Protein AF-A0A1I6VEW1-F1 (afdb_monomer)

Organism: NCBI:txid1435036

Secondary structure (DSSP, 8-state):
--THHHHTT---HHHHHHHHHHHHHHHHTTEE----HHHHHHHHHHHHH-GGGGTT-HHHHHHHHIIIIITT-EEEETTEEEEEE-S-TTTSGGG--SGGGGGGGGHHHHHHHSEE---EE-SS--SSSEEEEEEEEEEEEETTEEEEEEEEEEEETTS-EEEES-------------------------------S----SEEEEEEETTSPBPPHHHHHHHHHHHTT----EEEEEEEEE-TT--EEEEEEEEEEGGG-B-SB-TTS-B-TTS-GGG-SS---SHHHHHHHHHHHTS--TTTTS--SBSSSSSPEE-TT-BEEE-HHHHHHHHHHHHTT--HHHHHHHHHTHHHHT--HHHHHT-SSEEEEEEE-S---HHHHHHHHTS--S-PPPHHHHHHHHHTT--HHHHTT----TTS-S-SSTTHHHHHHHHHHH-HHHHTTSB-TTSPBPHHHHHHHHHHHHHHHH--HHHHHHHH-TT-HHHHHHHHHHHHHHHHHHHHHHHHHHSTTSS-HHHHHHHHHHHHHHHHHHHHHHHHHHHHHHHTT--HHHHHHHHHTTT-SPTTHHHHHHHHHHTTT-HHHHHHHHHHHHHHHHHHHHHHHHHTTSSPPPPPPHHHHHHHHHHHHHHHH-SS----SSGGGTTS--HHHHHHTTSTT-TT--SPPPPHHHHHHT-SPPEEEEETTEEEEEEE-TTPEEEEE-TTS-EEEEE-SSEEEEETT---SSSSPPEEEE-TT--S--SEEEEEEEE-TTSSEEEEEEEES-SSHHHHHHHHHTTS-TT---EEEEEEEETTTHHHHTTS-STT--------------SSSTTS-SS---------S--SHHHHHHHHHHHHHHHHHHHHH----PPTT-----SSHHHHHHHHHHHHHHHHHHHHHHHHHHHHHHHHHHHHHHHTTTSPPHHHHHHHTT-GGGHHHHHHHHTTSEEE-TTSTT-EEETTSSS-EEEEETTEEEE-TTS--SSHHHHHHHHHHHHHHHHTT-

Solvent-accessible surface area (backbone atoms only — not comparable to full-atom values): 58078 Å² total; per-residue (Å²): 132,58,80,70,68,48,52,87,71,56,90,47,70,69,59,42,50,50,52,47,51,53,49,48,51,61,49,62,76,29,57,41,84,74,78,62,52,68,62,34,46,54,57,52,45,56,40,56,70,46,25,79,85,31,85,67,30,64,69,51,25,51,52,48,51,44,60,76,75,45,49,71,25,32,33,54,30,90,89,45,62,33,35,32,35,68,71,46,99,81,63,48,54,90,77,62,87,59,76,57,68,72,47,56,58,39,48,64,51,29,54,46,69,28,53,69,53,71,79,42,67,63,95,60,93,72,74,53,65,63,60,28,33,33,44,25,37,36,76,46,82,48,99,65,35,32,40,39,37,39,37,44,29,36,32,32,81,86,72,50,35,41,33,41,81,29,70,83,85,85,82,92,83,82,83,91,80,90,85,86,84,86,84,87,80,95,83,82,80,96,75,86,71,75,81,77,92,78,94,64,63,35,59,47,66,48,43,23,41,79,87,68,48,78,49,53,72,68,55,47,45,57,62,43,37,60,76,64,71,45,71,72,60,51,71,36,40,75,46,63,27,28,26,54,93,56,59,73,43,42,26,29,30,28,37,31,51,49,88,71,53,37,36,61,39,47,77,87,34,49,77,30,89,89,33,71,67,82,43,56,83,64,89,49,68,47,66,67,48,45,53,48,27,56,57,38,19,77,56,70,58,55,69,62,40,39,82,51,58,38,41,65,48,25,29,35,30,22,42,89,83,36,39,46,45,23,43,41,63,58,52,33,11,52,45,42,7,51,79,68,73,59,35,58,71,49,50,53,48,48,34,72,48,14,65,79,48,51,45,50,43,71,64,46,68,75,40,93,47,63,38,62,31,26,35,48,73,56,91,71,64,60,50,62,47,16,48,39,18,71,44,78,73,64,86,72,69,50,76,64,59,43,13,54,55,44,23,72,66,59,44,72,75,52,52,76,38,61,40,56,36,80,55,34,46,66,84,40,86,68,12,50,64,25,54,54,53,53,38,60,70,67,29,72,82,62,34,55,77,30,37,45,98,84,69,44,79,34,71,68,38,55,54,49,50,51,37,12,48,46,36,56,37,48,70,45,70,66,62,49,51,58,68,67,47,78,89,46,72,76,50,50,30,55,53,20,6,48,64,52,16,28,65,43,36,37,48,30,55,43,63,70,60,70,77,59,85,87,56,69,63,82,60,50,63,58,53,56,57,48,56,47,50,50,56,47,45,35,55,52,51,13,52,51,49,50,52,49,18,56,76,69,76,43,56,55,63,59,45,40,52,62,41,49,76,72,64,78,59,59,78,40,17,58,61,48,24,41,51,49,61,77,38,43,90,33,18,43,63,50,17,50,37,50,31,38,30,22,53,41,52,33,50,51,51,54,50,43,66,72,49,60,87,79,57,84,77,80,80,85,54,54,46,55,28,49,53,50,14,49,48,57,45,46,78,76,64,67,63,100,67,87,89,58,97,69,66,82,62,69,77,72,53,26,72,50,42,63,26,22,36,57,5,29,53,14,82,86,32,91,53,77,65,70,54,72,69,36,62,75,67,61,77,59,59,51,2,70,33,74,53,84,92,46,50,31,45,18,57,37,15,44,74,9,74,50,72,53,65,49,100,87,71,50,75,50,77,43,63,25,65,32,26,29,32,32,36,65,97,50,68,41,84,81,70,50,56,30,38,35,38,36,46,63,66,39,80,69,75,54,73,38,32,35,44,33,36,31,27,39,100,86,71,46,84,53,44,59,37,38,34,37,60,50,94,43,73,67,52,39,49,47,63,54,56,56,56,50,65,94,82,71,74,38,76,64,53,75,45,83,43,46,51,86,53,48,74,59,51,74,76,51,84,86,81,84,79,88,81,88,88,90,89,93,84,94,84,92,88,88,87,79,78,93,81,81,85,90,83,88,86,81,87,87,86,90,90,91,66,82,89,46,72,64,59,56,50,52,57,51,43,54,51,44,52,51,55,42,50,52,61,69,66,57,74,78,88,72,64,93,83,80,68,78,78,51,99,44,76,67,30,53,49,52,50,53,54,50,53,57,48,51,53,53,49,55,54,41,52,52,53,44,50,59,45,49,53,55,47,52,55,48,50,51,58,53,55,63,68,70,59,84,50,74,68,54,55,64,49,56,78,72,39,76,73,51,52,11,56,54,52,37,31,74,71,60,50,28,41,70,34,89,90,52,73,68,33,29,33,38,64,94,51,88,69,22,25,37,26,74,54,98,93,42,54,35,77,24,91,91,22,53,61,92,46,71,69,49,41,53,55,49,50,53,52,25,51,55,23,42,64,64,62,109

Structure (mmCIF, N/CA/C/O backbone):
data_AF-A0A1I6VEW1-F1
#
_entry.id   AF-A0A1I6VEW1-F1
#
loop_
_atom_site.group_PDB
_atom_site.id
_atom_site.type_symbol
_atom_site.label_atom_id
_atom_site.label_alt_id
_atom_site.label_comp_id
_atom_site.label_asym_id
_atom_site.label_entity_id
_atom_site.label_seq_id
_atom_site.pdbx_PDB_ins_code
_atom_site.Cartn_x
_atom_site.Cartn_y
_atom_site.Cartn_z
_atom_site.occupancy
_atom_site.B_iso_or_equiv
_atom_site.auth_seq_id
_atom_site.auth_comp_id
_atom_site.auth_asym_id
_atom_site.auth_atom_id
_atom_site.pdbx_PDB_model_num
ATOM 1 N N . MET A 1 1 ? -44.187 22.393 63.658 1.00 38.00 1 MET A N 1
ATOM 2 C CA . MET A 1 1 ? -45.635 22.640 63.470 1.00 38.00 1 MET A CA 1
ATOM 3 C C . MET A 1 1 ? -46.146 21.678 62.413 1.00 38.00 1 MET A C 1
ATOM 5 O O . MET A 1 1 ? -45.605 21.690 61.312 1.00 38.00 1 MET A O 1
ATOM 9 N N . SER A 1 2 ? -47.120 20.830 62.741 1.00 42.44 2 SER A N 1
ATOM 10 C CA . SER A 1 2 ? -47.832 20.015 61.747 1.00 42.44 2 SER A CA 1
ATOM 11 C C . SER A 1 2 ? -48.732 20.903 60.878 1.00 42.44 2 SER A C 1
ATOM 13 O O . SER A 1 2 ? -49.108 21.995 61.302 1.00 42.44 2 SER A O 1
ATOM 15 N N . ASP A 1 3 ? -49.106 20.449 59.677 1.00 42.94 3 ASP A N 1
ATOM 16 C CA . ASP A 1 3 ? -50.032 21.212 58.821 1.00 42.94 3 ASP A CA 1
ATOM 17 C C . ASP A 1 3 ? -51.421 21.387 59.480 1.00 42.94 3 ASP A C 1
ATOM 19 O O . ASP A 1 3 ? -52.068 22.406 59.261 1.00 42.94 3 ASP A O 1
ATOM 23 N N . PHE A 1 4 ? -51.826 20.483 60.384 1.00 48.72 4 PHE A N 1
ATOM 24 C CA . PHE A 1 4 ? -53.024 20.646 61.222 1.00 48.72 4 PHE A CA 1
ATOM 25 C C . PHE A 1 4 ? -52.952 21.865 62.155 1.00 48.72 4 PHE A C 1
ATOM 27 O O . PHE A 1 4 ? -53.940 22.574 62.298 1.00 48.72 4 PHE A O 1
ATOM 34 N N . ALA A 1 5 ? -51.781 22.177 62.724 1.00 52.78 5 ALA A N 1
ATOM 35 C CA . ALA A 1 5 ? -51.611 23.330 63.616 1.00 52.78 5 ALA A CA 1
ATOM 36 C C . ALA A 1 5 ? -51.725 24.692 62.898 1.00 52.78 5 ALA A C 1
ATOM 38 O O . ALA A 1 5 ? -51.752 25.729 63.555 1.00 52.78 5 ALA A O 1
ATOM 39 N N . LYS A 1 6 ? -51.780 24.708 61.556 1.00 54.06 6 LYS A N 1
ATOM 40 C CA . LYS A 1 6 ? -52.087 25.918 60.779 1.00 54.06 6 LYS A CA 1
ATOM 41 C C . LYS A 1 6 ? -53.589 26.188 60.703 1.00 54.06 6 LYS A C 1
ATOM 43 O O . LYS A 1 6 ? -53.963 27.354 60.615 1.00 54.06 6 LYS A O 1
ATOM 48 N N . ILE A 1 7 ? -54.434 25.154 60.769 1.00 55.62 7 ILE A N 1
ATOM 49 C CA . ILE A 1 7 ? -55.894 25.280 60.628 1.00 55.62 7 ILE A CA 1
ATOM 50 C C . ILE A 1 7 ? -56.457 26.192 61.727 1.00 55.62 7 ILE A C 1
ATOM 52 O O . ILE A 1 7 ? -57.164 27.145 61.417 1.00 55.62 7 ILE A O 1
ATOM 56 N N . ASP A 1 8 ? -56.024 26.001 62.976 1.00 51.78 8 ASP A N 1
ATOM 57 C CA . ASP A 1 8 ? -56.420 26.825 64.133 1.00 51.78 8 ASP A CA 1
ATOM 58 C C . ASP A 1 8 ? -55.955 28.300 64.056 1.00 51.78 8 ASP A C 1
ATOM 60 O O . ASP A 1 8 ? -56.312 29.111 64.911 1.00 51.78 8 ASP A O 1
ATOM 64 N N . SER A 1 9 ? -55.138 28.664 63.058 1.00 56.34 9 SER A N 1
ATOM 65 C CA . SER A 1 9 ? -54.583 30.017 62.878 1.00 56.34 9 SER A CA 1
ATOM 66 C C . SER A 1 9 ? -55.158 30.794 61.685 1.00 56.34 9 SER A C 1
ATOM 68 O O . SER A 1 9 ? -54.836 31.972 61.519 1.00 56.34 9 SER A O 1
ATOM 70 N N . ILE A 1 10 ? -56.009 30.165 60.869 1.00 63.38 10 ILE A N 1
ATOM 71 C CA . ILE A 1 10 ? -56.614 30.768 59.673 1.00 63.38 10 ILE A CA 1
ATOM 72 C C . ILE A 1 10 ? -57.981 31.365 60.042 1.00 63.38 10 ILE A C 1
ATOM 74 O O . ILE A 1 10 ? -58.800 30.713 60.682 1.00 63.38 10 ILE A O 1
ATOM 78 N N . GLN A 1 11 ? -58.232 32.617 59.644 1.00 63.41 11 GLN A N 1
ATOM 79 C CA . GLN A 1 11 ? -59.483 33.337 59.951 1.00 63.41 11 GLN A CA 1
ATOM 80 C C . GLN A 1 11 ? -60.534 33.280 58.824 1.00 63.41 11 GLN A C 1
ATOM 82 O O . GLN A 1 11 ? -61.657 33.734 59.027 1.00 63.41 11 GLN A O 1
ATOM 87 N N . ASP A 1 12 ? -60.184 32.741 57.652 1.00 67.19 12 ASP A N 1
ATOM 88 C CA . ASP A 1 12 ? -61.064 32.602 56.483 1.00 67.19 12 ASP A CA 1
ATOM 89 C C . ASP A 1 12 ? -61.494 31.133 56.308 1.00 67.19 12 ASP A C 1
ATOM 91 O O . ASP A 1 12 ? -60.666 30.254 56.059 1.00 67.19 12 ASP A O 1
ATOM 95 N N . GLU A 1 13 ? -62.799 30.855 56.418 1.00 63.03 13 GLU A N 1
ATOM 96 C CA . GLU A 1 13 ? -63.360 29.504 56.251 1.00 63.03 13 GLU A CA 1
ATOM 97 C C . GLU A 1 13 ? -63.071 28.894 54.869 1.00 63.03 13 GLU A C 1
ATOM 99 O O . GLU A 1 13 ? -62.941 27.675 54.756 1.00 63.03 13 GLU A O 1
ATOM 104 N N . SER A 1 14 ? -62.935 29.706 53.813 1.00 58.59 14 SER A N 1
ATOM 105 C CA . SER A 1 14 ? -62.607 29.205 52.474 1.00 58.59 14 SER A CA 1
ATOM 106 C C . SER A 1 14 ? -61.148 28.756 52.372 1.00 58.59 14 SER A C 1
ATOM 108 O O . SER A 1 14 ? -60.853 27.778 51.687 1.00 58.59 14 SER A O 1
ATOM 110 N N . GLU A 1 15 ? -60.240 29.411 53.097 1.00 58.66 15 GLU A N 1
ATOM 111 C CA . GLU A 1 15 ? -58.820 29.057 53.160 1.00 58.66 15 GLU A CA 1
ATOM 112 C C . GLU A 1 15 ? -58.586 27.853 54.093 1.00 58.66 15 GLU A C 1
ATOM 114 O O . GLU A 1 15 ? -57.757 26.991 53.790 1.00 58.66 15 GLU A O 1
ATOM 119 N N . VAL A 1 16 ? -59.400 27.706 55.150 1.00 62.34 16 VAL A N 1
ATOM 120 C CA . VAL A 1 16 ? -59.511 26.464 55.939 1.00 62.34 16 VAL A CA 1
ATOM 121 C C . VAL A 1 16 ? -59.987 25.302 55.069 1.00 62.34 16 VAL A C 1
ATOM 123 O O . VAL A 1 16 ? -59.304 24.281 55.017 1.00 62.34 16 VAL A O 1
ATOM 126 N N . LEU A 1 17 ? -61.106 25.447 54.347 1.00 59.34 17 LEU A N 1
ATOM 127 C CA . LEU A 1 17 ? -61.628 24.399 53.459 1.00 59.34 17 LEU A CA 1
ATOM 128 C C . LEU A 1 17 ? -60.611 24.009 52.387 1.00 59.34 17 LEU A C 1
ATOM 130 O O . LEU A 1 17 ? -60.392 22.828 52.164 1.00 59.34 17 LEU A O 1
ATOM 134 N N . LYS A 1 18 ? -59.911 24.979 51.794 1.00 61.34 18 LYS A N 1
ATOM 135 C CA . LYS A 1 18 ? -58.866 24.718 50.797 1.00 61.34 18 LYS A CA 1
ATOM 136 C C . LYS A 1 18 ? -57.644 24.006 51.386 1.00 61.34 18 LYS A C 1
ATOM 138 O O . LYS A 1 18 ? -57.098 23.111 50.754 1.00 61.34 18 LYS A O 1
ATOM 143 N N . THR A 1 19 ? -57.245 24.354 52.611 1.00 59.38 19 THR A N 1
ATOM 144 C CA . THR A 1 19 ? -56.171 23.656 53.343 1.00 59.38 19 THR A CA 1
ATOM 145 C C . THR A 1 19 ? -56.592 22.233 53.723 1.00 59.38 19 THR A C 1
ATOM 147 O O . THR A 1 19 ? -55.772 21.316 53.685 1.00 59.38 19 THR A O 1
ATOM 150 N N . ILE A 1 20 ? -57.871 22.028 54.055 1.00 58.91 20 ILE A N 1
ATOM 151 C CA . ILE A 1 20 ? -58.464 20.712 54.312 1.00 58.91 20 ILE A CA 1
ATOM 152 C C . ILE A 1 20 ? -58.540 19.894 53.018 1.00 58.91 20 ILE A C 1
ATOM 154 O O . ILE A 1 20 ? -58.098 18.754 53.041 1.00 58.91 20 ILE A O 1
ATOM 158 N N . ASP A 1 21 ? -58.977 20.456 51.891 1.00 52.97 21 ASP A N 1
ATOM 159 C CA . ASP A 1 21 ? -58.980 19.785 50.582 1.00 52.97 21 ASP A CA 1
ATOM 160 C C . ASP A 1 21 ? -57.554 19.450 50.112 1.00 52.97 21 ASP A C 1
ATOM 162 O O . ASP A 1 21 ? -57.318 18.375 49.568 1.00 52.97 21 ASP A O 1
ATOM 166 N N . GLU A 1 22 ? -56.563 20.310 50.371 1.00 52.16 22 GLU A N 1
ATOM 167 C CA . GLU A 1 22 ? -55.149 20.001 50.123 1.00 52.16 22 GLU A CA 1
ATOM 168 C C . GLU A 1 22 ? -54.617 18.897 51.052 1.00 52.16 22 GLU A C 1
ATOM 170 O O . GLU A 1 22 ? -53.780 18.094 50.633 1.00 52.16 22 GLU A O 1
ATOM 175 N N . LEU A 1 23 ? -55.084 18.819 52.302 1.00 50.69 23 LEU A N 1
ATOM 176 C CA . LEU A 1 23 ? -54.733 17.747 53.240 1.00 50.69 23 LEU A CA 1
ATOM 177 C C . LEU A 1 23 ? -55.426 16.424 52.896 1.00 50.69 23 LEU A C 1
ATOM 179 O O . LEU A 1 23 ? -54.766 15.387 52.908 1.00 50.69 23 LEU A O 1
ATOM 183 N N . ILE A 1 24 ? -56.706 16.457 52.529 1.00 49.69 24 ILE A N 1
ATOM 184 C CA . ILE A 1 24 ? -57.474 15.311 52.036 1.00 49.69 24 ILE A CA 1
ATOM 185 C C . ILE A 1 24 ? -56.841 14.815 50.737 1.00 49.69 24 ILE A C 1
ATOM 187 O O . ILE A 1 24 ? -56.475 13.652 50.666 1.00 49.69 24 ILE A O 1
ATOM 191 N N . SER A 1 25 ? -56.535 15.695 49.782 1.00 48.22 25 SER A N 1
ATOM 192 C CA . SER A 1 25 ? -55.816 15.342 48.552 1.00 48.22 25 SER A CA 1
ATOM 193 C C . SER A 1 25 ? -54.415 14.765 48.822 1.00 48.22 25 SER A C 1
ATOM 195 O O . SER A 1 25 ? -54.005 13.813 48.157 1.00 48.22 25 SER A O 1
ATOM 197 N N . LYS A 1 26 ? -53.677 15.249 49.836 1.00 48.22 26 LYS A N 1
ATOM 198 C CA . LYS A 1 26 ? -52.403 14.641 50.292 1.00 48.22 26 LYS A CA 1
ATOM 199 C C . LYS A 1 26 ? -52.577 13.264 50.958 1.00 48.22 26 LYS A C 1
ATOM 201 O O . LYS A 1 26 ? -51.605 12.506 51.013 1.00 48.22 26 LYS A O 1
ATOM 206 N N . ILE A 1 27 ? -53.756 12.954 51.496 1.00 46.38 27 ILE A N 1
ATOM 207 C CA . ILE A 1 27 ? -54.083 11.672 52.138 1.00 46.38 27 ILE A CA 1
ATOM 208 C C . ILE A 1 27 ? -54.604 10.679 51.085 1.00 46.38 27 ILE A C 1
ATOM 210 O O . ILE A 1 27 ? -54.032 9.601 50.943 1.00 46.38 27 ILE A O 1
ATOM 214 N N . GLU A 1 28 ? -55.589 11.075 50.277 1.00 46.66 28 GLU A N 1
ATOM 215 C CA . GLU A 1 28 ? -56.176 10.288 49.185 1.00 46.66 28 GLU A CA 1
ATOM 216 C C . GLU A 1 28 ? -55.139 9.911 48.115 1.00 46.66 28 GLU A C 1
ATOM 218 O O . GLU A 1 28 ? -55.093 8.761 47.689 1.00 46.66 28 GLU A O 1
ATOM 223 N N . ASN A 1 29 ? -54.218 10.813 47.743 1.00 54.50 29 ASN A N 1
ATOM 224 C CA . ASN A 1 29 ? -53.141 10.483 46.796 1.00 54.50 29 ASN A CA 1
ATOM 225 C C . ASN A 1 29 ? -52.015 9.611 47.391 1.00 54.50 29 ASN A C 1
ATOM 227 O O . ASN A 1 29 ? -51.040 9.321 46.689 1.00 54.50 29 ASN A O 1
ATOM 231 N N . ASN A 1 30 ? -52.075 9.222 48.670 1.00 67.31 30 ASN A N 1
ATOM 232 C CA . ASN A 1 30 ? -51.037 8.412 49.317 1.00 67.31 30 ASN A CA 1
ATOM 233 C C . ASN A 1 30 ? -51.421 6.949 49.565 1.00 67.31 30 ASN A C 1
ATOM 235 O O . ASN A 1 30 ? -50.513 6.178 49.876 1.00 67.31 30 ASN A O 1
ATOM 239 N N . GLU A 1 31 ? -52.682 6.544 49.395 1.00 79.19 31 GLU A N 1
ATOM 240 C CA . GLU A 1 31 ? -53.101 5.140 49.519 1.00 79.19 31 GLU A CA 1
ATOM 241 C C . GLU A 1 31 ? -53.174 4.448 48.145 1.00 79.19 31 GLU A C 1
ATOM 243 O O . GLU A 1 31 ? -53.923 4.844 47.256 1.00 79.19 31 GLU A O 1
ATOM 248 N N . ILE A 1 32 ? -52.394 3.382 47.974 1.00 82.69 32 ILE A N 1
ATOM 249 C CA . ILE A 1 32 ? -52.449 2.472 46.830 1.00 82.69 32 ILE A CA 1
ATOM 250 C C . ILE A 1 32 ? -53.483 1.388 47.154 1.00 82.69 32 ILE A C 1
ATOM 252 O O . ILE A 1 32 ? -53.227 0.476 47.950 1.00 82.69 32 ILE A O 1
ATOM 256 N N . VAL A 1 33 ? -54.657 1.520 46.533 1.00 79.19 33 VAL A N 1
ATOM 257 C CA . VAL A 1 33 ? -55.792 0.584 46.643 1.00 79.19 33 VAL A CA 1
ATOM 258 C C . VAL A 1 33 ? -55.912 -0.376 45.454 1.00 79.19 33 VAL A C 1
ATOM 260 O O . VAL A 1 33 ? -56.488 -1.449 45.607 1.00 79.19 33 VAL A O 1
ATOM 263 N N . GLU A 1 34 ? -55.328 -0.021 44.306 1.00 82.94 34 GLU A N 1
ATOM 264 C CA . GLU A 1 34 ? -55.208 -0.821 43.076 1.00 82.94 34 GLU A CA 1
ATOM 265 C C . GLU A 1 34 ? -53.808 -0.594 42.471 1.00 82.94 34 GLU A C 1
ATOM 267 O O . GLU A 1 34 ? -53.223 0.475 42.660 1.00 82.94 34 GLU A O 1
ATOM 272 N N . TRP A 1 35 ? -53.246 -1.585 41.768 1.00 89.81 35 TRP A N 1
ATOM 273 C CA . TRP A 1 35 ? -51.915 -1.484 41.153 1.00 89.81 35 TRP A CA 1
ATOM 274 C C . TRP A 1 35 ? -51.841 -2.223 39.813 1.00 89.81 35 TRP A C 1
ATOM 276 O O . TRP A 1 35 ? -52.062 -3.434 39.758 1.00 89.81 35 TRP A O 1
ATOM 286 N N . ASP A 1 36 ? -51.480 -1.502 38.749 1.00 89.50 36 ASP A N 1
ATOM 287 C CA . ASP A 1 36 ? -51.181 -2.068 37.431 1.00 89.50 36 ASP A CA 1
ATOM 288 C C . ASP A 1 36 ? -49.665 -2.261 37.275 1.00 89.50 36 ASP A C 1
ATOM 290 O O . ASP A 1 36 ? -48.900 -1.323 37.031 1.00 89.50 36 ASP A O 1
ATOM 294 N N . SER A 1 37 ? -49.231 -3.514 37.398 1.00 86.94 37 SER A N 1
ATOM 295 C CA . SER A 1 37 ? -47.827 -3.892 37.246 1.00 86.94 37 SER A CA 1
ATOM 296 C C . SER A 1 37 ? -47.294 -3.825 35.815 1.00 86.94 37 SER A C 1
ATOM 298 O O . SER A 1 37 ? -46.081 -3.719 35.647 1.00 86.94 37 SER A O 1
ATOM 300 N N . GLU A 1 38 ? -48.142 -3.909 34.787 1.00 85.06 38 GLU A N 1
ATOM 301 C CA . GLU A 1 38 ? -47.699 -3.792 33.391 1.00 85.06 38 GLU A CA 1
ATOM 302 C C . GLU A 1 38 ? -47.437 -2.323 33.047 1.00 85.06 38 GLU A C 1
ATOM 304 O O . GLU A 1 38 ? -46.397 -1.984 32.472 1.00 85.06 38 GLU A O 1
ATOM 309 N N . GLN A 1 39 ? -48.324 -1.424 33.489 1.00 87.31 39 GLN A N 1
ATOM 310 C CA . GLN A 1 39 ? -48.097 0.017 33.404 1.00 87.31 39 GLN A CA 1
ATOM 311 C C . GLN A 1 39 ? -46.884 0.443 34.246 1.00 87.31 39 GLN A C 1
ATOM 313 O O . GLN A 1 39 ? -46.061 1.231 33.769 1.00 87.31 39 GLN A O 1
ATOM 318 N N . ALA A 1 40 ? -46.726 -0.108 35.455 1.00 87.62 40 ALA A N 1
ATOM 319 C CA . ALA A 1 40 ? -45.562 0.138 36.302 1.00 87.62 40 ALA A CA 1
ATOM 320 C C . ALA A 1 40 ? -44.252 -0.360 35.663 1.00 87.62 40 ALA A C 1
ATOM 322 O O . ALA A 1 40 ? -43.276 0.392 35.645 1.00 87.62 40 ALA A O 1
ATOM 323 N N . GLU A 1 41 ? -44.221 -1.568 35.072 1.00 84.44 41 GLU A N 1
ATOM 324 C CA . GLU A 1 41 ? -43.054 -2.051 34.312 1.00 84.44 41 GLU A CA 1
ATOM 325 C C . GLU A 1 41 ? -42.745 -1.099 33.146 1.00 84.44 41 GLU A C 1
ATOM 327 O O . GLU A 1 41 ? -41.588 -0.730 32.944 1.00 84.44 41 GLU A O 1
ATOM 332 N N . LYS A 1 42 ? -43.761 -0.645 32.399 1.00 84.69 42 LYS A N 1
ATOM 333 C CA . LYS A 1 42 ? -43.567 0.278 31.271 1.00 84.69 42 LYS A CA 1
ATOM 334 C C . LYS A 1 42 ? -42.991 1.632 31.702 1.00 84.69 42 LYS A C 1
ATOM 336 O O . LYS A 1 42 ? -42.057 2.108 31.066 1.00 84.69 42 LYS A O 1
ATOM 341 N N . GLN A 1 43 ? -43.484 2.233 32.782 1.00 86.94 43 GLN A N 1
ATOM 342 C CA . GLN A 1 43 ? -42.916 3.481 33.312 1.00 86.94 43 GLN A CA 1
ATOM 343 C C . GLN A 1 43 ? -41.486 3.270 33.828 1.00 86.94 43 GLN A C 1
ATOM 345 O O . GLN A 1 43 ? -40.593 4.073 33.566 1.00 86.94 43 GLN A O 1
ATOM 350 N N . TYR A 1 44 ? -41.231 2.149 34.504 1.00 86.12 44 TYR A N 1
ATOM 351 C CA . TYR A 1 44 ? -39.900 1.781 34.983 1.00 86.12 44 TYR A CA 1
ATOM 352 C C . TYR A 1 44 ? -38.888 1.591 33.831 1.00 86.12 44 TYR A C 1
ATOM 354 O O . TYR A 1 44 ? -37.725 1.987 33.951 1.00 86.12 44 TYR A O 1
ATOM 362 N N . ARG A 1 45 ? -39.337 1.083 32.670 1.00 79.62 45 ARG A N 1
ATOM 363 C CA . ARG A 1 45 ? -38.536 0.993 31.431 1.00 79.62 45 ARG A CA 1
ATOM 364 C C . ARG A 1 45 ? -38.049 2.348 30.934 1.00 79.62 45 ARG A C 1
ATOM 366 O O . ARG A 1 45 ? -36.910 2.439 30.489 1.00 79.62 45 ARG A O 1
ATOM 373 N N . GLU A 1 46 ? -38.861 3.397 31.027 1.00 83.00 46 GLU A N 1
ATOM 374 C CA . GLU A 1 46 ? -38.471 4.737 30.567 1.00 83.00 46 GLU A CA 1
ATOM 375 C C . GLU A 1 46 ? -37.276 5.269 31.375 1.00 83.00 46 GLU A C 1
ATOM 377 O O . GLU A 1 46 ? -36.297 5.738 30.793 1.00 83.00 46 GLU A O 1
ATOM 382 N N . TYR A 1 47 ? -37.276 5.078 32.698 1.00 84.38 47 TYR A N 1
ATOM 383 C CA . TYR A 1 47 ? -36.138 5.416 33.564 1.00 84.38 47 TYR A CA 1
ATOM 384 C C . TYR A 1 47 ? -34.879 4.613 33.206 1.00 84.38 47 TYR A C 1
ATOM 386 O O . TYR A 1 47 ? -33.787 5.176 33.127 1.00 84.38 47 TYR A O 1
ATOM 394 N N . LEU A 1 48 ? -35.030 3.308 32.961 1.00 73.31 48 LEU A N 1
ATOM 395 C CA . LEU A 1 48 ? -33.928 2.421 32.582 1.00 73.31 48 LEU A CA 1
ATOM 396 C C . LEU A 1 48 ? -33.395 2.654 31.157 1.00 73.31 48 LEU A C 1
ATOM 398 O O . LEU A 1 48 ? -32.240 2.340 30.897 1.00 73.31 48 LEU A O 1
ATOM 402 N N . SER A 1 49 ? -34.192 3.223 30.252 1.00 68.25 49 SER A N 1
ATOM 403 C CA . SER A 1 49 ? -33.769 3.581 28.888 1.00 68.25 49 SER A CA 1
ATOM 404 C C . SER A 1 49 ? -32.954 4.880 28.808 1.00 68.25 49 SER A C 1
ATOM 406 O O . SER A 1 49 ? -32.292 5.132 27.806 1.00 68.25 49 SER A O 1
ATOM 408 N N . ASN A 1 50 ? -32.972 5.704 29.862 1.00 70.88 50 ASN A N 1
ATOM 409 C CA . ASN A 1 50 ? -32.350 7.031 29.892 1.00 70.88 50 ASN A CA 1
ATOM 410 C C . ASN A 1 50 ? -31.209 7.097 30.925 1.00 70.88 50 ASN A C 1
ATOM 412 O O . ASN A 1 50 ? -31.145 8.007 31.752 1.00 70.88 50 ASN A O 1
ATOM 416 N N . LEU A 1 51 ? -30.316 6.098 30.912 1.00 63.56 51 LEU A N 1
ATOM 417 C CA . LEU A 1 51 ? -29.227 5.983 31.894 1.00 63.56 51 LEU A CA 1
ATOM 418 C C . LEU A 1 51 ? -28.237 7.156 31.853 1.00 63.56 51 LEU A C 1
ATOM 420 O O . LEU A 1 51 ? -27.633 7.453 32.881 1.00 63.56 51 LEU A O 1
ATOM 424 N N . ASP A 1 52 ? -28.111 7.860 30.725 1.00 64.44 52 ASP A N 1
ATOM 425 C CA . ASP A 1 52 ? -27.261 9.053 30.591 1.00 64.44 52 ASP A CA 1
ATOM 426 C C . ASP A 1 52 ? -27.668 10.171 31.575 1.00 64.44 52 ASP A C 1
ATOM 428 O O . ASP A 1 52 ? -26.815 10.890 32.092 1.00 64.44 52 ASP A O 1
ATOM 432 N N . LYS A 1 53 ? -28.961 10.272 31.924 1.00 71.50 53 LYS A N 1
ATOM 433 C CA . LYS A 1 53 ? -29.480 11.183 32.965 1.00 71.50 53 LYS A CA 1
ATOM 434 C C . LYS A 1 53 ? -29.100 10.754 34.396 1.00 71.50 53 LYS A C 1
ATOM 436 O O . LYS A 1 53 ? -29.252 11.535 35.335 1.00 71.50 53 LYS A O 1
ATOM 441 N N . TYR A 1 54 ? -28.630 9.520 34.572 1.00 67.75 54 TYR A N 1
ATOM 442 C CA . TYR A 1 54 ? -28.399 8.854 35.857 1.00 67.75 54 TYR A CA 1
ATOM 443 C C . TYR A 1 54 ? -26.966 8.288 35.970 1.00 67.75 54 TYR A C 1
ATOM 445 O O . TYR A 1 54 ? -26.762 7.204 36.519 1.00 67.75 54 TYR A O 1
ATOM 453 N N . ASP A 1 55 ? -25.970 9.007 35.437 1.00 57.59 55 ASP A N 1
ATOM 454 C CA . ASP A 1 55 ? -24.539 8.645 35.436 1.00 57.59 55 ASP A CA 1
ATOM 455 C C . ASP A 1 55 ? -24.229 7.250 34.844 1.00 57.59 55 ASP A C 1
ATOM 457 O O . ASP A 1 55 ? -23.298 6.571 35.286 1.00 57.59 55 ASP A O 1
ATOM 461 N N . GLY A 1 56 ? -25.042 6.775 33.894 1.00 57.31 56 GLY A N 1
ATOM 462 C CA . GLY A 1 56 ? -24.929 5.436 33.304 1.00 57.31 56 GLY A CA 1
ATOM 463 C C . GLY A 1 56 ? -25.372 4.290 34.227 1.00 57.31 56 GLY A C 1
ATOM 464 O O . GLY A 1 56 ? -25.137 3.126 33.911 1.00 57.31 56 GLY A O 1
ATOM 465 N N . LYS A 1 57 ? -25.987 4.576 35.385 1.00 63.59 57 LYS A N 1
ATOM 466 C CA . LYS A 1 57 ? -26.241 3.582 36.445 1.00 63.59 57 LYS A CA 1
ATOM 467 C C . LYS A 1 57 ? -27.720 3.211 36.549 1.00 63.59 57 LYS A C 1
ATOM 469 O O . LYS A 1 57 ? -28.536 3.987 37.049 1.00 63.59 57 LYS A O 1
ATOM 474 N N . SER A 1 58 ? -28.046 1.960 36.217 1.00 68.19 58 SER A N 1
ATOM 475 C CA . SER A 1 58 ? -29.378 1.355 36.417 1.00 68.19 58 SER A CA 1
ATOM 476 C C . SER A 1 58 ? -29.894 1.492 37.859 1.00 68.19 58 SER A C 1
ATOM 478 O O . SER A 1 58 ? -31.081 1.733 38.080 1.00 68.19 58 SER A O 1
ATOM 480 N N . ILE A 1 59 ? -28.997 1.429 38.849 1.00 68.06 59 ILE A N 1
ATOM 481 C CA . ILE A 1 59 ? -29.294 1.651 40.274 1.00 68.06 59 ILE A CA 1
ATOM 482 C C . ILE A 1 59 ? -29.790 3.084 40.532 1.00 68.06 59 ILE A C 1
ATOM 484 O O . ILE A 1 59 ? -30.742 3.282 41.288 1.00 68.06 59 ILE A O 1
ATOM 488 N N . ALA A 1 60 ? -29.178 4.093 39.905 1.00 72.00 60 ALA A N 1
ATOM 489 C CA . ALA A 1 60 ? -29.562 5.493 40.082 1.00 72.00 60 ALA A CA 1
ATOM 490 C C . ALA A 1 60 ? -30.907 5.800 39.400 1.00 72.00 60 ALA A C 1
ATOM 492 O O . ALA A 1 60 ? -31.760 6.445 40.012 1.00 72.00 60 ALA A O 1
ATOM 493 N N . ALA A 1 61 ? -31.139 5.246 38.205 1.00 76.81 61 ALA A N 1
ATOM 494 C CA . ALA A 1 61 ? -32.441 5.277 37.536 1.00 76.81 61 ALA A CA 1
ATOM 495 C C . ALA A 1 61 ? -33.540 4.599 38.383 1.00 76.81 61 ALA A C 1
ATOM 497 O O . ALA A 1 61 ? -34.604 5.174 38.612 1.00 76.81 61 ALA A O 1
ATOM 498 N N . SER A 1 62 ? -33.251 3.418 38.941 1.00 79.88 62 SER A N 1
ATOM 499 C CA . SER A 1 62 ? -34.193 2.667 39.787 1.00 79.88 62 SER A CA 1
ATOM 500 C C . SER A 1 62 ? -34.529 3.385 41.091 1.00 79.88 62 SER A C 1
ATOM 502 O O . SER A 1 62 ? -35.677 3.387 41.538 1.00 79.88 62 SER A O 1
ATOM 504 N N . LYS A 1 63 ? -33.530 4.038 41.693 1.00 77.00 63 LYS A N 1
ATOM 505 C CA . LYS A 1 63 ? -33.705 4.897 42.864 1.00 77.00 63 LYS A CA 1
ATOM 506 C C . LYS A 1 63 ? -34.597 6.096 42.550 1.00 77.00 63 LYS A C 1
ATOM 508 O O . LYS A 1 63 ? -35.391 6.468 43.410 1.00 77.00 63 LYS A O 1
ATOM 513 N N . ALA A 1 64 ? -34.471 6.711 41.373 1.00 81.56 64 ALA A N 1
ATOM 514 C CA . ALA A 1 64 ? -35.352 7.805 40.973 1.00 81.56 64 ALA A CA 1
ATOM 515 C C . ALA A 1 64 ? -36.807 7.313 40.894 1.00 81.56 64 ALA A C 1
ATOM 517 O O . ALA A 1 64 ? -37.633 7.803 41.654 1.00 81.56 64 ALA A O 1
ATOM 518 N N . TYR A 1 65 ? -37.078 6.238 40.144 1.00 88.12 65 TYR A N 1
ATOM 519 C CA . TYR A 1 65 ? -38.419 5.641 40.063 1.00 88.12 65 TYR A CA 1
ATOM 520 C C . TYR A 1 65 ? -39.021 5.304 41.443 1.00 88.12 65 TYR A C 1
ATOM 522 O O . TYR A 1 65 ? -40.150 5.691 41.739 1.00 88.12 65 TYR A O 1
ATOM 530 N N . PHE A 1 66 ? -38.272 4.644 42.339 1.00 86.25 66 PHE A N 1
ATOM 531 C CA . PHE A 1 66 ? -38.788 4.337 43.682 1.00 86.25 66 PHE A CA 1
ATOM 532 C C . PHE A 1 66 ? -39.157 5.603 44.473 1.00 86.25 66 PHE A C 1
ATOM 534 O O . PHE A 1 66 ? -40.172 5.617 45.170 1.00 86.25 66 PHE A O 1
ATOM 541 N N . ASN A 1 67 ? -38.347 6.663 44.386 1.00 82.25 67 ASN A N 1
ATOM 542 C CA . ASN A 1 67 ? -38.630 7.923 45.077 1.00 82.25 67 ASN A CA 1
ATOM 543 C C . ASN A 1 67 ? -39.805 8.689 44.466 1.00 82.25 67 ASN A C 1
ATOM 545 O O . ASN A 1 67 ? -40.550 9.309 45.218 1.00 82.25 67 ASN A O 1
ATOM 549 N N . ASP A 1 68 ? -39.965 8.624 43.146 1.00 85.19 68 ASP A N 1
ATOM 550 C CA . ASP A 1 68 ? -40.996 9.357 42.414 1.00 85.19 68 ASP A CA 1
ATOM 551 C C . ASP A 1 68 ? -42.388 8.708 42.581 1.00 85.19 68 ASP A C 1
ATOM 553 O O . ASP A 1 68 ? -43.382 9.425 42.694 1.00 85.19 68 ASP A O 1
ATOM 557 N N . TYR A 1 69 ? -42.470 7.368 42.661 1.00 86.31 69 TYR A N 1
ATOM 558 C CA . TYR A 1 69 ? -43.750 6.634 42.632 1.00 86.31 69 TYR A CA 1
ATOM 559 C C . TYR A 1 69 ? -44.124 5.874 43.916 1.00 86.31 69 TYR A C 1
ATOM 561 O O . TYR A 1 69 ? -45.312 5.757 44.220 1.00 86.31 69 TYR A O 1
ATOM 569 N N . LEU A 1 70 ? -43.156 5.348 44.678 1.00 86.88 70 LEU A N 1
ATOM 570 C CA . LEU A 1 70 ? -43.422 4.381 45.762 1.00 86.88 70 LEU A CA 1
ATOM 571 C C . LEU A 1 70 ? -43.114 4.912 47.167 1.00 86.88 70 LEU A C 1
ATOM 573 O O . LEU A 1 70 ? -43.746 4.513 48.146 1.00 86.88 70 LEU A O 1
ATOM 577 N N . ASN A 1 71 ? -42.134 5.801 47.297 1.00 84.56 71 ASN A N 1
ATOM 578 C CA . ASN A 1 71 ? -41.651 6.259 48.592 1.00 84.56 71 ASN A CA 1
ATOM 579 C C . ASN A 1 71 ? -42.694 7.109 49.339 1.00 84.56 71 ASN A C 1
ATOM 581 O O . ASN A 1 71 ? -43.159 8.129 48.838 1.00 84.56 71 ASN A O 1
ATOM 585 N N . GLY A 1 72 ? -43.030 6.714 50.568 1.00 77.00 72 GLY A N 1
ATOM 586 C CA . GLY A 1 72 ? -43.997 7.405 51.423 1.00 77.00 72 GLY A CA 1
ATOM 587 C C . GLY A 1 72 ? -45.449 6.950 51.254 1.00 77.00 72 GLY A C 1
ATOM 588 O O . GLY A 1 72 ? -46.275 7.328 52.091 1.00 77.00 72 GLY A O 1
ATOM 589 N N . LYS A 1 73 ? -45.747 6.124 50.239 1.00 84.00 73 LYS A N 1
ATOM 590 C CA . LYS A 1 73 ? -47.079 5.559 49.980 1.00 84.00 73 LYS A CA 1
ATOM 591 C C . LYS A 1 73 ? -47.494 4.544 51.048 1.00 84.00 73 LYS A C 1
ATOM 593 O O . LYS A 1 73 ? -46.662 3.870 51.656 1.00 84.00 73 LYS A O 1
ATOM 598 N N . LEU A 1 74 ? -48.799 4.426 51.249 1.00 84.12 74 LEU A N 1
ATOM 599 C CA . LEU A 1 74 ? -49.466 3.358 51.987 1.00 84.12 74 LEU A CA 1
ATOM 600 C C . LEU A 1 74 ? -50.031 2.368 50.966 1.00 84.12 74 LEU A C 1
ATOM 602 O O . LEU A 1 74 ? -50.583 2.790 49.960 1.00 84.12 74 LEU A O 1
ATOM 606 N N . VAL A 1 75 ? -49.903 1.068 51.204 1.00 87.88 75 VAL A N 1
ATOM 607 C CA . VAL A 1 75 ? -50.469 0.012 50.353 1.00 87.88 75 VAL A CA 1
ATOM 608 C C . VAL A 1 75 ? -51.482 -0.776 51.162 1.00 87.88 75 VAL A C 1
ATOM 610 O O . VAL A 1 75 ? -51.182 -1.222 52.272 1.00 87.88 75 VAL A O 1
ATOM 613 N N . LYS A 1 76 ? -52.677 -0.977 50.610 1.00 86.25 76 LYS A N 1
ATOM 614 C CA . LYS A 1 76 ? -53.721 -1.775 51.251 1.00 86.25 76 LYS A CA 1
ATOM 615 C C . LYS A 1 76 ? -53.474 -3.267 51.029 1.00 86.25 76 LYS A C 1
ATOM 617 O O . LYS A 1 76 ? -53.583 -3.761 49.913 1.00 86.25 76 LYS A O 1
ATOM 622 N N . THR A 1 77 ? -53.140 -3.989 52.096 1.00 90.12 77 THR A N 1
ATOM 623 C CA . THR A 1 77 ? -52.785 -5.418 52.044 1.00 90.12 77 THR A CA 1
ATOM 624 C C . THR A 1 77 ? -53.803 -6.299 52.763 1.00 90.12 77 THR A C 1
ATOM 626 O O . THR A 1 77 ? -54.662 -5.803 53.495 1.00 90.12 77 THR A O 1
ATOM 629 N N . LYS A 1 78 ? -53.668 -7.625 52.612 1.00 87.00 78 LYS A N 1
ATOM 630 C CA . LYS A 1 78 ? -54.500 -8.635 53.298 1.00 87.00 78 LYS A CA 1
ATOM 631 C C . LYS A 1 78 ? -54.486 -8.517 54.835 1.00 87.00 78 LYS A C 1
ATOM 633 O O . LYS A 1 78 ? -55.434 -8.974 55.466 1.00 87.00 78 LYS A O 1
ATOM 638 N N . ILE A 1 79 ? -53.443 -7.921 55.427 1.00 86.56 79 ILE A N 1
ATOM 639 C CA . ILE A 1 79 ? -53.251 -7.809 56.888 1.00 86.56 79 ILE A CA 1
ATOM 640 C C . ILE A 1 79 ? -53.291 -6.366 57.425 1.00 86.56 79 ILE A C 1
ATOM 642 O O . ILE A 1 79 ? -53.150 -6.164 58.627 1.00 86.56 79 ILE A O 1
ATOM 646 N N . GLY A 1 80 ? -53.495 -5.359 56.568 1.00 84.25 80 GLY A N 1
ATOM 647 C CA . GLY A 1 80 ? -53.560 -3.949 56.973 1.00 84.25 80 GLY A CA 1
ATOM 648 C C . GLY A 1 80 ? -52.907 -2.984 55.981 1.00 84.25 80 GLY A C 1
ATOM 649 O O . GLY A 1 80 ? -52.527 -3.363 54.871 1.00 84.25 80 GLY A O 1
ATOM 650 N N . LEU A 1 81 ? -52.776 -1.718 56.382 1.00 85.19 81 LEU A N 1
ATOM 651 C CA . LEU A 1 81 ? -52.082 -0.689 55.602 1.00 85.19 81 LEU A CA 1
ATOM 652 C C . LEU A 1 81 ? -50.569 -0.782 55.834 1.00 85.19 81 LEU A C 1
ATOM 654 O O . LEU A 1 81 ? -50.092 -0.521 56.936 1.00 85.19 81 LEU A O 1
ATOM 658 N N . VAL A 1 82 ? -49.817 -1.129 54.789 1.00 85.44 82 VAL A N 1
ATOM 659 C CA . VAL A 1 82 ? -48.349 -1.206 54.817 1.00 85.44 82 VAL A CA 1
ATOM 660 C C . VAL A 1 82 ? -47.757 0.093 54.291 1.00 85.44 82 VAL A C 1
ATOM 662 O O . VAL A 1 82 ? -47.989 0.459 53.140 1.00 85.44 82 VAL A O 1
ATOM 665 N N . ARG A 1 83 ? -46.942 0.785 55.089 1.00 84.25 83 ARG A N 1
ATOM 666 C CA . ARG A 1 83 ? -46.246 1.996 54.633 1.00 84.25 83 ARG A CA 1
ATOM 667 C C . ARG A 1 83 ? -44.916 1.661 53.962 1.00 84.25 83 ARG A C 1
ATOM 669 O O . ARG A 1 83 ? -44.034 1.090 54.599 1.00 84.25 83 ARG A O 1
ATOM 676 N N . ILE A 1 84 ? -44.742 2.078 52.710 1.00 84.25 84 ILE A N 1
ATOM 677 C CA . ILE A 1 84 ? -43.482 1.981 51.961 1.00 84.25 84 ILE A CA 1
ATOM 678 C C . ILE A 1 84 ? -42.597 3.191 52.290 1.00 84.25 84 ILE A C 1
ATOM 680 O O . ILE A 1 84 ? -43.044 4.336 52.211 1.00 84.25 84 ILE A O 1
ATOM 684 N N . ASN A 1 85 ? -41.324 2.970 52.639 1.00 76.19 85 ASN A N 1
ATOM 685 C CA . ASN A 1 85 ? -40.415 4.067 52.995 1.00 76.19 85 ASN A CA 1
ATOM 686 C C . ASN A 1 85 ? -38.929 3.794 52.658 1.00 76.19 85 ASN A C 1
ATOM 688 O O . ASN A 1 85 ? -38.390 2.718 52.933 1.00 76.19 85 ASN A O 1
ATOM 692 N N . SER A 1 86 ? -38.220 4.797 52.126 1.00 64.12 86 SER A N 1
ATOM 693 C CA . SER A 1 86 ? -36.754 4.802 52.014 1.00 64.12 86 SER A CA 1
ATOM 694 C C . SER A 1 86 ? -36.095 5.278 53.321 1.00 64.12 86 SER A C 1
ATOM 696 O O . SER A 1 86 ? -35.884 6.476 53.524 1.00 64.12 86 SER A O 1
ATOM 698 N N . LYS A 1 87 ? -35.662 4.362 54.197 1.00 59.00 87 LYS A N 1
ATOM 699 C CA . LYS A 1 87 ? -35.053 4.735 55.495 1.00 59.00 87 LYS A CA 1
ATOM 700 C C . LYS A 1 87 ? -33.646 5.370 55.411 1.00 59.00 87 LYS A C 1
ATOM 702 O O . LYS A 1 87 ? -33.016 5.589 56.439 1.00 59.00 87 LYS A O 1
ATOM 707 N N . SER A 1 88 ? -33.131 5.697 54.218 1.00 49.72 88 SER A N 1
ATOM 708 C CA . SER A 1 88 ? -32.027 6.663 54.097 1.00 49.72 88 SER A CA 1
ATOM 709 C C . SER A 1 88 ? -32.059 7.475 52.797 1.00 49.72 88 SER A C 1
ATOM 711 O O . SER A 1 88 ? -31.995 6.937 51.688 1.00 49.72 88 SER A O 1
ATOM 713 N N . ARG A 1 89 ? -32.029 8.806 52.929 1.00 41.53 89 ARG A N 1
ATOM 714 C CA . ARG A 1 89 ? -31.623 9.712 51.846 1.00 41.53 89 ARG A CA 1
ATOM 715 C C . ARG A 1 89 ? -30.108 9.606 51.638 1.00 41.53 89 ARG A C 1
ATOM 717 O O . ARG A 1 89 ? -29.353 10.469 52.063 1.00 41.53 89 ARG A O 1
ATOM 724 N N . GLY A 1 90 ? -29.662 8.525 50.994 1.00 42.78 90 GLY A N 1
ATOM 725 C CA . GLY A 1 90 ? -28.291 8.431 50.481 1.00 42.78 90 GLY A CA 1
ATOM 726 C C . GLY A 1 90 ? -27.646 7.048 50.431 1.00 42.78 90 GLY A C 1
ATOM 727 O O . GLY A 1 90 ? -26.796 6.863 49.573 1.00 42.78 90 GLY A O 1
ATOM 728 N N . LYS A 1 91 ? -28.024 6.085 51.290 1.00 45.34 91 LYS A N 1
ATOM 729 C CA . LYS A 1 91 ? -27.216 4.861 51.522 1.00 45.34 91 LYS A CA 1
ATOM 730 C C . LYS A 1 91 ? -27.972 3.525 51.428 1.00 45.34 91 LYS A C 1
ATOM 732 O O . LYS A 1 91 ? -27.432 2.496 51.819 1.00 45.34 91 LYS A O 1
ATOM 737 N N . VAL A 1 92 ? -29.201 3.515 50.899 1.00 43.56 92 VAL A N 1
ATOM 738 C CA . VAL A 1 92 ? -29.982 2.274 50.685 1.00 43.56 92 VAL A CA 1
ATOM 739 C C . VAL A 1 92 ? -29.273 1.324 49.707 1.00 43.56 92 VAL A C 1
ATOM 741 O O . VAL A 1 92 ? -29.280 0.116 49.915 1.00 43.56 92 VAL A O 1
ATOM 744 N N . HIS A 1 93 ? -28.636 1.863 48.662 1.00 46.97 93 HIS A N 1
ATOM 745 C CA . HIS A 1 93 ? -28.269 1.077 47.479 1.00 46.97 93 HIS A CA 1
ATOM 746 C C . HIS A 1 93 ? -26.806 0.611 47.405 1.00 46.97 93 HIS A C 1
ATOM 748 O O . HIS A 1 93 ? -26.531 -0.288 46.623 1.00 46.97 93 HIS A O 1
ATOM 754 N N . ASP A 1 94 ? -25.892 1.086 48.264 1.00 45.31 94 ASP A N 1
ATOM 755 C CA . ASP A 1 94 ? -24.500 0.570 48.317 1.00 45.31 94 ASP A CA 1
ATOM 756 C C . ASP A 1 94 ? -24.433 -0.946 48.633 1.00 45.31 94 ASP A C 1
ATOM 758 O O . ASP A 1 94 ? -23.413 -1.606 48.398 1.00 45.31 94 ASP A O 1
ATOM 762 N N . ARG A 1 95 ? -25.531 -1.497 49.180 1.00 48.06 95 ARG A N 1
ATOM 763 C CA . ARG A 1 95 ? -25.725 -2.924 49.486 1.00 48.06 95 ARG A CA 1
ATOM 764 C C . ARG A 1 95 ? -26.648 -3.662 48.504 1.00 48.06 95 ARG A C 1
ATOM 766 O O . ARG A 1 95 ? -26.703 -4.882 48.556 1.00 48.06 95 ARG A O 1
ATOM 773 N N . MET A 1 96 ? -27.369 -2.953 47.635 1.00 54.66 96 MET A N 1
ATOM 774 C CA . MET A 1 96 ? -28.336 -3.530 46.689 1.00 54.66 96 MET A CA 1
ATOM 775 C C . MET A 1 96 ? -27.662 -3.639 45.316 1.00 54.66 96 MET A C 1
ATOM 777 O O . MET A 1 96 ? -27.863 -2.799 44.442 1.00 54.66 96 MET A O 1
ATOM 781 N N . ARG A 1 97 ? -26.763 -4.623 45.191 1.00 53.50 97 ARG A N 1
ATOM 782 C CA . ARG A 1 97 ? -25.818 -4.776 44.066 1.00 53.50 97 ARG A CA 1
ATOM 783 C C . ARG A 1 97 ? -26.315 -5.708 42.951 1.00 53.50 97 ARG A C 1
ATOM 785 O O . ARG A 1 97 ? -25.552 -6.043 42.055 1.00 53.50 97 ARG A O 1
ATOM 792 N N . ASP A 1 98 ? -27.553 -6.175 43.040 1.00 61.69 98 ASP A N 1
ATOM 793 C CA . ASP A 1 98 ? -28.038 -7.381 42.373 1.00 61.69 98 ASP A CA 1
ATOM 794 C C . ASP A 1 98 ? -29.450 -7.211 41.784 1.00 61.69 98 ASP A C 1
ATOM 796 O O . ASP A 1 98 ? -30.076 -6.159 41.883 1.00 61.69 98 ASP A O 1
ATOM 800 N N . ILE A 1 99 ? -29.971 -8.298 41.210 1.00 65.44 99 ILE A N 1
ATOM 801 C CA . ILE A 1 99 ? -31.324 -8.498 40.654 1.00 65.44 99 ILE A CA 1
ATOM 802 C C . ILE A 1 99 ? -32.511 -7.993 41.506 1.00 65.44 99 ILE A C 1
ATOM 804 O O . ILE A 1 99 ? -33.650 -8.003 41.042 1.00 65.44 99 ILE A O 1
ATOM 808 N N . LYS A 1 100 ? -32.310 -7.535 42.744 1.00 75.94 100 LYS A N 1
ATOM 809 C CA . LYS A 1 100 ? -33.398 -7.118 43.637 1.00 75.94 100 LYS A CA 1
ATOM 810 C C . LYS A 1 100 ? -34.097 -5.833 43.189 1.00 75.94 100 LYS A C 1
ATOM 812 O O . LYS A 1 100 ? -35.266 -5.642 43.518 1.00 75.94 100 LYS A O 1
ATOM 817 N N . TYR A 1 101 ? -33.444 -4.967 42.404 1.00 75.19 101 TYR A N 1
ATOM 818 C CA . TYR A 1 101 ? -34.099 -3.761 41.868 1.00 75.19 101 TYR A CA 1
ATOM 819 C C . TYR A 1 101 ? -35.239 -4.081 40.883 1.00 75.19 101 TYR A C 1
ATOM 821 O O . TYR A 1 101 ? -36.143 -3.275 40.698 1.00 75.19 101 TYR A O 1
ATOM 829 N N . LEU A 1 102 ? -35.260 -5.288 40.318 1.00 73.00 102 LEU A N 1
ATOM 830 C CA . LEU A 1 102 ? -36.276 -5.751 39.367 1.00 73.00 102 LEU A CA 1
ATOM 831 C C . LEU A 1 102 ? -37.645 -5.966 39.990 1.00 73.00 102 LEU A C 1
ATOM 833 O O . LEU A 1 102 ? -38.659 -5.880 39.306 1.00 73.00 102 LEU A O 1
ATOM 837 N N . ALA A 1 103 ? -37.663 -6.239 41.290 1.00 83.56 103 ALA A N 1
ATOM 838 C CA . ALA A 1 103 ? -38.886 -6.382 42.047 1.00 83.56 103 ALA A CA 1
ATOM 839 C C . ALA A 1 103 ? -39.533 -5.027 42.390 1.00 83.56 103 ALA A C 1
ATOM 841 O O . ALA A 1 103 ? -40.701 -5.013 42.761 1.00 83.56 103 ALA A O 1
ATOM 842 N N . ILE A 1 104 ? -38.826 -3.895 42.227 1.00 87.94 104 ILE A N 1
ATOM 843 C CA . ILE A 1 104 ? -39.312 -2.549 42.589 1.00 87.94 104 ILE A CA 1
ATOM 844 C C . ILE A 1 104 ? -40.699 -2.215 42.002 1.00 87.94 104 ILE A C 1
ATOM 846 O O . ILE A 1 104 ? -41.586 -1.920 42.804 1.00 87.94 104 ILE A O 1
ATOM 850 N N . PRO A 1 105 ? -40.949 -2.287 40.675 1.00 90.38 105 PRO A N 1
ATOM 851 C CA . PRO A 1 105 ? -42.279 -2.005 40.111 1.00 90.38 105 PRO A CA 1
ATOM 852 C C . PRO A 1 105 ? -43.366 -3.007 40.543 1.00 90.38 105 PRO A C 1
ATOM 854 O O . PRO A 1 105 ? -44.551 -2.727 40.382 1.00 90.38 105 PRO A O 1
ATOM 857 N N . TYR A 1 106 ? -42.989 -4.153 41.117 1.00 92.06 106 TYR A N 1
ATOM 858 C CA . TYR A 1 106 ? -43.914 -5.177 41.607 1.00 92.06 106 TYR A CA 1
ATOM 859 C C . TYR A 1 106 ? -44.135 -5.121 43.127 1.00 92.06 106 TYR A C 1
ATOM 861 O O . TYR A 1 106 ? -44.988 -5.853 43.621 1.00 92.06 106 TYR A O 1
ATOM 869 N N . ILE A 1 107 ? -43.425 -4.263 43.881 1.00 92.00 107 ILE A N 1
ATOM 870 C CA . ILE A 1 107 ? -43.552 -4.185 45.351 1.00 92.00 107 ILE A CA 1
ATOM 871 C C . ILE A 1 107 ? -45.023 -4.048 45.794 1.00 92.00 107 ILE A C 1
ATOM 873 O O . ILE A 1 107 ? -45.440 -4.846 46.637 1.00 92.00 107 ILE A O 1
ATOM 877 N N . PRO A 1 108 ? -45.845 -3.132 45.236 1.00 93.31 108 PRO A N 1
ATOM 878 C CA . PRO A 1 108 ? -47.248 -3.042 45.631 1.00 93.31 108 PRO A CA 1
ATOM 879 C C . PRO A 1 108 ? -48.052 -4.287 45.241 1.00 93.31 108 PRO A C 1
ATOM 881 O O . PRO A 1 108 ? -48.818 -4.774 46.062 1.00 93.31 108 PRO A O 1
ATOM 884 N N . GLU A 1 109 ? -47.832 -4.883 44.061 1.00 93.56 109 GLU A N 1
ATOM 885 C CA . GLU A 1 109 ? -48.506 -6.133 43.665 1.00 93.56 109 GLU A CA 1
ATOM 886 C C . GLU A 1 109 ? -48.252 -7.265 44.673 1.00 93.56 109 GLU A C 1
ATOM 888 O O . GLU A 1 109 ? -49.192 -7.963 45.067 1.00 93.56 109 GLU A O 1
ATOM 893 N N . VAL A 1 110 ? -47.001 -7.437 45.111 1.00 92.81 110 VAL A N 1
ATOM 894 C CA . VAL A 1 110 ? -46.617 -8.464 46.092 1.00 92.81 110 VAL A CA 1
ATOM 895 C C . VAL A 1 110 ? -47.264 -8.176 47.451 1.00 92.81 110 VAL A C 1
ATOM 897 O O . VAL A 1 110 ? -47.857 -9.079 48.034 1.00 92.81 110 VAL A O 1
ATOM 900 N N . LEU A 1 111 ? -47.240 -6.924 47.922 1.00 92.31 111 LEU A N 1
ATOM 901 C CA . LEU A 1 111 ? -47.891 -6.519 49.177 1.00 92.31 111 LEU A CA 1
ATOM 902 C C . LEU A 1 111 ? -49.422 -6.694 49.140 1.00 92.31 111 LEU A C 1
ATOM 904 O O . LEU A 1 111 ? -50.029 -7.110 50.123 1.00 92.31 111 LEU A O 1
ATOM 908 N N . MET A 1 112 ? -50.071 -6.392 48.018 1.00 91.44 112 MET A N 1
ATOM 909 C CA . MET A 1 112 ? -51.532 -6.459 47.901 1.00 91.44 112 MET A CA 1
ATOM 910 C C . MET A 1 112 ? -52.046 -7.888 47.715 1.00 91.44 112 MET A C 1
ATOM 912 O O . MET A 1 112 ? -53.077 -8.260 48.275 1.00 91.44 112 MET A O 1
ATOM 916 N N . THR A 1 113 ? -51.349 -8.688 46.902 1.00 91.88 113 THR A N 1
ATOM 917 C CA . THR A 1 113 ? -51.882 -9.960 46.384 1.00 91.88 113 THR A CA 1
ATOM 918 C C . THR A 1 113 ? -51.071 -11.195 46.761 1.00 91.88 113 THR A C 1
ATOM 920 O O . THR A 1 113 ? -51.626 -12.294 46.700 1.00 91.88 113 THR A O 1
ATOM 923 N N . GLY A 1 114 ? -49.811 -11.034 47.178 1.00 90.62 114 GLY A N 1
ATOM 924 C CA . GLY A 1 114 ? -48.928 -12.131 47.577 1.00 90.62 114 GLY A CA 1
ATOM 925 C C . GLY A 1 114 ? -49.439 -12.910 48.785 1.00 90.62 114 GLY A C 1
ATOM 926 O O . GLY A 1 114 ? -50.310 -12.449 49.533 1.00 90.62 114 GLY A O 1
ATOM 927 N N . ASP A 1 115 ? -48.927 -14.119 48.957 1.00 92.50 115 ASP A N 1
ATOM 928 C CA . ASP A 1 115 ? -49.249 -14.960 50.103 1.00 92.50 115 ASP A CA 1
ATOM 929 C C . ASP A 1 115 ? -48.467 -14.488 51.325 1.00 92.50 115 ASP A C 1
ATOM 931 O O . ASP A 1 115 ? -47.304 -14.100 51.221 1.00 92.50 115 ASP A O 1
ATOM 935 N N . VAL A 1 116 ? -49.146 -14.442 52.471 1.00 91.44 116 VAL A N 1
ATOM 936 C CA . VAL A 1 116 ? -48.636 -13.817 53.696 1.00 91.44 116 VAL A CA 1
ATOM 937 C C . VAL A 1 116 ? -48.356 -14.905 54.718 1.00 91.44 116 VAL A C 1
ATOM 939 O O . VAL A 1 116 ? -49.232 -15.725 54.997 1.00 91.44 116 VAL A O 1
ATOM 942 N N . SER A 1 117 ? -47.147 -14.916 55.276 1.00 89.44 117 SER A N 1
ATOM 943 C CA . SER A 1 117 ? -46.789 -15.832 56.361 1.00 89.44 117 SER A CA 1
ATOM 944 C C . SER A 1 117 ? -47.570 -15.535 57.647 1.00 89.44 117 SER A C 1
ATOM 946 O O . SER A 1 117 ? -48.131 -14.453 57.827 1.00 89.44 117 SER A O 1
ATOM 948 N N . GLU A 1 118 ? -47.523 -16.456 58.610 1.00 89.19 118 GLU A N 1
ATOM 949 C CA . GLU A 1 118 ? -47.761 -16.082 60.009 1.00 89.19 118 GLU A CA 1
ATOM 950 C C . GLU A 1 118 ? -46.689 -15.076 60.483 1.00 89.19 118 GLU A C 1
ATOM 952 O O . GLU A 1 118 ? -45.638 -14.924 59.847 1.00 89.19 118 GLU A O 1
ATOM 957 N N . LEU A 1 119 ? -46.954 -14.369 61.588 1.00 86.62 119 LEU A N 1
ATOM 958 C CA . LEU A 1 119 ? -46.004 -13.412 62.159 1.00 86.62 119 LEU A CA 1
ATOM 959 C C . LEU A 1 119 ? -44.745 -14.152 62.632 1.00 86.62 119 LEU A C 1
ATOM 961 O O . LEU A 1 119 ? -44.792 -14.924 63.589 1.00 86.62 119 LEU A O 1
ATOM 965 N N . VAL A 1 120 ? -43.614 -13.886 61.984 1.00 84.50 120 VAL A N 1
ATOM 966 C CA . VAL A 1 120 ? -42.312 -14.425 62.375 1.00 84.50 120 VAL A CA 1
ATOM 967 C C . VAL A 1 120 ? -41.785 -13.595 63.554 1.00 84.50 120 VAL A C 1
ATOM 969 O O . VAL A 1 120 ? -41.533 -12.397 63.376 1.00 84.50 120 VAL A O 1
ATOM 972 N N . PRO A 1 121 ? -41.617 -14.183 64.754 1.00 78.56 121 PRO A N 1
ATOM 973 C CA . PRO A 1 121 ? -41.098 -13.462 65.910 1.00 78.56 121 PRO A CA 1
ATOM 974 C C . PRO A 1 121 ? -39.615 -13.121 65.726 1.00 78.56 121 PRO A C 1
ATOM 976 O O . PRO A 1 121 ? -38.894 -13.745 64.944 1.00 78.56 121 PRO A O 1
ATOM 979 N N . LEU A 1 122 ? -39.135 -12.134 66.479 1.00 75.81 122 LEU A N 1
ATOM 980 C CA . LEU A 1 122 ? -37.731 -11.742 66.436 1.00 75.81 122 LEU A CA 1
ATOM 981 C C . LEU A 1 122 ? -36.801 -12.843 66.969 1.00 75.81 122 LEU A C 1
ATOM 983 O O . LEU A 1 122 ? -36.924 -13.294 68.104 1.00 75.81 122 LEU A O 1
ATOM 987 N N . ASN A 1 123 ? -35.786 -13.198 66.177 1.00 68.44 123 ASN A N 1
ATOM 988 C CA . ASN A 1 123 ? -34.770 -14.192 66.553 1.00 68.44 123 ASN A CA 1
ATOM 989 C C . ASN A 1 123 ? -33.780 -13.706 67.637 1.00 68.44 123 ASN A C 1
ATOM 991 O O . ASN A 1 123 ? -32.994 -14.501 68.153 1.00 68.44 123 ASN A O 1
ATOM 995 N N . LYS A 1 124 ? -33.762 -12.401 67.939 1.00 64.44 124 LYS A N 1
ATOM 996 C CA . LYS A 1 124 ? -32.896 -11.722 68.922 1.00 64.44 124 LYS A CA 1
ATOM 997 C C . LYS A 1 124 ? -33.649 -10.499 69.464 1.00 64.44 124 LYS A C 1
ATOM 999 O O . LYS A 1 124 ? -34.388 -9.879 68.702 1.00 64.44 124 LYS A O 1
ATOM 1004 N N . GLU A 1 125 ? -33.436 -10.116 70.725 1.00 61.12 125 GLU A N 1
ATOM 1005 C CA . GLU A 1 125 ? -33.949 -8.837 71.249 1.00 61.12 125 GLU A CA 1
ATOM 1006 C C . GLU A 1 125 ? -33.394 -7.655 70.438 1.00 61.12 125 GLU A C 1
ATOM 1008 O O . GLU A 1 125 ? -32.219 -7.643 70.052 1.00 61.12 125 GLU A O 1
ATOM 1013 N N . ARG A 1 126 ? -34.240 -6.652 70.182 1.00 61.50 126 ARG A N 1
ATOM 1014 C CA . ARG A 1 126 ? -33.894 -5.458 69.402 1.00 61.50 126 ARG A CA 1
ATOM 1015 C C . ARG A 1 126 ? -34.165 -4.186 70.199 1.00 61.50 126 ARG A C 1
ATOM 1017 O O . ARG A 1 126 ? -34.919 -4.180 71.163 1.00 61.50 126 ARG A O 1
ATOM 1024 N N . THR A 1 127 ? -33.517 -3.101 69.782 1.00 55.31 127 THR A N 1
ATOM 1025 C CA . THR A 1 127 ? -33.683 -1.756 70.358 1.00 55.31 127 THR A CA 1
ATOM 1026 C C . THR A 1 127 ? -34.594 -0.858 69.515 1.00 55.31 127 THR A C 1
ATOM 1028 O O . THR A 1 127 ? -34.668 0.338 69.779 1.00 55.31 127 THR A O 1
ATOM 1031 N N . ASP A 1 128 ? -35.186 -1.378 68.437 1.00 63.03 128 ASP A N 1
ATOM 1032 C CA . ASP A 1 128 ? -36.259 -0.711 67.699 1.00 63.03 128 ASP A CA 1
ATOM 1033 C C . ASP A 1 128 ? -37.629 -1.210 68.164 1.00 63.03 128 ASP A C 1
ATOM 1035 O O . ASP A 1 128 ? -37.741 -2.249 68.805 1.00 63.03 128 ASP A O 1
ATOM 1039 N N . SER A 1 129 ? -38.675 -0.456 67.833 1.00 68.56 129 SER A N 1
ATOM 1040 C CA . SER A 1 129 ? -40.070 -0.751 68.173 1.00 68.56 129 SER A CA 1
ATOM 1041 C C . SER A 1 129 ? -40.671 -1.926 67.389 1.00 68.56 129 SER A C 1
ATOM 1043 O O . SER A 1 129 ? -41.885 -2.007 67.277 1.00 68.56 129 SER A O 1
ATOM 1045 N N . VAL A 1 130 ? -39.862 -2.804 66.787 1.00 75.19 130 VAL A N 1
ATOM 1046 C CA . VAL A 1 130 ? -40.347 -3.918 65.956 1.00 75.19 130 VAL A CA 1
ATOM 1047 C C . VAL A 1 130 ? -40.673 -5.117 66.846 1.00 75.19 130 VAL A C 1
ATOM 1049 O O . VAL A 1 130 ? -39.862 -5.486 67.687 1.00 75.19 130 VAL A O 1
ATOM 1052 N N . GLU A 1 131 ? -41.820 -5.760 66.628 1.00 76.94 131 GLU A N 1
ATOM 1053 C CA . GLU A 1 131 ? -42.240 -6.964 67.368 1.00 76.94 131 GLU A CA 1
ATOM 1054 C C . GLU A 1 131 ? -42.081 -8.258 66.552 1.00 76.94 131 GLU A C 1
ATOM 1056 O O . GLU A 1 131 ? -41.890 -9.340 67.108 1.00 76.94 131 GLU A O 1
ATOM 1061 N N . GLY A 1 132 ? -42.100 -8.155 65.220 1.00 80.25 132 GLY A N 1
ATOM 1062 C CA . GLY A 1 132 ? -41.912 -9.282 64.310 1.00 80.25 132 GLY A CA 1
ATOM 1063 C C . GLY A 1 132 ? -42.027 -8.882 62.840 1.00 80.25 132 GLY A C 1
ATOM 1064 O O . GLY A 1 132 ? -42.126 -7.697 62.507 1.00 80.25 132 GLY A O 1
ATOM 1065 N N . TYR A 1 133 ? -42.013 -9.880 61.956 1.00 86.25 133 TYR A N 1
ATOM 1066 C CA . TYR A 1 133 ? -42.083 -9.687 60.506 1.00 86.25 133 TYR A CA 1
ATOM 1067 C C . TYR A 1 133 ? -43.122 -10.588 59.840 1.00 86.25 133 TYR A C 1
ATOM 1069 O O . TYR A 1 133 ? -43.248 -11.762 60.179 1.00 86.25 133 TYR A O 1
ATOM 1077 N N . TYR A 1 134 ? -43.800 -10.055 58.829 1.00 87.75 134 TYR A N 1
ATOM 1078 C CA . TYR A 1 134 ? -44.567 -10.830 57.858 1.00 87.75 134 TYR A CA 1
ATOM 1079 C C . TYR A 1 134 ? -43.769 -10.954 56.560 1.00 87.75 134 TYR A C 1
ATOM 1081 O O . TYR A 1 134 ? -43.257 -9.952 56.054 1.00 87.75 134 TYR A O 1
ATOM 1089 N N . ASN A 1 135 ? -43.694 -12.159 56.000 1.00 90.31 135 ASN A N 1
ATOM 1090 C CA . ASN A 1 135 ? -43.195 -12.372 54.646 1.00 90.31 135 ASN A CA 1
ATOM 1091 C C . ASN A 1 135 ? -44.378 -12.324 53.675 1.00 90.31 135 ASN A C 1
ATOM 1093 O O . ASN A 1 135 ? -45.362 -13.032 53.877 1.00 90.31 135 ASN A O 1
ATOM 1097 N N . PHE A 1 136 ? -44.269 -11.510 52.627 1.00 92.88 136 PHE A N 1
ATOM 1098 C CA . PHE A 1 136 ? -45.178 -11.506 51.482 1.00 92.88 136 PHE A CA 1
ATOM 1099 C C . PHE A 1 136 ? -44.463 -12.131 50.291 1.00 92.88 136 PHE A C 1
ATOM 1101 O O . PHE A 1 136 ? -43.442 -11.604 49.847 1.00 92.88 136 PHE A O 1
ATOM 1108 N N . GLU A 1 137 ? -44.994 -13.230 49.768 1.00 92.31 137 GLU A N 1
ATOM 1109 C CA . GLU A 1 137 ? -44.375 -14.005 48.695 1.00 92.31 137 GLU A CA 1
ATOM 1110 C C . GLU A 1 137 ? -45.250 -14.000 47.439 1.00 92.31 137 GLU A C 1
ATOM 1112 O O . GLU A 1 137 ? -46.463 -14.212 47.500 1.00 92.31 137 GLU A O 1
ATOM 1117 N N . LYS A 1 138 ? -44.646 -13.742 46.273 1.00 93.56 138 LYS A N 1
ATOM 1118 C CA . LYS A 1 138 ? -45.329 -13.878 44.980 1.00 93.56 138 LYS A CA 1
ATOM 1119 C C . LYS A 1 138 ? -44.358 -14.214 43.852 1.00 93.56 138 LYS A C 1
ATOM 1121 O O . LYS A 1 138 ? -43.290 -13.619 43.733 1.00 93.56 138 LYS A O 1
ATOM 1126 N N . SER A 1 139 ? -44.779 -15.127 42.978 1.00 91.38 139 SER A N 1
ATOM 1127 C CA . SER A 1 139 ? -44.119 -15.391 41.695 1.00 91.38 139 SER A CA 1
ATOM 1128 C C . SER A 1 139 ? -44.705 -14.485 40.605 1.00 91.38 139 SER A C 1
ATOM 1130 O O . SER A 1 139 ? -45.918 -14.490 40.386 1.00 91.38 139 SER A O 1
ATOM 1132 N N . LYS A 1 140 ? -43.864 -13.716 39.907 1.00 88.50 140 LYS A N 1
ATOM 1133 C CA . LYS A 1 140 ? -44.235 -12.915 38.733 1.00 88.50 140 LYS A CA 1
ATOM 1134 C C . LYS A 1 140 ? -43.620 -13.532 37.481 1.00 88.50 140 LYS A C 1
ATOM 1136 O O . LYS A 1 140 ? -42.406 -13.484 37.291 1.00 88.50 140 LYS A O 1
ATOM 1141 N N . GLN A 1 141 ? -44.463 -14.101 36.625 1.00 84.88 141 GLN A N 1
ATOM 1142 C CA . GLN A 1 141 ? -44.038 -14.605 35.324 1.00 84.88 141 GLN A CA 1
ATOM 1143 C C . GLN A 1 141 ? -43.789 -13.432 34.366 1.00 84.88 141 GLN A C 1
ATOM 1145 O O . GLN A 1 141 ? -44.614 -12.525 34.257 1.00 84.88 141 GLN A O 1
ATOM 1150 N N . LEU A 1 142 ? -42.648 -13.459 33.683 1.00 76.12 142 LEU A N 1
ATOM 1151 C CA . LEU A 1 142 ? -42.261 -12.571 32.588 1.00 76.12 142 LEU A CA 1
ATOM 1152 C C . LEU A 1 142 ? -41.941 -13.453 31.364 1.00 76.12 142 LEU A C 1
ATOM 1154 O O . LEU A 1 142 ? -41.704 -14.646 31.525 1.00 76.12 142 LEU A O 1
ATOM 1158 N N . ASN A 1 143 ? -41.914 -12.881 30.154 1.00 71.00 143 ASN A N 1
ATOM 1159 C CA . ASN A 1 143 ? -41.838 -13.637 28.887 1.00 71.00 143 ASN A CA 1
ATOM 1160 C C . ASN A 1 143 ? -40.847 -14.820 28.880 1.00 71.00 143 ASN A C 1
ATOM 1162 O O . ASN A 1 143 ? -41.222 -15.917 28.479 1.00 71.00 143 ASN A O 1
ATOM 1166 N N . ASP A 1 144 ? -39.613 -14.593 29.340 1.00 71.75 144 ASP A N 1
ATOM 1167 C CA . ASP A 1 144 ? -38.516 -15.569 29.271 1.00 71.75 144 ASP A CA 1
ATOM 1168 C C . ASP A 1 144 ? -38.064 -16.098 30.655 1.00 71.75 144 ASP A C 1
ATOM 1170 O O . ASP A 1 144 ? -37.228 -17.000 30.723 1.00 71.75 144 ASP A O 1
ATOM 1174 N N . TYR A 1 145 ? -38.589 -15.534 31.757 1.00 80.31 145 TYR A N 1
ATOM 1175 C CA . TYR A 1 145 ? -38.107 -15.751 33.135 1.00 80.31 145 TYR A CA 1
ATOM 1176 C C . TYR A 1 145 ? -39.225 -15.583 34.174 1.00 80.31 145 TYR A C 1
ATOM 1178 O O . TYR A 1 145 ? -40.135 -14.779 33.982 1.00 80.31 145 TYR A O 1
ATOM 1186 N N . THR A 1 146 ? -39.119 -16.240 35.330 1.00 84.94 146 THR A N 1
ATOM 1187 C CA . THR A 1 146 ? -40.018 -15.999 36.480 1.00 84.94 146 THR A CA 1
ATOM 1188 C C . THR A 1 146 ? -39.256 -15.366 37.643 1.00 84.94 146 THR A C 1
ATOM 1190 O O . THR A 1 146 ? -38.178 -15.835 38.004 1.00 84.94 146 THR A O 1
ATOM 1193 N N . LEU A 1 147 ? -39.806 -14.298 38.230 1.00 87.44 147 LEU A N 1
ATOM 1194 C CA . LEU A 1 147 ? -39.286 -13.663 39.445 1.00 87.44 147 LEU A CA 1
ATOM 1195 C C . LEU A 1 147 ? -40.056 -14.174 40.666 1.00 87.44 147 LEU A C 1
ATOM 1197 O O . LEU A 1 147 ? -41.233 -13.853 40.818 1.00 87.44 147 LEU A O 1
ATOM 1201 N N . ASN A 1 148 ? -39.397 -14.893 41.568 1.00 88.88 148 ASN A N 1
ATOM 1202 C CA . ASN A 1 148 ? -39.945 -15.192 42.891 1.00 88.88 148 ASN A CA 1
ATOM 1203 C C . ASN A 1 148 ? -39.511 -14.083 43.846 1.00 88.88 148 ASN A C 1
ATOM 1205 O O . ASN A 1 148 ? -38.316 -13.929 44.092 1.00 88.88 148 ASN A O 1
ATOM 1209 N N . ILE A 1 149 ? -40.467 -13.294 44.337 1.00 90.94 149 ILE A N 1
ATOM 1210 C CA . ILE A 1 149 ? -40.225 -12.105 45.159 1.00 90.94 149 ILE A CA 1
ATOM 1211 C C . ILE A 1 149 ? -40.751 -12.356 46.572 1.00 90.94 149 ILE A C 1
ATOM 1213 O O . ILE A 1 149 ? -41.933 -12.660 46.742 1.00 90.94 149 ILE A O 1
ATOM 1217 N N . THR A 1 150 ? -39.895 -12.151 47.573 1.00 89.88 150 THR A N 1
ATOM 1218 C CA . THR A 1 150 ? -40.242 -12.198 49.000 1.00 89.88 150 THR A CA 1
ATOM 1219 C C . THR A 1 150 ? -39.982 -10.834 49.633 1.00 89.88 150 THR A C 1
ATOM 1221 O O . THR A 1 150 ? -38.857 -10.335 49.589 1.00 89.88 150 THR A O 1
ATOM 1224 N N . LEU A 1 151 ? -40.998 -10.222 50.246 1.00 89.75 151 LEU A N 1
ATOM 1225 C CA . LEU A 1 151 ? -40.890 -8.945 50.961 1.00 89.75 151 LEU A CA 1
ATOM 1226 C C . LEU A 1 151 ? -41.068 -9.150 52.467 1.00 89.75 151 LEU A C 1
ATOM 1228 O O . LEU A 1 151 ? -42.091 -9.679 52.893 1.00 89.75 151 LEU A O 1
ATOM 1232 N N . LYS A 1 152 ? -40.116 -8.671 53.275 1.00 87.19 152 LYS A N 1
ATOM 1233 C CA . LYS A 1 152 ? -40.244 -8.627 54.739 1.00 87.19 152 LYS A CA 1
ATOM 1234 C C . LYS A 1 152 ? -40.890 -7.311 55.172 1.00 87.19 152 LYS A C 1
ATOM 1236 O O . LYS A 1 152 ? -40.319 -6.238 54.964 1.00 87.19 152 LYS A O 1
ATOM 1241 N N . VAL A 1 153 ? -42.059 -7.385 55.796 1.00 85.25 153 VAL A N 1
ATOM 1242 C CA . VAL A 1 153 ? -42.792 -6.239 56.353 1.00 85.25 153 VAL A CA 1
ATOM 1243 C C . VAL A 1 153 ? -42.711 -6.294 57.872 1.00 85.25 153 VAL A C 1
ATOM 1245 O O . VAL A 1 153 ? -43.076 -7.302 58.470 1.00 85.25 153 VAL A O 1
ATOM 1248 N N . ALA A 1 154 ? -42.219 -5.228 58.498 1.00 82.88 154 ALA A N 1
ATOM 1249 C CA . ALA A 1 154 ? -42.117 -5.130 59.951 1.00 82.88 154 ALA A CA 1
ATOM 1250 C C . ALA A 1 154 ? -43.474 -4.779 60.571 1.00 82.88 154 ALA A C 1
ATOM 1252 O O . ALA A 1 154 ? -44.158 -3.896 60.055 1.00 82.88 154 ALA A O 1
ATOM 1253 N N . LEU A 1 155 ? -43.814 -5.418 61.688 1.00 81.19 155 LEU A N 1
ATOM 1254 C CA . LEU A 1 155 ? -44.862 -4.976 62.607 1.00 81.19 155 LEU A CA 1
ATOM 1255 C C . LEU A 1 155 ? -44.206 -4.203 63.757 1.00 81.19 155 LEU A C 1
ATOM 1257 O O . LEU A 1 155 ? -43.264 -4.722 64.363 1.00 81.19 155 LEU A O 1
ATOM 1261 N N . ASP A 1 156 ? -44.673 -2.988 64.046 1.00 77.75 156 ASP A N 1
ATOM 1262 C CA . ASP A 1 156 ? -44.230 -2.225 65.218 1.00 77.75 156 ASP A CA 1
ATOM 1263 C C . ASP A 1 156 ? -45.154 -2.383 66.440 1.00 77.75 156 ASP A C 1
ATOM 1265 O O . ASP A 1 156 ? -46.279 -2.868 66.334 1.00 77.75 156 ASP A O 1
ATOM 1269 N N . SER A 1 157 ? -44.667 -1.959 67.609 1.00 72.06 157 SER A N 1
ATOM 1270 C CA . SER A 1 157 ? -45.357 -2.030 68.905 1.00 72.06 157 SER A CA 1
ATOM 1271 C C . SER A 1 157 ? -46.586 -1.120 69.033 1.00 72.06 157 SER A C 1
ATOM 1273 O O . SER A 1 157 ? -47.259 -1.126 70.061 1.00 72.06 157 SER A O 1
ATOM 1275 N N . GLU A 1 158 ? -46.869 -0.297 68.020 1.00 71.12 158 GLU A N 1
ATOM 1276 C CA . GLU A 1 158 ? -48.103 0.488 67.902 1.00 71.12 158 GLU A CA 1
ATOM 1277 C C . GLU A 1 158 ? -49.106 -0.183 66.937 1.00 71.12 158 GLU A C 1
ATOM 1279 O O . GLU A 1 158 ? -50.234 0.285 66.784 1.00 71.12 158 GLU A O 1
ATOM 1284 N N . GLY A 1 159 ? -48.728 -1.314 66.329 1.00 73.88 159 GLY A N 1
ATOM 1285 C CA . GLY A 1 159 ? -49.540 -2.096 65.399 1.00 73.88 159 GLY A CA 1
ATOM 1286 C C . GLY A 1 159 ? -49.401 -1.681 63.931 1.00 73.88 159 GLY A C 1
ATOM 1287 O O . GLY A 1 159 ? -50.158 -2.172 63.091 1.00 73.88 159 GLY A O 1
A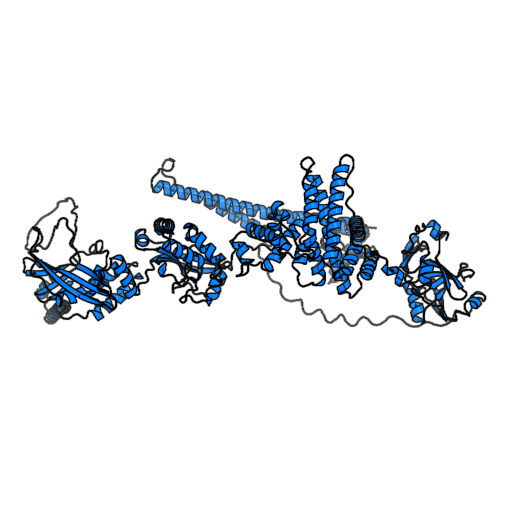TOM 1288 N N . HIS A 1 160 ? -48.466 -0.790 63.586 1.00 77.88 160 HIS A N 1
ATOM 1289 C CA . HIS A 1 160 ? -48.272 -0.355 62.204 1.00 77.88 160 HIS A CA 1
ATOM 1290 C C . HIS A 1 160 ? -47.424 -1.347 61.405 1.00 77.88 160 HIS A C 1
ATOM 1292 O O . HIS A 1 160 ? -46.452 -1.921 61.901 1.00 77.88 160 HIS A O 1
ATOM 1298 N N . LEU A 1 161 ? -47.749 -1.486 60.117 1.00 82.38 161 LEU A N 1
ATOM 1299 C CA . LEU A 1 161 ? -46.986 -2.302 59.179 1.00 82.38 161 LEU A CA 1
ATOM 1300 C C . LEU A 1 161 ? -46.072 -1.426 58.316 1.00 82.38 161 LEU A C 1
ATOM 1302 O O . LEU A 1 161 ? -46.523 -0.506 57.628 1.00 82.38 161 LEU A O 1
ATOM 1306 N N . LEU A 1 162 ? -44.774 -1.721 58.326 1.00 81.25 162 LEU A N 1
ATOM 1307 C CA . LEU A 1 162 ? -43.735 -0.879 57.733 1.00 81.25 162 LEU A CA 1
ATOM 1308 C C . LEU A 1 162 ? -42.839 -1.697 56.794 1.00 81.25 162 LEU A C 1
ATOM 1310 O O . LEU A 1 162 ? -42.125 -2.608 57.217 1.00 81.25 162 LEU A O 1
ATOM 1314 N N . TYR A 1 163 ? -42.831 -1.335 55.510 1.00 83.81 163 TYR A N 1
ATOM 1315 C CA . TYR A 1 163 ? -41.923 -1.893 54.512 1.00 83.81 163 TYR A CA 1
ATOM 1316 C C . TYR A 1 163 ? -40.785 -0.912 54.200 1.00 83.81 163 TYR A C 1
ATOM 1318 O O . TYR A 1 163 ? -41.004 0.222 53.762 1.00 83.81 163 TYR A O 1
ATOM 1326 N N . TYR A 1 164 ? -39.544 -1.367 54.385 1.00 74.94 164 TYR A N 1
ATOM 1327 C CA . TYR A 1 164 ? -38.342 -0.571 54.137 1.00 74.94 164 TYR A CA 1
ATOM 1328 C C . TYR A 1 164 ? -37.451 -1.220 53.082 1.00 74.94 164 TYR A C 1
ATOM 1330 O O . TYR A 1 164 ? -36.979 -2.334 53.292 1.00 74.94 164 TYR A O 1
ATOM 1338 N N . LEU A 1 165 ? -37.099 -0.481 52.026 1.00 66.00 165 LEU A N 1
ATOM 1339 C CA . LEU A 1 165 ? -36.204 -0.970 50.963 1.00 66.00 165 LEU A CA 1
ATOM 1340 C C . LEU A 1 165 ? -34.736 -1.177 51.425 1.00 66.00 165 LEU A C 1
ATOM 1342 O O . LEU A 1 165 ? -33.929 -1.731 50.687 1.00 66.00 165 LEU A O 1
ATOM 1346 N N . GLY A 1 166 ? -34.359 -0.755 52.642 1.00 55.56 166 GLY A N 1
ATOM 1347 C CA . GLY A 1 166 ? -33.040 -1.053 53.221 1.00 55.56 166 GLY A CA 1
ATOM 1348 C C . GLY A 1 166 ? -32.822 -0.542 54.653 1.00 55.56 166 GLY A C 1
ATOM 1349 O O . GLY A 1 166 ? -33.498 0.385 55.106 1.00 55.56 166 GLY A O 1
ATOM 1350 N N . ALA A 1 167 ? -31.857 -1.149 55.355 1.00 45.00 167 ALA A N 1
ATOM 1351 C CA . ALA A 1 167 ? -31.541 -0.909 56.769 1.00 45.00 167 ALA A CA 1
ATOM 1352 C C . ALA A 1 167 ? -30.321 0.016 56.995 1.00 45.00 167 ALA A C 1
ATOM 1354 O O . ALA A 1 167 ? -29.394 0.085 56.180 1.00 45.00 167 ALA A O 1
ATOM 1355 N N . SER A 1 168 ? -30.304 0.737 58.122 1.00 42.75 168 SER A N 1
ATOM 1356 C CA . SER A 1 168 ? -29.323 1.795 58.407 1.00 42.75 168 SER A CA 1
ATOM 1357 C C . SER A 1 168 ? -27.968 1.280 58.928 1.00 42.75 168 SER A C 1
ATOM 1359 O O . SER A 1 168 ? -27.769 0.102 59.232 1.00 42.75 168 SER A O 1
ATOM 1361 N N . LYS A 1 169 ? -26.992 2.194 58.984 1.00 37.09 169 LYS A N 1
ATOM 1362 C CA . LYS A 1 169 ? -25.773 2.093 59.799 1.00 37.09 169 LYS A CA 1
ATOM 1363 C C . LYS A 1 169 ? -25.288 3.523 60.041 1.00 37.09 169 LYS A C 1
ATOM 1365 O O . LYS A 1 169 ? -24.702 4.120 59.140 1.00 37.09 169 LYS A O 1
ATOM 1370 N N . GLU A 1 170 ? -25.532 4.079 61.223 1.00 35.19 170 GLU A N 1
ATOM 1371 C CA . GLU A 1 170 ? -24.900 5.337 61.637 1.00 35.19 170 GLU A CA 1
ATOM 1372 C C . GLU A 1 170 ? -23.803 5.075 62.667 1.00 35.19 170 GLU A C 1
ATOM 1374 O O . GLU A 1 170 ? -23.974 4.320 63.623 1.00 35.19 170 GLU A O 1
ATOM 1379 N N . LYS A 1 171 ? -22.641 5.693 62.435 1.00 30.73 171 LYS A N 1
ATOM 1380 C CA . LYS A 1 171 ? -21.558 5.801 63.412 1.00 30.73 171 LYS A CA 1
ATOM 1381 C C . LYS A 1 171 ? -21.645 7.188 64.036 1.00 30.73 171 LYS A C 1
ATOM 1383 O O . LYS A 1 171 ? -21.467 8.181 63.339 1.00 30.73 171 LYS A O 1
ATOM 1388 N N . SER A 1 172 ? -21.842 7.239 65.344 1.00 30.08 172 SER A N 1
ATOM 1389 C CA . SER A 1 172 ? -21.756 8.460 66.140 1.00 30.08 172 SER A CA 1
ATOM 1390 C C . SER A 1 172 ? -20.328 9.023 66.165 1.00 30.08 172 SER A C 1
ATOM 1392 O O . SER A 1 172 ? -19.435 8.343 66.673 1.00 30.08 172 SER A O 1
ATOM 1394 N N . GLN A 1 173 ? -20.125 10.268 65.721 1.00 29.30 173 GLN A N 1
ATOM 1395 C CA . GLN A 1 173 ? -19.031 11.138 66.186 1.00 29.30 173 GLN A CA 1
ATOM 1396 C C . GLN A 1 173 ? -19.400 12.626 66.047 1.00 29.30 173 GLN A C 1
ATOM 1398 O O . GLN A 1 173 ? -19.180 13.219 64.998 1.00 29.30 173 GLN A O 1
ATOM 1403 N N . LEU A 1 174 ? -19.871 13.239 67.137 1.00 29.09 174 LEU A N 1
ATOM 1404 C CA . LEU A 1 174 ? -19.628 14.654 67.438 1.00 29.09 174 LEU A CA 1
ATOM 1405 C C . LEU A 1 174 ? -19.394 14.797 68.949 1.00 29.09 174 LEU A C 1
ATOM 1407 O O . LEU A 1 174 ? -20.180 14.310 69.760 1.00 29.09 174 LEU A O 1
ATOM 1411 N N . THR A 1 175 ? -18.274 15.417 69.316 1.00 26.95 175 THR A N 1
ATOM 1412 C CA . THR A 1 175 ? -17.876 15.734 70.696 1.00 26.95 175 THR A CA 1
ATOM 1413 C C . THR A 1 175 ? -18.539 17.036 71.182 1.00 26.95 175 THR A C 1
ATOM 1415 O O . THR A 1 175 ? -19.022 17.821 70.366 1.00 26.95 175 THR A O 1
ATOM 1418 N N . PRO A 1 176 ? -18.610 17.282 72.505 1.00 40.44 176 PRO A N 1
ATOM 1419 C CA . PRO A 1 176 ? -19.520 18.276 73.067 1.00 40.44 176 PRO A CA 1
ATOM 1420 C C . PRO A 1 176 ? -18.958 19.702 73.039 1.00 40.44 176 PRO A C 1
ATOM 1422 O O . PRO A 1 176 ? -17.815 19.931 73.430 1.00 40.44 176 PRO A O 1
ATOM 1425 N N . ILE A 1 177 ? -19.817 20.676 72.722 1.00 25.77 177 ILE A N 1
ATOM 1426 C CA . ILE A 1 177 ? -19.664 22.063 73.178 1.00 25.77 177 ILE A CA 1
ATOM 1427 C C . ILE A 1 177 ? -20.984 22.514 73.807 1.00 25.77 177 ILE A C 1
ATOM 1429 O O . ILE A 1 177 ? -22.042 22.513 73.186 1.00 25.77 177 ILE A O 1
ATOM 1433 N N . SER A 1 178 ? -20.892 22.884 75.076 1.00 29.72 178 SER A N 1
ATOM 1434 C CA . SER A 1 178 ? -21.950 23.482 75.884 1.00 29.72 178 SER A CA 1
ATOM 1435 C C . SER A 1 178 ? -22.273 24.914 75.450 1.00 29.72 178 SER A C 1
ATOM 1437 O O . SER A 1 178 ? -21.330 25.700 75.363 1.00 29.72 178 SER A O 1
ATOM 1439 N N . GLN A 1 179 ? -23.560 25.290 75.365 1.00 27.83 179 GLN A N 1
ATOM 1440 C CA . GLN A 1 179 ? -24.109 26.473 76.064 1.00 27.83 179 GLN A CA 1
ATOM 1441 C C . GLN A 1 179 ? -25.642 26.671 75.899 1.00 27.83 179 GLN A C 1
ATOM 1443 O O . GLN A 1 179 ? -26.148 26.754 74.791 1.00 27.83 179 GLN A O 1
ATOM 1448 N N . VAL A 1 180 ? -26.313 26.878 77.047 1.00 23.61 180 VAL A N 1
ATOM 1449 C CA . VAL A 1 180 ? -27.511 27.734 77.276 1.00 23.61 180 VAL A CA 1
ATOM 1450 C C . VAL A 1 180 ? -28.951 27.185 77.039 1.00 23.61 180 VAL A C 1
ATOM 1452 O O . VAL A 1 180 ? -29.554 27.371 75.994 1.00 23.61 180 VAL A O 1
ATOM 1455 N N . VAL A 1 181 ? -29.521 26.663 78.146 1.00 27.23 181 VAL A N 1
ATOM 1456 C CA . VAL A 1 181 ? -30.815 27.037 78.802 1.00 27.23 181 VAL A CA 1
ATOM 1457 C C . VAL A 1 181 ? -32.197 26.663 78.182 1.00 27.23 181 VAL A C 1
ATOM 1459 O O . VAL A 1 181 ? -32.680 27.265 77.233 1.00 27.23 181 VAL A O 1
ATOM 1462 N N . ASN A 1 182 ? -32.880 25.744 78.893 1.00 32.50 182 ASN A N 1
ATOM 1463 C CA . ASN A 1 182 ? -34.338 25.446 78.975 1.00 32.50 182 ASN A CA 1
ATOM 1464 C C . ASN A 1 182 ? -35.174 26.635 79.555 1.00 32.50 182 ASN A C 1
ATOM 1466 O O . ASN A 1 182 ? -34.538 27.504 80.147 1.00 32.50 182 ASN A O 1
ATOM 1470 N N . PRO A 1 183 ? -36.541 26.676 79.564 1.00 43.62 183 PRO A N 1
ATOM 1471 C CA . PRO A 1 183 ? -37.468 25.526 79.552 1.00 43.62 183 PRO A CA 1
ATOM 1472 C C . PRO A 1 183 ? -38.801 25.650 78.758 1.00 43.62 183 PRO A C 1
ATOM 1474 O O . PRO A 1 183 ? -39.212 26.730 78.348 1.00 43.62 183 PRO A O 1
ATOM 1477 N N . ILE A 1 184 ? -39.527 24.513 78.744 1.00 28.03 184 ILE A N 1
ATOM 1478 C CA . ILE A 1 184 ? -40.906 24.266 78.253 1.00 28.03 184 ILE A CA 1
ATOM 1479 C C . ILE A 1 184 ? -40.995 24.110 76.715 1.00 28.03 184 ILE A C 1
ATOM 1481 O O . ILE A 1 184 ? -40.544 24.979 75.983 1.00 28.03 184 ILE A O 1
ATOM 1485 N N . GLY A 1 185 ? -41.586 23.037 76.165 1.00 27.14 185 GLY A N 1
ATOM 1486 C CA . GLY A 1 185 ? -42.085 21.806 76.809 1.00 27.14 185 GLY A CA 1
ATOM 1487 C C . GLY A 1 185 ? -42.881 20.889 75.857 1.00 27.14 185 GLY A C 1
ATOM 1488 O O . GLY A 1 185 ? -43.470 21.381 74.905 1.00 27.14 185 GLY A O 1
ATOM 1489 N N . LEU A 1 186 ? -42.911 19.576 76.144 1.00 30.55 186 LEU A N 1
ATOM 1490 C CA . LEU A 1 186 ? -43.670 18.525 75.427 1.00 30.55 186 LEU A CA 1
ATOM 1491 C C . LEU A 1 186 ? -43.571 18.521 73.880 1.00 30.55 186 LEU A C 1
ATOM 1493 O O . LEU A 1 186 ? -44.575 18.570 73.180 1.00 30.55 186 LEU A O 1
ATOM 1497 N N . GLU A 1 187 ? -42.364 18.283 73.359 1.00 31.33 187 GLU A N 1
ATOM 1498 C CA . GLU A 1 187 ? -42.183 17.417 72.182 1.00 31.33 187 GLU A CA 1
ATOM 1499 C C . GLU A 1 187 ? -41.101 16.370 72.505 1.00 31.33 187 GLU A C 1
ATOM 1501 O O . GLU A 1 187 ? -39.974 16.712 72.863 1.00 31.33 187 GLU A O 1
ATOM 1506 N N . ALA A 1 188 ? -41.462 15.089 72.412 1.00 28.52 188 ALA A N 1
ATOM 1507 C CA . ALA A 1 188 ? -40.566 13.933 72.425 1.00 28.52 188 ALA A CA 1
ATOM 1508 C C . ALA A 1 188 ? -41.307 12.767 71.740 1.00 28.52 188 ALA A C 1
ATOM 1510 O O . ALA A 1 188 ? -42.477 12.550 72.032 1.00 28.52 188 ALA A O 1
ATOM 1511 N N . GLY A 1 189 ? -40.715 11.991 70.834 1.00 25.09 189 GLY A N 1
ATOM 1512 C CA . GLY A 1 189 ? -39.401 12.146 70.212 1.00 25.09 189 GLY A CA 1
ATOM 1513 C C . GLY A 1 189 ? -39.115 10.947 69.308 1.00 25.09 189 GLY A C 1
ATOM 1514 O O . GLY A 1 189 ? -38.859 9.859 69.808 1.00 25.09 189 GLY A O 1
ATOM 1515 N N . PHE A 1 190 ? -39.157 11.135 67.987 1.00 29.78 190 PHE A N 1
ATOM 1516 C CA . PHE A 1 190 ? -38.823 10.088 67.016 1.00 29.78 190 PHE A CA 1
ATOM 1517 C C . PHE A 1 190 ? -37.353 10.191 66.616 1.00 29.78 190 PHE A C 1
ATOM 1519 O O . PHE A 1 190 ? -37.043 10.697 65.539 1.00 29.78 190 PHE A O 1
ATOM 1526 N N . ASP A 1 191 ? -36.447 9.721 67.477 1.00 31.66 191 ASP A N 1
ATOM 1527 C CA . ASP A 1 191 ? -35.031 9.678 67.119 1.00 31.66 191 ASP A CA 1
ATOM 1528 C C . ASP A 1 191 ? -34.268 8.474 67.687 1.00 31.66 191 ASP A C 1
ATOM 1530 O O . ASP A 1 191 ? -34.501 8.010 68.802 1.00 31.66 191 ASP A O 1
ATOM 1534 N N . SER A 1 192 ? -33.297 8.013 66.895 1.00 31.38 192 SER A N 1
ATOM 1535 C CA . SER A 1 192 ? -32.380 6.884 67.127 1.00 31.38 192 SER A CA 1
ATOM 1536 C C . SER A 1 192 ? -32.966 5.452 67.168 1.00 31.38 192 SER A C 1
ATOM 1538 O O . SER A 1 192 ? -33.548 4.989 68.141 1.00 31.38 192 SER A O 1
ATOM 1540 N N . ILE A 1 193 ? -32.658 4.681 66.116 1.00 32.62 193 ILE A N 1
ATOM 1541 C CA . ILE A 1 193 ? -32.676 3.207 66.108 1.00 32.62 193 ILE A CA 1
ATOM 1542 C C . ILE A 1 193 ? -31.233 2.723 65.899 1.00 32.62 193 ILE A C 1
ATOM 1544 O O . ILE A 1 193 ? -30.629 3.021 64.867 1.00 32.62 193 ILE A O 1
ATOM 1548 N N . GLN A 1 194 ? -30.679 1.963 66.854 1.00 29.64 194 GLN A N 1
ATOM 1549 C CA . GLN A 1 194 ? -29.337 1.362 66.768 1.00 29.64 194 GLN A CA 1
ATOM 1550 C C . GLN A 1 194 ? -29.373 -0.173 66.632 1.00 29.64 194 GLN A C 1
ATOM 1552 O O . GLN A 1 194 ? -29.153 -0.895 67.600 1.00 29.64 194 GLN A O 1
ATOM 1557 N N . SER A 1 195 ? -29.529 -0.706 65.418 1.00 31.00 195 SER A N 1
ATOM 1558 C CA . SER A 1 195 ? -29.297 -2.141 65.174 1.00 31.00 195 SER A CA 1
ATOM 1559 C C . SER A 1 195 ? -27.802 -2.449 64.977 1.00 31.00 195 SER A C 1
ATOM 1561 O O . SER A 1 195 ? -27.156 -1.865 64.099 1.00 31.00 195 SER A O 1
ATOM 1563 N N . ARG A 1 196 ? -27.241 -3.400 65.738 1.00 31.03 196 ARG A N 1
ATOM 1564 C CA . ARG A 1 196 ? -25.896 -3.956 65.483 1.00 31.03 196 ARG A CA 1
ATOM 1565 C C . ARG A 1 196 ? -25.967 -5.150 64.522 1.00 31.03 196 ARG A C 1
ATOM 1567 O O . ARG A 1 196 ? -26.883 -5.948 64.621 1.00 31.03 196 ARG A O 1
ATOM 1574 N N . TYR A 1 197 ? -24.961 -5.233 63.645 1.00 33.16 197 TYR A N 1
ATOM 1575 C CA . TYR A 1 197 ? -24.548 -6.367 62.796 1.00 33.16 197 TYR A CA 1
ATOM 1576 C C . TYR A 1 197 ? -25.477 -7.593 62.697 1.00 33.16 197 TYR A C 1
ATOM 1578 O O . TYR A 1 197 ? -25.406 -8.471 63.548 1.00 33.16 197 TYR A O 1
ATOM 1586 N N . GLU A 1 198 ? -26.212 -7.687 61.585 1.00 32.16 198 GLU A N 1
ATOM 1587 C CA . GLU A 1 198 ? -26.331 -8.864 60.696 1.00 32.16 198 GLU A CA 1
ATOM 1588 C C . GLU A 1 198 ? -27.141 -8.466 59.437 1.00 32.16 198 GLU A C 1
ATOM 1590 O O . GLU A 1 198 ? -27.677 -7.353 59.365 1.00 32.16 198 GLU A O 1
ATOM 1595 N N . ASP A 1 199 ? -27.126 -9.307 58.400 1.00 41.16 199 ASP A N 1
ATOM 1596 C CA . ASP A 1 199 ? -27.527 -8.943 57.034 1.00 41.16 199 ASP A CA 1
ATOM 1597 C C . ASP A 1 199 ? -29.014 -9.181 56.734 1.00 41.16 199 ASP A C 1
ATOM 1599 O O . ASP A 1 199 ? -29.412 -10.278 56.350 1.00 41.16 199 ASP A O 1
ATOM 1603 N N . GLU A 1 200 ? -29.838 -8.130 56.808 1.00 49.56 200 GLU A N 1
ATOM 1604 C CA . GLU A 1 200 ? -31.217 -8.177 56.303 1.00 49.56 200 GLU A CA 1
AT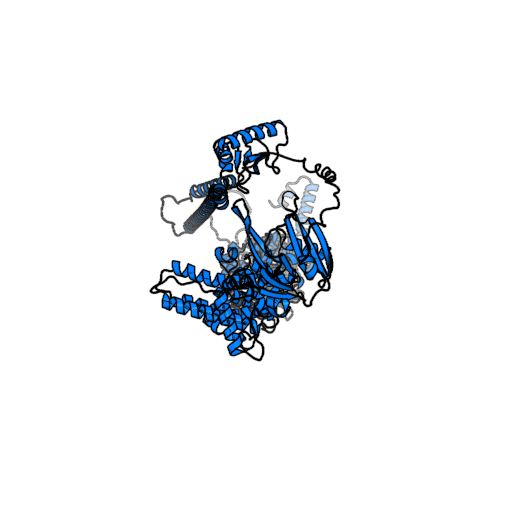OM 1605 C C . GLU A 1 200 ? -31.508 -7.053 55.298 1.00 49.56 200 GLU A C 1
ATOM 1607 O O . GLU A 1 200 ? -31.695 -5.881 55.637 1.00 49.56 200 GLU A O 1
ATOM 1612 N N . ILE A 1 201 ? -31.562 -7.444 54.022 1.00 55.34 201 ILE A N 1
ATOM 1613 C CA . ILE A 1 201 ? -32.288 -6.724 52.975 1.00 55.34 201 ILE A CA 1
ATOM 1614 C C . ILE A 1 201 ? -33.724 -7.260 53.020 1.00 55.34 201 ILE A C 1
ATOM 1616 O O . ILE A 1 201 ? -33.931 -8.460 52.865 1.00 55.34 201 ILE A O 1
ATOM 1620 N N . ASN A 1 202 ? -34.722 -6.391 53.200 1.00 72.56 202 ASN A N 1
ATOM 1621 C CA . ASN A 1 202 ? -36.138 -6.786 53.333 1.00 72.56 202 ASN A CA 1
ATOM 1622 C C . ASN A 1 202 ? -36.798 -7.229 52.014 1.00 72.56 202 ASN A C 1
ATOM 1624 O O . ASN A 1 202 ? -38.021 -7.260 51.902 1.00 72.56 202 ASN A O 1
ATOM 1628 N N . ILE A 1 203 ? -35.997 -7.511 50.995 1.00 80.25 203 ILE A N 1
ATOM 1629 C CA . ILE A 1 203 ? -36.437 -8.011 49.705 1.00 80.25 203 ILE A CA 1
ATOM 1630 C C . ILE A 1 203 ? -35.483 -9.109 49.261 1.00 80.25 203 ILE A C 1
ATOM 1632 O O . ILE A 1 203 ? -34.262 -8.919 49.231 1.00 80.25 203 ILE A O 1
ATOM 1636 N N . ASP A 1 204 ? -36.044 -10.265 48.938 1.00 80.88 204 ASP A N 1
ATOM 1637 C CA . ASP A 1 204 ? -35.338 -11.347 48.274 1.00 80.88 204 ASP A CA 1
ATOM 1638 C C . ASP A 1 204 ? -35.973 -11.634 46.920 1.00 80.88 204 ASP A C 1
ATOM 1640 O O . ASP A 1 204 ? -37.183 -11.478 46.746 1.00 80.88 204 ASP A O 1
ATOM 1644 N N . VAL A 1 205 ? -35.128 -11.959 45.944 1.00 82.31 205 VAL A N 1
ATOM 1645 C CA . VAL A 1 205 ? -35.539 -12.199 44.561 1.00 82.31 205 VAL A CA 1
ATOM 1646 C C . VAL A 1 205 ? -34.741 -13.376 44.031 1.00 82.31 205 VAL A C 1
ATOM 1648 O O . VAL A 1 205 ? -33.513 -13.317 43.987 1.00 82.31 205 VAL A O 1
ATOM 1651 N N . GLN A 1 206 ? -35.438 -14.416 43.587 1.00 85.00 206 GLN A N 1
ATOM 1652 C CA . GLN A 1 206 ? -34.855 -15.519 42.827 1.00 85.00 206 GLN A CA 1
ATOM 1653 C C . GLN A 1 206 ? -35.378 -15.453 41.392 1.00 85.00 206 GLN A C 1
ATOM 1655 O O . GLN A 1 206 ? -36.567 -15.215 41.174 1.00 85.00 206 GLN A O 1
ATOM 1660 N N . VAL A 1 207 ? -34.490 -15.638 40.413 1.00 82.44 207 VAL A N 1
ATOM 1661 C CA . VAL A 1 207 ? -34.847 -15.632 38.988 1.00 82.44 207 VAL A CA 1
ATOM 1662 C C . VAL A 1 207 ? -34.748 -17.047 38.449 1.00 82.44 207 VAL A C 1
ATOM 1664 O O . VAL A 1 207 ? -33.708 -17.692 38.573 1.00 82.44 207 VAL A O 1
ATOM 1667 N N . LEU A 1 208 ? -35.835 -17.505 37.844 1.00 84.31 208 LEU A N 1
ATOM 1668 C CA . LEU A 1 208 ? -35.950 -18.804 37.198 1.00 84.31 208 LEU A CA 1
ATOM 1669 C C . LEU A 1 208 ? -35.943 -18.610 35.680 1.00 84.31 208 LEU A C 1
ATOM 1671 O O . LEU A 1 208 ? -36.553 -17.658 35.185 1.00 84.31 208 LEU A O 1
ATOM 1675 N N . ASP A 1 209 ? -35.284 -19.500 34.944 1.00 80.62 209 ASP A N 1
ATOM 1676 C CA . ASP A 1 209 ? -35.439 -19.580 33.490 1.00 80.62 209 ASP A CA 1
ATOM 1677 C C . ASP A 1 209 ? -36.817 -20.138 33.080 1.00 80.62 209 ASP A C 1
ATOM 1679 O O . ASP A 1 209 ? -37.622 -20.573 33.909 1.00 80.62 209 ASP A O 1
ATOM 1683 N N . LYS A 1 210 ? -37.096 -20.114 31.773 1.00 78.62 210 LYS A N 1
ATOM 1684 C CA . LYS A 1 210 ? -38.301 -20.693 31.156 1.00 78.62 210 LYS A CA 1
ATOM 1685 C C . LYS A 1 210 ? -38.528 -22.184 31.477 1.00 78.62 210 LYS A C 1
ATOM 1687 O O . LYS A 1 210 ? -39.652 -22.658 31.340 1.00 78.62 210 LYS A O 1
ATOM 1692 N N . ASP A 1 211 ? -37.472 -22.910 31.851 1.00 78.50 211 ASP A N 1
ATOM 1693 C CA . ASP A 1 211 ? -37.469 -24.350 32.117 1.00 78.50 211 ASP A CA 1
ATOM 1694 C C . ASP A 1 211 ? -37.567 -24.642 33.636 1.00 78.50 211 ASP A C 1
ATOM 1696 O O . ASP A 1 211 ? -37.662 -25.799 34.047 1.00 78.50 211 ASP A O 1
ATOM 1700 N N . GLY A 1 212 ? -37.609 -23.596 34.476 1.00 78.25 212 GLY A N 1
ATOM 1701 C CA . GLY A 1 212 ? -37.779 -23.667 35.928 1.00 78.25 212 GLY A CA 1
ATOM 1702 C C . GLY A 1 212 ? -36.481 -23.765 36.737 1.00 78.25 212 GLY A C 1
ATOM 1703 O O . GLY A 1 212 ? -36.545 -24.026 37.938 1.00 78.25 212 GLY A O 1
ATOM 1704 N N . ASN A 1 213 ? -35.308 -23.559 36.130 1.00 82.50 213 ASN A N 1
ATOM 1705 C CA . ASN A 1 213 ? -34.025 -23.618 36.836 1.00 82.50 213 ASN A CA 1
ATOM 1706 C C . ASN A 1 213 ? -33.643 -22.254 37.419 1.00 82.50 213 ASN A C 1
ATOM 1708 O O . ASN A 1 213 ? -33.792 -21.222 36.764 1.00 82.50 213 ASN A O 1
ATOM 1712 N N . VAL A 1 214 ? -33.087 -22.244 38.633 1.00 83.12 214 VAL A N 1
ATOM 1713 C CA . VAL A 1 214 ? -32.581 -21.018 39.270 1.00 83.12 214 VAL A CA 1
ATOM 1714 C C . VAL A 1 214 ? -31.333 -20.529 38.533 1.00 83.12 214 VAL A C 1
ATOM 1716 O O . VAL A 1 214 ? -30.324 -21.233 38.458 1.00 83.12 214 VAL A O 1
ATOM 1719 N N . LEU A 1 215 ? -31.384 -19.303 38.016 1.00 72.25 215 LEU A N 1
ATOM 1720 C CA . LEU A 1 215 ? -30.253 -18.662 37.354 1.00 72.25 215 LEU A CA 1
ATOM 1721 C C . LEU A 1 215 ? -29.236 -18.127 38.369 1.00 72.25 215 LEU A C 1
ATOM 1723 O O . LEU A 1 215 ? -29.591 -17.599 39.424 1.00 72.25 215 LEU A O 1
ATOM 1727 N N . SER A 1 216 ? -27.951 -18.185 38.009 1.00 71.69 216 SER A N 1
ATOM 1728 C CA . SER A 1 216 ? -26.911 -17.432 38.717 1.00 71.69 216 SER A CA 1
ATOM 1729 C C . SER A 1 216 ? -27.182 -15.925 38.612 1.00 71.69 216 SER A C 1
ATOM 1731 O O . SER A 1 216 ? -27.766 -15.464 37.629 1.00 71.69 216 SER A O 1
ATOM 1733 N N . GLN A 1 217 ? -26.725 -15.134 39.590 1.00 60.56 217 GLN A N 1
ATOM 1734 C CA . GLN A 1 217 ? -26.946 -13.679 39.586 1.00 60.56 217 GLN A CA 1
ATOM 1735 C C . GLN A 1 217 ? -26.439 -13.006 38.297 1.00 60.56 217 GLN A C 1
ATOM 1737 O O . GLN A 1 217 ? -27.121 -12.135 37.763 1.00 60.56 217 GLN A O 1
ATOM 1742 N N . ALA A 1 218 ? -25.298 -13.452 37.756 1.00 57.28 218 ALA A N 1
ATOM 1743 C CA . ALA A 1 218 ? -24.751 -12.958 36.492 1.00 57.28 218 ALA A CA 1
ATOM 1744 C C . ALA A 1 218 ? -25.643 -13.307 35.283 1.00 57.28 218 ALA A C 1
ATOM 1746 O O . ALA A 1 218 ? -25.953 -12.434 34.472 1.00 57.28 218 ALA A O 1
ATOM 1747 N N . ASN A 1 219 ? -26.125 -14.552 35.188 1.00 63.16 219 ASN A N 1
ATOM 1748 C CA . ASN A 1 219 ? -26.997 -14.970 34.087 1.00 63.16 219 ASN A CA 1
ATOM 1749 C C . ASN A 1 219 ? -28.360 -14.277 34.158 1.00 63.16 219 ASN A C 1
ATOM 1751 O O . ASN A 1 219 ? -28.860 -13.820 33.134 1.00 63.16 219 ASN A O 1
ATOM 1755 N N . ALA A 1 220 ? -28.929 -14.145 35.359 1.00 63.50 220 ALA A N 1
ATOM 1756 C CA . ALA A 1 220 ? -30.169 -13.415 35.606 1.00 63.50 220 ALA A CA 1
ATOM 1757 C C . ALA A 1 220 ? -30.046 -11.918 35.265 1.00 63.50 220 ALA A C 1
ATOM 1759 O O . ALA A 1 220 ? -30.997 -11.322 34.762 1.00 63.50 220 ALA A O 1
ATOM 1760 N N . LEU A 1 221 ? -28.872 -11.318 35.489 1.00 59.31 221 LEU A N 1
ATOM 1761 C CA . LEU A 1 221 ? -28.568 -9.943 35.098 1.00 59.31 221 LEU A CA 1
ATOM 1762 C C . LEU A 1 221 ? -28.442 -9.799 33.567 1.00 59.31 221 LEU A C 1
ATOM 1764 O O . LEU A 1 221 ? -29.143 -8.971 32.984 1.00 59.31 221 LEU A O 1
ATOM 1768 N N . LYS A 1 222 ? -27.628 -10.636 32.898 1.00 60.47 222 LYS A N 1
ATOM 1769 C CA . LYS A 1 222 ? -27.419 -10.608 31.430 1.00 60.47 222 LYS A CA 1
ATOM 1770 C C . LYS A 1 222 ? -28.718 -10.860 30.654 1.00 60.47 222 LYS A C 1
ATOM 1772 O O . LYS A 1 222 ? -29.058 -10.100 29.748 1.00 60.47 222 LYS A O 1
ATOM 1777 N N . ALA A 1 223 ? -29.479 -11.876 31.065 1.00 60.69 223 ALA A N 1
ATOM 1778 C CA . ALA A 1 223 ? -30.827 -12.190 30.584 1.00 60.69 223 ALA A CA 1
ATOM 1779 C C . ALA A 1 223 ? -31.749 -10.964 30.513 1.00 60.69 223 ALA A C 1
ATOM 1781 O O . ALA A 1 223 ? -32.553 -10.793 29.595 1.00 60.69 223 ALA A O 1
ATOM 1782 N N . LEU A 1 224 ? -31.633 -10.106 31.518 1.00 57.34 224 LEU A N 1
ATOM 1783 C CA . LEU A 1 224 ? -32.615 -9.089 31.792 1.00 57.34 224 LEU A CA 1
ATOM 1784 C C . LEU A 1 224 ? -32.216 -7.709 31.269 1.00 57.34 224 LEU A C 1
ATOM 1786 O O . LEU A 1 224 ? -33.082 -7.003 30.759 1.00 57.34 224 LEU A O 1
ATOM 1790 N N . LEU A 1 225 ? -30.931 -7.344 31.300 1.00 57.47 225 LEU A N 1
ATOM 1791 C CA . LEU A 1 225 ? -30.432 -6.164 30.578 1.00 57.47 225 LEU A CA 1
ATOM 1792 C C . LEU A 1 225 ? -30.839 -6.244 29.093 1.00 57.47 225 LEU A C 1
ATOM 1794 O O . LEU A 1 225 ? -31.393 -5.287 28.545 1.00 57.47 225 LEU A O 1
ATOM 1798 N N . LYS A 1 226 ? -30.752 -7.452 28.516 1.00 58.53 226 LYS A N 1
ATOM 1799 C CA . LYS A 1 226 ? -31.282 -7.798 27.190 1.00 58.53 226 LYS A CA 1
ATOM 1800 C C . LYS A 1 226 ? -32.805 -7.592 27.062 1.00 58.53 226 LYS A C 1
ATOM 1802 O O . LYS A 1 226 ? -33.236 -6.965 26.098 1.00 58.53 226 LYS A O 1
ATOM 1807 N N . LYS A 1 227 ? -33.631 -8.017 28.038 1.00 56.78 227 LYS A N 1
ATOM 1808 C CA . LYS A 1 227 ? -35.099 -7.747 28.071 1.00 56.78 227 LYS A CA 1
ATOM 1809 C C . LYS A 1 227 ? -35.430 -6.244 28.116 1.00 56.78 227 LYS A C 1
ATOM 1811 O O . LYS A 1 227 ? -36.536 -5.836 27.748 1.00 56.78 227 LYS A O 1
ATOM 1816 N N . TYR A 1 228 ? -34.517 -5.417 28.619 1.00 51.66 228 TYR A N 1
ATOM 1817 C CA . TYR A 1 228 ? -34.707 -3.973 28.759 1.00 51.66 228 TYR A CA 1
ATOM 1818 C C . TYR A 1 228 ? -34.115 -3.146 27.608 1.00 51.66 228 TYR A C 1
ATOM 1820 O O . TYR A 1 228 ? -34.306 -1.933 27.601 1.00 51.66 228 TYR A O 1
ATOM 1828 N N . GLY A 1 229 ? -33.452 -3.771 26.625 1.00 47.69 229 GLY A N 1
ATOM 1829 C CA . GLY A 1 229 ? -32.758 -3.050 25.549 1.00 47.69 229 GLY A CA 1
ATOM 1830 C C . GLY A 1 229 ? -31.583 -2.205 26.056 1.00 47.69 229 GLY A C 1
ATOM 1831 O O . GLY A 1 229 ? -31.119 -1.302 25.364 1.00 47.69 229 GLY A O 1
ATOM 1832 N N . ILE A 1 230 ? -31.117 -2.481 27.279 1.00 52.22 230 ILE A N 1
ATOM 1833 C CA . ILE A 1 230 ? -29.944 -1.845 27.866 1.00 52.22 230 ILE A CA 1
ATOM 1834 C C . ILE A 1 230 ? -28.749 -2.600 27.300 1.00 52.22 230 ILE A C 1
ATOM 1836 O O . ILE A 1 230 ? -28.290 -3.580 27.888 1.00 52.22 230 ILE A O 1
ATOM 1840 N N . ASN A 1 231 ? -28.284 -2.171 26.126 1.00 51.53 231 ASN A N 1
ATOM 1841 C CA . ASN A 1 231 ? -27.020 -2.653 25.581 1.00 51.53 231 ASN A CA 1
ATOM 1842 C C . ASN A 1 231 ? -25.937 -2.426 26.636 1.00 51.53 231 ASN A C 1
ATOM 1844 O O . ASN A 1 231 ? -25.884 -1.353 27.246 1.00 51.53 231 ASN A O 1
ATOM 1848 N N . ASN A 1 232 ? -25.073 -3.417 26.840 1.00 64.31 232 ASN A N 1
ATOM 1849 C CA . ASN A 1 232 ? -24.122 -3.459 27.948 1.00 64.31 232 ASN A CA 1
ATOM 1850 C C . ASN A 1 232 ? -22.896 -2.552 27.689 1.00 64.31 232 ASN A C 1
ATOM 1852 O O . ASN A 1 232 ? -21.763 -2.883 28.011 1.00 64.31 232 ASN A O 1
ATOM 1856 N N . ILE A 1 233 ? -23.126 -1.407 27.045 1.00 73.88 233 ILE A N 1
ATOM 1857 C CA . ILE A 1 233 ? -22.129 -0.509 26.476 1.00 73.88 233 ILE A CA 1
ATOM 1858 C C . ILE A 1 233 ? -21.798 0.569 27.506 1.00 73.88 233 ILE A C 1
ATOM 1860 O O . ILE A 1 233 ? -22.459 1.610 27.576 1.00 73.88 233 ILE A O 1
ATOM 1864 N N . VAL A 1 234 ? -20.733 0.364 28.278 1.00 82.44 234 VAL A N 1
ATOM 1865 C CA . VAL A 1 234 ? -20.172 1.443 29.100 1.00 82.44 234 VAL A CA 1
ATOM 1866 C C . VAL A 1 234 ? -19.400 2.374 28.169 1.00 82.44 234 VAL A C 1
ATOM 1868 O O . VAL A 1 234 ? -18.369 1.993 27.621 1.00 82.44 234 VAL A O 1
ATOM 1871 N N . LYS A 1 235 ? -19.901 3.595 27.958 1.00 85.88 235 LYS A N 1
ATOM 1872 C CA . LYS A 1 235 ? -19.222 4.634 27.165 1.00 85.88 235 LYS A CA 1
ATOM 1873 C C . LYS A 1 235 ? -18.231 5.409 28.032 1.00 85.88 235 LYS A C 1
ATOM 1875 O O . LYS A 1 235 ? -18.554 5.810 29.145 1.00 85.88 235 LYS A O 1
ATOM 1880 N N . GLY A 1 236 ? -17.036 5.625 27.495 1.00 89.81 236 GLY A N 1
ATOM 1881 C CA . GLY A 1 236 ? -15.917 6.297 28.147 1.00 89.81 236 GLY A CA 1
ATOM 1882 C C . GLY A 1 236 ? -15.517 7.578 27.416 1.00 89.81 236 GLY A C 1
ATOM 1883 O O . GLY A 1 236 ? -16.355 8.371 26.982 1.00 89.81 236 GLY A O 1
ATOM 1884 N N . ARG A 1 237 ? -14.210 7.812 27.282 1.00 89.06 237 ARG A N 1
ATOM 1885 C CA . ARG A 1 237 ? -13.657 9.038 26.690 1.00 89.06 237 ARG A CA 1
ATOM 1886 C C . ARG A 1 237 ? -13.840 9.087 25.172 1.00 89.06 237 ARG A C 1
ATOM 1888 O O . ARG A 1 237 ? -13.733 8.084 24.466 1.00 89.06 237 ARG A O 1
ATOM 1895 N N . THR A 1 238 ? -14.046 10.296 24.656 1.00 90.56 238 THR A N 1
ATOM 1896 C CA . THR A 1 238 ? -14.033 10.589 23.219 1.00 90.56 238 THR A CA 1
ATOM 1897 C C . THR A 1 238 ? -12.612 10.525 22.653 1.00 90.56 238 THR A C 1
ATOM 1899 O O . THR A 1 238 ? -11.647 10.951 23.287 1.00 90.56 238 THR A O 1
ATOM 1902 N N . ASN A 1 239 ? -12.482 10.029 21.424 1.00 90.75 239 ASN A N 1
ATOM 1903 C CA . ASN A 1 239 ? -11.231 9.968 20.674 1.00 90.75 239 ASN A CA 1
ATOM 1904 C C . ASN A 1 239 ? -11.483 10.324 19.197 1.00 90.75 239 ASN A C 1
ATOM 1906 O O . ASN A 1 239 ? -12.501 9.938 18.620 1.00 90.75 239 ASN A O 1
ATOM 1910 N N . LYS A 1 240 ? -10.556 11.051 18.567 1.00 91.56 240 LYS A N 1
ATOM 1911 C CA . LYS A 1 240 ? -10.594 11.346 17.129 1.00 91.56 240 LYS A CA 1
ATOM 1912 C C . LYS A 1 240 ? -9.619 10.436 16.397 1.00 91.56 240 LYS A C 1
ATOM 1914 O O . LYS A 1 240 ? -8.436 10.407 16.726 1.00 91.56 240 LYS A O 1
ATOM 1919 N N . VAL A 1 241 ? -10.115 9.739 15.382 1.00 92.12 241 VAL A N 1
ATOM 1920 C CA . VAL A 1 241 ? -9.323 8.831 14.548 1.00 92.12 241 VAL A CA 1
ATOM 1921 C C . VAL A 1 241 ? -9.225 9.361 13.120 1.00 92.12 241 VAL A C 1
ATOM 1923 O O . VAL A 1 241 ? -10.114 10.071 12.651 1.00 92.12 241 VAL A O 1
ATOM 1926 N N . LYS A 1 242 ? -8.136 9.029 12.427 1.00 91.44 242 LYS A N 1
ATOM 1927 C CA . LYS A 1 242 ? -7.852 9.459 11.052 1.00 91.44 242 LYS A CA 1
ATOM 1928 C C . LYS A 1 242 ? -7.599 8.240 10.146 1.00 91.44 242 LYS A C 1
ATOM 1930 O O . LYS A 1 242 ? -6.902 7.314 10.564 1.00 91.44 242 LYS A O 1
ATOM 1935 N N . THR A 1 243 ? -8.149 8.221 8.931 1.00 89.12 243 THR A N 1
ATOM 1936 C CA . THR A 1 243 ? -7.782 7.243 7.878 1.00 89.12 243 THR A CA 1
ATOM 1937 C C . THR A 1 243 ? -6.479 7.653 7.177 1.00 89.12 243 THR A C 1
ATOM 1939 O O . THR A 1 243 ? -6.049 8.800 7.315 1.00 89.12 243 THR A O 1
ATOM 1942 N N . ALA A 1 244 ? -5.859 6.765 6.389 1.00 82.50 244 ALA A N 1
ATOM 1943 C CA . ALA A 1 244 ? -4.658 7.103 5.607 1.00 82.50 244 ALA A CA 1
ATOM 1944 C C . ALA A 1 244 ? -4.893 8.309 4.666 1.00 82.50 244 ALA A C 1
ATOM 1946 O O . ALA A 1 244 ? -4.129 9.272 4.654 1.00 82.50 244 ALA A O 1
ATOM 1947 N N . LYS A 1 245 ? -6.043 8.349 3.972 1.00 82.62 245 LYS A N 1
ATOM 1948 C CA . LYS A 1 245 ? -6.442 9.505 3.138 1.00 82.62 245 LYS A CA 1
ATOM 1949 C C . LYS A 1 245 ? -6.701 10.795 3.923 1.00 82.62 245 LYS A C 1
ATOM 1951 O O . LYS A 1 245 ? -6.742 11.879 3.348 1.00 82.62 245 LYS A O 1
ATOM 1956 N N . GLY A 1 246 ? -6.878 10.692 5.235 1.00 83.31 246 GLY A N 1
ATOM 1957 C CA . GLY A 1 246 ? -7.022 11.824 6.137 1.00 83.31 246 GLY A CA 1
ATOM 1958 C C . GLY A 1 246 ? -8.432 12.195 6.557 1.00 83.31 246 GLY A C 1
ATOM 1959 O O . GLY A 1 246 ? -8.584 13.174 7.291 1.00 83.31 246 GLY A O 1
ATOM 1960 N N . THR A 1 247 ? -9.423 11.384 6.193 1.00 86.94 247 THR A N 1
ATOM 1961 C CA . THR A 1 247 ? -10.785 11.447 6.727 1.00 86.94 247 THR A CA 1
ATOM 1962 C C . THR A 1 247 ? -10.732 11.335 8.252 1.00 86.94 247 THR A C 1
ATOM 1964 O O . THR A 1 247 ? -10.207 10.357 8.791 1.00 86.94 247 THR A O 1
ATOM 1967 N N . GLN A 1 248 ? -11.222 12.360 8.956 1.00 89.88 248 GLN A N 1
ATOM 1968 C CA . GLN A 1 248 ? -11.288 12.380 10.419 1.00 89.88 248 GLN A CA 1
ATOM 1969 C C . GLN A 1 248 ? -12.668 11.936 10.888 1.00 89.88 248 GLN A C 1
ATOM 1971 O O . GLN A 1 248 ? -13.681 12.471 10.446 1.00 89.88 248 GLN A O 1
ATOM 1976 N N . VAL A 1 249 ? -12.691 10.999 11.829 1.00 91.19 249 VAL A N 1
ATOM 1977 C CA . VAL A 1 249 ? -13.905 10.401 12.385 1.00 91.19 249 VAL A CA 1
ATOM 1978 C C . VAL A 1 249 ? -13.879 10.574 13.901 1.00 91.19 249 VAL A C 1
ATOM 1980 O O . VAL A 1 249 ? -12.849 10.370 14.551 1.00 91.19 249 VAL A O 1
ATOM 1983 N N . SER A 1 250 ? -15.006 10.991 14.474 1.00 92.19 250 SER A N 1
ATOM 1984 C CA . SER A 1 250 ? -15.165 11.067 15.928 1.00 92.19 250 SER A CA 1
ATOM 1985 C C . SER A 1 250 ? -15.650 9.724 16.455 1.00 92.19 250 SER A C 1
ATOM 1987 O O . SER A 1 250 ? -16.544 9.106 15.877 1.00 92.19 250 SER A O 1
ATOM 1989 N N . THR A 1 251 ? -15.039 9.268 17.543 1.00 94.69 251 THR A N 1
ATOM 1990 C CA . THR A 1 251 ? -15.352 7.998 18.199 1.00 94.69 251 THR A CA 1
ATOM 1991 C C . THR A 1 251 ? -15.441 8.182 19.711 1.00 94.69 251 THR A C 1
ATOM 1993 O O . THR A 1 251 ? -14.916 9.149 20.268 1.00 94.69 251 THR A O 1
ATOM 1996 N N . VAL A 1 252 ? -16.091 7.243 20.386 1.00 93.12 252 VAL A N 1
ATOM 1997 C CA . VAL A 1 252 ? -16.128 7.115 21.846 1.00 93.12 252 VAL A CA 1
ATOM 1998 C C . VAL A 1 252 ? -15.589 5.736 22.196 1.00 93.12 252 VAL A C 1
ATOM 2000 O O . VAL A 1 252 ? -16.048 4.745 21.628 1.00 93.12 252 VAL A O 1
ATOM 2003 N N . PHE A 1 253 ? -14.611 5.660 23.101 1.00 95.25 253 PHE A N 1
ATOM 2004 C CA . PHE A 1 253 ? -14.208 4.372 23.660 1.00 95.25 253 PHE A CA 1
ATOM 2005 C C . PHE A 1 253 ? -15.391 3.758 24.402 1.00 95.25 253 PHE A C 1
ATOM 2007 O O . PHE A 1 253 ? -16.057 4.450 25.170 1.00 95.25 253 PHE A O 1
ATOM 2014 N N . ALA A 1 254 ? -15.650 2.477 24.181 1.00 92.50 254 ALA A N 1
ATOM 2015 C CA . ALA A 1 254 ? -16.699 1.762 24.882 1.00 92.50 254 ALA A CA 1
ATOM 2016 C C . ALA A 1 254 ? -16.249 0.357 25.270 1.00 92.50 254 ALA A C 1
ATOM 2018 O O . ALA A 1 254 ? -15.429 -0.250 24.580 1.00 92.50 254 ALA A O 1
ATOM 2019 N N . LEU A 1 255 ? -16.808 -0.128 26.371 1.00 91.00 255 LEU A N 1
ATOM 2020 C CA . LEU A 1 255 ? -16.659 -1.487 26.861 1.00 91.00 255 LEU A CA 1
ATOM 2021 C C . LEU A 1 255 ? -17.983 -2.232 26.678 1.00 91.00 255 LEU A C 1
ATOM 2023 O O . LEU A 1 255 ? -19.035 -1.667 26.979 1.00 91.00 255 LEU A O 1
ATOM 2027 N N . LEU A 1 256 ? -17.918 -3.467 26.189 1.00 90.25 256 LEU A N 1
ATOM 2028 C CA . LEU A 1 256 ? -19.050 -4.381 26.022 1.00 90.25 256 LEU A CA 1
ATOM 2029 C C . LEU A 1 256 ? -18.580 -5.842 26.124 1.00 90.25 256 LEU A C 1
ATOM 2031 O O . LEU A 1 256 ? -17.376 -6.095 26.207 1.00 90.25 256 LEU A O 1
ATOM 2035 N N . GLU A 1 257 ? -19.508 -6.802 26.114 1.00 87.06 257 GLU A N 1
ATOM 2036 C CA . GLU A 1 257 ? -19.159 -8.227 26.012 1.00 87.06 257 GLU A CA 1
ATOM 2037 C C . GLU A 1 257 ? -18.719 -8.577 24.579 1.00 87.06 257 GLU A C 1
ATOM 2039 O O . GLU A 1 257 ? -19.292 -8.101 23.596 1.00 87.06 257 GLU A O 1
ATOM 2044 N N . SER A 1 258 ? -17.717 -9.449 24.432 1.00 90.81 258 SER A N 1
ATOM 2045 C CA . SER A 1 258 ? -17.181 -9.812 23.114 1.00 90.81 258 SER A CA 1
ATOM 2046 C C . SER A 1 258 ? -18.162 -10.579 22.225 1.00 90.81 258 SER A C 1
ATOM 2048 O O . SER A 1 258 ? -17.978 -10.587 21.008 1.00 90.81 258 SER A O 1
ATOM 2050 N N . ASP A 1 259 ? -19.189 -11.214 22.801 1.00 86.06 259 ASP A N 1
ATOM 2051 C CA . ASP A 1 259 ? -20.244 -11.925 22.065 1.00 86.06 259 ASP A CA 1
ATOM 2052 C C . ASP A 1 259 ? -21.315 -10.993 21.462 1.00 86.06 259 ASP A C 1
ATOM 2054 O O . ASP A 1 259 ? -22.082 -11.427 20.602 1.00 86.06 259 ASP A O 1
ATOM 2058 N N . GLU A 1 260 ? -21.341 -9.711 21.845 1.00 85.81 260 GLU A N 1
ATOM 2059 C CA . GLU A 1 260 ? -22.265 -8.705 21.297 1.00 85.81 260 GLU A CA 1
ATOM 2060 C C . GLU A 1 260 ? -21.749 -8.045 20.000 1.00 85.81 260 GLU A C 1
ATOM 2062 O O . GLU A 1 260 ? -22.530 -7.430 19.273 1.00 85.81 260 GLU A O 1
ATOM 2067 N N . ILE A 1 261 ? -20.455 -8.173 19.670 1.00 90.81 261 ILE A N 1
ATOM 2068 C CA . ILE A 1 261 ? -19.875 -7.542 18.472 1.00 90.81 261 ILE A CA 1
ATOM 2069 C C . ILE A 1 261 ? -20.085 -8.387 17.217 1.00 90.81 261 ILE A C 1
ATOM 2071 O O . ILE A 1 261 ? -19.627 -9.529 17.110 1.00 90.81 261 ILE A O 1
ATOM 2075 N N . ILE A 1 262 ? -20.647 -7.752 16.189 1.00 91.94 262 ILE A N 1
ATOM 2076 C CA . ILE A 1 262 ? -20.859 -8.359 14.879 1.00 91.94 262 ILE A CA 1
ATOM 2077 C C . ILE A 1 262 ? -19.583 -8.192 14.036 1.00 91.94 262 ILE A C 1
ATOM 2079 O O . ILE A 1 262 ? -19.394 -7.203 13.322 1.00 91.94 262 ILE A O 1
ATOM 2083 N N . ALA A 1 263 ? -18.686 -9.176 14.133 1.00 92.38 263 ALA A N 1
ATOM 2084 C CA . ALA A 1 263 ? -17.531 -9.326 13.247 1.00 92.38 263 ALA A CA 1
ATOM 2085 C C . ALA A 1 263 ? -17.917 -10.019 11.927 1.00 92.38 263 ALA A C 1
ATOM 2087 O O . ALA A 1 263 ? -18.833 -10.837 11.890 1.00 92.38 263 ALA A O 1
ATOM 2088 N N . SER A 1 264 ? -17.184 -9.734 10.847 1.00 90.62 264 SER A N 1
ATOM 2089 C CA . SER A 1 264 ? -17.484 -10.213 9.486 1.00 90.62 264 SER A CA 1
ATOM 2090 C C . SER A 1 264 ? -17.524 -11.734 9.311 1.00 90.62 264 SER A C 1
ATOM 2092 O O . SER A 1 264 ? -18.206 -12.224 8.415 1.00 90.62 264 SER A O 1
ATOM 2094 N N . HIS A 1 265 ? -16.759 -12.477 10.109 1.00 90.38 265 HIS A N 1
ATOM 2095 C C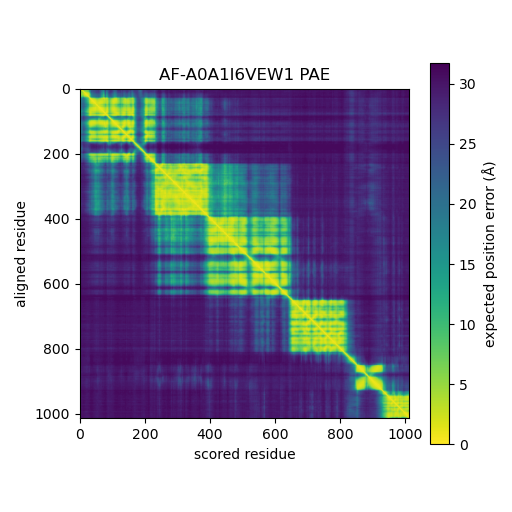A . HIS A 1 265 ? -16.626 -13.933 10.045 1.00 90.38 265 HIS A CA 1
ATOM 2096 C C . HIS A 1 265 ? -16.523 -14.475 11.481 1.00 90.38 265 HIS A C 1
ATOM 2098 O O . HIS A 1 265 ? -16.079 -13.759 12.380 1.00 90.38 265 HIS A O 1
ATOM 2104 N N . THR A 1 266 ? -16.911 -15.731 11.693 1.00 83.94 266 THR A N 1
ATOM 2105 C CA . THR A 1 266 ? -16.779 -16.453 12.967 1.00 83.94 266 THR A CA 1
ATOM 2106 C C . THR A 1 266 ? -15.315 -16.765 13.295 1.00 83.94 266 THR A C 1
ATOM 2108 O O . THR A 1 266 ? -14.449 -16.741 12.418 1.00 83.94 266 THR A O 1
ATOM 2111 N N . SER A 1 267 ? -15.032 -17.160 14.539 1.00 71.19 267 SER A N 1
ATOM 2112 C CA . SER A 1 267 ? -13.705 -17.632 14.971 1.00 71.19 267 SER A CA 1
ATOM 2113 C C . SER A 1 267 ? -13.196 -18.875 14.211 1.00 71.19 267 SER A C 1
ATOM 2115 O O . SER A 1 267 ? -11.995 -19.146 14.197 1.00 71.19 267 SER A O 1
ATOM 2117 N N . THR A 1 268 ? -14.093 -19.599 13.529 1.00 69.94 268 THR A N 1
ATOM 2118 C CA . THR A 1 268 ? -13.796 -20.732 12.631 1.00 69.94 268 THR A CA 1
ATOM 2119 C C . THR A 1 268 ? -13.611 -20.340 11.160 1.00 69.94 268 THR A C 1
ATOM 2121 O O . THR A 1 268 ? -13.264 -21.193 10.344 1.00 69.94 268 THR A O 1
ATOM 2124 N N . GLY A 1 269 ? -13.850 -19.074 10.804 1.00 75.00 269 GLY A N 1
ATOM 2125 C CA . GLY A 1 269 ? -13.684 -18.546 9.450 1.00 75.00 269 GLY A CA 1
ATOM 2126 C C . GLY A 1 269 ? -14.886 -18.662 8.517 1.00 75.00 269 GLY A C 1
ATOM 2127 O O . GLY A 1 269 ? -14.757 -18.308 7.347 1.00 75.00 269 GLY A O 1
ATOM 2128 N N . ALA A 1 270 ? -16.047 -19.101 9.008 1.00 84.81 270 ALA A N 1
ATOM 2129 C CA . ALA A 1 270 ? -17.297 -18.997 8.259 1.00 84.81 270 ALA A CA 1
ATOM 2130 C C . ALA A 1 270 ? -17.792 -17.539 8.237 1.00 84.81 270 ALA A C 1
ATOM 2132 O O . ALA A 1 270 ? -17.604 -16.807 9.208 1.00 84.81 270 ALA A O 1
ATOM 2133 N N . GLU A 1 271 ? -18.434 -17.107 7.153 1.00 87.56 271 GLU A N 1
ATOM 2134 C CA . GLU A 1 271 ? -19.064 -15.780 7.074 1.00 87.56 271 GLU A CA 1
ATOM 2135 C C . GLU A 1 271 ? -20.146 -15.614 8.155 1.00 87.56 271 GLU A C 1
ATOM 2137 O O . GLU A 1 271 ? -20.874 -16.557 8.470 1.00 87.56 271 GLU A O 1
ATOM 2142 N N . ASN A 1 272 ? -20.264 -14.413 8.727 1.00 88.69 272 ASN A N 1
ATOM 2143 C CA . ASN A 1 272 ? -21.304 -14.102 9.707 1.00 88.69 272 ASN A CA 1
ATOM 2144 C C . ASN A 1 272 ? -22.575 -13.587 8.998 1.00 88.69 272 ASN A C 1
ATOM 2146 O O . ASN A 1 272 ? -22.527 -12.493 8.429 1.00 88.69 272 ASN A O 1
ATOM 2150 N N . PRO A 1 273 ? -23.726 -14.292 9.064 1.00 86.19 273 PRO A N 1
ATOM 2151 C CA . PRO A 1 273 ? -24.958 -13.862 8.394 1.00 86.19 273 PRO A CA 1
ATOM 2152 C C . PRO A 1 273 ? -25.526 -12.531 8.903 1.00 86.19 273 PRO A C 1
ATOM 2154 O O . PRO A 1 273 ? -26.292 -11.887 8.194 1.00 86.19 273 PRO A O 1
ATOM 2157 N N . ASN A 1 274 ? -25.160 -12.116 10.121 1.00 86.88 274 ASN A N 1
ATOM 2158 C CA . ASN A 1 274 ? -25.607 -10.853 10.711 1.00 86.88 274 ASN A CA 1
ATOM 2159 C C . ASN A 1 274 ? -24.739 -9.653 10.284 1.00 86.88 274 ASN A C 1
ATOM 2161 O O . ASN A 1 274 ? -25.059 -8.520 10.637 1.00 86.88 274 ASN A O 1
ATOM 2165 N N . PHE A 1 275 ? -23.634 -9.878 9.563 1.00 89.44 275 PHE A N 1
ATOM 2166 C CA . PHE A 1 275 ? -22.733 -8.821 9.104 1.00 89.44 275 PHE A CA 1
ATOM 2167 C C . PHE A 1 275 ? -23.100 -8.355 7.677 1.00 89.44 275 PHE A C 1
ATOM 2169 O O . PHE A 1 275 ? -23.139 -9.196 6.773 1.00 89.44 275 PHE A O 1
ATOM 2176 N N . PRO A 1 276 ? -23.304 -7.044 7.428 1.00 91.06 276 PRO A N 1
ATOM 2177 C CA . PRO A 1 276 ? -23.507 -6.497 6.082 1.00 91.06 276 PRO A CA 1
ATOM 2178 C C . PRO A 1 276 ? -22.250 -6.679 5.219 1.00 91.06 276 PRO A C 1
ATOM 2180 O O . PRO A 1 276 ? -21.227 -6.027 5.441 1.00 91.06 276 PRO A O 1
ATOM 2183 N N . GLN A 1 277 ? -22.293 -7.597 4.252 1.00 87.31 277 GLN A N 1
ATOM 2184 C CA . GLN A 1 277 ? -21.096 -8.038 3.522 1.00 87.31 277 GLN A CA 1
ATOM 2185 C C . GLN A 1 277 ? -20.457 -6.928 2.671 1.00 87.31 277 GLN A C 1
ATOM 2187 O O . GLN A 1 277 ? -19.243 -6.936 2.471 1.00 87.31 277 GLN A O 1
ATOM 2192 N N . GLU A 1 278 ? -21.219 -5.911 2.257 1.00 88.31 278 GLU A N 1
ATOM 2193 C CA . GLU A 1 278 ? -20.697 -4.714 1.587 1.00 88.31 278 GLU A CA 1
ATOM 2194 C C . GLU A 1 278 ? -19.706 -3.901 2.442 1.00 88.31 278 GLU A C 1
ATOM 2196 O O . GLU A 1 278 ? -18.900 -3.145 1.899 1.00 88.31 278 GLU A O 1
ATOM 2201 N N . LEU A 1 279 ? -19.713 -4.073 3.771 1.00 89.19 279 LEU A N 1
ATOM 2202 C CA . LEU A 1 279 ? -18.785 -3.402 4.684 1.00 89.19 279 LEU A CA 1
ATOM 2203 C C . LEU A 1 279 ? -17.447 -4.135 4.843 1.00 89.19 279 LEU A C 1
ATOM 2205 O O . LEU A 1 279 ? -16.562 -3.611 5.522 1.00 89.19 279 LEU A O 1
ATOM 2209 N N . GLN A 1 280 ? -17.257 -5.311 4.231 1.00 87.88 280 GLN A N 1
ATOM 2210 C CA . GLN A 1 280 ? -16.025 -6.088 4.365 1.00 87.88 280 GLN A CA 1
ATOM 2211 C C . GLN A 1 280 ? -15.088 -5.925 3.148 1.00 87.88 280 GLN A C 1
ATOM 2213 O O . GLN A 1 280 ? -15.215 -6.650 2.164 1.00 87.88 280 GLN A O 1
ATOM 2218 N N . PRO A 1 281 ? -14.044 -5.072 3.217 1.00 78.56 281 PRO A N 1
ATOM 2219 C CA . PRO A 1 281 ? -13.141 -4.831 2.084 1.00 78.56 281 PRO A CA 1
ATOM 2220 C C . PRO A 1 281 ? -12.139 -5.971 1.816 1.00 78.56 281 PRO A C 1
ATOM 2222 O O . PRO A 1 281 ? -11.349 -5.890 0.876 1.00 78.56 281 PRO A O 1
ATOM 2225 N N . ARG A 1 282 ? -12.104 -7.016 2.656 1.00 78.69 282 ARG A N 1
ATOM 2226 C CA . ARG A 1 282 ? -11.174 -8.149 2.528 1.00 78.69 282 ARG A CA 1
ATOM 2227 C C . ARG A 1 282 ? -11.828 -9.461 2.946 1.00 78.69 282 ARG A C 1
ATOM 2229 O O . ARG A 1 282 ? -12.165 -9.634 4.114 1.00 78.69 282 ARG A O 1
ATOM 2236 N N . ASP A 1 283 ? -11.880 -10.404 2.017 1.00 76.75 283 ASP A N 1
ATOM 2237 C CA . ASP A 1 283 ? -12.192 -11.817 2.253 1.00 76.75 283 ASP A CA 1
ATOM 2238 C C . ASP A 1 283 ? -11.323 -12.405 3.391 1.00 76.75 283 ASP A C 1
ATOM 2240 O O . ASP A 1 283 ? -10.088 -12.307 3.365 1.00 76.75 283 ASP A O 1
ATOM 2244 N N . ARG A 1 284 ? -11.981 -12.973 4.415 1.00 81.12 284 ARG A N 1
ATOM 2245 C CA . ARG A 1 284 ? -11.347 -13.596 5.593 1.00 81.12 284 ARG A CA 1
ATOM 2246 C C . ARG A 1 284 ? -11.526 -15.111 5.634 1.00 81.12 284 ARG A C 1
ATOM 2248 O O . ARG A 1 284 ? -10.937 -15.732 6.514 1.00 81.12 284 ARG A O 1
ATOM 2255 N N . SER A 1 285 ? -12.254 -15.707 4.691 1.00 80.44 285 SER A N 1
ATOM 2256 C CA . SER A 1 285 ? -12.400 -17.165 4.578 1.00 80.44 285 SER A CA 1
ATOM 2257 C C . SER A 1 285 ? -11.058 -17.857 4.291 1.00 80.44 285 SER A C 1
ATOM 2259 O O . SER A 1 285 ? -10.847 -19.012 4.656 1.00 80.44 285 SER A O 1
ATOM 2261 N N . ARG A 1 286 ? -10.110 -17.126 3.683 1.00 77.62 286 ARG A N 1
ATOM 2262 C CA . ARG A 1 286 ? -8.773 -17.619 3.317 1.00 77.62 286 ARG A CA 1
ATOM 2263 C C . ARG A 1 286 ? -7.985 -18.148 4.511 1.00 77.62 286 ARG A C 1
ATOM 2265 O O . ARG A 1 286 ? -7.831 -17.459 5.521 1.00 77.62 286 ARG A O 1
ATOM 2272 N N . GLU A 1 287 ? -7.334 -19.290 4.303 1.00 77.00 287 GLU A N 1
ATOM 2273 C CA . GLU A 1 287 ? -6.447 -19.951 5.267 1.00 77.00 287 GLU A CA 1
ATOM 2274 C C . GLU A 1 287 ? -5.402 -19.001 5.875 1.00 77.00 287 GLU A C 1
ATOM 2276 O O . GLU A 1 287 ? -5.217 -18.985 7.086 1.00 77.00 287 GLU A O 1
ATOM 2281 N N . SER A 1 288 ? -4.787 -18.120 5.078 1.00 72.88 288 SER A N 1
ATOM 2282 C CA . SER A 1 288 ? -3.816 -17.131 5.576 1.00 72.88 288 SER A CA 1
ATOM 2283 C C . SER A 1 288 ? -4.411 -16.104 6.548 1.00 72.88 288 SER A C 1
ATOM 2285 O O . SER A 1 288 ? -3.720 -15.639 7.455 1.00 72.88 288 SER A O 1
ATOM 2287 N N . SER A 1 289 ? -5.694 -15.757 6.399 1.00 79.31 289 SER A N 1
ATOM 2288 C CA . SER A 1 289 ? -6.397 -14.900 7.357 1.00 79.31 289 SER A CA 1
ATOM 2289 C C . SER A 1 289 ? -6.734 -15.667 8.634 1.00 79.31 289 SER A C 1
ATOM 2291 O O . SER A 1 289 ? -6.606 -15.108 9.720 1.00 79.31 289 SER A O 1
ATOM 2293 N N . GLN A 1 290 ? -7.116 -16.941 8.517 1.00 84.19 290 GLN A N 1
ATOM 2294 C CA . GLN A 1 290 ? -7.382 -17.811 9.665 1.00 84.19 290 GLN A CA 1
ATOM 2295 C C . GLN A 1 290 ? -6.108 -18.092 10.471 1.00 84.19 290 GLN A C 1
ATOM 2297 O O . GLN A 1 290 ? -6.103 -17.932 11.688 1.00 84.19 290 GLN A O 1
ATOM 2302 N N . ALA A 1 291 ? -4.996 -18.395 9.800 1.00 83.94 291 ALA A N 1
ATOM 2303 C CA . ALA A 1 291 ? -3.686 -18.567 10.421 1.00 83.94 291 ALA A CA 1
ATOM 2304 C C . ALA A 1 291 ? -3.227 -17.299 11.161 1.00 83.94 291 ALA A C 1
ATOM 2306 O O . ALA A 1 291 ? -2.698 -17.396 12.268 1.00 83.94 291 ALA A O 1
ATOM 2307 N N . TRP A 1 292 ? -3.474 -16.106 10.601 1.00 85.25 292 TRP A N 1
ATOM 2308 C CA . TRP A 1 292 ? -3.199 -14.843 11.295 1.00 85.25 292 TRP A CA 1
ATOM 2309 C C . TRP A 1 292 ? -4.068 -14.681 12.552 1.00 85.25 292 TRP A C 1
ATOM 2311 O O . TRP A 1 292 ? -3.526 -14.421 13.622 1.00 85.25 292 TRP A O 1
ATOM 2321 N N . VAL A 1 293 ? -5.386 -14.907 12.455 1.00 89.06 293 VAL A N 1
ATOM 2322 C CA . VAL A 1 293 ? -6.308 -14.821 13.606 1.00 89.06 293 VAL A CA 1
ATOM 2323 C C . VAL A 1 293 ? -5.900 -15.796 14.715 1.00 89.06 293 VAL A C 1
ATOM 2325 O O . VAL A 1 293 ? -5.805 -15.384 15.866 1.00 89.06 293 VAL A O 1
ATOM 2328 N N . GLN A 1 294 ? -5.570 -17.047 14.378 1.00 88.88 294 GLN A N 1
ATOM 2329 C CA . GLN A 1 294 ? -5.107 -18.051 15.344 1.00 88.88 294 GLN A CA 1
ATOM 2330 C C . GLN A 1 294 ? -3.741 -17.713 15.963 1.00 88.88 294 GLN A C 1
ATOM 2332 O O . GLN A 1 294 ? -3.515 -17.987 17.141 1.00 88.88 294 GLN A O 1
ATOM 2337 N N . LYS A 1 295 ? -2.815 -17.131 15.190 1.00 88.44 295 LYS A N 1
ATOM 2338 C CA . LYS A 1 295 ? -1.503 -16.691 15.692 1.00 88.44 295 LYS A CA 1
ATOM 2339 C C . LYS A 1 295 ? -1.656 -15.522 16.665 1.00 88.44 295 LYS A C 1
ATOM 2341 O O . LYS A 1 295 ? -1.018 -15.530 17.711 1.00 88.44 295 LYS A O 1
ATOM 2346 N N . THR A 1 296 ? -2.523 -14.561 16.348 1.00 88.62 296 THR A N 1
ATOM 2347 C CA . THR A 1 296 ? -2.799 -13.392 17.194 1.00 88.62 296 THR A CA 1
ATOM 2348 C C . THR A 1 296 ? -3.649 -13.739 18.420 1.00 88.62 296 THR A C 1
ATOM 2350 O O . THR A 1 296 ? -3.385 -13.195 19.483 1.00 88.62 296 THR A O 1
ATOM 2353 N N . SER A 1 297 ? -4.600 -14.680 18.345 1.00 91.12 297 SER A N 1
ATOM 2354 C CA . SER A 1 297 ? -5.377 -15.107 19.525 1.00 91.12 297 SER A CA 1
ATOM 2355 C C . SER A 1 297 ? -4.522 -15.799 20.592 1.00 91.12 297 SER A C 1
ATOM 2357 O O . SER A 1 297 ? -4.850 -15.755 21.770 1.00 91.12 297 SER A O 1
ATOM 2359 N N . ASN A 1 298 ? -3.425 -16.447 20.182 1.00 88.19 298 ASN A N 1
ATOM 2360 C CA . ASN A 1 298 ? -2.497 -17.136 21.085 1.00 88.19 298 ASN A CA 1
ATOM 2361 C C . ASN A 1 298 ? -1.525 -16.185 21.812 1.00 88.19 298 ASN A C 1
ATOM 2363 O O . ASN A 1 298 ? -0.756 -16.643 22.654 1.00 88.19 298 ASN A O 1
ATOM 2367 N N . GLY A 1 299 ? -1.508 -14.904 21.441 1.00 88.00 299 GLY A N 1
ATOM 2368 C CA . GLY A 1 299 ? -0.587 -13.889 21.943 1.00 88.00 299 GLY A CA 1
ATOM 2369 C C . GLY A 1 299 ? -1.093 -12.512 21.539 1.00 88.00 299 GLY A C 1
ATOM 2370 O O . GLY A 1 299 ? -0.580 -11.910 20.593 1.00 88.00 299 GLY A O 1
ATOM 2371 N N . LEU A 1 300 ? -2.158 -12.066 22.211 1.00 91.75 300 LEU A N 1
ATOM 2372 C CA . LEU A 1 300 ? -2.687 -10.717 22.044 1.00 91.75 300 LEU A CA 1
ATOM 2373 C C . LEU A 1 300 ? -1.645 -9.705 22.542 1.00 91.75 300 LEU A C 1
ATOM 2375 O O . LEU A 1 300 ? -0.945 -9.957 23.513 1.00 91.75 300 LEU A O 1
ATOM 2379 N N . ASP A 1 301 ? -1.579 -8.549 21.888 1.00 90.81 301 ASP A N 1
ATOM 2380 C CA . ASP A 1 301 ? -0.826 -7.378 22.349 1.00 90.81 301 ASP A CA 1
ATOM 2381 C C . ASP A 1 301 ? -1.854 -6.330 22.813 1.00 90.81 301 ASP A C 1
ATOM 2383 O O . ASP A 1 301 ? -2.461 -5.662 21.963 1.00 90.81 301 ASP A O 1
ATOM 2387 N N . PRO A 1 302 ? -2.115 -6.210 24.130 1.00 91.25 302 PRO A N 1
ATOM 2388 C CA . PRO A 1 302 ? -3.150 -5.317 24.638 1.00 91.25 302 PRO A CA 1
ATOM 2389 C C . PRO A 1 302 ? -2.887 -3.841 24.312 1.00 91.25 302 PRO A C 1
ATOM 2391 O O . PRO A 1 302 ? -3.824 -3.121 23.960 1.00 91.25 302 PRO A O 1
ATOM 2394 N N . GLU A 1 303 ? -1.625 -3.389 24.315 1.00 88.81 303 GLU A N 1
ATOM 2395 C CA . GLU A 1 303 ? -1.287 -1.999 23.984 1.00 88.81 303 GLU A CA 1
ATOM 2396 C C . GLU A 1 303 ? -1.662 -1.656 22.533 1.00 88.81 303 GLU A C 1
ATOM 2398 O O . GLU A 1 303 ? -2.304 -0.627 22.280 1.00 88.81 303 GLU A O 1
ATOM 2403 N N . SER A 1 304 ? -1.343 -2.544 21.583 1.00 88.62 304 SER A N 1
ATOM 2404 C CA . SER A 1 304 ? -1.722 -2.394 20.166 1.00 88.62 304 SER A CA 1
ATOM 2405 C C . SER A 1 304 ? -3.233 -2.492 19.914 1.00 88.62 304 SER A C 1
ATOM 2407 O O . SER A 1 304 ? -3.722 -2.007 18.884 1.00 88.62 304 SER A O 1
ATOM 2409 N N . LEU A 1 305 ? -3.982 -3.091 20.843 1.00 92.25 305 LEU A N 1
ATOM 2410 C CA . LEU A 1 305 ? -5.446 -3.198 20.836 1.00 92.25 305 LEU A CA 1
ATOM 2411 C C . LEU A 1 305 ? -6.136 -2.066 21.616 1.00 92.25 305 LEU A C 1
ATOM 2413 O O . LEU A 1 305 ? -7.363 -2.012 21.662 1.00 92.25 305 LEU A O 1
ATOM 2417 N N . GLY A 1 306 ? -5.368 -1.135 22.180 1.00 90.81 306 GLY A N 1
ATOM 2418 C CA . GLY A 1 306 ? -5.864 -0.008 22.956 1.00 90.81 306 GLY A CA 1
ATOM 2419 C C . GLY A 1 306 ? -5.987 1.295 22.171 1.00 90.81 306 GLY A C 1
ATOM 2420 O O . GLY A 1 306 ? -6.798 1.464 21.252 1.00 90.81 306 GLY A O 1
ATOM 2421 N N . ARG A 1 307 ? -5.187 2.278 22.588 1.00 88.75 307 ARG A N 1
ATOM 2422 C CA . ARG A 1 307 ? -5.222 3.651 22.073 1.00 88.75 307 ARG A CA 1
ATOM 2423 C C . ARG A 1 307 ? -4.577 3.763 20.689 1.00 88.75 307 ARG A C 1
ATOM 2425 O O . ARG A 1 307 ? -3.412 3.439 20.500 1.00 88.75 307 ARG A O 1
ATOM 2432 N N . SER A 1 308 ? -5.307 4.330 19.732 1.00 90.19 308 SER A N 1
ATOM 2433 C CA . SER A 1 308 ? -4.733 4.825 18.475 1.00 90.19 308 SER A CA 1
ATOM 2434 C C . SER A 1 308 ? -5.499 6.049 17.977 1.00 90.19 308 SER A C 1
ATOM 2436 O O . SER A 1 308 ? -6.723 6.132 18.124 1.00 90.19 308 SER A O 1
ATOM 2438 N N . GLY A 1 309 ? -4.764 6.987 17.374 1.00 87.62 309 GLY A N 1
ATOM 2439 C CA . GLY A 1 309 ? -5.308 8.111 16.605 1.00 87.62 309 GLY A CA 1
ATOM 2440 C C . GLY A 1 309 ? -5.556 7.777 15.128 1.00 87.62 309 GLY A C 1
ATOM 2441 O O . GLY A 1 309 ? -5.973 8.647 14.366 1.00 87.62 309 GLY A O 1
ATOM 2442 N N . ARG A 1 310 ? -5.302 6.535 14.698 1.00 89.69 310 ARG A N 1
ATOM 2443 C CA . ARG A 1 310 ? -5.583 6.056 13.340 1.00 89.69 310 ARG A CA 1
ATOM 2444 C C . ARG A 1 310 ? -6.738 5.054 13.326 1.00 89.69 310 ARG A C 1
ATOM 2446 O O . ARG A 1 310 ? -7.015 4.395 14.331 1.00 89.69 310 ARG A O 1
ATOM 2453 N N . ALA A 1 311 ? -7.409 4.941 12.184 1.00 90.38 311 ALA A N 1
ATOM 2454 C CA . ALA A 1 311 ? -8.509 3.998 11.984 1.00 90.38 311 ALA A CA 1
ATOM 2455 C C . ALA A 1 311 ? -8.040 2.541 11.756 1.00 90.38 311 ALA A C 1
ATOM 2457 O O . ALA A 1 311 ? -8.780 1.607 12.062 1.00 90.38 311 ALA A O 1
ATOM 2458 N N . ASP A 1 312 ? -6.805 2.340 11.285 1.00 86.12 312 ASP A N 1
ATOM 2459 C CA . ASP A 1 312 ? -6.196 1.034 10.973 1.00 86.12 312 ASP A CA 1
ATOM 2460 C C . ASP A 1 312 ? -5.787 0.219 12.221 1.00 86.12 312 ASP A C 1
ATOM 2462 O O . ASP A 1 312 ? -5.831 -1.009 12.209 1.00 86.12 312 ASP A O 1
ATOM 2466 N N . THR A 1 313 ? -5.434 0.889 13.322 1.00 89.00 313 THR A N 1
ATOM 2467 C CA . THR A 1 313 ? -4.744 0.352 14.522 1.00 89.00 313 THR A CA 1
ATOM 2468 C C . THR A 1 313 ? -5.487 0.698 15.819 1.00 89.00 313 THR A C 1
ATOM 2470 O O . THR A 1 313 ? -6.422 1.494 15.774 1.00 89.00 313 THR A O 1
ATOM 2473 N N . GLY A 1 314 ? -5.138 0.090 16.963 1.00 91.94 314 GLY A N 1
ATOM 2474 C CA . GLY A 1 314 ? -5.854 0.247 18.245 1.00 91.94 314 GLY A CA 1
ATOM 2475 C C . GLY A 1 314 ? -7.091 -0.653 18.384 1.00 91.94 314 GLY A C 1
ATOM 2476 O O . GLY A 1 314 ? -7.244 -1.632 17.652 1.00 91.94 314 GLY A O 1
ATOM 2477 N N . ALA A 1 315 ? -8.003 -0.288 19.283 1.00 95.31 315 ALA A N 1
ATOM 2478 C CA . ALA A 1 315 ? -9.286 -0.966 19.499 1.00 95.31 315 ALA A CA 1
ATOM 2479 C C . ALA A 1 315 ? -10.153 -1.021 18.218 1.00 95.31 315 ALA A C 1
ATOM 2481 O O . ALA A 1 315 ? -10.135 -0.051 17.447 1.00 95.31 315 ALA A O 1
ATOM 2482 N N . PRO A 1 316 ? -10.932 -2.089 17.951 1.00 95.81 316 PRO A N 1
ATOM 2483 C CA . PRO A 1 316 ? -11.847 -2.140 16.807 1.00 95.81 316 PRO A CA 1
ATOM 2484 C C . PRO A 1 316 ? -12.791 -0.929 16.746 1.00 95.81 316 PRO A C 1
ATOM 2486 O O . PRO A 1 316 ? -13.199 -0.403 17.781 1.00 95.81 316 PRO A O 1
ATOM 2489 N N . ILE A 1 317 ? -13.124 -0.467 15.538 1.00 95.62 317 ILE A N 1
ATOM 2490 C CA . ILE A 1 317 ? -14.123 0.592 15.324 1.00 95.62 317 ILE A CA 1
ATOM 2491 C C . ILE A 1 317 ? -15.429 -0.071 14.908 1.00 95.62 317 ILE A C 1
ATOM 2493 O O . ILE A 1 317 ? -15.431 -0.887 13.983 1.00 95.62 317 ILE A O 1
ATOM 2497 N N . VAL A 1 318 ? -16.516 0.296 15.579 1.00 94.81 318 VAL A N 1
ATOM 2498 C CA . VAL A 1 318 ? -17.862 -0.231 15.331 1.00 94.81 318 VAL A CA 1
ATOM 2499 C C . VAL A 1 318 ? -18.851 0.897 15.039 1.00 94.81 318 VAL A C 1
ATOM 2501 O O . VAL A 1 318 ? -18.662 2.034 15.490 1.00 94.81 318 VAL A O 1
ATOM 2504 N N . GLY A 1 319 ? -19.908 0.568 14.300 1.00 88.88 319 GLY A N 1
ATOM 2505 C CA . GLY A 1 319 ? -21.095 1.409 14.196 1.00 88.88 319 GLY A CA 1
ATOM 2506 C C . GLY A 1 319 ? -21.892 1.464 15.505 1.00 88.88 319 GLY A C 1
ATOM 2507 O O . GLY A 1 319 ? -21.576 0.801 16.495 1.00 88.88 319 GLY A O 1
ATOM 2508 N N . ASP A 1 320 ? -22.956 2.257 15.496 1.00 83.88 320 ASP A N 1
ATOM 2509 C CA . ASP A 1 320 ? -24.011 2.264 16.514 1.00 83.88 320 ASP A CA 1
ATOM 2510 C C . ASP A 1 320 ? -24.789 0.935 16.574 1.00 83.88 320 ASP A C 1
ATOM 2512 O O . ASP A 1 320 ? -25.288 0.554 17.631 1.00 83.88 320 ASP A O 1
ATOM 2516 N N . ASP A 1 321 ? -24.800 0.198 15.463 1.00 84.00 321 ASP A N 1
ATOM 2517 C CA . ASP A 1 321 ? -25.309 -1.167 15.293 1.00 84.00 321 ASP A CA 1
ATOM 2518 C C . ASP A 1 321 ? -24.352 -2.287 15.764 1.00 84.00 321 ASP A C 1
ATOM 2520 O O . ASP A 1 321 ? -24.640 -3.463 15.552 1.00 84.00 321 ASP A O 1
ATOM 2524 N N . LEU A 1 322 ? -23.212 -1.944 16.382 1.00 89.25 322 LEU A N 1
ATOM 2525 C CA . LEU A 1 322 ? -22.146 -2.871 16.811 1.00 89.25 322 LEU A CA 1
ATOM 2526 C C . LEU A 1 322 ? -21.485 -3.692 15.682 1.00 89.25 322 LEU A C 1
ATOM 2528 O O . LEU A 1 322 ? -20.700 -4.608 15.954 1.00 89.25 322 LEU A O 1
ATOM 2532 N N . VAL A 1 323 ? -21.724 -3.338 14.416 1.00 92.25 323 VAL A N 1
ATOM 2533 C CA . VAL A 1 323 ? -21.034 -3.926 13.260 1.00 92.25 323 VAL A CA 1
ATOM 2534 C C . VAL A 1 323 ? -19.624 -3.350 13.149 1.00 92.25 323 VAL A C 1
ATOM 2536 O O . VAL A 1 323 ? -19.427 -2.134 13.207 1.00 92.25 323 VAL A O 1
ATOM 2539 N N . VAL A 1 324 ? -18.624 -4.219 12.975 1.00 94.56 324 VAL A N 1
ATOM 2540 C CA . VAL A 1 324 ? -17.210 -3.816 12.891 1.00 94.56 324 VAL A CA 1
ATOM 2541 C C . VAL A 1 324 ? -16.882 -3.181 11.538 1.00 94.56 324 VAL A C 1
ATOM 2543 O O . VAL A 1 324 ? -16.776 -3.859 10.517 1.00 94.56 324 VAL A O 1
ATOM 2546 N N . GLU A 1 325 ? -16.617 -1.876 11.562 1.00 93.38 325 GLU A N 1
ATOM 2547 C CA . GLU A 1 325 ? -16.224 -1.066 10.402 1.00 93.38 325 GLU A CA 1
ATOM 2548 C C . GLU A 1 325 ? -14.702 -1.071 10.181 1.00 93.38 325 GLU A C 1
ATOM 2550 O O . GLU A 1 325 ? -14.220 -0.995 9.050 1.00 93.38 325 GLU A O 1
ATOM 2555 N N . SER A 1 326 ? -13.918 -1.204 11.257 1.00 93.44 326 SER A N 1
ATOM 2556 C CA . SER A 1 326 ? -12.472 -1.433 11.174 1.00 93.44 326 SER A CA 1
ATOM 2557 C C . SER A 1 326 ? -11.993 -2.391 12.254 1.00 93.44 326 SER A C 1
ATOM 2559 O O . SER A 1 326 ? -12.310 -2.246 13.433 1.00 93.44 326 SER A O 1
ATOM 2561 N N . GLY A 1 327 ? -11.138 -3.332 11.855 1.00 91.75 327 GLY A N 1
ATOM 2562 C CA . GLY A 1 327 ? -10.484 -4.257 12.774 1.00 91.75 327 GLY A CA 1
ATOM 2563 C C . GLY A 1 327 ? -11.115 -5.634 12.896 1.00 91.75 327 GLY A C 1
ATOM 2564 O O . GLY A 1 327 ? -10.767 -6.326 13.842 1.00 91.75 327 GLY A O 1
ATOM 2565 N N . ASN A 1 328 ? -11.932 -6.069 11.930 1.00 92.38 328 ASN A N 1
ATOM 2566 C CA . ASN A 1 328 ? -12.567 -7.396 11.909 1.00 92.38 328 ASN A CA 1
ATOM 2567 C C . ASN A 1 328 ? -11.651 -8.548 12.374 1.00 92.38 328 ASN A C 1
ATOM 2569 O O . ASN A 1 328 ? -12.026 -9.307 13.259 1.00 92.38 328 ASN A O 1
ATOM 2573 N N . GLY A 1 329 ? -10.414 -8.628 11.867 1.00 90.25 329 GLY A N 1
ATOM 2574 C CA . GLY A 1 329 ? -9.457 -9.657 12.303 1.00 90.25 329 GLY A CA 1
ATOM 2575 C C . GLY A 1 329 ? -9.036 -9.560 13.780 1.00 90.25 329 GLY A C 1
ATOM 2576 O O . GLY A 1 329 ? -8.852 -10.590 14.418 1.00 90.25 329 GLY A O 1
ATOM 2577 N N . ARG A 1 330 ? -8.907 -8.347 14.342 1.00 92.06 330 ARG A N 1
ATOM 2578 C CA . ARG A 1 330 ? -8.606 -8.138 15.773 1.00 92.06 330 ARG A CA 1
ATOM 2579 C C . ARG A 1 330 ? -9.779 -8.581 16.639 1.00 92.06 330 ARG A C 1
ATOM 2581 O O . ARG A 1 330 ? -9.559 -9.289 17.611 1.00 92.06 330 ARG A O 1
ATOM 2588 N N . THR A 1 331 ? -11.006 -8.222 16.257 1.00 94.19 331 THR A N 1
ATOM 2589 C CA . THR A 1 331 ? -12.224 -8.673 16.946 1.00 94.19 331 THR A CA 1
ATOM 2590 C C . THR A 1 331 ? -12.293 -10.199 16.988 1.00 94.19 331 THR A C 1
ATOM 2592 O O . THR A 1 331 ? -12.419 -10.765 18.069 1.00 94.19 331 THR A O 1
ATOM 2595 N N . MET A 1 332 ? -12.097 -10.863 15.841 1.00 93.06 332 MET A N 1
ATOM 2596 C CA . MET A 1 332 ? -12.065 -12.329 15.752 1.00 93.06 332 MET A CA 1
ATOM 2597 C C . MET A 1 332 ? -10.953 -12.945 16.616 1.00 93.06 332 MET A C 1
ATOM 2599 O O . MET A 1 332 ? -11.172 -13.975 17.245 1.00 93.06 332 MET A O 1
ATOM 2603 N N . ALA A 1 333 ? -9.768 -12.326 16.672 1.00 93.25 333 ALA A N 1
ATOM 2604 C CA . ALA A 1 333 ? -8.657 -12.813 17.491 1.00 93.25 333 ALA A CA 1
ATOM 2605 C C . ALA A 1 333 ? -8.925 -12.671 19.000 1.00 93.25 333 ALA A C 1
ATOM 2607 O O . ALA A 1 333 ? -8.581 -13.580 19.750 1.00 93.25 333 ALA A O 1
ATOM 2608 N N . ILE A 1 334 ? -9.570 -11.582 19.440 1.00 94.56 334 ILE A N 1
ATOM 2609 C CA . ILE A 1 334 ? -9.976 -11.389 20.843 1.00 94.56 334 ILE A CA 1
ATOM 2610 C C . ILE A 1 334 ? -11.097 -12.373 21.218 1.00 94.56 334 ILE A C 1
ATOM 2612 O O . ILE A 1 334 ? -10.998 -13.043 22.242 1.00 94.56 334 ILE A O 1
ATOM 2616 N N . GLN A 1 335 ? -12.120 -12.525 20.368 1.00 94.00 335 GLN A N 1
ATOM 2617 C CA . GLN A 1 335 ? -13.200 -13.505 20.561 1.00 94.00 335 GLN A CA 1
ATOM 2618 C C . GLN A 1 335 ? -12.640 -14.934 20.682 1.00 94.00 335 GLN A C 1
ATOM 2620 O O . GLN A 1 335 ? -12.922 -15.625 21.658 1.00 94.00 335 GLN A O 1
ATOM 2625 N N . LEU A 1 336 ? -11.758 -15.346 19.762 1.00 93.31 336 LEU A N 1
ATOM 2626 C CA . LEU A 1 336 ? -1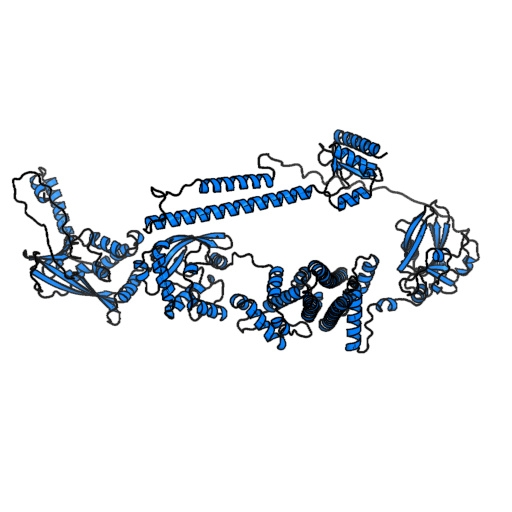1.100 -16.657 19.802 1.00 93.31 336 LEU A CA 1
ATOM 2627 C C . LEU A 1 336 ? -10.175 -16.828 21.022 1.00 93.31 336 LEU A C 1
ATOM 2629 O O . LEU A 1 336 ? -10.050 -17.935 21.546 1.00 93.31 336 LEU A O 1
ATOM 2633 N N . ALA A 1 337 ? -9.529 -15.760 21.499 1.00 94.25 337 ALA A N 1
ATOM 2634 C CA . ALA A 1 337 ? -8.729 -15.809 22.721 1.00 94.25 337 ALA A CA 1
ATOM 2635 C C . ALA A 1 337 ? -9.608 -16.034 23.965 1.00 94.25 337 ALA A C 1
ATOM 2637 O O . ALA A 1 337 ? -9.232 -16.828 24.827 1.00 94.25 337 ALA A O 1
ATOM 2638 N N . TYR A 1 338 ? -10.795 -15.417 24.043 1.00 93.50 338 TYR A N 1
ATOM 2639 C CA . TYR A 1 338 ? -11.772 -15.703 25.102 1.00 93.50 338 TYR A CA 1
ATOM 2640 C C . TYR A 1 338 ? -12.322 -17.133 25.008 1.00 93.50 338 TYR A C 1
ATOM 2642 O O . TYR A 1 338 ? -12.321 -17.840 26.014 1.00 93.50 338 TYR A O 1
ATOM 2650 N N . GLU A 1 339 ? -12.689 -17.610 23.812 1.00 90.81 339 GLU A N 1
ATOM 2651 C CA . GLU A 1 339 ? -13.122 -19.003 23.579 1.00 90.81 339 GLU A CA 1
ATOM 2652 C C . GLU A 1 339 ? -12.078 -20.042 24.034 1.00 90.81 339 GLU A C 1
ATOM 2654 O O . GLU A 1 339 ? -12.436 -21.136 24.472 1.00 90.81 339 GLU A O 1
ATOM 2659 N N . ARG A 1 340 ? -10.783 -19.705 23.949 1.00 90.25 340 ARG A N 1
ATOM 2660 C CA . ARG A 1 340 ? -9.659 -20.565 24.363 1.00 90.25 340 ARG A CA 1
ATOM 2661 C C . ARG A 1 340 ? -9.181 -20.348 25.803 1.00 90.25 340 ARG A C 1
ATOM 2663 O O . ARG A 1 340 ? -8.290 -21.073 26.240 1.00 90.25 340 ARG A O 1
ATOM 2670 N N . GLY A 1 341 ? -9.715 -19.363 26.528 1.00 90.06 341 GLY A N 1
ATOM 2671 C CA . GLY A 1 341 ? -9.220 -18.981 27.859 1.00 90.06 341 GLY A CA 1
ATOM 2672 C C . GLY A 1 341 ? -7.811 -18.364 27.855 1.00 90.06 341 GLY A C 1
ATOM 2673 O O . GLY A 1 341 ? -7.087 -18.482 28.837 1.00 90.06 341 GLY A O 1
ATOM 2674 N N . GLN A 1 342 ? -7.404 -17.735 26.747 1.00 90.31 342 GLN A N 1
ATOM 2675 C CA . GLN A 1 342 ? -6.086 -17.107 26.546 1.00 90.31 342 GLN A CA 1
ATOM 2676 C C . GLN A 1 342 ? -6.119 -15.569 26.638 1.00 90.31 342 GLN A C 1
ATOM 2678 O O . GLN A 1 342 ? -5.098 -14.920 26.438 1.00 90.31 342 GLN A O 1
ATOM 2683 N N . ALA A 1 343 ? -7.279 -14.973 26.927 1.00 92.94 343 ALA A N 1
ATOM 2684 C CA . ALA A 1 343 ? -7.478 -13.522 26.956 1.00 92.94 343 ALA A CA 1
ATOM 2685 C C . ALA A 1 343 ? -7.291 -12.867 28.344 1.00 92.94 343 ALA A C 1
ATOM 2687 O O . ALA A 1 343 ? -7.618 -11.691 28.496 1.00 92.94 343 ALA A O 1
ATOM 2688 N N . GLU A 1 344 ? -6.787 -13.585 29.355 1.00 90.94 344 GLU A N 1
ATOM 2689 C CA . GLU A 1 344 ? -6.703 -13.043 30.724 1.00 90.94 344 GLU A CA 1
ATOM 2690 C C . GLU A 1 344 ? -5.753 -11.838 30.817 1.00 90.94 344 GLU A C 1
ATOM 2692 O O . GLU A 1 344 ? -6.138 -10.818 31.371 1.00 90.94 344 GLU A O 1
ATOM 2697 N N . GLU A 1 345 ? -4.588 -11.876 30.159 1.00 92.00 345 GLU A N 1
ATOM 2698 C CA . GLU A 1 345 ? -3.653 -10.735 30.084 1.00 92.00 345 GLU A CA 1
ATOM 2699 C C . GLU A 1 345 ? -4.308 -9.484 29.459 1.00 92.00 345 GLU A C 1
ATOM 2701 O O . GLU A 1 345 ? -4.106 -8.361 29.917 1.00 92.00 345 GLU A O 1
ATOM 2706 N N . TYR A 1 346 ? -5.162 -9.670 28.445 1.00 95.50 346 TYR A N 1
ATOM 2707 C CA . TYR A 1 346 ? -5.939 -8.579 27.848 1.00 95.50 346 TYR A CA 1
ATOM 2708 C C . TYR A 1 346 ? -7.009 -8.042 28.813 1.00 95.50 346 TYR A C 1
ATOM 2710 O O . TYR A 1 346 ? -7.238 -6.833 28.865 1.00 95.50 346 TYR A O 1
ATOM 2718 N N . ARG A 1 347 ? -7.636 -8.917 29.610 1.00 94.12 347 ARG A N 1
ATOM 2719 C CA . ARG A 1 347 ? -8.618 -8.540 30.634 1.00 94.12 347 ARG A CA 1
ATOM 2720 C C . ARG A 1 347 ? -7.975 -7.769 31.788 1.00 94.12 347 ARG A C 1
ATOM 2722 O O . ARG A 1 347 ? -8.487 -6.714 32.150 1.00 94.12 347 ARG A O 1
ATOM 2729 N N . GLU A 1 348 ? -6.861 -8.260 32.327 1.00 92.19 348 GLU A N 1
ATOM 2730 C CA . GLU A 1 348 ? -6.084 -7.595 33.380 1.00 92.19 348 GLU A CA 1
ATOM 2731 C C . GLU A 1 348 ? -5.627 -6.205 32.912 1.00 92.19 348 GLU A C 1
ATOM 2733 O O . GLU A 1 348 ? -5.894 -5.206 33.581 1.00 92.19 348 GLU A O 1
ATOM 2738 N N . TRP A 1 349 ? -5.068 -6.106 31.702 1.00 95.56 349 TRP A N 1
ATOM 2739 C CA . TRP A 1 349 ? -4.674 -4.828 31.105 1.00 95.56 349 TRP A CA 1
ATOM 2740 C C . TRP A 1 349 ? -5.845 -3.835 30.948 1.00 95.56 349 TRP A C 1
ATOM 2742 O O . TRP A 1 349 ? -5.679 -2.636 31.191 1.00 95.56 349 TRP A O 1
ATOM 2752 N N . LEU A 1 350 ? -7.050 -4.306 30.593 1.00 94.75 350 LEU A N 1
ATOM 2753 C CA . LEU A 1 350 ? -8.244 -3.450 30.545 1.00 94.75 350 LEU A CA 1
ATOM 2754 C C . LEU A 1 350 ? -8.643 -2.912 31.926 1.00 94.75 350 LEU A C 1
ATOM 2756 O O . LEU A 1 350 ? -9.127 -1.782 32.004 1.00 94.75 350 LEU A O 1
ATOM 2760 N N . VAL A 1 351 ? -8.448 -3.690 32.996 1.00 88.62 351 VAL A N 1
ATOM 2761 C CA . VAL A 1 351 ? -8.691 -3.254 34.382 1.00 88.62 351 VAL A CA 1
ATOM 2762 C C . VAL A 1 351 ? -7.664 -2.193 34.797 1.00 88.62 351 VAL A C 1
ATOM 2764 O O . VAL A 1 351 ? -8.045 -1.173 35.375 1.00 88.62 351 VAL A O 1
ATOM 2767 N N . GLU A 1 352 ? -6.384 -2.382 34.457 1.00 90.69 352 GLU A N 1
ATOM 2768 C CA . GLU A 1 352 ? -5.303 -1.437 34.776 1.00 90.69 352 GLU A CA 1
ATOM 2769 C C . GLU A 1 352 ? -5.451 -0.085 34.052 1.00 90.69 352 GLU A C 1
ATOM 2771 O O . GLU A 1 352 ? -5.382 0.972 34.683 1.00 90.69 352 GLU A O 1
ATOM 2776 N N . GLU A 1 353 ? -5.708 -0.090 32.739 1.00 92.50 353 GLU A N 1
ATOM 2777 C CA . GLU A 1 353 ? -5.865 1.135 31.935 1.00 92.50 353 GLU A CA 1
ATOM 2778 C C . GLU A 1 353 ? -7.315 1.677 31.923 1.00 92.50 353 GLU A C 1
ATOM 2780 O O . GLU A 1 353 ? -7.605 2.659 31.228 1.00 92.50 353 GLU A O 1
ATOM 2785 N N . ALA A 1 354 ? -8.237 1.106 32.712 1.00 87.00 354 ALA A N 1
ATOM 2786 C CA . ALA A 1 354 ? -9.653 1.495 32.772 1.00 87.00 354 ALA A CA 1
ATOM 2787 C C . ALA A 1 354 ? -9.852 3.018 32.916 1.00 87.00 354 ALA A C 1
ATOM 2789 O O . ALA A 1 354 ? -10.591 3.637 32.140 1.00 87.00 354 ALA A O 1
ATOM 2790 N N . GLU A 1 355 ? -9.124 3.654 33.845 1.00 85.19 355 GLU A N 1
ATOM 2791 C CA . GLU A 1 355 ? -9.208 5.101 34.089 1.00 85.19 355 GLU A CA 1
ATOM 2792 C C . GLU A 1 355 ? -8.791 5.914 32.849 1.00 85.19 355 GLU A C 1
ATOM 2794 O O . GLU A 1 355 ? -9.358 6.980 32.582 1.00 85.19 355 GLU A O 1
ATOM 2799 N N . TYR A 1 356 ? -7.834 5.425 32.048 1.00 89.06 356 TYR A N 1
ATOM 2800 C CA . TYR A 1 356 ? -7.423 6.089 30.811 1.00 89.06 356 TYR A CA 1
ATOM 2801 C C . TYR A 1 356 ? -8.546 6.086 29.767 1.00 89.06 356 TYR A C 1
ATOM 2803 O O . TYR A 1 356 ? -8.770 7.114 29.118 1.00 89.06 356 TYR A O 1
ATOM 2811 N N . PHE A 1 357 ? -9.275 4.977 29.630 1.00 91.00 357 PHE A N 1
ATOM 2812 C CA . PHE A 1 357 ? -10.402 4.869 28.700 1.00 91.00 357 PHE A CA 1
ATOM 2813 C C . PHE A 1 357 ? -11.687 5.525 29.220 1.00 91.00 357 PHE A C 1
ATOM 2815 O O . PHE A 1 357 ? -12.562 5.850 28.419 1.00 91.00 357 PHE A O 1
ATOM 2822 N N . GLY A 1 358 ? -11.765 5.837 30.517 1.00 85.38 358 GLY A N 1
ATOM 2823 C CA . GLY A 1 358 ? -12.906 6.511 31.148 1.00 85.38 358 GLY A CA 1
ATOM 2824 C C . GLY A 1 358 ? -13.847 5.577 31.909 1.00 85.38 358 GLY A C 1
ATOM 2825 O O . GLY A 1 358 ? -15.002 5.938 32.113 1.00 85.38 358 GLY A O 1
ATOM 2826 N N . PHE A 1 359 ? -13.354 4.409 32.315 1.00 85.88 359 PHE A N 1
ATOM 2827 C CA . PHE A 1 359 ? -14.061 3.401 33.104 1.00 85.88 359 PHE A CA 1
ATOM 2828 C C . PHE A 1 359 ? -13.444 3.288 34.509 1.00 85.88 359 PHE A C 1
ATOM 2830 O O . PHE A 1 359 ? -12.347 3.791 34.758 1.00 85.88 359 PHE A O 1
ATOM 2837 N N . SER A 1 360 ? -14.121 2.605 35.431 1.00 76.25 360 SER A N 1
ATOM 2838 C CA . SER A 1 360 ? -13.510 2.095 36.667 1.00 76.25 360 SER A CA 1
ATOM 2839 C C . SER A 1 360 ? -13.128 0.618 36.532 1.00 76.25 360 SER A C 1
ATOM 2841 O O . SER A 1 360 ? -13.744 -0.103 35.751 1.00 76.25 360 SER A O 1
ATOM 2843 N N . ALA A 1 361 ? -12.173 0.147 37.342 1.00 73.06 361 ALA A N 1
ATOM 2844 C CA . ALA A 1 361 ? -11.822 -1.275 37.448 1.00 73.06 361 ALA A CA 1
ATOM 2845 C C . ALA A 1 361 ? -13.072 -2.156 37.646 1.00 73.06 361 ALA A C 1
ATOM 2847 O O . ALA A 1 361 ? -13.351 -3.025 36.824 1.00 73.06 361 ALA A O 1
ATOM 2848 N N . ASP A 1 362 ? -13.916 -1.808 38.626 1.00 64.56 362 ASP A N 1
ATOM 2849 C CA . ASP A 1 362 ? -15.202 -2.462 38.904 1.00 64.56 362 ASP A CA 1
ATOM 2850 C C . ASP A 1 362 ? -16.118 -2.557 37.666 1.00 64.56 362 ASP A C 1
ATOM 2852 O O . ASP A 1 362 ? -16.889 -3.503 37.536 1.00 64.56 362 ASP A O 1
ATOM 2856 N N . GLN A 1 363 ? -16.079 -1.575 36.751 1.00 72.06 363 GLN A N 1
ATOM 2857 C CA . GLN A 1 363 ? -16.887 -1.621 35.529 1.00 72.06 363 GLN A CA 1
ATOM 2858 C C . GLN A 1 363 ? -16.350 -2.652 34.542 1.00 72.06 363 GLN A C 1
ATOM 2860 O O . GLN A 1 363 ? -17.164 -3.260 33.863 1.00 72.06 363 GLN A O 1
ATOM 2865 N N . VAL A 1 364 ? -15.033 -2.865 34.479 1.00 76.94 364 VAL A N 1
ATOM 2866 C CA . VAL A 1 364 ? -14.403 -3.881 33.623 1.00 76.94 364 VAL A CA 1
ATOM 2867 C C . VAL A 1 364 ? -14.607 -5.286 34.190 1.00 76.94 364 VAL A C 1
ATOM 2869 O O . VAL A 1 364 ? -14.965 -6.201 33.451 1.00 76.94 364 VAL A O 1
ATOM 2872 N N . GLU A 1 365 ? -14.458 -5.453 35.505 1.00 76.00 365 GLU A N 1
ATOM 2873 C CA . GLU A 1 365 ? -14.628 -6.742 36.193 1.00 76.00 365 GLU A CA 1
ATOM 2874 C C . GLU A 1 365 ? -16.057 -7.308 36.097 1.00 76.00 365 GLU A C 1
ATOM 2876 O O . GLU A 1 365 ? -16.235 -8.526 36.112 1.00 76.00 365 GLU A O 1
ATOM 2881 N N . ASN A 1 366 ? -17.071 -6.445 35.941 1.00 74.00 366 ASN A N 1
ATOM 2882 C CA . ASN A 1 366 ? -18.471 -6.850 35.751 1.00 74.00 366 ASN A CA 1
ATOM 2883 C C . ASN A 1 366 ? -18.745 -7.584 34.420 1.00 74.00 366 ASN A C 1
ATOM 2885 O O . ASN A 1 366 ? -19.821 -8.164 34.271 1.00 74.00 366 ASN A O 1
ATOM 2889 N N . PHE A 1 367 ? -17.814 -7.554 33.460 1.00 77.75 367 PHE A N 1
ATOM 2890 C CA . PHE A 1 367 ? -17.930 -8.259 32.181 1.00 77.75 367 PHE A CA 1
ATOM 2891 C C . PHE A 1 367 ? -17.255 -9.628 32.239 1.00 77.75 367 PHE A C 1
ATOM 2893 O O . PHE A 1 367 ? -16.209 -9.816 32.874 1.00 77.75 367 PHE A O 1
ATOM 2900 N N . THR A 1 368 ? -17.841 -10.583 31.522 1.00 83.19 368 THR A N 1
ATOM 2901 C CA . THR A 1 368 ? -17.344 -11.961 31.426 1.00 83.19 368 THR A CA 1
ATOM 2902 C C . THR A 1 368 ? -16.177 -12.046 30.445 1.00 83.19 368 THR A C 1
ATOM 2904 O O . THR A 1 368 ? -15.133 -12.609 30.766 1.00 83.19 368 THR A O 1
ATOM 2907 N N . ALA A 1 369 ? -16.351 -11.450 29.266 1.00 89.44 369 ALA A N 1
ATOM 2908 C CA . ALA A 1 369 ? -15.390 -11.372 28.176 1.00 89.44 369 ALA A CA 1
ATOM 2909 C C . ALA A 1 369 ? -15.335 -9.919 27.653 1.00 89.44 369 ALA A C 1
ATOM 2911 O O . ALA A 1 369 ? -15.810 -9.638 26.547 1.00 89.44 369 ALA A O 1
ATOM 2912 N N . PRO A 1 370 ? -14.824 -8.966 28.461 1.00 92.62 370 PRO A N 1
ATOM 2913 C CA . PRO A 1 370 ? -14.793 -7.554 28.098 1.00 92.62 370 PRO A CA 1
ATOM 2914 C C . PRO A 1 370 ? -13.991 -7.306 26.821 1.00 92.62 370 PRO A C 1
ATOM 2916 O O . PRO A 1 370 ? -12.878 -7.797 26.660 1.00 92.62 370 PRO A O 1
ATOM 2919 N N . ILE A 1 371 ? -14.507 -6.452 25.945 1.00 95.12 371 ILE A N 1
ATOM 2920 C CA . ILE A 1 371 ? -13.763 -5.946 24.793 1.00 95.12 371 ILE A CA 1
ATOM 2921 C C . ILE A 1 371 ? -13.873 -4.427 24.706 1.00 95.12 371 ILE A C 1
ATOM 2923 O O . ILE A 1 371 ? -14.950 -3.840 24.826 1.00 95.12 371 ILE A O 1
ATOM 2927 N N . LEU A 1 372 ? -12.728 -3.786 24.483 1.00 96.62 372 LEU A N 1
ATOM 2928 C CA . LEU A 1 372 ? -12.641 -2.359 24.210 1.00 96.62 372 LEU A CA 1
ATOM 2929 C C . LEU A 1 372 ? -12.865 -2.100 22.720 1.00 96.62 372 LEU A C 1
ATOM 2931 O O . LEU A 1 372 ? -12.145 -2.630 21.874 1.00 96.62 372 LEU A O 1
ATOM 2935 N N . VAL A 1 373 ? -13.805 -1.213 22.404 1.00 96.31 373 VAL A N 1
ATOM 2936 C CA . VAL A 1 373 ? -14.056 -0.715 21.045 1.00 96.31 373 VAL A CA 1
ATOM 2937 C C . VAL A 1 373 ? -14.047 0.807 20.992 1.00 96.31 373 VAL A C 1
ATOM 2939 O O . VAL A 1 373 ? -14.004 1.502 22.007 1.00 96.31 373 VAL A O 1
ATOM 2942 N N . ARG A 1 374 ? -14.120 1.335 19.773 1.00 96.00 374 ARG A N 1
ATOM 2943 C CA . ARG A 1 374 ? -14.361 2.739 19.450 1.00 96.00 374 ARG A CA 1
ATOM 2944 C C . ARG A 1 374 ? -15.677 2.834 18.676 1.00 96.00 374 ARG A C 1
ATOM 2946 O O . ARG A 1 374 ? -15.703 2.546 17.483 1.00 96.00 374 ARG A O 1
ATOM 2953 N N . ILE A 1 375 ? -16.762 3.231 19.335 1.00 93.69 375 ILE A N 1
ATOM 2954 C CA . ILE A 1 375 ? -18.054 3.463 18.672 1.00 93.69 375 ILE A CA 1
ATOM 2955 C C . ILE A 1 375 ? -17.957 4.769 17.888 1.00 93.69 375 ILE A C 1
ATOM 2957 O O . ILE A 1 375 ? -17.622 5.809 18.462 1.00 93.69 375 ILE A O 1
ATOM 2961 N N . ARG A 1 376 ? -18.230 4.733 16.584 1.00 93.56 376 ARG A N 1
ATOM 2962 C CA . ARG A 1 376 ? -18.262 5.928 15.734 1.00 93.56 376 ARG A CA 1
ATOM 2963 C C . ARG A 1 376 ? -19.457 6.818 16.094 1.00 93.56 376 ARG A C 1
ATOM 2965 O O . ARG A 1 376 ? -20.578 6.343 16.205 1.00 93.56 376 ARG A O 1
ATOM 2972 N N . THR A 1 377 ? -19.217 8.122 16.235 1.00 90.62 377 THR A N 1
ATOM 2973 C CA . THR A 1 377 ? -20.252 9.126 16.558 1.00 90.62 377 THR A CA 1
ATOM 2974 C C . THR A 1 377 ? -20.449 10.193 15.482 1.00 90.62 377 THR A C 1
ATOM 2976 O O . THR A 1 377 ? -21.418 10.942 15.543 1.00 90.62 377 THR A O 1
ATOM 2979 N N . SER A 1 378 ? -19.557 10.281 14.491 1.00 87.62 378 SER A N 1
ATOM 2980 C CA . SER A 1 378 ? -19.743 11.130 13.308 1.00 87.62 378 SER A CA 1
ATOM 2981 C C . SER A 1 378 ? -20.355 10.349 12.145 1.00 87.62 378 SER A C 1
ATOM 2983 O O . SER A 1 378 ? -19.970 9.201 11.901 1.00 87.62 378 SER A O 1
ATOM 2985 N N . GLU A 1 379 ? -21.248 10.984 11.389 1.00 87.81 379 GLU A N 1
ATOM 2986 C CA . GLU A 1 379 ? -21.779 10.417 10.147 1.00 87.81 379 GLU A CA 1
ATOM 2987 C C . GLU A 1 379 ? -20.704 10.341 9.057 1.00 87.81 379 GLU A C 1
ATOM 2989 O O . GLU A 1 379 ? -19.901 11.261 8.891 1.00 87.81 379 GLU A O 1
ATOM 2994 N N . VAL A 1 380 ? -20.680 9.213 8.343 1.00 88.94 380 VAL A N 1
ATOM 2995 C CA . VAL A 1 380 ? -19.774 8.899 7.228 1.00 88.94 380 VAL A CA 1
ATOM 2996 C C . VAL A 1 380 ? -20.476 7.928 6.277 1.00 88.94 380 VAL A C 1
ATOM 2998 O O . VAL A 1 380 ? -21.348 7.170 6.707 1.00 88.94 380 VAL A O 1
ATOM 3001 N N . ASP A 1 381 ? -20.044 7.874 5.017 1.00 91.62 381 ASP A N 1
ATOM 3002 C CA . ASP A 1 381 ? -20.291 6.697 4.180 1.00 91.62 381 ASP A CA 1
ATOM 3003 C C . ASP A 1 381 ? -19.522 5.509 4.783 1.00 91.62 381 ASP A C 1
ATOM 3005 O O . ASP A 1 381 ? -18.290 5.530 4.874 1.00 91.62 381 ASP A O 1
ATOM 3009 N N . ARG A 1 382 ? -20.257 4.489 5.242 1.00 91.88 382 ARG A N 1
ATOM 3010 C CA . ARG A 1 382 ? -19.684 3.330 5.938 1.00 91.88 382 ARG A CA 1
ATOM 3011 C C . ARG A 1 382 ? -18.820 2.475 5.013 1.00 91.88 382 ARG A C 1
ATOM 3013 O O . ARG A 1 382 ? -17.757 2.041 5.442 1.00 91.88 382 ARG A O 1
ATOM 3020 N N . VAL A 1 383 ? -19.235 2.270 3.760 1.00 89.88 383 VAL A N 1
ATOM 3021 C CA . VAL A 1 383 ? -18.502 1.455 2.776 1.00 89.88 383 VAL A CA 1
ATOM 3022 C C . VAL A 1 383 ? -17.197 2.156 2.404 1.00 89.88 383 VAL A C 1
ATOM 3024 O O . VAL A 1 383 ? -16.126 1.551 2.448 1.00 89.88 383 VAL A O 1
ATOM 3027 N N . GLN A 1 384 ? -17.247 3.461 2.117 1.00 89.12 384 GLN A N 1
ATOM 3028 C CA . GLN A 1 384 ? -16.031 4.237 1.868 1.00 89.12 384 GLN A CA 1
ATOM 3029 C C . GLN A 1 384 ? -15.111 4.241 3.099 1.00 89.12 384 GLN A C 1
ATOM 3031 O O . GLN A 1 384 ? -13.896 4.074 2.961 1.00 89.12 384 GLN A O 1
ATOM 3036 N N . PHE A 1 385 ? -15.671 4.403 4.302 1.00 91.31 385 PHE A N 1
ATOM 3037 C CA . PHE A 1 385 ? -14.895 4.404 5.538 1.00 91.31 385 PHE A CA 1
ATOM 3038 C C . PHE A 1 385 ? -14.208 3.059 5.807 1.00 91.31 385 PHE A C 1
ATOM 3040 O O . PHE A 1 385 ? -13.022 3.072 6.142 1.00 91.31 385 PHE A O 1
ATOM 3047 N N . THR A 1 386 ? -14.871 1.909 5.616 1.00 89.56 386 THR A N 1
ATOM 3048 C CA . THR A 1 386 ? -14.225 0.599 5.832 1.00 89.56 386 THR A CA 1
ATOM 3049 C C . THR A 1 386 ? -13.063 0.383 4.861 1.00 89.56 386 THR A C 1
ATOM 3051 O O . THR A 1 386 ? -11.994 -0.070 5.279 1.00 89.56 386 THR A O 1
ATOM 3054 N N . VAL A 1 387 ? -13.211 0.783 3.593 1.00 86.19 387 VAL A N 1
ATOM 3055 C CA . VAL A 1 387 ? -12.131 0.743 2.592 1.00 86.19 387 VAL A CA 1
ATOM 3056 C C . VAL A 1 387 ? -10.954 1.625 3.024 1.00 86.19 387 VAL A C 1
ATOM 3058 O O . VAL A 1 387 ? -9.817 1.156 3.056 1.00 86.19 387 VAL A O 1
ATOM 3061 N N . GLU A 1 388 ? -11.198 2.882 3.406 1.00 87.62 388 GLU A N 1
ATOM 3062 C CA . GLU A 1 388 ? -10.141 3.821 3.818 1.00 87.62 388 GLU A CA 1
ATOM 3063 C C . GLU A 1 388 ? -9.468 3.462 5.147 1.00 87.62 388 GLU A C 1
ATOM 3065 O O . GLU A 1 388 ? -8.277 3.722 5.326 1.00 87.62 388 GLU A O 1
ATOM 3070 N N . ALA A 1 389 ? -10.203 2.864 6.085 1.00 85.31 389 ALA A N 1
ATOM 3071 C CA . ALA A 1 389 ? -9.679 2.433 7.377 1.00 85.31 389 ALA A CA 1
ATOM 3072 C C . ALA A 1 389 ? -8.787 1.180 7.286 1.00 85.31 389 ALA A C 1
ATOM 3074 O O . ALA A 1 389 ? -8.034 0.910 8.220 1.00 85.31 389 ALA A O 1
ATOM 3075 N N . ASN A 1 390 ? -8.849 0.432 6.177 1.00 79.06 390 ASN A N 1
ATOM 3076 C CA . ASN A 1 390 ? -7.998 -0.733 5.907 1.00 79.06 390 ASN A CA 1
ATOM 3077 C C . ASN A 1 390 ? -6.796 -0.418 4.982 1.00 79.06 390 ASN A C 1
ATOM 3079 O O . ASN A 1 390 ? -6.057 -1.335 4.623 1.00 79.06 390 ASN A O 1
ATOM 3083 N N . GLN A 1 391 ? -6.577 0.848 4.599 1.00 77.31 391 GLN A N 1
ATOM 3084 C CA . GLN A 1 391 ? -5.392 1.282 3.843 1.00 77.31 391 GLN A CA 1
ATOM 3085 C C . GLN A 1 391 ? -4.213 1.588 4.786 1.00 77.31 391 GLN A C 1
ATOM 3087 O O . GLN A 1 391 ? -4.397 2.247 5.809 1.00 77.31 391 GLN A O 1
ATOM 3092 N N . ASP A 1 392 ? -3.002 1.128 4.438 1.00 65.69 392 ASP A N 1
ATOM 3093 C CA . ASP A 1 392 ? -1.769 1.501 5.154 1.00 65.69 392 ASP A CA 1
ATOM 3094 C C . ASP A 1 392 ? -1.366 2.939 4.762 1.00 65.69 392 ASP A C 1
ATOM 3096 O O . ASP A 1 392 ? -1.394 3.304 3.588 1.00 65.69 392 ASP A O 1
ATOM 3100 N N . ASP A 1 393 ? -1.010 3.753 5.758 1.00 54.22 393 ASP A N 1
ATOM 3101 C CA . ASP A 1 393 ? -0.548 5.146 5.610 1.00 54.22 393 ASP A CA 1
ATOM 3102 C C . ASP A 1 393 ? 0.959 5.214 5.269 1.00 54.22 393 ASP A C 1
ATOM 3104 O O . ASP A 1 393 ? 1.522 6.278 5.009 1.00 54.22 393 ASP A O 1
ATOM 3108 N N . LYS A 1 394 ? 1.654 4.067 5.271 1.00 59.69 394 LYS A N 1
ATOM 3109 C CA . LYS A 1 394 ? 3.036 3.970 4.797 1.00 59.69 394 LYS A CA 1
ATOM 3110 C C . LYS A 1 394 ? 3.107 4.167 3.288 1.00 59.69 394 LYS A C 1
ATOM 3112 O O . LYS A 1 394 ? 2.398 3.519 2.519 1.00 59.69 394 LYS A O 1
ATOM 3117 N N . LEU A 1 395 ? 4.085 4.973 2.873 1.00 52.66 395 LEU A N 1
ATOM 3118 C CA . LEU A 1 395 ? 4.578 5.002 1.500 1.00 52.66 395 LEU A CA 1
ATOM 3119 C C . LEU A 1 395 ? 4.916 3.571 1.064 1.00 52.66 395 LEU A C 1
ATOM 3121 O O . LEU A 1 395 ? 5.868 2.966 1.556 1.00 52.66 395 LEU A O 1
ATOM 3125 N N . SER A 1 396 ? 4.101 3.024 0.165 1.00 60.66 396 SER A N 1
ATOM 3126 C CA . SER A 1 396 ? 4.389 1.743 -0.467 1.00 60.66 396 SER A CA 1
ATOM 3127 C C . SER A 1 396 ? 5.619 1.899 -1.349 1.00 60.66 396 SER A C 1
ATOM 3129 O O . SER A 1 396 ? 5.662 2.815 -2.168 1.00 60.66 396 SER A O 1
ATOM 3131 N N . PHE A 1 397 ? 6.581 0.983 -1.220 1.00 67.31 397 PHE A N 1
ATOM 3132 C CA . PHE A 1 397 ? 7.706 0.909 -2.147 1.00 67.31 397 PHE A CA 1
ATOM 3133 C C . PHE A 1 397 ? 7.200 0.842 -3.590 1.00 67.31 397 PHE A C 1
ATOM 3135 O O . PHE A 1 397 ? 6.323 0.019 -3.911 1.00 67.31 397 PHE A O 1
ATOM 3142 N N . SER A 1 398 ? 7.807 1.666 -4.447 1.00 76.62 398 SER A N 1
ATOM 3143 C CA . SER A 1 398 ? 7.728 1.523 -5.899 1.00 76.62 398 SER A CA 1
ATOM 3144 C C . SER A 1 398 ? 8.148 0.112 -6.328 1.00 76.62 398 SER A C 1
ATOM 3146 O O . SER A 1 398 ? 8.765 -0.637 -5.563 1.00 76.62 398 SER A O 1
ATOM 3148 N N . ALA A 1 399 ? 7.810 -0.280 -7.560 1.00 73.19 399 ALA A N 1
ATOM 3149 C CA . ALA A 1 399 ? 8.211 -1.585 -8.089 1.00 73.19 399 ALA A CA 1
ATOM 3150 C C . ALA A 1 399 ? 9.739 -1.779 -8.013 1.00 73.19 399 ALA A C 1
ATOM 3152 O O . ALA A 1 399 ? 10.203 -2.839 -7.598 1.00 73.19 399 ALA A O 1
ATOM 3153 N N . THR A 1 400 ? 10.493 -0.722 -8.315 1.00 77.69 400 THR A N 1
ATOM 3154 C CA . THR A 1 400 ? 11.957 -0.679 -8.322 1.00 77.69 400 THR A CA 1
ATOM 3155 C C . THR A 1 400 ? 12.555 -0.772 -6.915 1.00 77.69 400 THR A C 1
ATOM 3157 O O . THR A 1 400 ? 13.368 -1.654 -6.656 1.00 77.69 400 THR A O 1
ATOM 3160 N N . GLU A 1 401 ? 12.100 0.044 -5.955 1.00 81.75 401 GLU A N 1
ATOM 3161 C CA . GLU A 1 401 ? 12.576 -0.041 -4.559 1.00 81.75 401 GLU A CA 1
ATOM 3162 C C . GLU A 1 401 ? 12.243 -1.400 -3.922 1.00 81.75 401 GLU A C 1
ATOM 3164 O O . GLU A 1 401 ? 13.028 -1.943 -3.141 1.00 81.75 401 GLU A O 1
ATOM 3169 N N . ARG A 1 402 ? 11.086 -1.978 -4.272 1.00 87.06 402 ARG A N 1
ATOM 3170 C CA . ARG A 1 402 ? 10.692 -3.319 -3.827 1.00 87.06 402 ARG A CA 1
ATOM 3171 C C . ARG A 1 402 ? 11.609 -4.383 -4.418 1.00 87.06 402 ARG A C 1
ATOM 3173 O O . ARG A 1 402 ? 12.086 -5.226 -3.667 1.00 87.06 402 ARG A O 1
ATOM 3180 N N . ALA A 1 403 ? 11.909 -4.303 -5.714 1.00 87.00 403 ALA A N 1
ATOM 3181 C CA . ALA A 1 403 ? 12.857 -5.189 -6.384 1.00 87.00 403 ALA A CA 1
ATOM 3182 C C . ALA A 1 403 ? 14.254 -5.119 -5.744 1.00 87.00 403 ALA A C 1
ATOM 3184 O O . ALA A 1 403 ? 14.815 -6.159 -5.414 1.00 87.00 403 ALA A O 1
ATOM 3185 N N . GLN A 1 404 ? 14.763 -3.915 -5.462 1.00 84.81 404 GLN A N 1
ATOM 3186 C CA . GLN A 1 404 ? 16.039 -3.702 -4.763 1.00 84.81 404 GLN A CA 1
ATOM 3187 C C . GLN A 1 404 ? 16.018 -4.216 -3.309 1.00 84.81 404 GLN A C 1
ATOM 3189 O O . GLN A 1 404 ? 17.029 -4.706 -2.798 1.00 84.81 404 GLN A O 1
ATOM 3194 N N . SER A 1 405 ? 14.879 -4.122 -2.612 1.00 87.25 405 SER A N 1
ATOM 3195 C CA . SER A 1 405 ? 14.707 -4.688 -1.267 1.00 87.25 405 SER A CA 1
ATOM 3196 C C . SER A 1 405 ? 14.652 -6.218 -1.290 1.00 87.25 405 SER A C 1
ATOM 3198 O O . SER A 1 405 ? 15.293 -6.865 -0.462 1.00 87.25 405 SER A O 1
ATOM 3200 N N . ASP A 1 406 ? 13.954 -6.802 -2.263 1.00 90.81 406 ASP A N 1
ATOM 3201 C CA . ASP A 1 406 ? 13.855 -8.249 -2.441 1.00 90.81 406 ASP A CA 1
ATOM 3202 C C . ASP A 1 406 ? 15.166 -8.864 -2.957 1.00 90.81 406 ASP A C 1
ATOM 3204 O O . ASP A 1 406 ? 15.533 -9.953 -2.526 1.00 90.81 406 ASP A O 1
ATOM 3208 N N . ALA A 1 407 ? 15.935 -8.154 -3.787 1.00 89.00 407 ALA A N 1
ATOM 3209 C CA . ALA A 1 407 ? 17.270 -8.565 -4.226 1.00 89.00 407 ALA A CA 1
ATOM 3210 C C . ALA A 1 407 ? 18.230 -8.795 -3.044 1.00 89.00 407 ALA A C 1
ATOM 3212 O O . ALA A 1 407 ? 19.050 -9.714 -3.064 1.00 89.00 407 ALA A O 1
ATOM 3213 N N . LYS A 1 408 ? 18.094 -8.014 -1.963 1.00 88.12 408 LYS A N 1
ATOM 3214 C CA . LYS A 1 408 ? 18.860 -8.205 -0.716 1.00 88.12 408 LYS A CA 1
ATOM 3215 C C . LYS A 1 408 ? 18.445 -9.459 0.063 1.00 88.12 408 LYS A C 1
ATOM 3217 O O . LYS A 1 408 ? 19.223 -9.928 0.884 1.00 88.12 408 LYS A O 1
ATOM 3222 N N . ARG A 1 409 ? 17.249 -10.006 -0.195 1.00 88.75 409 ARG A N 1
ATOM 3223 C CA . ARG A 1 409 ? 16.750 -11.273 0.379 1.00 88.75 409 ARG A CA 1
ATOM 3224 C C . ARG A 1 409 ? 17.226 -12.505 -0.406 1.00 88.75 409 ARG A C 1
ATOM 3226 O O . ARG A 1 409 ? 17.049 -13.622 0.070 1.00 88.75 409 ARG A O 1
ATOM 3233 N N . LEU A 1 410 ? 17.803 -12.314 -1.595 1.00 89.19 410 LEU A N 1
ATOM 3234 C CA . LEU A 1 410 ? 18.415 -13.366 -2.408 1.00 89.19 410 LEU A CA 1
ATOM 3235 C C . LEU A 1 410 ? 19.862 -13.590 -1.946 1.00 89.19 410 LEU A C 1
ATOM 3237 O O . LEU A 1 410 ? 20.791 -12.968 -2.471 1.00 89.19 410 LEU A O 1
ATOM 3241 N N . ASP A 1 411 ? 20.036 -14.433 -0.929 1.00 84.62 411 ASP A N 1
ATOM 3242 C CA . ASP A 1 411 ? 21.346 -14.932 -0.499 1.00 84.62 411 ASP A CA 1
ATOM 3243 C C . ASP A 1 411 ? 21.835 -16.094 -1.388 1.00 84.62 411 ASP A C 1
ATOM 3245 O O . ASP A 1 411 ? 21.102 -16.598 -2.240 1.00 84.62 411 ASP A O 1
ATOM 3249 N N . GLU A 1 412 ? 23.092 -16.505 -1.215 1.00 81.81 412 GLU A N 1
ATOM 3250 C CA . GLU A 1 412 ? 23.718 -17.582 -2.001 1.00 81.81 412 GLU A CA 1
ATOM 3251 C C . GLU A 1 412 ? 22.975 -18.920 -1.865 1.00 81.81 412 GLU A C 1
ATOM 3253 O O . GLU A 1 412 ? 22.799 -19.635 -2.849 1.00 81.81 412 GLU A O 1
ATOM 3258 N N . ASN A 1 413 ? 22.470 -19.237 -0.667 1.00 86.94 413 ASN A N 1
ATOM 3259 C CA . ASN A 1 413 ? 21.732 -20.475 -0.409 1.00 86.94 413 ASN A CA 1
ATOM 3260 C C . ASN A 1 413 ? 20.398 -20.511 -1.163 1.00 86.94 413 ASN A C 1
ATOM 3262 O O . ASN A 1 413 ? 20.008 -21.554 -1.687 1.00 86.94 413 ASN A O 1
ATOM 3266 N N . LEU A 1 414 ? 19.685 -19.383 -1.211 1.00 88.75 414 LEU A N 1
ATOM 3267 C CA . LEU A 1 414 ? 18.440 -19.255 -1.952 1.00 88.75 414 LEU A CA 1
ATOM 3268 C C . LEU A 1 414 ? 18.708 -19.224 -3.461 1.00 88.75 414 LEU A C 1
ATOM 3270 O O . LEU A 1 414 ? 18.010 -19.908 -4.204 1.00 88.75 414 LEU A O 1
ATOM 3274 N N . LEU A 1 415 ? 19.740 -18.508 -3.916 1.00 87.56 415 LEU A N 1
ATOM 3275 C CA . LEU A 1 415 ? 20.144 -18.474 -5.326 1.00 87.56 415 LEU A CA 1
ATOM 3276 C C . LEU A 1 415 ? 20.564 -19.857 -5.849 1.00 87.56 415 LEU A C 1
ATOM 3278 O O . LEU A 1 415 ? 20.160 -20.220 -6.949 1.00 87.56 415 LEU A O 1
ATOM 3282 N N . ALA A 1 416 ? 21.243 -20.681 -5.047 1.00 86.94 416 ALA A N 1
ATOM 3283 C CA . ALA A 1 416 ? 21.590 -22.061 -5.407 1.00 86.94 416 ALA A CA 1
ATOM 3284 C C . ALA A 1 416 ? 20.369 -22.986 -5.629 1.00 86.94 416 ALA A C 1
ATOM 3286 O O . ALA A 1 416 ? 20.503 -24.069 -6.200 1.00 86.94 416 ALA A O 1
ATOM 3287 N N . LEU A 1 417 ? 19.168 -22.584 -5.191 1.00 89.75 417 LEU A N 1
ATOM 3288 C CA . LEU A 1 417 ? 17.911 -23.293 -5.470 1.00 89.75 417 LEU A CA 1
ATOM 3289 C C . LEU A 1 417 ? 17.206 -22.788 -6.742 1.00 89.75 417 LEU A C 1
ATOM 3291 O O . LEU A 1 417 ? 16.266 -23.440 -7.209 1.00 89.75 417 LEU A O 1
ATOM 3295 N N . PHE A 1 418 ? 17.613 -21.634 -7.283 1.00 88.81 418 PHE A N 1
ATOM 3296 C CA . PHE A 1 418 ? 16.967 -20.989 -8.423 1.00 88.81 418 PHE A CA 1
ATOM 3297 C C . PHE A 1 418 ? 17.247 -21.769 -9.711 1.00 88.81 418 PHE A C 1
ATOM 3299 O O . PHE A 1 418 ? 18.346 -21.757 -10.257 1.00 88.81 418 PHE A O 1
ATOM 3306 N N . THR A 1 419 ? 16.224 -22.468 -10.193 1.00 85.75 419 THR A N 1
ATOM 3307 C CA . THR A 1 419 ? 16.312 -23.405 -11.322 1.00 85.75 419 THR A CA 1
ATOM 3308 C C . THR A 1 419 ? 15.189 -23.122 -12.328 1.00 85.75 419 THR A C 1
ATOM 3310 O O . THR A 1 419 ? 14.232 -23.897 -12.440 1.00 85.75 419 THR A O 1
ATOM 3313 N N . PRO A 1 420 ? 15.254 -21.975 -13.037 1.00 83.00 420 PRO A N 1
ATOM 3314 C CA . PRO A 1 420 ? 14.274 -21.611 -14.057 1.00 83.00 420 PRO A CA 1
ATOM 3315 C C . PRO A 1 420 ? 14.308 -22.593 -15.237 1.00 83.00 420 PRO A C 1
ATOM 3317 O O . PRO A 1 420 ? 15.286 -23.313 -15.442 1.00 83.00 420 PRO A O 1
ATOM 3320 N N . GLY A 1 421 ? 13.239 -22.608 -16.031 1.00 78.50 421 GLY A N 1
ATOM 3321 C CA . GLY A 1 421 ? 13.207 -23.318 -17.307 1.00 78.50 421 GLY A CA 1
ATOM 3322 C C . GLY A 1 421 ? 14.193 -22.739 -18.327 1.00 78.50 421 GLY A C 1
ATOM 3323 O O . GLY A 1 421 ? 14.601 -21.579 -18.234 1.00 78.50 421 GLY A O 1
ATOM 3324 N N . ASP A 1 422 ? 14.533 -23.539 -19.341 1.00 71.62 422 ASP A N 1
ATOM 3325 C CA . ASP A 1 422 ? 15.390 -23.152 -20.480 1.00 71.62 422 ASP A CA 1
ATOM 3326 C C . ASP A 1 422 ? 14.908 -21.893 -21.229 1.00 71.62 422 ASP A C 1
ATOM 3328 O O . ASP A 1 422 ? 15.678 -21.249 -21.943 1.00 71.62 422 ASP A O 1
ATOM 3332 N N . ASP A 1 423 ? 13.621 -21.578 -21.104 1.00 66.50 423 ASP A N 1
ATOM 3333 C CA . ASP A 1 423 ? 12.910 -20.456 -21.708 1.00 66.50 423 ASP A CA 1
ATOM 3334 C C . ASP A 1 423 ? 12.676 -19.279 -20.744 1.00 66.50 423 ASP A C 1
ATOM 3336 O O . ASP A 1 423 ? 12.098 -18.274 -21.152 1.00 66.50 423 ASP A O 1
ATOM 3340 N N . GLY A 1 424 ? 13.110 -19.380 -19.482 1.00 71.56 424 GLY A N 1
ATOM 3341 C CA . GLY A 1 424 ? 12.869 -18.378 -18.442 1.00 71.56 424 GLY A CA 1
ATOM 3342 C C . GLY A 1 424 ? 11.509 -18.480 -17.736 1.00 71.56 424 GLY A C 1
ATOM 3343 O O . GLY A 1 424 ? 11.106 -17.514 -17.068 1.00 71.56 424 GLY A O 1
ATOM 3344 N N . ASP A 1 425 ? 10.793 -19.607 -17.849 1.00 79.62 425 ASP A N 1
ATOM 3345 C CA . ASP A 1 425 ? 9.684 -19.907 -16.937 1.00 79.62 425 ASP A CA 1
ATOM 3346 C C . ASP A 1 425 ? 10.201 -20.125 -15.504 1.00 79.62 425 ASP A C 1
ATOM 3348 O O . ASP A 1 425 ? 11.196 -20.809 -15.262 1.00 79.62 425 ASP A O 1
ATOM 3352 N N . LEU A 1 426 ? 9.505 -19.537 -14.532 1.00 83.00 426 LEU A N 1
ATOM 3353 C CA . LEU A 1 426 ? 9.818 -19.674 -13.112 1.00 83.00 426 LEU A CA 1
ATOM 3354 C C . LEU A 1 426 ? 8.920 -20.684 -12.397 1.00 83.00 426 LEU A C 1
ATOM 3356 O O . LEU A 1 426 ? 9.220 -21.015 -11.253 1.00 83.00 426 LEU A O 1
ATOM 3360 N N . LEU A 1 427 ? 7.836 -21.156 -13.019 1.00 85.62 427 LEU A N 1
ATOM 3361 C CA . LEU A 1 427 ? 6.845 -22.038 -12.393 1.00 85.62 427 LEU A CA 1
ATOM 3362 C C . LEU A 1 427 ? 7.156 -23.535 -12.561 1.00 85.62 427 LEU A C 1
ATOM 3364 O O . LEU A 1 427 ? 6.358 -24.383 -12.155 1.00 85.62 427 LEU A O 1
ATOM 3368 N N . THR A 1 428 ? 8.331 -23.866 -13.099 1.00 86.00 428 THR A N 1
ATOM 3369 C CA . THR A 1 428 ? 8.793 -25.242 -13.308 1.00 86.00 428 THR A CA 1
ATOM 3370 C C . THR A 1 428 ? 8.835 -26.062 -12.009 1.00 86.00 428 THR A C 1
ATOM 3372 O O . THR A 1 428 ? 8.908 -25.539 -10.892 1.00 86.00 428 THR A O 1
ATOM 3375 N N . ALA A 1 429 ? 8.817 -27.392 -12.146 1.00 84.88 429 ALA A N 1
ATOM 3376 C CA . ALA A 1 429 ? 8.897 -28.306 -11.006 1.00 84.88 429 ALA A CA 1
ATOM 3377 C C . ALA A 1 429 ? 10.238 -28.217 -10.245 1.00 84.88 429 ALA A C 1
ATOM 3379 O O . ALA A 1 429 ? 10.261 -28.431 -9.034 1.00 84.88 429 ALA A O 1
ATOM 3380 N N . GLY A 1 430 ? 11.339 -27.872 -10.929 1.00 84.00 430 GLY A N 1
ATOM 3381 C CA . GLY A 1 430 ? 12.648 -27.660 -10.298 1.00 84.00 430 GLY A CA 1
ATOM 3382 C C . GLY A 1 430 ? 12.641 -26.459 -9.351 1.00 84.00 430 GLY A C 1
ATOM 3383 O O . GLY A 1 430 ? 13.033 -26.572 -8.188 1.00 84.00 430 GLY A O 1
ATOM 3384 N N . ASN A 1 431 ? 12.070 -25.342 -9.810 1.00 89.56 431 ASN A N 1
ATOM 3385 C CA . ASN A 1 431 ? 12.119 -24.062 -9.108 1.00 89.56 431 ASN A CA 1
ATOM 3386 C C . ASN A 1 431 ? 11.203 -23.973 -7.867 1.00 89.56 431 ASN A C 1
ATOM 3388 O O . ASN A 1 431 ? 11.228 -22.981 -7.139 1.00 89.56 431 ASN A O 1
ATOM 3392 N N . GLN A 1 432 ? 10.396 -24.999 -7.571 1.00 89.50 432 GLN A N 1
ATOM 3393 C CA . GLN A 1 432 ? 9.436 -24.977 -6.455 1.00 89.50 432 GLN A CA 1
ATOM 3394 C C . GLN A 1 432 ? 10.102 -24.723 -5.091 1.00 89.50 432 GLN A C 1
ATOM 3396 O O . GLN A 1 432 ? 9.554 -23.999 -4.257 1.00 89.50 432 GLN A O 1
ATOM 3401 N N . LYS A 1 433 ? 11.308 -25.267 -4.865 1.00 91.56 433 LYS A N 1
ATOM 3402 C CA . LYS A 1 433 ? 12.070 -25.038 -3.623 1.00 91.56 433 LYS A CA 1
ATOM 3403 C C . LYS A 1 433 ? 12.496 -23.577 -3.470 1.00 91.56 433 LYS A C 1
ATOM 3405 O O . LYS A 1 433 ? 12.392 -23.033 -2.372 1.00 91.56 433 LYS A O 1
ATOM 3410 N N . PHE A 1 434 ? 12.918 -22.944 -4.564 1.00 93.81 434 PHE A N 1
ATOM 3411 C CA . PHE A 1 434 ? 13.241 -21.522 -4.592 1.00 93.81 434 PHE A CA 1
ATOM 3412 C C . PHE A 1 434 ? 12.012 -20.666 -4.265 1.00 93.81 434 PHE A C 1
ATOM 3414 O O . PHE A 1 434 ? 12.088 -19.807 -3.391 1.00 93.81 434 PHE A O 1
ATOM 3421 N N . ILE A 1 435 ? 10.864 -20.928 -4.905 1.00 91.88 435 ILE A N 1
ATOM 3422 C CA . ILE A 1 435 ? 9.633 -20.149 -4.683 1.00 91.88 435 ILE A CA 1
ATOM 3423 C C . ILE A 1 435 ? 9.223 -20.191 -3.204 1.00 91.88 435 ILE A C 1
ATOM 3425 O O . ILE A 1 435 ? 8.913 -19.153 -2.621 1.00 91.88 435 ILE A O 1
ATOM 3429 N N . GLN A 1 436 ? 9.270 -21.370 -2.576 1.00 90.69 436 GLN A N 1
ATOM 3430 C CA . GLN A 1 436 ? 8.975 -21.531 -1.148 1.00 90.69 436 GLN A CA 1
ATOM 3431 C C . GLN A 1 436 ? 9.984 -20.784 -0.256 1.00 90.69 436 GLN A C 1
ATOM 3433 O O . GLN A 1 436 ? 9.588 -20.119 0.702 1.00 90.69 436 GLN A O 1
ATOM 3438 N N . GLY A 1 437 ? 11.279 -20.834 -0.587 1.00 91.44 437 GLY A N 1
ATOM 3439 C CA . GLY A 1 437 ? 12.318 -20.068 0.110 1.00 91.44 437 GLY A CA 1
ATOM 3440 C C . GLY A 1 437 ? 12.117 -18.551 0.004 1.00 91.44 437 GLY A C 1
ATOM 3441 O O . GLY A 1 437 ? 12.196 -17.848 1.011 1.00 91.44 437 GLY A O 1
ATOM 3442 N N . PHE A 1 438 ? 11.768 -18.053 -1.184 1.00 93.44 438 PHE A N 1
ATOM 3443 C CA . PHE A 1 438 ? 11.484 -16.639 -1.428 1.00 93.44 438 PHE A CA 1
ATOM 3444 C C . PHE A 1 438 ? 10.211 -16.167 -0.706 1.00 93.44 438 PHE A C 1
ATOM 3446 O O . PHE A 1 438 ? 10.212 -15.124 -0.059 1.00 93.44 438 PHE A O 1
ATOM 3453 N N . LEU A 1 439 ? 9.129 -16.953 -0.730 1.00 91.25 439 LEU A N 1
ATOM 3454 C CA . LEU A 1 439 ? 7.911 -16.639 0.031 1.00 91.25 439 LEU A CA 1
ATOM 3455 C C . LEU A 1 439 ? 8.183 -16.558 1.540 1.00 91.25 439 LEU A C 1
ATOM 3457 O O . LEU A 1 439 ? 7.681 -15.660 2.217 1.00 91.25 439 LEU A O 1
ATOM 3461 N N . LYS A 1 440 ? 9.035 -17.446 2.063 1.00 90.25 440 LYS A N 1
ATOM 3462 C CA . LYS A 1 440 ? 9.477 -17.402 3.460 1.00 90.25 440 LYS A CA 1
ATOM 3463 C C . LYS A 1 440 ? 10.329 -16.163 3.772 1.00 90.25 440 LYS A C 1
ATOM 3465 O O . LYS A 1 440 ? 10.215 -15.635 4.876 1.00 90.25 440 LYS A O 1
ATOM 3470 N N . SER A 1 441 ? 11.149 -15.678 2.834 1.00 89.19 441 SER A N 1
ATOM 3471 C CA . SER A 1 441 ? 12.009 -14.499 3.047 1.00 89.19 441 SER A CA 1
ATOM 3472 C C . SER A 1 441 ? 11.247 -13.165 3.031 1.00 89.19 441 SER A C 1
ATOM 3474 O O . SER A 1 441 ? 11.669 -12.218 3.699 1.00 89.19 441 SER A O 1
ATOM 3476 N N . ILE A 1 442 ? 10.104 -13.086 2.334 1.00 88.19 442 ILE A N 1
ATOM 3477 C CA . ILE A 1 442 ? 9.212 -11.910 2.374 1.00 88.19 442 ILE A CA 1
ATOM 3478 C C . ILE A 1 442 ? 8.236 -11.929 3.570 1.00 88.19 442 ILE A C 1
ATOM 3480 O O . ILE A 1 442 ? 7.781 -10.872 4.007 1.00 88.19 442 ILE A O 1
ATOM 3484 N N . GLY A 1 443 ? 7.977 -13.109 4.145 1.00 83.12 443 GLY A N 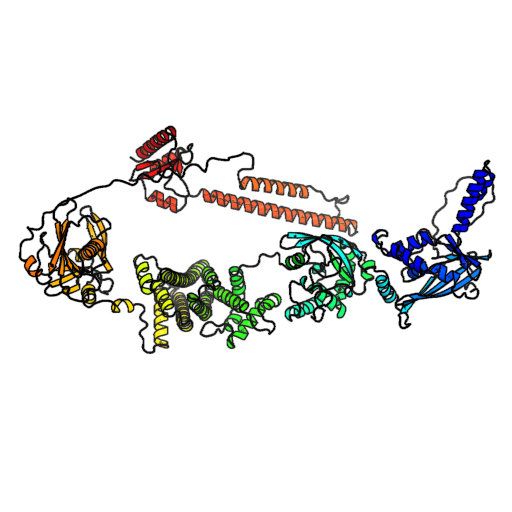1
ATOM 3485 C CA . GLY A 1 443 ? 7.208 -13.310 5.379 1.00 83.12 443 GLY A CA 1
ATOM 3486 C C . GLY A 1 443 ? 5.708 -13.559 5.171 1.00 83.12 443 GLY A C 1
ATOM 3487 O O . GLY A 1 443 ? 5.094 -13.034 4.242 1.00 83.12 443 GLY A O 1
ATOM 3488 N N . ASP A 1 444 ? 5.108 -14.342 6.078 1.00 76.38 444 ASP A N 1
ATOM 3489 C CA . ASP A 1 444 ? 3.757 -14.933 5.974 1.00 76.38 444 ASP A CA 1
ATOM 3490 C C . ASP A 1 444 ? 2.668 -13.951 5.490 1.00 76.38 444 ASP A C 1
ATOM 3492 O O . ASP A 1 444 ? 1.902 -14.242 4.568 1.00 76.38 444 ASP A O 1
ATOM 3496 N N . THR A 1 445 ? 2.611 -12.761 6.098 1.00 72.31 445 THR A N 1
ATOM 3497 C CA . THR A 1 445 ? 1.602 -11.731 5.801 1.00 72.31 445 THR A CA 1
ATOM 3498 C C . THR A 1 445 ? 1.737 -11.177 4.383 1.00 72.31 445 THR A C 1
ATOM 3500 O O . THR A 1 445 ? 0.728 -10.874 3.746 1.00 72.31 445 THR A O 1
ATOM 3503 N N . GLU A 1 446 ? 2.971 -11.030 3.890 1.00 79.38 446 GLU A N 1
ATOM 3504 C CA . GLU A 1 446 ? 3.245 -10.505 2.553 1.00 79.38 446 GLU A CA 1
ATOM 3505 C C . GLU A 1 446 ? 3.099 -11.611 1.496 1.00 79.38 446 GLU A C 1
ATOM 3507 O O . GLU A 1 446 ? 2.513 -11.365 0.442 1.00 79.38 446 GLU A O 1
ATOM 3512 N N . ALA A 1 447 ? 3.534 -12.837 1.809 1.00 83.75 447 ALA A N 1
ATOM 3513 C CA . ALA A 1 447 ? 3.388 -14.041 0.988 1.00 83.75 447 ALA A CA 1
ATOM 3514 C C . ALA A 1 447 ? 1.924 -14.374 0.644 1.00 83.75 447 ALA A C 1
ATOM 3516 O O . ALA A 1 447 ? 1.627 -14.785 -0.477 1.00 83.75 447 ALA A O 1
ATOM 3517 N N . ALA A 1 448 ? 0.990 -14.127 1.567 1.00 79.00 448 ALA A N 1
ATOM 3518 C CA . ALA A 1 448 ? -0.431 -14.446 1.418 1.00 79.00 448 ALA A CA 1
ATOM 3519 C C . ALA A 1 448 ? -1.145 -13.805 0.204 1.00 79.00 448 ALA A C 1
ATOM 3521 O O . ALA A 1 448 ? -2.193 -14.303 -0.204 1.00 79.00 448 ALA A O 1
ATOM 3522 N N . GLN A 1 449 ? -0.623 -12.712 -0.370 1.00 82.38 449 GLN A N 1
ATOM 3523 C CA . GLN A 1 449 ? -1.192 -12.081 -1.579 1.00 82.38 449 GLN A CA 1
ATOM 3524 C C . GLN A 1 449 ? -0.648 -12.681 -2.893 1.00 82.38 449 GLN A C 1
ATOM 3526 O O . GLN A 1 449 ? -1.167 -12.407 -3.973 1.00 82.38 449 GLN A O 1
ATOM 3531 N N . TYR A 1 450 ? 0.410 -13.489 -2.800 1.00 88.19 450 TYR A N 1
ATOM 3532 C CA . TYR A 1 450 ? 1.141 -14.079 -3.922 1.00 88.19 450 TYR A CA 1
ATOM 3533 C C . TYR A 1 450 ? 0.783 -15.549 -4.175 1.00 88.19 450 TYR A C 1
ATOM 3535 O O . TYR A 1 450 ? 1.342 -16.180 -5.074 1.00 88.19 450 TYR A O 1
ATOM 3543 N N . LEU A 1 451 ? -0.174 -16.075 -3.409 1.00 86.12 451 LEU A N 1
ATOM 3544 C CA . LEU A 1 451 ? -0.725 -17.415 -3.541 1.00 86.12 451 LEU A CA 1
ATOM 3545 C C . LEU A 1 451 ? -2.222 -17.350 -3.866 1.00 86.12 451 LEU A C 1
ATOM 3547 O O . LEU A 1 451 ? -2.954 -16.479 -3.394 1.00 86.12 451 LEU A O 1
ATOM 3551 N N . THR A 1 452 ? -2.667 -18.292 -4.688 1.00 81.19 452 THR A N 1
ATOM 3552 C CA . THR A 1 452 ? -4.086 -18.581 -4.933 1.00 81.19 452 THR A CA 1
ATOM 3553 C C . THR A 1 452 ? -4.715 -19.299 -3.733 1.00 81.19 452 THR A C 1
ATOM 3555 O O . THR A 1 452 ? -4.015 -19.760 -2.832 1.00 81.19 452 THR A O 1
ATOM 3558 N N . THR A 1 453 ? -6.042 -19.449 -3.730 1.00 71.88 453 THR A N 1
ATOM 3559 C CA . THR A 1 453 ? -6.774 -20.259 -2.735 1.00 71.88 453 THR A CA 1
ATOM 3560 C C . THR A 1 453 ? -6.356 -21.733 -2.721 1.00 71.88 453 THR A C 1
ATOM 3562 O O . THR A 1 453 ? -6.515 -22.392 -1.703 1.00 71.88 453 THR A O 1
ATOM 3565 N N . GLU A 1 454 ? -5.781 -22.240 -3.815 1.00 76.31 454 GLU A N 1
ATOM 3566 C CA . GLU A 1 454 ? -5.219 -23.595 -3.927 1.00 76.31 454 GLU A CA 1
ATOM 3567 C C . GLU A 1 454 ? -3.736 -23.678 -3.504 1.00 76.31 454 GLU A C 1
ATOM 3569 O O . GLU A 1 454 ? -3.075 -24.685 -3.751 1.00 76.31 454 GLU A O 1
ATOM 3574 N N . GLY A 1 455 ? -3.161 -22.603 -2.950 1.00 78.19 455 GLY A N 1
ATOM 3575 C CA . GLY A 1 455 ? -1.747 -22.545 -2.558 1.00 78.19 455 GLY A CA 1
ATOM 3576 C C . GLY A 1 455 ? -0.751 -22.452 -3.724 1.00 78.19 455 GLY A C 1
ATOM 3577 O O . GLY A 1 455 ? 0.458 -22.489 -3.499 1.00 78.19 455 GLY A O 1
ATOM 3578 N N . LYS A 1 456 ? -1.218 -22.306 -4.973 1.00 84.75 456 LYS A N 1
ATOM 3579 C CA . LYS A 1 456 ? -0.353 -22.142 -6.159 1.00 84.75 456 LYS A CA 1
ATOM 3580 C C . LYS A 1 456 ? 0.137 -20.690 -6.305 1.00 84.75 456 LYS A C 1
ATOM 3582 O O . LYS A 1 456 ? -0.666 -19.785 -6.057 1.00 84.75 456 LYS A O 1
ATOM 3587 N N . PRO A 1 457 ? 1.383 -20.454 -6.765 1.00 87.56 457 PRO A N 1
ATOM 3588 C CA . PRO A 1 457 ? 1.905 -19.133 -7.136 1.00 87.56 457 PRO A CA 1
ATOM 3589 C C . PRO A 1 457 ? 0.989 -18.323 -8.063 1.00 87.56 457 PRO A C 1
ATOM 3591 O O . PRO A 1 457 ? 0.426 -18.866 -9.012 1.00 87.56 457 PRO A O 1
ATOM 3594 N N . THR A 1 458 ? 0.881 -17.012 -7.835 1.00 89.62 458 THR A N 1
ATOM 3595 C CA . THR A 1 458 ? 0.219 -16.081 -8.767 1.00 89.62 458 THR A CA 1
ATOM 3596 C C . THR A 1 458 ? 1.211 -15.459 -9.752 1.00 89.62 458 THR A C 1
ATOM 3598 O O . THR A 1 458 ? 2.412 -15.385 -9.489 1.00 89.62 458 THR A O 1
ATOM 3601 N N . GLN A 1 459 ? 0.715 -14.906 -10.865 1.00 84.62 459 GLN A N 1
ATOM 3602 C CA . GLN A 1 459 ? 1.560 -14.159 -11.808 1.00 84.62 459 GLN A CA 1
ATOM 3603 C C . GLN A 1 459 ? 2.245 -12.945 -11.154 1.00 84.62 459 GLN A C 1
ATOM 3605 O O . GLN A 1 459 ? 3.367 -12.600 -11.514 1.00 84.62 459 GLN A O 1
ATOM 3610 N N . ALA A 1 460 ? 1.622 -12.335 -10.139 1.00 86.69 460 ALA A N 1
ATOM 3611 C CA . ALA A 1 460 ? 2.242 -11.265 -9.359 1.00 86.69 460 ALA A CA 1
ATOM 3612 C C . ALA A 1 460 ? 3.491 -11.747 -8.593 1.00 86.69 460 ALA A C 1
ATOM 3614 O O . ALA A 1 460 ? 4.441 -10.978 -8.444 1.00 86.69 460 ALA A O 1
ATOM 3615 N N . LEU A 1 461 ? 3.528 -13.016 -8.158 1.00 90.00 461 LEU A N 1
ATOM 3616 C CA . LEU A 1 461 ? 4.722 -13.615 -7.556 1.00 90.00 461 LEU A CA 1
ATOM 3617 C C . LEU A 1 461 ? 5.835 -13.777 -8.587 1.00 90.00 461 LEU A C 1
ATOM 3619 O O . LEU A 1 461 ? 6.975 -13.419 -8.313 1.00 90.00 461 LEU A O 1
ATOM 3623 N N . VAL A 1 462 ? 5.493 -14.273 -9.781 1.00 87.25 462 VAL A N 1
ATOM 3624 C CA . VAL A 1 462 ? 6.438 -14.438 -10.895 1.00 87.25 462 VAL A CA 1
ATOM 3625 C C . VAL A 1 462 ? 7.062 -13.094 -11.265 1.00 87.25 462 VAL A C 1
ATOM 3627 O O . VAL A 1 462 ? 8.284 -12.994 -11.331 1.00 87.25 462 VAL A O 1
ATOM 3630 N N . THR A 1 463 ? 6.251 -12.044 -11.431 1.00 85.75 463 THR A N 1
ATOM 3631 C CA . THR A 1 463 ? 6.738 -10.684 -11.711 1.00 85.75 463 THR A CA 1
ATOM 3632 C C . THR A 1 463 ? 7.653 -10.168 -10.599 1.00 85.75 463 THR A C 1
ATOM 3634 O O . THR A 1 463 ? 8.726 -9.646 -10.890 1.00 85.75 463 THR A O 1
ATOM 3637 N N . ARG A 1 464 ? 7.278 -10.357 -9.325 1.00 89.38 464 ARG A N 1
ATOM 3638 C CA . ARG A 1 464 ? 8.093 -9.934 -8.174 1.00 89.38 464 ARG A CA 1
ATOM 3639 C C . ARG A 1 464 ? 9.438 -10.661 -8.110 1.00 89.38 464 ARG A C 1
ATOM 3641 O O . ARG A 1 464 ? 10.462 -10.012 -7.918 1.00 89.38 464 ARG A O 1
ATOM 3648 N N . ILE A 1 465 ? 9.445 -11.981 -8.296 1.00 90.31 465 ILE A N 1
ATOM 3649 C CA . ILE A 1 465 ? 10.675 -12.783 -8.324 1.00 90.31 465 ILE A CA 1
ATOM 3650 C C . ILE A 1 465 ? 11.560 -12.354 -9.497 1.00 90.31 465 ILE A C 1
ATOM 3652 O O . ILE A 1 465 ? 12.753 -12.140 -9.292 1.00 90.31 465 ILE A O 1
ATOM 3656 N N . LYS A 1 466 ? 10.994 -12.184 -10.705 1.00 86.19 466 LYS A N 1
ATOM 3657 C CA . LYS A 1 466 ? 11.746 -11.690 -11.871 1.00 86.19 466 LYS A CA 1
ATOM 3658 C C . LYS A 1 466 ? 12.396 -10.342 -11.561 1.00 86.19 466 LYS A C 1
ATOM 3660 O O . LYS A 1 466 ? 13.601 -10.223 -11.734 1.00 86.19 466 LYS A O 1
ATOM 3665 N N . ALA A 1 467 ? 11.652 -9.381 -11.015 1.00 88.06 467 ALA A N 1
ATOM 3666 C CA . ALA A 1 467 ? 12.197 -8.075 -10.647 1.00 88.06 467 ALA A CA 1
ATOM 3667 C C . ALA A 1 467 ? 13.315 -8.170 -9.584 1.00 88.06 46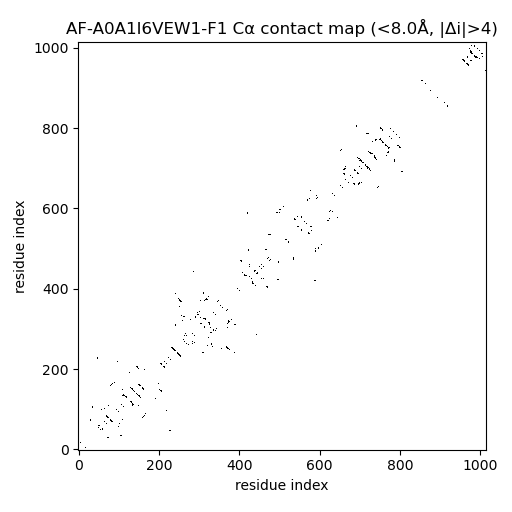7 ALA A C 1
ATOM 3669 O O . ALA A 1 467 ? 14.354 -7.534 -9.736 1.00 88.06 467 ALA A O 1
ATOM 3670 N N . ALA A 1 468 ? 13.159 -9.003 -8.549 1.00 90.69 468 ALA A N 1
ATOM 3671 C CA . ALA A 1 468 ? 14.190 -9.218 -7.529 1.00 90.69 468 ALA A CA 1
ATOM 3672 C C . ALA A 1 468 ? 15.481 -9.835 -8.105 1.00 90.69 468 ALA A C 1
ATOM 3674 O O . ALA A 1 468 ? 16.579 -9.365 -7.810 1.00 90.69 468 ALA A O 1
ATOM 3675 N N . ILE A 1 469 ? 15.352 -10.857 -8.959 1.00 88.19 469 ILE A N 1
ATOM 3676 C CA . ILE A 1 469 ? 16.475 -11.522 -9.641 1.00 88.19 469 ILE A CA 1
ATOM 3677 C C . ILE A 1 469 ? 17.170 -10.556 -10.614 1.00 88.19 469 ILE A C 1
ATOM 3679 O O . ILE A 1 469 ? 18.393 -10.458 -10.603 1.00 88.19 469 ILE A O 1
ATOM 3683 N N . PHE A 1 470 ? 16.412 -9.784 -11.399 1.00 85.62 470 PHE A N 1
ATOM 3684 C CA . PHE A 1 470 ? 16.955 -8.754 -12.294 1.00 85.62 470 PHE A CA 1
ATOM 3685 C C . PHE A 1 470 ? 17.692 -7.651 -11.534 1.00 85.62 470 PHE A C 1
ATOM 3687 O O . PHE A 1 470 ? 18.789 -7.262 -11.925 1.00 85.62 470 PHE A O 1
ATOM 3694 N N . SER A 1 471 ? 17.117 -7.163 -10.432 1.00 86.44 471 SER A N 1
ATOM 3695 C CA . SER A 1 471 ? 17.753 -6.147 -9.593 1.00 86.44 471 SER A CA 1
ATOM 3696 C C . SER A 1 471 ? 19.053 -6.672 -8.979 1.00 86.44 471 SER A C 1
ATOM 3698 O O . SER A 1 471 ? 20.029 -5.929 -8.918 1.00 86.44 471 SER A O 1
ATOM 3700 N N . LYS A 1 472 ? 19.096 -7.957 -8.598 1.00 86.19 472 LYS A N 1
ATOM 3701 C CA . LYS A 1 472 ? 20.303 -8.626 -8.095 1.00 86.19 472 LYS A CA 1
ATOM 3702 C C . LYS A 1 472 ? 21.376 -8.833 -9.173 1.00 86.19 472 LYS A C 1
ATOM 3704 O O . LYS A 1 472 ? 22.546 -8.741 -8.831 1.00 86.19 472 LYS A O 1
ATOM 3709 N N . ALA A 1 473 ? 20.984 -9.121 -10.417 1.00 83.94 473 ALA A N 1
ATOM 3710 C CA . ALA A 1 473 ? 21.895 -9.474 -11.512 1.00 83.94 473 ALA A CA 1
ATOM 3711 C C . ALA A 1 473 ? 22.408 -8.285 -12.336 1.00 83.94 473 ALA A C 1
ATOM 3713 O O . ALA A 1 473 ? 23.531 -8.330 -12.821 1.00 83.94 473 ALA A O 1
ATOM 3714 N N . TYR A 1 474 ? 21.598 -7.239 -12.526 1.00 83.50 474 TYR A N 1
ATOM 3715 C CA . TYR A 1 474 ? 21.920 -6.134 -13.442 1.00 83.50 474 TYR A CA 1
ATOM 3716 C C . TYR A 1 474 ? 21.995 -4.766 -12.761 1.00 83.50 474 TYR A C 1
ATOM 3718 O O . TYR A 1 474 ? 22.616 -3.860 -13.305 1.00 83.50 474 TYR A O 1
ATOM 3726 N N . ASN A 1 475 ? 21.359 -4.608 -11.592 1.00 79.19 475 ASN A N 1
ATOM 3727 C CA . ASN A 1 475 ? 21.379 -3.383 -10.784 1.00 79.19 475 ASN A CA 1
ATOM 3728 C C . ASN A 1 475 ? 21.077 -2.076 -11.568 1.00 79.19 475 ASN A C 1
ATOM 3730 O O . ASN A 1 475 ? 21.602 -1.013 -11.238 1.00 79.19 475 ASN A O 1
ATOM 3734 N N . ASP A 1 476 ? 20.230 -2.154 -12.604 1.00 81.00 476 ASP A N 1
ATOM 3735 C CA . ASP A 1 476 ? 19.822 -1.015 -13.433 1.00 81.00 476 ASP A CA 1
ATOM 3736 C C . ASP A 1 476 ? 18.297 -0.857 -13.451 1.00 81.00 476 ASP A C 1
ATOM 3738 O O . ASP A 1 476 ? 17.552 -1.753 -13.863 1.00 81.00 476 ASP A O 1
ATOM 3742 N N . ASP A 1 477 ? 17.833 0.314 -13.019 1.00 80.19 477 ASP A N 1
ATOM 3743 C CA . ASP A 1 477 ? 16.410 0.620 -12.888 1.00 80.19 477 ASP A CA 1
ATOM 3744 C C . ASP A 1 477 ? 15.684 0.653 -14.249 1.00 80.19 477 ASP A C 1
ATOM 3746 O O . ASP A 1 477 ? 14.503 0.314 -14.313 1.00 80.19 477 ASP A O 1
ATOM 3750 N N . ARG A 1 478 ? 16.376 0.957 -15.359 1.00 82.44 478 ARG A N 1
ATOM 3751 C CA . ARG A 1 478 ? 15.776 0.985 -16.709 1.00 82.44 478 ARG A CA 1
ATOM 3752 C C . ARG A 1 478 ? 15.435 -0.420 -17.198 1.00 82.44 478 ARG A C 1
ATOM 3754 O O . ARG A 1 478 ? 14.389 -0.615 -17.811 1.00 82.44 478 ARG A O 1
ATOM 3761 N N . LEU A 1 479 ? 16.273 -1.417 -16.891 1.00 79.31 479 LEU A N 1
ATOM 3762 C CA . LEU A 1 479 ? 15.966 -2.824 -17.187 1.00 79.31 479 LEU A CA 1
ATOM 3763 C C . LEU A 1 479 ? 14.772 -3.324 -16.362 1.00 79.31 479 LEU A C 1
ATOM 3765 O O . LEU A 1 479 ? 13.965 -4.104 -16.869 1.00 79.31 479 LEU A O 1
ATOM 3769 N N . LEU A 1 480 ? 14.619 -2.848 -15.121 1.00 79.31 480 LEU A N 1
ATOM 3770 C CA . LEU A 1 480 ? 13.448 -3.143 -14.289 1.00 79.31 480 LEU A CA 1
ATOM 3771 C C . LEU A 1 480 ? 12.173 -2.485 -14.840 1.00 79.31 480 LEU A C 1
ATOM 3773 O O . LEU A 1 480 ? 11.134 -3.140 -14.898 1.00 79.31 480 LEU A O 1
ATOM 3777 N N . GLU A 1 481 ? 12.247 -1.236 -15.305 1.00 79.06 481 GLU A N 1
ATOM 3778 C CA . GLU A 1 481 ? 11.136 -0.557 -15.990 1.00 79.06 481 GLU A CA 1
ATOM 3779 C C . GLU A 1 481 ? 10.743 -1.272 -17.293 1.00 79.06 481 GLU A C 1
ATOM 3781 O O . GLU A 1 481 ? 9.561 -1.531 -17.522 1.00 79.06 481 GLU A O 1
ATOM 3786 N N . MET A 1 482 ? 11.719 -1.681 -18.112 1.00 78.25 482 MET A N 1
ATOM 3787 C CA . MET A 1 482 ? 11.479 -2.484 -19.319 1.00 78.25 482 MET A CA 1
ATOM 3788 C C . MET A 1 482 ? 10.858 -3.852 -19.008 1.00 78.25 482 MET A C 1
ATOM 3790 O O . MET A 1 482 ? 10.035 -4.332 -19.782 1.00 78.25 482 MET A O 1
ATOM 3794 N N . MET A 1 483 ? 11.220 -4.475 -17.882 1.00 76.50 483 MET A N 1
ATOM 3795 C CA . MET A 1 483 ? 10.642 -5.744 -17.426 1.00 76.50 483 MET A CA 1
ATOM 3796 C C . MET A 1 483 ? 9.211 -5.585 -16.884 1.00 76.50 483 MET A C 1
ATOM 3798 O O . MET A 1 483 ? 8.393 -6.498 -17.024 1.00 76.50 483 MET A O 1
ATOM 3802 N N . ALA A 1 484 ? 8.890 -4.428 -16.300 1.00 70.81 484 ALA A N 1
ATOM 3803 C CA . ALA A 1 484 ? 7.539 -4.083 -15.866 1.00 70.81 484 ALA A CA 1
ATOM 3804 C C . ALA A 1 484 ? 6.602 -3.729 -17.040 1.00 70.81 484 ALA A C 1
ATOM 3806 O O . ALA A 1 484 ? 5.389 -3.927 -16.936 1.00 70.81 484 ALA A O 1
ATOM 3807 N N . ASP A 1 485 ? 7.145 -3.237 -18.157 1.00 71.75 485 ASP A N 1
ATOM 3808 C CA . ASP A 1 485 ? 6.393 -2.865 -19.357 1.00 71.75 485 ASP A CA 1
ATOM 3809 C C . ASP A 1 485 ? 5.973 -4.081 -20.207 1.00 71.75 485 ASP A C 1
ATOM 3811 O O . ASP A 1 485 ? 6.540 -4.399 -21.255 1.00 71.75 485 ASP A O 1
ATOM 3815 N N . GLN A 1 486 ? 4.897 -4.740 -19.773 1.00 62.03 486 GLN A N 1
ATOM 3816 C CA . GLN A 1 486 ? 4.287 -5.876 -20.476 1.00 62.03 486 GLN A CA 1
ATOM 3817 C C . GLN A 1 486 ? 3.633 -5.508 -21.826 1.00 62.03 486 GLN A C 1
ATOM 3819 O O . GLN A 1 486 ? 3.097 -6.388 -22.498 1.00 62.03 486 GLN A O 1
ATOM 3824 N N . THR A 1 487 ? 3.657 -4.237 -22.257 1.00 60.03 487 THR A N 1
ATOM 3825 C CA . THR A 1 487 ? 3.021 -3.804 -23.518 1.00 60.03 487 THR A CA 1
ATOM 3826 C C . THR A 1 487 ? 3.871 -4.067 -24.767 1.00 60.03 487 THR A C 1
ATOM 3828 O O . THR A 1 487 ? 3.420 -3.802 -25.881 1.00 60.03 487 THR A O 1
ATOM 3831 N N . LYS A 1 488 ? 5.082 -4.625 -24.606 1.00 67.94 488 LYS A N 1
ATOM 3832 C CA . LYS A 1 488 ? 6.053 -4.888 -25.684 1.00 67.94 488 LYS A CA 1
ATOM 3833 C C . LYS A 1 488 ? 6.340 -6.393 -25.855 1.00 67.94 488 LYS A C 1
ATOM 3835 O O . LYS A 1 488 ? 7.374 -6.869 -25.379 1.00 67.94 488 LYS A O 1
ATOM 3840 N N . PRO A 1 489 ? 5.489 -7.153 -26.580 1.00 67.88 489 PRO A N 1
ATOM 3841 C CA . PRO A 1 489 ? 5.698 -8.585 -26.827 1.00 67.88 489 PRO A CA 1
ATOM 3842 C C . PRO A 1 489 ? 7.076 -8.920 -27.413 1.00 67.88 489 PRO A C 1
ATOM 3844 O O . PRO A 1 489 ? 7.665 -9.941 -27.065 1.00 67.88 489 PRO A O 1
ATOM 3847 N N . ASP A 1 490 ? 7.613 -8.033 -28.253 1.00 69.38 490 ASP A N 1
ATOM 3848 C CA . ASP A 1 490 ? 8.901 -8.198 -28.935 1.00 69.38 490 ASP A CA 1
ATOM 3849 C C . ASP A 1 490 ? 10.099 -8.347 -27.989 1.00 69.38 490 ASP A C 1
ATOM 3851 O O . ASP A 1 490 ? 11.026 -9.101 -28.281 1.00 69.38 490 ASP A O 1
ATOM 3855 N N . LEU A 1 491 ? 10.078 -7.666 -26.839 1.00 78.25 491 LEU A N 1
ATOM 3856 C CA . LEU A 1 491 ? 11.147 -7.769 -25.844 1.00 78.25 491 LEU A CA 1
ATOM 3857 C C . LEU A 1 491 ? 10.904 -8.892 -24.831 1.00 78.25 491 LEU A C 1
ATOM 3859 O O . LEU A 1 491 ? 11.814 -9.240 -24.083 1.00 78.25 491 LEU A O 1
ATOM 3863 N N . GLN A 1 492 ? 9.717 -9.506 -24.804 1.00 80.81 492 GLN A N 1
ATOM 3864 C CA . GLN A 1 492 ? 9.359 -10.482 -23.773 1.00 80.81 492 GLN A CA 1
ATOM 3865 C C . GLN A 1 492 ? 10.276 -11.715 -23.782 1.00 80.81 492 GLN A C 1
ATOM 3867 O O . GLN A 1 492 ? 10.647 -12.212 -22.716 1.00 80.81 492 GLN A O 1
ATOM 3872 N N . ASN A 1 493 ? 10.690 -12.181 -24.965 1.00 84.50 493 ASN A N 1
ATOM 3873 C CA . ASN A 1 493 ? 11.624 -13.302 -25.101 1.00 84.50 493 ASN A CA 1
ATOM 3874 C C . ASN A 1 493 ? 13.060 -12.923 -24.714 1.00 84.50 493 ASN A C 1
ATOM 3876 O O . ASN A 1 493 ? 13.754 -13.741 -24.116 1.00 84.50 493 ASN A O 1
ATOM 3880 N N . MET A 1 494 ? 13.492 -11.690 -24.998 1.00 86.69 494 MET A N 1
ATOM 3881 C CA . MET A 1 494 ? 14.787 -11.157 -24.554 1.00 86.69 494 MET A CA 1
ATOM 3882 C C . MET A 1 494 ? 14.823 -11.022 -23.023 1.00 86.69 494 MET A C 1
ATOM 3884 O O . MET A 1 494 ? 15.768 -11.466 -22.382 1.00 86.69 494 MET A O 1
ATOM 3888 N N . LEU A 1 495 ? 13.761 -10.487 -22.417 1.00 84.12 495 LEU A N 1
ATOM 3889 C CA . LEU A 1 495 ? 13.617 -10.374 -20.963 1.00 84.12 495 LEU A CA 1
ATOM 3890 C C . LEU A 1 495 ? 13.551 -11.754 -20.287 1.00 84.12 495 LEU A C 1
ATOM 3892 O O . LEU A 1 495 ? 14.171 -11.973 -19.249 1.00 84.12 495 LEU A O 1
ATOM 3896 N N . ASN A 1 496 ? 12.858 -12.726 -20.878 1.00 83.62 496 ASN A N 1
ATOM 3897 C CA . ASN A 1 496 ? 12.876 -14.096 -20.362 1.00 83.62 496 ASN A CA 1
ATOM 3898 C C . ASN A 1 496 ? 14.277 -14.733 -20.470 1.00 83.62 496 ASN A C 1
ATOM 3900 O O . 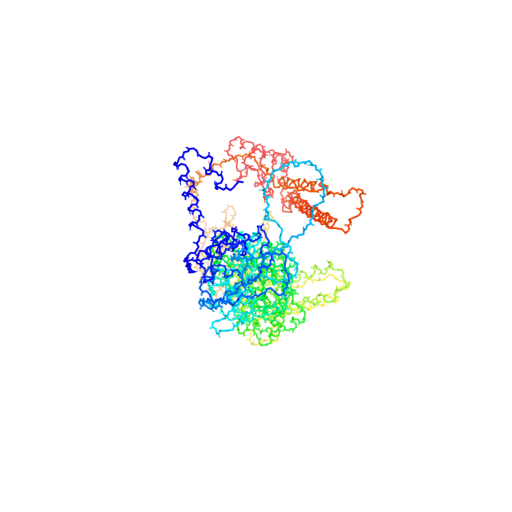ASN A 1 496 ? 14.729 -15.373 -19.521 1.00 83.62 496 ASN A O 1
ATOM 3904 N N . ALA A 1 497 ? 14.992 -14.493 -21.574 1.00 86.12 497 ALA A N 1
ATOM 3905 C CA . ALA A 1 497 ? 16.361 -14.957 -21.784 1.00 86.12 497 ALA A CA 1
ATOM 3906 C C . ALA A 1 497 ? 17.363 -14.375 -20.773 1.00 86.12 497 ALA A C 1
ATOM 3908 O O . ALA A 1 497 ? 18.183 -15.123 -20.234 1.00 86.12 497 ALA A O 1
ATOM 3909 N N . LEU A 1 498 ? 17.258 -13.072 -20.481 1.00 86.00 498 LEU A N 1
ATOM 3910 C CA . LEU A 1 498 ? 18.006 -12.391 -19.420 1.00 86.00 498 LEU A CA 1
ATOM 3911 C C . LEU A 1 498 ? 17.675 -12.996 -18.050 1.00 86.00 498 LEU A C 1
ATOM 3913 O O . LEU A 1 498 ? 18.577 -13.394 -17.325 1.00 86.00 498 LEU A O 1
ATOM 3917 N N . GLY A 1 499 ? 16.393 -13.198 -17.725 1.00 84.31 499 GLY A N 1
ATOM 3918 C CA . GLY A 1 499 ? 15.987 -13.850 -16.473 1.00 84.31 499 GLY A CA 1
ATOM 3919 C C . GLY A 1 499 ? 16.548 -15.268 -16.292 1.00 84.31 499 GLY A C 1
ATOM 3920 O O . GLY A 1 499 ? 16.896 -15.651 -15.177 1.00 84.31 499 GLY A O 1
ATOM 3921 N N . ALA A 1 500 ? 16.689 -16.028 -17.381 1.00 85.06 500 ALA A N 1
ATOM 3922 C CA . ALA A 1 500 ? 17.319 -17.349 -17.381 1.00 85.06 500 ALA A CA 1
ATOM 3923 C C . ALA A 1 500 ? 18.863 -17.305 -17.335 1.00 85.06 500 ALA A C 1
ATOM 3925 O O . ALA A 1 500 ? 19.483 -18.299 -16.956 1.00 85.06 500 ALA A O 1
ATOM 3926 N N . ALA A 1 501 ? 19.487 -16.187 -17.722 1.00 87.81 501 ALA A N 1
ATOM 3927 C CA . ALA A 1 501 ? 20.934 -15.955 -17.645 1.00 87.81 501 ALA A CA 1
ATOM 3928 C C . ALA A 1 501 ? 21.372 -15.239 -16.352 1.00 87.81 501 ALA A C 1
ATOM 3930 O O . ALA A 1 501 ? 22.537 -15.327 -15.974 1.00 87.81 501 ALA A O 1
ATOM 3931 N N . ALA A 1 502 ? 20.448 -14.581 -15.648 1.00 85.19 502 ALA A N 1
ATOM 3932 C CA . ALA A 1 502 ? 20.699 -13.793 -14.445 1.00 85.19 502 ALA A CA 1
ATOM 3933 C C . ALA A 1 502 ? 21.568 -14.492 -13.374 1.00 85.19 502 ALA A C 1
ATOM 3935 O O . ALA A 1 502 ? 22.444 -13.820 -12.836 1.00 85.19 502 ALA A O 1
ATOM 3936 N N . PRO A 1 503 ? 21.439 -15.808 -13.087 1.00 83.00 503 PRO A N 1
ATOM 3937 C CA . PRO A 1 503 ? 22.324 -16.482 -12.130 1.00 83.00 503 PRO A CA 1
ATOM 3938 C C . PRO A 1 503 ? 23.798 -16.422 -12.527 1.00 83.00 503 PRO A C 1
ATOM 3940 O O . PRO A 1 503 ? 24.635 -16.164 -11.674 1.00 83.00 503 PRO A O 1
ATOM 3943 N N . LYS A 1 504 ? 24.111 -16.557 -13.823 1.00 83.38 504 LYS A N 1
ATOM 3944 C CA . LYS A 1 504 ? 25.486 -16.477 -14.330 1.00 83.38 504 LYS A CA 1
ATOM 3945 C C . LYS A 1 504 ? 26.075 -15.070 -14.208 1.00 83.38 504 LYS A C 1
ATOM 3947 O O . LYS A 1 504 ? 27.251 -14.936 -13.898 1.00 83.38 504 LYS A O 1
ATOM 3952 N N . PHE A 1 505 ? 25.258 -14.026 -14.364 1.00 84.12 505 PHE A N 1
ATOM 3953 C CA . PHE A 1 505 ? 25.685 -12.651 -14.069 1.00 84.12 505 PHE A CA 1
ATOM 3954 C C . PHE A 1 505 ? 25.924 -12.422 -12.570 1.00 84.12 505 PHE A C 1
ATOM 3956 O O . PHE A 1 505 ? 26.902 -11.778 -12.203 1.00 84.12 505 PHE A O 1
ATOM 3963 N N . ILE A 1 506 ? 25.083 -12.993 -11.700 1.00 81.31 506 ILE A N 1
ATOM 3964 C CA . ILE A 1 506 ? 25.275 -12.914 -10.244 1.00 81.31 506 ILE A CA 1
ATOM 3965 C C . ILE A 1 506 ? 26.535 -13.682 -9.811 1.00 81.31 506 ILE A C 1
ATOM 3967 O O . ILE A 1 506 ? 27.266 -13.199 -8.951 1.00 81.31 506 ILE A O 1
ATOM 3971 N N . GLU A 1 507 ? 26.813 -14.843 -10.412 1.00 78.06 507 GLU A N 1
ATOM 3972 C CA . GLU A 1 507 ? 28.045 -15.619 -10.202 1.00 78.06 507 GLU A CA 1
ATOM 3973 C C . GLU A 1 507 ? 29.286 -14.827 -10.646 1.00 78.06 507 GLU A C 1
ATOM 3975 O O . GLU A 1 507 ? 30.195 -14.635 -9.841 1.00 78.06 507 GLU A O 1
ATOM 3980 N N . ALA A 1 508 ? 29.289 -14.265 -11.862 1.00 75.25 508 ALA A N 1
ATOM 3981 C CA . ALA A 1 508 ? 30.383 -13.425 -12.362 1.00 75.25 508 ALA A CA 1
ATOM 3982 C C . ALA A 1 508 ? 30.661 -12.207 -11.450 1.00 75.25 508 ALA A C 1
ATOM 3984 O O . ALA A 1 508 ? 31.815 -11.891 -11.156 1.00 75.25 508 ALA A O 1
ATOM 3985 N N . GLN A 1 509 ? 29.611 -11.563 -10.925 1.00 70.06 509 GLN A N 1
ATOM 3986 C CA . GLN A 1 509 ? 29.733 -10.493 -9.923 1.00 70.06 509 GLN A CA 1
ATOM 3987 C C . GLN A 1 509 ? 30.226 -10.987 -8.556 1.00 70.06 509 GLN A C 1
ATOM 3989 O O . GLN A 1 509 ? 30.878 -10.236 -7.834 1.00 70.06 509 GLN A O 1
ATOM 3994 N N . ALA A 1 510 ? 29.892 -12.216 -8.153 1.00 68.31 510 ALA A N 1
ATOM 3995 C CA . ALA A 1 510 ? 30.321 -12.784 -6.877 1.00 68.31 510 ALA A CA 1
ATOM 3996 C C . ALA A 1 510 ? 31.812 -13.151 -6.888 1.00 68.31 510 ALA A C 1
ATOM 3998 O O . ALA A 1 510 ? 32.499 -12.895 -5.900 1.00 68.31 510 ALA A O 1
ATOM 3999 N N . VAL A 1 511 ? 32.332 -13.652 -8.013 1.00 62.75 511 VAL A N 1
ATOM 4000 C CA . VAL A 1 511 ? 33.772 -13.899 -8.211 1.00 62.75 511 VAL A CA 1
ATOM 4001 C C . VAL A 1 511 ? 34.577 -12.605 -8.042 1.00 62.75 511 VAL A C 1
ATOM 4003 O O . VAL A 1 511 ? 35.577 -12.599 -7.329 1.00 62.75 511 VAL A O 1
ATOM 4006 N N . SER A 1 512 ? 34.080 -11.476 -8.562 1.00 56.78 512 SER A N 1
ATOM 4007 C CA . SER A 1 512 ? 34.693 -10.157 -8.333 1.00 56.78 512 SER A CA 1
ATOM 4008 C C . SER A 1 512 ? 34.665 -9.692 -6.866 1.00 56.78 512 SER A C 1
ATOM 4010 O O . SER A 1 512 ? 35.403 -8.779 -6.516 1.00 56.78 512 SER A O 1
ATOM 4012 N N . ARG A 1 513 ? 33.828 -10.281 -5.998 1.00 56.31 513 ARG A N 1
ATOM 4013 C CA . ARG A 1 513 ? 33.664 -9.870 -4.588 1.00 56.31 513 ARG A CA 1
ATOM 4014 C C . ARG A 1 513 ? 34.339 -10.807 -3.583 1.00 56.31 513 ARG A C 1
ATOM 4016 O O . ARG A 1 513 ? 34.570 -10.394 -2.449 1.00 56.31 513 ARG A O 1
ATOM 4023 N N . GLY A 1 514 ? 34.610 -12.058 -3.963 1.00 48.75 514 GLY A N 1
ATOM 4024 C CA . GLY A 1 514 ? 35.036 -13.117 -3.040 1.00 48.75 514 GLY A CA 1
ATOM 4025 C C . GLY A 1 514 ? 36.444 -12.936 -2.468 1.00 48.75 514 GLY A C 1
ATOM 4026 O O . GLY A 1 514 ? 36.628 -13.058 -1.258 1.00 48.75 514 GLY A O 1
ATOM 4027 N N . ASP A 1 515 ? 37.415 -12.599 -3.321 1.00 50.38 515 ASP A N 1
ATOM 4028 C CA . ASP A 1 515 ? 38.846 -12.630 -2.973 1.00 50.38 515 ASP A CA 1
ATOM 4029 C C . ASP A 1 515 ? 39.477 -11.240 -2.730 1.00 50.38 515 ASP A C 1
ATOM 4031 O O . ASP A 1 515 ? 40.657 -11.136 -2.395 1.00 50.38 515 ASP A O 1
ATOM 4035 N N . ILE A 1 516 ? 38.707 -10.148 -2.833 1.00 48.94 516 ILE A N 1
ATOM 4036 C CA . ILE A 1 516 ? 39.227 -8.768 -2.726 1.00 48.94 516 ILE A CA 1
ATOM 4037 C C . ILE A 1 516 ? 39.085 -8.185 -1.303 1.00 48.94 516 ILE A C 1
ATOM 4039 O O . ILE A 1 516 ? 38.671 -7.043 -1.114 1.00 48.94 516 ILE A O 1
ATOM 4043 N N . GLN A 1 517 ? 39.442 -8.958 -0.269 1.00 47.78 517 GLN A N 1
ATOM 4044 C CA . GLN A 1 517 ? 39.512 -8.436 1.112 1.00 47.78 517 GLN A CA 1
ATOM 4045 C C . GLN A 1 517 ? 40.827 -7.698 1.437 1.00 47.78 517 GLN A C 1
ATOM 4047 O O . GLN A 1 517 ? 40.854 -6.928 2.396 1.00 47.78 517 GLN A O 1
ATOM 4052 N N . ASP A 1 518 ? 41.883 -7.871 0.630 1.00 49.94 518 ASP A N 1
ATOM 4053 C CA . ASP A 1 518 ? 43.231 -7.325 0.889 1.00 49.94 518 ASP A CA 1
ATOM 4054 C C . ASP A 1 518 ? 43.635 -6.119 0.003 1.00 49.94 518 ASP A C 1
ATOM 4056 O O . ASP A 1 518 ? 44.759 -5.622 0.109 1.00 49.94 518 ASP A O 1
ATOM 4060 N N . VAL A 1 519 ? 42.743 -5.596 -0.855 1.00 52.72 519 VAL A N 1
ATOM 4061 C CA . VAL A 1 519 ? 43.035 -4.448 -1.745 1.00 52.72 519 VAL A CA 1
ATOM 4062 C C . VAL A 1 519 ? 42.108 -3.259 -1.462 1.00 52.72 519 VAL A C 1
ATOM 4064 O O . VAL A 1 519 ? 40.931 -3.416 -1.157 1.00 52.72 519 VAL A O 1
ATOM 4067 N N . SER A 1 520 ? 42.659 -2.043 -1.564 1.00 46.44 520 SER A N 1
ATOM 4068 C CA . SER A 1 520 ? 41.987 -0.753 -1.337 1.00 46.44 520 SER A CA 1
ATOM 4069 C C . SER A 1 520 ? 40.591 -0.656 -1.975 1.00 46.44 520 SER A C 1
ATOM 4071 O O . SER A 1 520 ? 40.475 -0.475 -3.190 1.00 46.44 520 SER A O 1
ATOM 4073 N N . SER A 1 521 ? 39.545 -0.649 -1.140 1.00 52.03 521 SER A N 1
ATOM 4074 C CA . SER A 1 521 ? 38.125 -0.652 -1.544 1.00 52.03 521 SER A CA 1
ATOM 4075 C C . SER A 1 521 ? 37.741 0.399 -2.595 1.00 52.03 521 SER A C 1
ATOM 4077 O O . SER A 1 521 ? 36.912 0.141 -3.460 1.00 52.03 521 SER A O 1
ATOM 4079 N N . SER A 1 522 ? 38.386 1.566 -2.581 1.00 45.53 522 SER A N 1
ATOM 4080 C CA . SER A 1 522 ? 38.111 2.675 -3.503 1.00 45.53 522 SER A CA 1
ATOM 4081 C C . SER A 1 522 ? 38.570 2.469 -4.955 1.00 45.53 522 SER A C 1
ATOM 4083 O O . SER A 1 522 ? 38.136 3.227 -5.820 1.00 45.53 522 SER A O 1
ATOM 4085 N N . ILE A 1 523 ? 39.428 1.483 -5.244 1.00 50.66 523 ILE A N 1
ATOM 4086 C CA . ILE A 1 523 ? 39.774 1.087 -6.627 1.00 50.66 523 ILE A CA 1
ATOM 4087 C C . ILE A 1 523 ? 38.759 0.052 -7.135 1.00 50.66 523 ILE A C 1
ATOM 4089 O O . ILE A 1 523 ? 38.318 0.111 -8.282 1.00 50.66 523 ILE A O 1
ATOM 4093 N N . VAL A 1 524 ? 38.342 -0.845 -6.240 1.00 48.84 524 VAL A N 1
ATOM 4094 C CA . VAL A 1 524 ? 37.424 -1.961 -6.493 1.00 48.84 524 VAL A CA 1
ATOM 4095 C C . VAL A 1 524 ? 36.034 -1.447 -6.889 1.00 48.84 524 VAL A C 1
ATOM 4097 O O . VAL A 1 524 ? 35.562 -1.759 -7.981 1.00 48.84 524 VAL A O 1
ATOM 4100 N N . ASP A 1 525 ? 35.458 -0.529 -6.098 1.00 47.72 525 ASP A N 1
ATOM 4101 C CA . ASP A 1 525 ? 34.173 0.141 -6.384 1.00 47.72 525 ASP A CA 1
ATOM 4102 C C . ASP A 1 525 ? 34.111 0.787 -7.789 1.00 47.72 525 ASP A C 1
ATOM 4104 O O . ASP A 1 525 ? 33.030 0.943 -8.369 1.00 47.72 525 ASP A O 1
ATOM 4108 N N . GLY A 1 526 ? 35.261 1.216 -8.326 1.00 48.62 526 GLY A N 1
ATOM 4109 C CA . GLY A 1 526 ? 35.373 1.878 -9.628 1.00 48.62 526 GLY A CA 1
ATOM 4110 C C . GLY A 1 526 ? 35.389 0.916 -10.818 1.00 48.62 526 GLY A C 1
ATOM 4111 O O . GLY A 1 526 ? 34.860 1.258 -11.878 1.00 48.62 526 GLY A O 1
ATOM 4112 N N . ILE A 1 527 ? 35.960 -0.278 -10.640 1.00 46.50 527 ILE A N 1
ATOM 4113 C CA . ILE A 1 527 ? 36.041 -1.324 -11.671 1.00 46.50 527 ILE A CA 1
ATOM 4114 C C . ILE A 1 527 ? 34.736 -2.131 -11.701 1.00 46.50 527 ILE A C 1
ATOM 4116 O O . ILE A 1 527 ? 34.164 -2.314 -12.777 1.00 46.50 527 ILE A O 1
ATOM 4120 N N . GLU A 1 528 ? 34.196 -2.507 -10.534 1.00 50.91 528 GLU A N 1
ATOM 4121 C CA . GLU A 1 528 ? 32.918 -3.230 -10.414 1.00 50.91 528 GLU A CA 1
ATOM 4122 C C . GLU A 1 528 ? 31.776 -2.487 -11.126 1.00 50.91 528 GLU A C 1
ATOM 4124 O O . GLU A 1 528 ? 31.099 -3.029 -12.002 1.00 50.91 528 GLU A O 1
ATOM 4129 N N . GLN A 1 529 ? 31.608 -1.192 -10.829 1.00 53.34 529 GLN A N 1
ATOM 4130 C CA . GLN A 1 529 ? 30.564 -0.378 -11.459 1.00 53.34 529 GLN A CA 1
ATOM 4131 C C . GLN A 1 529 ? 30.766 -0.170 -12.964 1.00 53.34 529 GLN A C 1
ATOM 4133 O O . GLN A 1 529 ? 29.812 0.222 -13.641 1.00 53.34 529 GLN A O 1
ATOM 4138 N N . ALA A 1 530 ? 31.977 -0.362 -13.493 1.00 53.53 530 ALA A N 1
ATOM 4139 C CA . ALA A 1 530 ? 32.248 -0.189 -14.912 1.00 53.53 530 ALA A CA 1
ATOM 4140 C C . ALA A 1 530 ? 31.752 -1.389 -15.729 1.00 53.53 530 ALA A C 1
ATOM 4142 O O . ALA A 1 530 ? 31.166 -1.177 -16.789 1.00 53.53 530 ALA A O 1
ATOM 4143 N N . LEU A 1 531 ? 31.943 -2.619 -15.242 1.00 57.50 531 LEU A N 1
ATOM 4144 C CA . LEU A 1 531 ? 31.535 -3.833 -15.954 1.00 57.50 531 LEU A CA 1
ATOM 4145 C C . LEU A 1 531 ? 30.005 -3.982 -15.977 1.00 57.50 531 LEU A C 1
ATOM 4147 O O . LEU A 1 531 ? 29.414 -4.065 -17.056 1.00 57.50 531 LEU A O 1
ATOM 4151 N N . ASP A 1 532 ? 29.368 -3.891 -14.804 1.00 61.81 532 ASP A N 1
ATOM 4152 C CA . ASP A 1 532 ? 27.910 -4.005 -14.645 1.00 61.81 532 ASP A CA 1
ATOM 4153 C C . ASP A 1 532 ? 27.163 -3.000 -15.534 1.00 61.81 532 ASP A C 1
ATOM 4155 O O . ASP A 1 532 ? 26.264 -3.362 -16.297 1.00 61.81 532 ASP A O 1
ATOM 4159 N N . LYS A 1 533 ? 27.581 -1.726 -15.499 1.00 67.25 533 LYS A N 1
ATOM 4160 C CA . LYS A 1 533 ? 26.940 -0.667 -16.291 1.00 67.25 533 LYS A CA 1
ATOM 4161 C C . LYS A 1 533 ? 27.199 -0.815 -17.785 1.00 67.25 533 LYS A C 1
ATOM 4163 O O . LYS A 1 533 ? 26.303 -0.492 -18.554 1.00 67.25 533 LYS A O 1
ATOM 4168 N N . ARG A 1 534 ? 28.376 -1.280 -18.226 1.00 73.19 534 ARG A N 1
ATOM 4169 C CA . ARG A 1 534 ? 28.664 -1.466 -19.663 1.00 73.19 534 ARG A CA 1
ATOM 4170 C C . ARG A 1 534 ? 27.788 -2.554 -20.272 1.00 73.19 534 ARG A C 1
ATOM 4172 O O . ARG A 1 534 ? 27.159 -2.300 -21.294 1.00 73.19 534 ARG A O 1
ATOM 4179 N N . VAL A 1 535 ? 27.692 -3.718 -19.628 1.00 74.00 535 VAL A N 1
ATOM 4180 C CA . VAL A 1 535 ? 26.859 -4.822 -20.131 1.00 74.00 535 VAL A CA 1
ATOM 4181 C C . VAL A 1 535 ? 25.374 -4.456 -20.066 1.00 74.00 535 VAL A C 1
ATOM 4183 O O . VAL A 1 535 ? 24.660 -4.641 -21.051 1.00 74.00 535 VAL A O 1
ATOM 4186 N N . ALA A 1 536 ? 24.908 -3.862 -18.959 1.00 74.25 536 ALA A N 1
ATOM 4187 C CA . ALA A 1 536 ? 23.526 -3.393 -18.850 1.00 74.25 536 ALA A CA 1
ATOM 4188 C C . ALA A 1 536 ? 23.191 -2.316 -19.899 1.00 74.25 536 ALA A C 1
ATOM 4190 O O . ALA A 1 536 ? 22.162 -2.428 -20.562 1.00 74.25 536 ALA A O 1
ATOM 4191 N N . ASN A 1 537 ? 24.067 -1.320 -20.109 1.00 82.44 537 ASN A N 1
ATOM 4192 C CA . ASN A 1 537 ? 23.910 -0.317 -21.169 1.00 82.44 537 ASN A CA 1
ATOM 4193 C C . ASN A 1 537 ? 23.809 -0.977 -22.544 1.00 82.44 537 ASN A C 1
ATOM 4195 O O . ASN A 1 537 ? 22.835 -0.729 -23.241 1.00 82.44 537 ASN A O 1
ATOM 4199 N N . ALA A 1 538 ? 24.741 -1.864 -22.908 1.00 84.81 538 ALA A N 1
ATOM 4200 C CA . ALA A 1 538 ? 24.734 -2.505 -24.221 1.00 84.81 538 ALA A CA 1
ATOM 4201 C C . ALA A 1 538 ? 23.426 -3.274 -24.491 1.00 84.81 538 ALA A C 1
ATOM 4203 O O . ALA A 1 538 ? 22.867 -3.182 -25.581 1.00 84.81 538 ALA A O 1
ATOM 4204 N N . ILE A 1 539 ? 22.890 -3.970 -23.481 1.00 83.81 539 ILE A N 1
ATOM 4205 C CA . ILE A 1 539 ? 21.596 -4.668 -23.562 1.00 83.81 539 ILE A CA 1
ATOM 4206 C C . ILE A 1 539 ? 20.427 -3.678 -23.727 1.00 83.81 539 ILE A C 1
ATOM 4208 O O . ILE A 1 539 ? 19.545 -3.904 -24.557 1.00 83.81 539 ILE A O 1
ATOM 4212 N N . ILE A 1 540 ? 20.407 -2.587 -22.953 1.00 82.88 540 ILE A N 1
ATOM 4213 C CA . ILE A 1 540 ? 19.372 -1.539 -23.032 1.00 82.88 540 ILE A CA 1
ATOM 4214 C C . ILE A 1 540 ? 19.405 -0.854 -24.401 1.00 82.88 540 ILE A C 1
ATOM 4216 O O . ILE A 1 540 ? 18.365 -0.688 -25.038 1.00 82.88 540 ILE A O 1
ATOM 4220 N N . ASP A 1 541 ? 20.591 -0.476 -24.866 1.00 87.44 541 ASP A N 1
ATOM 4221 C CA . ASP A 1 541 ? 20.792 0.265 -26.105 1.00 87.44 541 ASP A CA 1
ATOM 4222 C C . ASP A 1 541 ? 20.494 -0.625 -27.318 1.00 87.44 541 ASP A C 1
ATOM 4224 O O . ASP A 1 541 ? 19.807 -0.182 -28.238 1.00 87.44 541 ASP A O 1
ATOM 4228 N N . ALA A 1 542 ? 20.849 -1.916 -27.280 1.00 88.19 542 ALA A N 1
ATOM 4229 C CA . ALA A 1 542 ? 20.441 -2.887 -28.297 1.00 88.19 542 ALA A CA 1
ATOM 4230 C C . ALA A 1 542 ? 18.913 -3.067 -28.345 1.00 88.19 542 ALA A C 1
ATOM 4232 O O . ALA A 1 542 ? 18.314 -3.074 -29.422 1.00 88.19 542 ALA A O 1
ATOM 4233 N N . ALA A 1 543 ? 18.245 -3.145 -27.192 1.00 85.31 543 ALA A N 1
ATOM 4234 C CA . ALA A 1 543 ? 16.786 -3.235 -27.128 1.00 85.31 543 ALA A CA 1
ATOM 4235 C C . ALA A 1 543 ? 16.086 -1.953 -27.618 1.00 85.31 543 ALA A C 1
ATOM 4237 O O . ALA A 1 543 ? 15.073 -2.028 -28.317 1.00 85.31 543 ALA A O 1
ATOM 4238 N N . ASN A 1 544 ? 16.634 -0.777 -27.296 1.00 87.00 544 ASN A N 1
ATOM 4239 C CA . ASN A 1 544 ? 16.158 0.511 -27.803 1.00 87.00 544 ASN A CA 1
ATOM 4240 C C . ASN A 1 544 ? 16.347 0.624 -29.322 1.00 87.00 544 ASN A C 1
ATOM 4242 O O . ASN A 1 544 ? 15.437 1.086 -30.006 1.00 87.00 544 ASN A O 1
ATOM 4246 N N . THR A 1 545 ? 17.475 0.140 -29.844 1.00 88.25 545 THR A N 1
ATOM 4247 C CA . THR A 1 545 ? 17.782 0.055 -31.282 1.00 88.25 545 THR A CA 1
ATOM 4248 C C . THR A 1 545 ? 16.750 -0.817 -32.008 1.00 88.25 545 THR A C 1
ATOM 4250 O O . THR A 1 545 ? 16.178 -0.390 -33.006 1.00 88.25 545 THR A O 1
ATOM 4253 N N . ILE A 1 546 ? 16.401 -1.987 -31.454 1.00 86.56 546 ILE A N 1
ATOM 4254 C CA . ILE A 1 546 ? 15.342 -2.862 -31.995 1.00 86.56 546 ILE A CA 1
ATOM 4255 C C . ILE A 1 546 ? 13.968 -2.174 -31.981 1.00 86.56 546 ILE A C 1
ATOM 4257 O O . ILE A 1 546 ? 13.218 -2.275 -32.953 1.00 86.56 546 ILE A O 1
ATOM 4261 N N . ILE A 1 547 ? 13.623 -1.458 -30.903 1.00 85.00 547 ILE A N 1
ATOM 4262 C CA . ILE A 1 547 ? 12.376 -0.676 -30.838 1.00 85.00 547 ILE A CA 1
ATOM 4263 C C . ILE A 1 547 ? 12.375 0.444 -31.889 1.00 85.00 547 ILE A C 1
ATOM 4265 O O . ILE A 1 547 ? 11.333 0.707 -32.488 1.00 85.00 547 ILE A O 1
ATOM 4269 N N . ALA A 1 548 ? 13.503 1.125 -32.093 1.00 86.00 548 ALA A N 1
ATOM 4270 C CA . ALA A 1 548 ? 13.614 2.246 -33.020 1.00 86.00 548 ALA A CA 1
ATOM 4271 C C . ALA A 1 548 ? 13.511 1.792 -34.486 1.00 86.00 548 ALA A C 1
ATOM 4273 O O . ALA A 1 548 ? 12.673 2.333 -35.204 1.00 86.00 548 ALA A O 1
ATOM 4274 N N . ALA A 1 549 ? 14.234 0.736 -34.879 1.00 86.44 549 ALA A N 1
ATOM 4275 C CA . ALA A 1 549 ? 14.112 0.107 -36.197 1.00 86.44 549 ALA A CA 1
ATOM 4276 C C . ALA A 1 549 ? 12.650 -0.258 -36.514 1.00 86.44 549 ALA A C 1
ATOM 4278 O O . ALA A 1 549 ? 12.088 0.181 -37.516 1.00 86.44 549 ALA A O 1
ATOM 4279 N N . LYS A 1 550 ? 11.974 -0.955 -35.587 1.00 83.56 550 LYS A N 1
ATOM 4280 C CA . LYS A 1 550 ? 10.560 -1.333 -35.744 1.00 83.56 550 LYS A CA 1
ATOM 4281 C C . LYS A 1 550 ? 9.589 -0.154 -35.788 1.00 83.56 550 LYS A C 1
ATOM 4283 O O . LYS A 1 550 ? 8.572 -0.239 -36.466 1.00 83.56 550 LYS A O 1
ATOM 4288 N N . ARG A 1 551 ? 9.850 0.933 -35.055 1.00 84.88 551 ARG A N 1
ATOM 4289 C CA . ARG A 1 551 ? 9.009 2.147 -35.102 1.00 84.88 551 ARG A CA 1
ATOM 4290 C C . ARG A 1 551 ? 9.094 2.869 -36.443 1.00 84.88 551 ARG A C 1
ATOM 4292 O O . ARG A 1 551 ? 8.137 3.549 -36.801 1.00 84.88 551 ARG A O 1
ATOM 4299 N N . ASN A 1 552 ? 10.210 2.703 -37.143 1.00 82.50 552 ASN A N 1
ATOM 4300 C CA . ASN A 1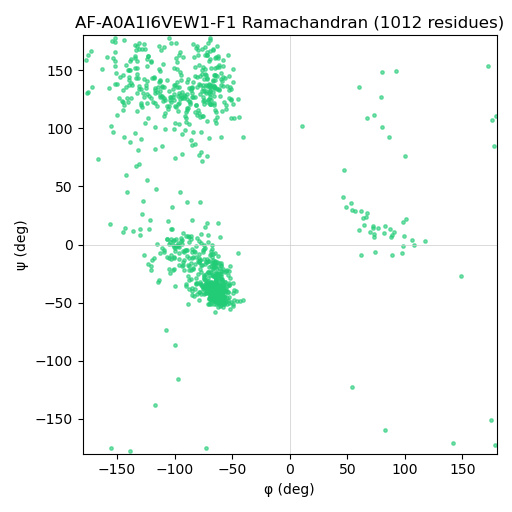 552 ? 10.455 3.253 -38.470 1.00 82.50 552 ASN A CA 1
ATOM 4301 C C . ASN A 1 552 ? 10.095 2.263 -39.599 1.00 82.50 552 ASN A C 1
ATOM 4303 O O . ASN A 1 552 ? 10.326 2.583 -40.758 1.00 82.50 552 ASN A O 1
ATOM 4307 N N . ASP A 1 553 ? 9.539 1.088 -39.264 1.00 84.31 553 ASP A N 1
ATOM 4308 C CA . ASP A 1 553 ? 9.234 -0.025 -40.184 1.00 84.31 553 ASP A CA 1
ATOM 4309 C C . ASP A 1 553 ? 10.441 -0.483 -41.034 1.00 84.31 553 ASP A C 1
ATOM 4311 O O . ASP A 1 553 ? 10.315 -0.846 -42.200 1.00 84.31 553 ASP A O 1
ATOM 4315 N N . GLN A 1 554 ? 11.633 -0.447 -40.429 1.00 82.88 554 GLN A N 1
ATOM 4316 C CA . GLN A 1 554 ? 12.920 -0.685 -41.085 1.00 82.88 554 GLN A CA 1
ATOM 4317 C C . GLN A 1 554 ? 13.572 -1.986 -40.591 1.00 82.88 554 GLN A C 1
ATOM 4319 O O . GLN A 1 554 ? 13.396 -2.377 -39.429 1.00 82.88 554 GLN A O 1
ATOM 4324 N N . ASP A 1 555 ? 14.354 -2.656 -41.446 1.00 86.88 555 ASP A N 1
ATOM 4325 C CA . ASP A 1 555 ? 15.127 -3.821 -41.009 1.00 86.88 555 ASP A CA 1
ATOM 4326 C C . ASP A 1 555 ? 16.206 -3.425 -39.989 1.00 86.88 555 ASP A C 1
ATOM 4328 O O . ASP A 1 555 ? 16.805 -2.351 -40.049 1.00 86.88 555 ASP A O 1
ATOM 4332 N N . ILE A 1 556 ? 16.470 -4.323 -39.038 1.00 84.44 556 ILE A N 1
ATOM 4333 C CA . ILE A 1 556 ? 17.433 -4.077 -37.964 1.00 84.44 556 ILE A CA 1
ATOM 4334 C C . ILE A 1 556 ? 18.864 -3.895 -38.479 1.00 84.44 556 ILE A C 1
ATOM 4336 O O . ILE A 1 556 ? 19.602 -3.108 -37.898 1.00 84.44 556 ILE A O 1
ATOM 4340 N N . VAL A 1 557 ? 19.273 -4.614 -39.530 1.00 82.62 557 VAL A N 1
ATOM 4341 C CA . VAL A 1 557 ? 20.632 -4.539 -40.083 1.00 82.62 557 VAL A CA 1
ATOM 4342 C C . VAL A 1 557 ? 20.811 -3.190 -40.771 1.00 82.62 557 VAL A C 1
ATOM 4344 O O . VAL A 1 557 ? 21.792 -2.502 -40.507 1.00 82.62 557 VAL A O 1
ATOM 4347 N N . GLU A 1 558 ? 19.830 -2.784 -41.577 1.00 80.38 558 GLU A N 1
ATOM 4348 C CA . GLU A 1 558 ? 19.822 -1.502 -42.284 1.00 80.38 558 GLU A CA 1
ATOM 4349 C C . GLU A 1 558 ? 19.799 -0.314 -41.305 1.00 80.38 558 GLU A C 1
ATOM 4351 O O . GLU A 1 558 ? 20.642 0.580 -41.388 1.00 80.38 558 GLU A O 1
ATOM 4356 N N . PHE A 1 559 ? 18.904 -0.344 -40.309 1.00 82.50 559 PHE A N 1
ATOM 4357 C CA . PHE A 1 559 ? 18.805 0.685 -39.268 1.00 82.50 559 PHE A CA 1
ATOM 4358 C C . PHE A 1 559 ? 20.118 0.835 -38.482 1.00 82.50 559 PHE A C 1
ATOM 4360 O O . PHE A 1 559 ? 20.599 1.945 -38.244 1.00 82.50 559 PHE A O 1
ATOM 4367 N N . VAL A 1 560 ? 20.729 -0.291 -38.101 1.00 83.00 560 VAL A N 1
ATOM 4368 C CA . VAL A 1 560 ? 22.007 -0.323 -37.378 1.00 83.00 560 VAL A CA 1
ATOM 4369 C C . VAL A 1 560 ? 23.165 0.177 -38.243 1.00 83.00 560 VAL A C 1
ATOM 4371 O O . VAL A 1 560 ? 24.009 0.915 -37.740 1.00 83.00 560 VAL A O 1
ATOM 4374 N N . GLN A 1 561 ? 23.206 -0.167 -39.532 1.00 79.06 561 GLN A N 1
ATOM 4375 C CA . GLN A 1 561 ? 24.210 0.352 -40.465 1.00 79.06 561 GLN A CA 1
ATOM 4376 C C . GLN A 1 561 ? 24.072 1.871 -40.642 1.00 79.06 561 GLN A C 1
ATOM 4378 O O . GLN A 1 561 ? 25.070 2.588 -40.561 1.00 79.06 561 GLN A O 1
ATOM 4383 N N . GLN A 1 562 ? 22.844 2.378 -40.792 1.00 75.31 562 GLN A N 1
ATOM 4384 C CA . GLN A 1 562 ? 22.574 3.813 -40.909 1.00 75.31 562 GLN A CA 1
ATOM 4385 C C . GLN A 1 562 ? 22.958 4.596 -39.647 1.00 75.31 562 GLN A C 1
ATOM 4387 O O . GLN A 1 562 ? 23.553 5.661 -39.769 1.00 75.31 562 GLN A O 1
ATOM 4392 N N . GLN A 1 563 ? 22.687 4.085 -38.439 1.00 69.62 563 GLN A N 1
ATOM 4393 C CA . GLN A 1 563 ? 23.101 4.761 -37.198 1.00 69.62 563 GLN A CA 1
ATOM 4394 C C . GLN A 1 563 ? 24.595 4.583 -36.877 1.00 69.62 563 GLN A C 1
ATOM 4396 O O . GLN A 1 563 ? 25.234 5.504 -36.365 1.00 69.62 563 GLN A O 1
ATOM 4401 N N . GLY A 1 564 ? 25.179 3.431 -37.220 1.00 58.38 564 GLY A N 1
ATOM 4402 C CA . GLY A 1 564 ? 26.612 3.166 -37.074 1.00 58.38 564 GLY A CA 1
ATOM 4403 C C . GLY A 1 564 ? 27.481 4.109 -37.912 1.00 58.38 564 GLY A C 1
ATOM 4404 O O . GLY A 1 564 ? 28.527 4.548 -37.439 1.00 58.38 564 GLY A O 1
ATOM 4405 N N . LEU A 1 565 ? 27.008 4.507 -39.101 1.00 51.00 565 LEU A N 1
ATOM 4406 C CA . LEU A 1 565 ? 27.660 5.496 -39.974 1.00 51.00 565 LEU A CA 1
ATOM 4407 C C . LEU A 1 565 ? 27.856 6.882 -39.326 1.00 51.00 565 LEU A C 1
ATOM 4409 O O . LEU A 1 565 ? 28.752 7.613 -39.743 1.00 51.00 565 LEU A O 1
ATOM 4413 N N . PHE A 1 566 ? 27.068 7.240 -38.306 1.00 48.16 566 PHE A N 1
ATOM 4414 C CA . PHE A 1 566 ? 27.210 8.502 -37.563 1.00 48.16 566 PHE A CA 1
ATOM 4415 C C . PHE A 1 566 ? 27.956 8.350 -36.224 1.00 48.16 566 PHE A C 1
ATOM 4417 O O . PHE A 1 566 ? 28.206 9.344 -35.545 1.00 48.16 566 PHE A O 1
ATOM 4424 N N . GLY A 1 567 ? 28.343 7.125 -35.845 1.00 55.72 567 GLY A N 1
ATOM 4425 C CA . GLY A 1 567 ? 29.008 6.836 -34.569 1.00 55.72 567 GLY A CA 1
ATOM 4426 C C . GLY A 1 567 ? 28.094 6.922 -33.338 1.00 55.72 567 GLY A C 1
ATOM 4427 O O . GLY A 1 567 ? 28.595 6.990 -32.217 1.00 55.72 567 GLY A O 1
ATOM 4428 N N . ASP A 1 568 ? 26.771 6.926 -33.532 1.00 65.69 568 ASP A N 1
ATOM 4429 C CA . ASP A 1 568 ? 25.780 7.118 -32.460 1.00 65.69 568 ASP A CA 1
ATOM 4430 C C . ASP A 1 568 ? 25.506 5.846 -31.626 1.00 65.69 568 ASP A C 1
ATOM 4432 O O . ASP A 1 568 ? 24.913 5.930 -30.547 1.00 65.69 568 ASP A O 1
ATOM 4436 N N . LEU A 1 569 ? 25.938 4.666 -32.094 1.00 75.69 569 LEU A N 1
ATOM 4437 C CA . LEU A 1 569 ? 25.790 3.387 -31.386 1.00 75.69 569 LEU A CA 1
ATOM 4438 C C . LEU A 1 569 ? 27.083 2.986 -30.658 1.00 75.69 569 LEU A C 1
ATOM 4440 O O . LEU A 1 569 ? 28.181 3.091 -31.199 1.00 75.69 569 LEU A O 1
ATOM 4444 N N . GLY A 1 570 ? 26.940 2.502 -29.421 1.00 75.62 570 GLY A N 1
ATOM 4445 C CA . GLY A 1 570 ? 28.059 2.047 -28.593 1.00 75.62 570 GLY A CA 1
ATOM 4446 C C . GLY A 1 570 ? 28.677 0.719 -29.051 1.00 75.62 570 GLY A C 1
ATOM 4447 O O . GLY A 1 570 ? 28.068 -0.056 -29.784 1.00 75.62 570 GLY A O 1
ATOM 4448 N N . GLU A 1 571 ? 29.885 0.437 -28.564 1.00 80.50 571 GLU A N 1
ATOM 4449 C CA . GLU A 1 571 ? 30.630 -0.802 -28.832 1.00 80.50 571 GLU A CA 1
ATOM 4450 C C . GLU A 1 571 ? 29.784 -2.065 -28.560 1.00 80.50 571 GLU A C 1
ATOM 4452 O O . GLU A 1 571 ? 29.238 -2.229 -27.466 1.00 80.50 571 GLU A O 1
ATOM 4457 N N . GLY A 1 572 ? 29.665 -2.955 -29.553 1.00 76.38 572 GLY A N 1
ATOM 4458 C CA . GLY A 1 572 ? 28.901 -4.206 -29.465 1.00 76.38 572 GLY A CA 1
ATOM 4459 C C . GLY A 1 572 ? 27.370 -4.060 -29.493 1.00 76.38 572 GLY A C 1
ATOM 4460 O O . GLY A 1 572 ? 26.654 -5.064 -29.538 1.00 76.38 572 GLY A O 1
ATOM 4461 N N . VAL A 1 573 ? 26.830 -2.834 -29.461 1.00 86.56 573 VAL A N 1
ATOM 4462 C CA . VAL A 1 573 ? 25.379 -2.584 -29.564 1.00 86.56 573 VAL A CA 1
ATOM 4463 C C . VAL A 1 573 ? 24.815 -3.004 -30.932 1.00 86.56 573 VAL A C 1
ATOM 4465 O O . VAL A 1 573 ? 23.787 -3.689 -30.929 1.00 86.56 573 VAL A O 1
ATOM 4468 N N . PRO A 1 574 ? 25.449 -2.671 -32.081 1.00 84.75 574 PRO A N 1
ATOM 4469 C CA . PRO A 1 574 ? 25.051 -3.154 -33.407 1.00 84.75 574 PRO A CA 1
ATOM 4470 C C . PRO A 1 574 ? 24.849 -4.675 -33.475 1.00 84.75 574 PRO A C 1
ATOM 4472 O O . PRO A 1 574 ? 23.787 -5.171 -33.861 1.00 84.75 574 PRO A O 1
ATOM 4475 N N . GLU A 1 575 ? 25.859 -5.421 -33.043 1.00 82.25 575 GLU A N 1
ATOM 4476 C CA . GLU A 1 575 ? 25.959 -6.875 -33.130 1.00 82.25 575 GLU A CA 1
ATOM 4477 C C . GLU A 1 575 ? 24.928 -7.551 -32.229 1.00 82.25 575 GLU A C 1
ATOM 4479 O O . GLU A 1 575 ? 24.230 -8.485 -32.644 1.00 82.25 575 GLU A O 1
ATOM 4484 N N . LEU A 1 576 ? 24.787 -7.039 -31.003 1.00 85.81 576 LEU A N 1
ATOM 4485 C CA . LEU A 1 576 ? 23.798 -7.513 -30.048 1.00 85.81 576 LEU A CA 1
ATOM 4486 C C . LEU A 1 576 ? 22.373 -7.244 -30.554 1.00 85.81 576 LEU A C 1
ATOM 4488 O O . LEU A 1 576 ? 21.538 -8.149 -30.518 1.00 85.81 576 LEU A O 1
ATOM 4492 N N . ALA A 1 577 ? 22.089 -6.052 -31.088 1.00 87.81 577 ALA A N 1
ATOM 4493 C CA . ALA A 1 577 ? 20.772 -5.709 -31.626 1.00 87.81 577 ALA A CA 1
ATOM 4494 C C . ALA A 1 577 ? 20.377 -6.616 -32.806 1.00 87.81 577 ALA A C 1
ATOM 4496 O O . ALA A 1 577 ? 19.271 -7.171 -32.829 1.00 87.81 577 ALA A O 1
ATOM 4497 N N . VAL A 1 578 ? 21.300 -6.844 -33.747 1.00 85.88 578 VAL A N 1
ATOM 4498 C CA . VAL A 1 578 ? 21.092 -7.746 -34.891 1.00 85.88 578 VAL A CA 1
ATOM 4499 C C . VAL A 1 578 ? 20.876 -9.191 -34.428 1.00 85.88 578 VAL A C 1
ATOM 4501 O O . VAL A 1 578 ? 19.931 -9.841 -34.887 1.00 85.88 578 VAL A O 1
ATOM 4504 N N . PHE A 1 579 ? 21.683 -9.708 -33.493 1.00 85.31 579 PHE A N 1
ATOM 4505 C CA . PHE A 1 579 ? 21.524 -11.078 -32.989 1.00 85.31 579 PHE A CA 1
ATOM 4506 C C . PHE A 1 579 ? 20.199 -11.277 -32.248 1.00 85.31 579 PHE A C 1
ATOM 4508 O O . PHE A 1 579 ? 19.507 -12.270 -32.493 1.00 85.31 579 PHE A O 1
ATOM 4515 N N . LEU A 1 580 ? 19.833 -10.350 -31.357 1.00 87.31 580 LEU A N 1
ATOM 4516 C CA . LEU A 1 580 ? 18.594 -10.418 -30.581 1.00 87.31 580 LEU A CA 1
ATOM 4517 C C . LEU A 1 580 ? 17.361 -10.305 -31.484 1.00 87.31 580 LEU A C 1
ATOM 4519 O O . LEU A 1 580 ? 16.400 -11.044 -31.288 1.00 87.31 580 LEU A O 1
ATOM 4523 N N . SER A 1 581 ? 17.397 -9.459 -32.517 1.00 86.50 581 SER A N 1
ATOM 4524 C CA . SER A 1 581 ? 16.314 -9.361 -33.501 1.00 86.50 581 SER A CA 1
ATOM 4525 C C . SER A 1 581 ? 16.172 -10.647 -34.331 1.00 86.50 581 SER A C 1
ATOM 4527 O O . SER A 1 581 ? 15.092 -11.253 -34.349 1.00 86.50 581 SER A O 1
ATOM 4529 N N . LYS A 1 582 ? 17.274 -11.152 -34.916 1.00 84.56 582 LYS A N 1
ATOM 4530 C CA . LYS A 1 582 ? 17.298 -12.417 -35.682 1.00 84.56 582 LYS A CA 1
ATOM 4531 C C . LYS A 1 582 ? 16.857 -13.626 -34.837 1.00 84.56 582 LYS A C 1
ATOM 4533 O O . LYS A 1 582 ? 16.231 -14.545 -35.359 1.00 84.56 582 LYS A O 1
ATOM 4538 N N . ASN A 1 583 ? 17.116 -13.616 -33.525 1.00 85.62 583 ASN A N 1
ATOM 4539 C CA . ASN A 1 583 ? 16.725 -14.679 -32.588 1.00 85.62 583 ASN A CA 1
ATOM 4540 C C . ASN A 1 583 ? 15.505 -14.336 -31.710 1.00 85.62 583 ASN A C 1
ATOM 4542 O O . ASN A 1 583 ? 15.204 -15.082 -30.778 1.00 85.62 583 ASN A O 1
ATOM 4546 N N . SER A 1 584 ? 14.753 -13.277 -32.024 1.00 83.31 584 SER A N 1
ATOM 4547 C CA . SER A 1 584 ? 13.638 -12.745 -31.213 1.00 83.31 584 SER A CA 1
ATOM 4548 C C . SER A 1 584 ? 12.556 -13.771 -30.848 1.00 83.31 584 SER A C 1
ATOM 4550 O O . SER A 1 584 ? 11.900 -13.659 -29.812 1.00 83.31 584 SER A O 1
ATOM 4552 N N . ARG A 1 585 ? 12.391 -14.823 -31.658 1.00 82.88 585 ARG A N 1
ATOM 4553 C CA . ARG A 1 585 ? 11.460 -15.943 -31.418 1.00 82.88 585 ARG A CA 1
ATOM 4554 C C . ARG A 1 585 ? 11.993 -17.025 -30.465 1.00 82.88 585 ARG A C 1
ATOM 4556 O O . ARG A 1 585 ? 11.247 -17.939 -30.133 1.00 82.88 585 ARG A O 1
ATOM 4563 N N . SER A 1 586 ? 13.259 -16.969 -30.041 1.00 84.62 586 SER A N 1
ATOM 4564 C CA . SER A 1 586 ? 13.918 -18.015 -29.245 1.00 84.62 586 SER A CA 1
ATOM 4565 C C . SER A 1 586 ? 14.607 -17.452 -28.000 1.00 84.62 586 SER A C 1
ATOM 4567 O O . SER A 1 586 ? 15.801 -17.144 -28.003 1.00 84.62 586 SER A O 1
ATOM 4569 N N . ALA A 1 587 ? 13.862 -17.402 -26.890 1.00 84.50 587 ALA A N 1
ATOM 4570 C CA . ALA A 1 587 ? 14.415 -17.081 -25.571 1.00 84.50 587 ALA A CA 1
ATOM 4571 C C . ALA A 1 587 ? 15.600 -17.997 -25.199 1.00 84.50 587 ALA A C 1
ATOM 4573 O O . ALA A 1 587 ? 16.586 -17.529 -24.638 1.00 84.50 587 ALA A O 1
ATOM 4574 N N . LYS A 1 588 ? 15.565 -19.278 -25.597 1.00 83.94 588 LYS A N 1
ATOM 4575 C CA . LYS A 1 588 ? 16.654 -20.238 -25.357 1.00 83.94 588 LYS A CA 1
ATOM 4576 C C . LYS A 1 588 ? 17.968 -19.840 -26.047 1.00 83.94 588 LYS A C 1
ATOM 4578 O O . LYS A 1 588 ? 19.004 -19.830 -25.389 1.00 83.94 588 LYS A O 1
ATOM 4583 N N . LYS A 1 589 ? 17.948 -19.468 -27.338 1.00 84.19 589 LYS A N 1
ATOM 4584 C CA . LYS A 1 589 ? 19.165 -19.019 -28.053 1.00 84.19 589 LYS A CA 1
ATOM 4585 C C . LYS A 1 589 ? 19.728 -17.721 -27.472 1.00 84.19 589 LYS A C 1
ATOM 4587 O O . LYS A 1 589 ? 20.934 -17.614 -27.283 1.00 84.19 589 LYS A O 1
ATOM 4592 N N . MET A 1 590 ? 18.861 -16.766 -27.133 1.00 87.00 590 MET A N 1
ATOM 4593 C CA . MET A 1 590 ? 19.285 -15.529 -26.469 1.00 87.00 590 MET A CA 1
ATOM 4594 C C . MET A 1 590 ? 19.839 -15.795 -25.058 1.00 87.00 590 MET A C 1
ATOM 4596 O O . MET A 1 590 ? 20.822 -15.178 -24.666 1.00 87.00 590 MET A O 1
ATOM 4600 N N . SER A 1 591 ? 19.280 -16.755 -24.309 1.00 86.44 591 SER A N 1
ATOM 4601 C CA . SER A 1 591 ? 19.780 -17.114 -22.974 1.00 86.44 591 SER A CA 1
ATOM 4602 C C . SER A 1 591 ? 21.169 -17.746 -23.042 1.00 86.44 591 SER A C 1
ATOM 4604 O O . SER A 1 591 ? 22.003 -17.452 -22.192 1.00 86.44 591 SER A O 1
ATOM 4606 N N . LEU A 1 592 ? 21.445 -18.565 -24.064 1.00 87.06 592 LEU A N 1
ATOM 4607 C CA . LEU A 1 592 ? 22.782 -19.116 -24.310 1.00 87.06 592 LEU A CA 1
ATOM 4608 C C . LEU A 1 592 ? 23.812 -18.013 -24.591 1.00 87.06 592 LEU A C 1
ATOM 4610 O O . LEU A 1 592 ? 24.877 -18.036 -23.982 1.00 87.06 592 LEU A O 1
ATOM 4614 N N . LEU A 1 593 ? 23.472 -17.017 -25.422 1.00 87.88 593 LEU A N 1
ATOM 4615 C CA . LEU A 1 593 ? 24.330 -15.846 -25.649 1.00 87.88 593 LEU A CA 1
ATOM 4616 C C . LEU A 1 593 ? 24.622 -15.118 -24.331 1.00 87.88 593 LEU A C 1
ATOM 4618 O O . LEU A 1 593 ? 25.779 -14.945 -23.965 1.00 87.88 593 LEU A O 1
ATOM 4622 N N . PHE A 1 594 ? 23.581 -14.744 -23.585 1.00 88.56 594 PHE A N 1
ATOM 4623 C CA . PHE A 1 594 ? 23.737 -14.005 -22.334 1.00 88.56 594 PHE A CA 1
ATOM 4624 C C . PHE A 1 594 ? 24.515 -14.790 -21.262 1.00 88.56 594 PHE A C 1
ATOM 4626 O O . PHE A 1 594 ? 25.301 -14.193 -20.531 1.00 88.56 594 PHE A O 1
ATOM 4633 N N . LYS A 1 595 ? 24.359 -16.119 -21.189 1.00 87.38 595 LYS A N 1
ATOM 4634 C CA . LYS A 1 595 ? 25.162 -16.984 -20.305 1.00 87.38 595 LYS A CA 1
ATOM 4635 C C . LYS A 1 595 ? 26.632 -17.005 -20.719 1.00 87.38 595 LYS A C 1
ATOM 4637 O O . LYS A 1 595 ? 27.485 -16.801 -19.866 1.00 87.38 595 LYS A O 1
ATOM 4642 N N . ALA A 1 596 ? 26.930 -17.170 -22.007 1.00 87.06 596 ALA A N 1
ATOM 4643 C CA . ALA A 1 596 ? 28.307 -17.164 -22.495 1.00 87.06 596 ALA A CA 1
ATOM 4644 C C . ALA A 1 596 ? 28.978 -15.779 -22.358 1.00 87.06 596 ALA A C 1
ATOM 4646 O O . ALA A 1 596 ? 30.162 -15.706 -22.042 1.00 87.06 596 ALA A O 1
ATOM 4647 N N . MET A 1 597 ? 28.230 -14.676 -22.496 1.00 85.81 597 MET A N 1
ATOM 4648 C CA . MET A 1 597 ? 28.728 -13.328 -22.175 1.00 85.81 597 MET A CA 1
ATOM 4649 C C . MET A 1 597 ? 29.070 -13.180 -20.682 1.00 85.81 597 MET A C 1
ATOM 4651 O O . MET A 1 597 ? 30.092 -12.585 -20.347 1.00 85.81 597 MET A O 1
ATOM 4655 N N . ALA A 1 598 ? 28.253 -13.740 -19.783 1.00 84.19 598 ALA A N 1
ATOM 4656 C CA . ALA A 1 598 ? 28.542 -13.750 -18.349 1.00 84.19 598 ALA A CA 1
ATOM 4657 C C . ALA A 1 598 ? 29.764 -14.625 -18.002 1.00 84.19 598 ALA A C 1
ATOM 4659 O O . ALA A 1 598 ? 30.603 -14.204 -17.214 1.00 84.19 598 ALA A O 1
ATOM 4660 N N . GLU A 1 599 ? 29.919 -15.791 -18.638 1.00 84.62 599 GLU A N 1
ATOM 4661 C CA . GLU A 1 599 ? 31.118 -16.639 -18.507 1.00 84.62 599 GLU A CA 1
ATOM 4662 C C . GLU A 1 599 ? 32.389 -15.949 -19.028 1.00 84.62 599 GLU A C 1
ATOM 4664 O O . GLU A 1 599 ? 33.470 -16.137 -18.472 1.00 84.62 599 GLU A O 1
ATOM 4669 N N . PHE A 1 600 ? 32.290 -15.140 -20.088 1.00 83.56 600 PHE A N 1
ATOM 4670 C CA . PHE A 1 600 ? 33.410 -14.320 -20.556 1.00 83.56 600 PHE A CA 1
ATOM 4671 C C . PHE A 1 600 ? 33.784 -13.246 -19.530 1.00 83.56 600 PHE A C 1
ATOM 4673 O O . PHE A 1 600 ? 34.961 -13.084 -19.221 1.00 83.56 600 PHE A O 1
ATOM 4680 N N . ALA A 1 601 ? 32.789 -12.556 -18.965 1.00 77.88 601 ALA A N 1
ATOM 4681 C CA . ALA A 1 601 ? 32.997 -11.570 -17.908 1.00 77.88 601 ALA A CA 1
ATOM 4682 C C . ALA A 1 601 ? 33.631 -12.192 -16.646 1.00 77.88 601 ALA A C 1
ATOM 4684 O O . ALA A 1 601 ? 34.566 -11.619 -16.093 1.00 77.88 601 ALA A O 1
ATOM 4685 N N . GLU A 1 602 ? 33.186 -13.386 -16.239 1.00 75.44 602 GLU A N 1
ATOM 4686 C CA . GLU A 1 602 ? 33.768 -14.172 -15.140 1.00 75.44 602 GLU A CA 1
ATOM 4687 C C . GLU A 1 602 ? 35.241 -14.525 -15.409 1.00 75.44 602 GLU A C 1
ATOM 4689 O O . GLU A 1 602 ? 36.104 -14.277 -14.566 1.00 75.44 602 GLU A O 1
ATOM 4694 N N . LYS A 1 603 ? 35.556 -15.044 -16.605 1.00 77.81 603 LYS A N 1
ATOM 4695 C CA . LYS A 1 603 ? 36.937 -15.368 -17.009 1.00 77.81 603 LYS A CA 1
ATOM 4696 C C . LYS A 1 603 ? 37.839 -14.138 -17.023 1.00 77.81 603 LYS A C 1
ATOM 4698 O O . LYS A 1 603 ? 38.929 -14.188 -16.469 1.00 77.81 603 LYS A O 1
ATOM 4703 N N . GLN A 1 604 ? 37.371 -13.032 -17.598 1.00 73.44 604 GLN A N 1
ATOM 4704 C CA . GLN A 1 604 ? 38.124 -11.778 -17.632 1.00 73.44 604 GLN A CA 1
ATOM 4705 C C . GLN A 1 604 ? 38.366 -11.216 -16.226 1.00 73.44 604 GLN A C 1
ATOM 4707 O O . GLN A 1 604 ? 39.467 -10.753 -15.946 1.00 73.44 604 GLN A O 1
ATOM 4712 N N . ALA A 1 605 ? 37.395 -11.311 -15.311 1.00 68.12 605 ALA A N 1
ATOM 4713 C CA . ALA A 1 605 ? 37.596 -10.926 -13.914 1.00 68.12 605 ALA A CA 1
ATOM 4714 C C . ALA A 1 605 ? 38.678 -11.788 -13.230 1.00 68.12 605 ALA A C 1
ATOM 4716 O O . ALA A 1 605 ? 39.562 -11.251 -12.562 1.00 68.12 605 ALA A O 1
ATOM 4717 N N . LEU A 1 606 ? 38.667 -13.109 -13.449 1.00 68.38 606 LEU A N 1
ATOM 4718 C CA . LEU A 1 606 ? 39.703 -14.025 -12.949 1.00 68.38 606 LEU A CA 1
ATOM 4719 C C . LEU A 1 606 ? 41.089 -13.738 -13.553 1.00 68.38 606 LEU A C 1
ATOM 4721 O O . LEU A 1 606 ? 42.086 -13.724 -12.832 1.00 68.38 606 LEU A O 1
ATOM 4725 N N . ASP A 1 607 ? 41.171 -13.469 -14.855 1.00 67.88 607 ASP A N 1
ATOM 4726 C CA . ASP A 1 607 ? 42.431 -13.142 -15.528 1.00 67.88 607 ASP A CA 1
ATOM 4727 C C . ASP A 1 607 ? 42.978 -11.774 -15.081 1.00 67.88 607 ASP A C 1
ATOM 4729 O O . ASP A 1 607 ? 44.179 -11.639 -14.845 1.00 67.88 607 ASP A O 1
ATOM 4733 N N . GLN A 1 608 ? 42.116 -10.780 -14.844 1.00 63.47 608 GLN A N 1
ATOM 4734 C CA . GLN A 1 608 ? 42.511 -9.490 -14.264 1.00 63.47 608 GLN A CA 1
ATOM 4735 C C . GLN A 1 608 ? 43.057 -9.634 -12.834 1.00 63.47 608 GLN A C 1
ATOM 4737 O O . GLN A 1 608 ? 44.075 -9.014 -12.514 1.00 63.47 608 GLN A O 1
ATOM 4742 N N . LEU A 1 609 ? 42.461 -10.496 -11.997 1.00 60.19 609 LEU A N 1
ATOM 4743 C CA . LEU A 1 609 ? 43.005 -10.835 -10.673 1.00 60.19 609 LEU A CA 1
ATOM 4744 C C . LEU A 1 609 ? 44.410 -11.462 -10.774 1.00 60.19 609 LEU A C 1
ATOM 4746 O O . LEU A 1 609 ? 45.278 -11.158 -9.956 1.00 60.19 609 LEU A O 1
ATOM 4750 N N . ASN A 1 610 ? 44.672 -12.271 -11.807 1.00 60.94 610 ASN A N 1
ATOM 4751 C CA . ASN A 1 610 ? 45.992 -12.864 -12.064 1.00 60.94 610 ASN A CA 1
ATOM 4752 C C . ASN A 1 610 ? 47.030 -11.859 -12.620 1.00 60.94 610 ASN A C 1
ATOM 4754 O O . ASN A 1 610 ? 48.230 -12.021 -12.386 1.00 60.94 610 ASN A O 1
ATOM 4758 N N . ILE A 1 611 ? 46.596 -10.823 -13.347 1.00 56.56 611 ILE A N 1
ATOM 4759 C CA . ILE A 1 611 ? 47.459 -9.802 -13.982 1.00 56.56 611 ILE A CA 1
ATOM 4760 C C . ILE A 1 611 ? 47.779 -8.626 -13.032 1.00 56.56 611 ILE A C 1
ATOM 4762 O O . ILE A 1 611 ? 48.810 -7.963 -13.191 1.00 56.56 611 ILE A O 1
ATOM 4766 N N . GLY A 1 612 ? 46.953 -8.401 -12.003 1.00 51.50 612 GLY A N 1
ATOM 4767 C CA . GLY A 1 612 ? 46.978 -7.249 -11.083 1.00 51.50 612 GLY A CA 1
ATOM 4768 C C . GLY A 1 612 ? 48.248 -7.010 -10.245 1.00 51.50 612 GLY A C 1
ATOM 4769 O O . GLY A 1 612 ? 48.265 -6.112 -9.407 1.00 51.50 612 GLY A O 1
ATOM 4770 N N . LEU A 1 613 ? 49.327 -7.766 -10.463 1.00 55.16 613 LEU A N 1
ATOM 4771 C CA . LEU A 1 613 ? 50.643 -7.517 -9.865 1.00 55.16 613 LEU A CA 1
ATOM 4772 C C . LEU A 1 613 ? 51.495 -6.484 -10.632 1.00 55.16 613 LEU A C 1
ATOM 4774 O O . LEU A 1 613 ? 52.424 -5.943 -10.032 1.00 55.16 613 LEU A O 1
ATOM 4778 N N . PHE A 1 614 ? 51.218 -6.201 -11.919 1.00 51.97 614 PHE A N 1
ATOM 4779 C CA . PHE A 1 614 ? 52.098 -5.350 -12.752 1.00 51.97 614 PHE A CA 1
ATOM 4780 C C . PHE A 1 614 ? 51.429 -4.426 -13.801 1.00 51.97 614 PHE A C 1
ATOM 4782 O O . PHE A 1 614 ? 52.153 -3.825 -14.596 1.00 51.97 614 PHE A O 1
ATOM 4789 N N . GLY A 1 615 ? 50.103 -4.239 -13.815 1.00 53.09 615 GLY A N 1
ATOM 4790 C CA . GLY A 1 615 ? 49.450 -3.313 -14.761 1.00 53.09 615 GLY A CA 1
ATOM 4791 C C . GLY A 1 615 ? 48.058 -2.842 -14.334 1.00 53.09 615 GLY A C 1
ATOM 4792 O O . GLY A 1 615 ? 47.428 -3.471 -13.486 1.00 53.09 615 GLY A O 1
ATOM 4793 N N . GLU A 1 616 ? 47.579 -1.737 -14.918 1.00 49.09 616 GLU A N 1
ATOM 4794 C CA . GLU A 1 616 ? 46.160 -1.361 -14.818 1.00 49.09 616 GLU A CA 1
ATOM 4795 C C . GLU A 1 616 ? 45.317 -2.320 -15.682 1.00 49.09 616 GLU A C 1
ATOM 4797 O O . GLU A 1 616 ? 45.727 -2.631 -16.803 1.00 49.09 616 GLU A O 1
ATOM 4802 N N . PRO A 1 617 ? 44.166 -2.814 -15.190 1.00 52.84 617 PRO A N 1
ATOM 4803 C CA . PRO A 1 617 ? 43.342 -3.756 -15.939 1.00 52.84 617 PRO A CA 1
ATOM 4804 C C . PRO A 1 617 ? 42.674 -3.070 -17.135 1.00 52.84 617 PRO A C 1
ATOM 4806 O O . PRO A 1 617 ? 41.946 -2.086 -16.976 1.00 52.84 617 PRO A O 1
ATOM 4809 N N . GLU A 1 618 ? 42.881 -3.613 -18.337 1.00 56.22 618 GLU A N 1
ATOM 4810 C CA . GLU A 1 618 ? 42.140 -3.168 -19.518 1.00 56.22 618 GLU A CA 1
ATOM 4811 C C . GLU A 1 618 ? 40.647 -3.511 -19.367 1.00 56.22 618 GLU A C 1
ATOM 4813 O O . GLU A 1 618 ? 40.297 -4.603 -18.908 1.00 56.22 618 GLU A O 1
ATOM 4818 N N . PRO A 1 619 ? 39.734 -2.589 -19.718 1.00 59.59 619 PRO A N 1
ATOM 4819 C CA . PRO A 1 619 ? 38.309 -2.829 -19.567 1.00 59.59 619 PRO A CA 1
ATOM 4820 C C . PRO A 1 619 ? 37.819 -3.880 -20.567 1.00 59.59 619 PRO A C 1
ATOM 4822 O O . PRO A 1 619 ? 38.133 -3.814 -21.751 1.00 59.59 619 PRO A O 1
ATOM 4825 N N . VAL A 1 620 ? 36.972 -4.797 -20.095 1.00 65.94 620 VAL A N 1
ATOM 4826 C CA . VAL A 1 620 ? 36.377 -5.858 -20.919 1.00 65.94 620 VAL A CA 1
ATOM 4827 C C . VAL A 1 620 ? 35.619 -5.261 -22.111 1.00 65.94 620 VAL A C 1
ATOM 4829 O O . VAL A 1 620 ? 34.685 -4.474 -21.922 1.00 65.94 620 VAL A O 1
ATOM 4832 N N . SER A 1 621 ? 36.012 -5.658 -23.324 1.00 77.06 621 SER A N 1
ATOM 4833 C CA . SER A 1 621 ? 35.305 -5.316 -24.559 1.00 77.06 621 SER A CA 1
ATOM 4834 C C . SER A 1 621 ? 33.954 -6.031 -24.618 1.00 77.06 621 SER A C 1
ATOM 4836 O O . SER A 1 621 ? 33.855 -7.244 -24.403 1.00 77.06 621 SER A O 1
ATOM 4838 N N . ILE A 1 622 ? 32.900 -5.277 -24.941 1.00 76.88 622 ILE A N 1
ATOM 4839 C CA . ILE A 1 622 ? 31.569 -5.852 -25.185 1.00 76.88 622 ILE A CA 1
ATOM 4840 C C . ILE A 1 622 ? 31.577 -6.620 -26.510 1.00 76.88 622 ILE A C 1
ATOM 4842 O O . ILE A 1 622 ? 30.957 -7.681 -26.602 1.00 76.88 622 ILE A O 1
ATOM 4846 N N . GLN A 1 623 ? 32.332 -6.136 -27.500 1.00 77.31 623 GLN A N 1
ATOM 4847 C CA . GLN A 1 623 ? 32.506 -6.824 -28.774 1.00 77.31 623 GLN A CA 1
ATOM 4848 C C . GLN A 1 623 ? 33.152 -8.202 -28.588 1.00 77.31 623 GLN A C 1
ATOM 4850 O O . GLN A 1 623 ? 32.655 -9.185 -29.137 1.00 77.31 623 GLN A O 1
ATOM 4855 N N . ASP A 1 624 ? 34.203 -8.311 -27.772 1.00 81.50 624 ASP A N 1
ATOM 4856 C CA . ASP A 1 624 ? 34.853 -9.601 -27.510 1.00 81.50 624 ASP A CA 1
ATOM 4857 C C . ASP A 1 624 ? 33.956 -10.562 -26.722 1.00 81.50 624 ASP A C 1
ATOM 4859 O O . ASP A 1 624 ? 33.917 -11.754 -27.034 1.00 81.50 624 ASP A O 1
ATOM 4863 N N . ALA A 1 625 ? 33.164 -10.053 -25.771 1.00 80.81 625 ALA A N 1
ATOM 4864 C CA . ALA A 1 625 ? 32.171 -10.856 -25.058 1.00 80.81 625 ALA A CA 1
ATOM 4865 C C . ALA A 1 625 ? 31.107 -11.438 -26.006 1.00 80.81 625 ALA A C 1
ATOM 4867 O O . ALA A 1 625 ? 30.712 -12.598 -25.862 1.00 80.81 625 ALA A O 1
ATOM 4868 N N . ILE A 1 626 ? 30.666 -10.653 -26.994 1.00 80.81 626 ILE A N 1
ATOM 4869 C CA . ILE A 1 626 ? 29.724 -11.088 -28.031 1.00 80.81 626 ILE A CA 1
ATOM 4870 C C . ILE A 1 626 ? 30.390 -12.089 -28.983 1.00 80.81 626 ILE A C 1
ATOM 4872 O O . ILE A 1 626 ? 29.819 -13.150 -29.233 1.00 80.81 626 ILE A O 1
ATOM 4876 N N . ASN A 1 627 ? 31.604 -11.806 -29.465 1.00 81.19 627 ASN A N 1
ATOM 4877 C CA . ASN A 1 627 ? 32.374 -12.699 -30.338 1.00 81.19 627 ASN A CA 1
ATOM 4878 C C . ASN A 1 627 ? 32.595 -14.074 -29.681 1.00 81.19 627 ASN A C 1
ATOM 4880 O O . ASN A 1 627 ? 32.348 -15.106 -30.307 1.00 81.19 627 ASN A O 1
ATOM 4884 N N . TYR A 1 628 ? 32.997 -14.090 -28.404 1.00 83.25 628 TYR A N 1
ATOM 4885 C CA . TYR A 1 628 ? 33.125 -15.305 -27.598 1.00 83.25 628 TYR A CA 1
ATOM 4886 C C . TYR A 1 628 ? 31.780 -16.025 -27.441 1.00 83.25 628 TYR A C 1
ATOM 4888 O O . TYR A 1 628 ? 31.693 -17.235 -27.633 1.00 83.25 628 TYR A O 1
ATOM 4896 N N . ALA A 1 629 ? 30.702 -15.305 -27.125 1.00 82.75 629 ALA A N 1
ATOM 4897 C CA . ALA A 1 629 ? 29.391 -15.926 -26.967 1.00 82.75 629 ALA A CA 1
ATOM 4898 C C . ALA A 1 629 ? 28.880 -16.559 -28.275 1.00 82.75 629 ALA A C 1
ATOM 4900 O O . ALA A 1 629 ? 28.290 -17.640 -28.251 1.00 82.75 629 ALA A O 1
ATOM 4901 N N . VAL A 1 630 ? 29.149 -15.932 -29.424 1.00 77.06 630 VAL A N 1
ATOM 4902 C CA . VAL A 1 630 ? 28.827 -16.475 -30.750 1.00 77.06 630 VAL A CA 1
ATOM 4903 C C . VAL A 1 630 ? 29.669 -17.707 -31.076 1.00 77.06 630 VAL A C 1
ATOM 4905 O O . VAL A 1 630 ? 29.102 -18.687 -31.562 1.00 77.06 630 VAL A O 1
ATOM 4908 N N . SER A 1 631 ? 30.976 -17.717 -30.781 1.00 79.06 631 SER A N 1
ATOM 4909 C CA . SER A 1 631 ? 31.803 -18.915 -30.997 1.00 79.06 631 SER A CA 1
ATOM 4910 C C . SER A 1 631 ? 31.332 -20.082 -30.126 1.00 79.06 631 SER A C 1
ATOM 4912 O O . SER A 1 631 ? 31.071 -21.159 -30.653 1.00 79.06 631 SER A O 1
ATOM 4914 N N . VAL A 1 632 ? 31.070 -19.848 -28.835 1.00 80.75 632 VAL A N 1
ATOM 4915 C CA . VAL A 1 632 ? 30.526 -20.859 -27.911 1.00 80.75 632 VAL A CA 1
ATOM 4916 C C . VAL A 1 632 ? 29.174 -21.407 -28.381 1.00 80.75 632 VAL A C 1
ATOM 4918 O O . VAL A 1 632 ? 28.922 -22.605 -28.242 1.00 80.75 632 VAL A O 1
ATOM 4921 N N . ILE A 1 633 ? 28.296 -20.580 -28.957 1.00 76.00 633 ILE A N 1
ATOM 4922 C CA . ILE A 1 633 ? 27.027 -21.055 -29.531 1.00 76.00 633 ILE A CA 1
ATOM 4923 C C . ILE A 1 633 ? 27.270 -21.894 -30.791 1.00 76.00 633 ILE A C 1
ATOM 4925 O O . ILE A 1 633 ? 26.675 -22.965 -30.922 1.00 76.00 633 ILE A O 1
ATOM 4929 N N . ASN A 1 634 ? 28.135 -21.440 -31.698 1.00 70.69 634 ASN A N 1
ATOM 4930 C CA . ASN A 1 634 ? 28.425 -22.139 -32.950 1.00 70.69 634 ASN A CA 1
ATOM 4931 C C . ASN A 1 634 ? 29.096 -23.502 -32.704 1.00 70.69 634 ASN A C 1
ATOM 4933 O O . ASN A 1 634 ? 28.672 -24.498 -33.289 1.00 70.69 634 ASN A O 1
ATOM 4937 N N . ASP A 1 635 ? 30.058 -23.570 -31.782 1.00 70.06 635 ASP A N 1
ATOM 4938 C CA . ASP A 1 635 ? 30.800 -24.793 -31.450 1.00 70.06 635 ASP A CA 1
ATOM 4939 C C . ASP A 1 635 ? 29.926 -25.847 -30.744 1.00 70.06 635 ASP A C 1
ATOM 4941 O O . ASP A 1 635 ? 30.115 -27.046 -30.946 1.00 70.06 635 ASP A O 1
ATOM 4945 N N . ASN A 1 636 ? 28.947 -25.423 -29.930 1.00 60.25 636 ASN A N 1
ATOM 4946 C CA . ASN A 1 636 ? 28.092 -26.337 -29.156 1.00 60.25 636 ASN A CA 1
ATOM 4947 C C . ASN A 1 636 ? 26.737 -26.667 -29.815 1.00 60.25 636 ASN A C 1
ATOM 4949 O O . ASN A 1 636 ? 26.091 -27.634 -29.407 1.00 60.25 636 ASN A O 1
ATOM 4953 N N . TYR A 1 637 ? 26.276 -25.878 -30.796 1.00 60.47 637 TYR A N 1
ATOM 4954 C CA . TYR A 1 637 ? 24.928 -26.000 -31.382 1.00 60.47 637 TYR A CA 1
ATOM 4955 C C . TYR A 1 637 ? 24.879 -25.911 -32.921 1.00 60.47 637 TYR A C 1
ATOM 4957 O O . TYR A 1 637 ? 23.789 -25.785 -33.486 1.00 60.47 637 TYR A O 1
ATOM 4965 N N . GLY A 1 638 ? 26.024 -25.968 -33.607 1.00 50.09 638 GLY A N 1
ATOM 4966 C CA . GLY A 1 638 ? 26.119 -25.870 -35.066 1.00 50.09 638 GLY A CA 1
ATOM 4967 C C . GLY A 1 638 ? 25.569 -27.083 -35.828 1.00 50.09 638 GLY A C 1
ATOM 4968 O O . GLY A 1 638 ? 26.314 -28.004 -36.152 1.00 50.09 638 GLY A O 1
ATOM 4969 N N . ASP A 1 639 ? 24.285 -27.038 -36.186 1.00 37.38 639 ASP A N 1
ATOM 4970 C CA . ASP A 1 639 ? 23.731 -27.752 -37.347 1.00 37.38 639 ASP A CA 1
ATOM 4971 C C . ASP A 1 639 ? 23.627 -26.775 -38.537 1.00 37.38 639 ASP A C 1
ATOM 4973 O O . ASP A 1 639 ? 23.502 -25.567 -38.335 1.00 37.38 639 ASP A O 1
ATOM 4977 N N . HIS A 1 640 ? 23.734 -27.285 -39.765 1.00 38.00 640 HIS A N 1
ATOM 4978 C CA . HIS A 1 640 ? 24.086 -26.563 -40.999 1.00 38.00 640 HIS A CA 1
ATOM 4979 C C . HIS A 1 640 ? 23.464 -25.156 -41.185 1.00 38.00 640 HIS A C 1
ATOM 4981 O O . HIS A 1 640 ? 22.418 -24.989 -41.812 1.00 38.00 640 HIS A O 1
ATOM 4987 N N . GLY A 1 641 ? 24.186 -24.122 -40.742 1.00 41.28 641 GLY A N 1
ATOM 4988 C CA . GLY A 1 641 ? 23.885 -22.718 -41.024 1.00 41.28 641 GLY A CA 1
ATOM 4989 C C . GLY A 1 641 ? 24.894 -21.781 -40.363 1.00 41.28 641 GLY A C 1
ATOM 4990 O O . GLY A 1 641 ? 24.919 -21.653 -39.142 1.00 41.28 641 GLY A O 1
ATOM 4991 N N . THR A 1 642 ? 25.732 -21.117 -41.160 1.00 37.88 642 THR A N 1
ATOM 4992 C CA . THR A 1 642 ? 26.731 -20.149 -40.686 1.00 37.88 642 THR A CA 1
ATOM 4993 C C . THR A 1 642 ? 26.061 -18.941 -40.028 1.00 37.88 642 THR A C 1
ATOM 4995 O O . THR A 1 642 ? 25.565 -18.046 -40.709 1.00 37.88 642 THR A O 1
ATOM 4998 N N . ILE A 1 643 ? 26.088 -18.872 -38.691 1.00 41.31 643 ILE A N 1
ATOM 4999 C CA . ILE A 1 643 ? 25.735 -17.654 -37.946 1.00 41.31 643 ILE A CA 1
ATOM 5000 C C . ILE A 1 643 ? 26.933 -16.698 -38.003 1.00 41.31 643 ILE A C 1
ATOM 5002 O O . ILE A 1 643 ? 27.709 -16.565 -37.058 1.00 41.31 643 ILE A O 1
ATOM 5006 N N . SER A 1 644 ? 27.081 -16.056 -39.158 1.00 46.56 644 SER A N 1
ATOM 5007 C CA . SER A 1 644 ? 27.968 -14.919 -39.382 1.00 46.56 644 SER A CA 1
ATOM 5008 C C . SER A 1 644 ? 27.161 -13.636 -39.185 1.00 46.56 644 SER A C 1
ATOM 5010 O O . SER A 1 644 ? 26.084 -13.475 -39.764 1.00 46.56 644 SER A O 1
ATOM 5012 N N . MET A 1 645 ? 27.629 -12.732 -38.322 1.00 48.69 645 MET A N 1
ATOM 5013 C CA . MET A 1 645 ? 26.829 -11.572 -37.896 1.00 48.69 645 MET A CA 1
ATOM 5014 C C . MET A 1 645 ? 26.581 -10.532 -39.002 1.00 48.69 645 MET A C 1
ATOM 5016 O O . MET A 1 645 ? 25.609 -9.786 -38.892 1.00 48.69 645 MET A O 1
ATOM 5020 N N . PHE A 1 646 ? 27.375 -10.536 -40.083 1.00 41.75 646 PHE A N 1
ATOM 5021 C CA . PHE A 1 646 ? 27.353 -9.504 -41.131 1.00 41.75 646 PHE A CA 1
ATOM 5022 C C . PHE A 1 646 ? 27.270 -10.007 -42.590 1.00 41.75 646 PHE A C 1
ATOM 5024 O O . PHE A 1 646 ? 27.337 -9.189 -43.503 1.00 41.75 646 PHE A O 1
ATOM 5031 N N . ASP A 1 647 ? 27.062 -11.304 -42.857 1.00 43.69 647 ASP A N 1
ATOM 5032 C CA . ASP A 1 647 ? 27.061 -11.818 -44.249 1.00 43.69 647 ASP A CA 1
ATOM 5033 C C . ASP A 1 647 ? 25.887 -11.334 -45.131 1.00 43.69 647 ASP A C 1
ATOM 5035 O O . ASP A 1 647 ? 25.928 -11.489 -46.347 1.00 43.69 647 ASP A O 1
ATOM 5039 N N . SER A 1 648 ? 24.859 -10.689 -44.567 1.00 41.19 648 SER A N 1
ATOM 5040 C CA . SER A 1 648 ? 23.653 -10.284 -45.310 1.00 41.19 648 SER A CA 1
ATOM 5041 C C . SER A 1 648 ? 23.782 -9.011 -46.168 1.00 41.19 648 SER A C 1
ATOM 5043 O O . SER A 1 648 ? 22.788 -8.606 -46.757 1.00 41.19 648 SER A O 1
ATOM 5045 N N . ALA A 1 649 ? 24.959 -8.376 -46.250 1.00 43.34 649 ALA A N 1
ATOM 5046 C CA . ALA A 1 649 ? 25.184 -7.221 -47.136 1.00 43.34 649 ALA A CA 1
ATOM 5047 C C . ALA A 1 649 ? 25.672 -7.617 -48.547 1.00 43.34 649 ALA A C 1
ATOM 5049 O O . ALA A 1 649 ? 25.284 -7.004 -49.531 1.00 43.34 649 ALA A O 1
ATOM 5050 N N . ASN A 1 650 ? 26.490 -8.669 -48.674 1.00 45.38 650 ASN A N 1
ATOM 5051 C CA . ASN A 1 650 ? 27.106 -9.049 -49.958 1.00 45.38 650 ASN A CA 1
ATOM 5052 C C . ASN A 1 650 ? 26.164 -9.799 -50.923 1.00 45.38 650 ASN A C 1
ATOM 5054 O O . ASN A 1 650 ? 26.491 -9.956 -52.107 1.00 45.38 650 ASN A O 1
ATOM 5058 N N . ASP A 1 651 ? 25.013 -10.264 -50.431 1.00 45.59 651 ASP A N 1
ATOM 5059 C CA . ASP A 1 651 ? 24.010 -10.983 -51.224 1.00 45.59 651 ASP A CA 1
ATOM 5060 C C . ASP A 1 651 ? 23.178 -10.056 -52.134 1.00 45.59 651 ASP A C 1
ATOM 5062 O O . ASP A 1 651 ? 22.583 -10.544 -53.094 1.00 45.59 651 ASP A O 1
ATOM 5066 N N . SER A 1 652 ? 23.165 -8.735 -51.893 1.00 54.66 652 SER A N 1
ATOM 5067 C CA . SER A 1 652 ? 22.481 -7.749 -52.752 1.00 54.66 652 SER A CA 1
ATOM 5068 C C . SER A 1 652 ? 23.370 -7.130 -53.839 1.00 54.66 652 SER A C 1
ATOM 5070 O O . SER A 1 652 ? 22.847 -6.538 -54.778 1.00 54.66 652 SER A O 1
ATOM 5072 N N . PHE A 1 653 ? 24.696 -7.274 -53.752 1.00 74.31 653 PHE A N 1
ATOM 5073 C CA . PHE A 1 653 ? 25.620 -6.676 -54.720 1.00 74.31 653 PHE A CA 1
ATOM 5074 C C . PHE A 1 653 ? 25.608 -7.388 -56.077 1.00 74.31 653 PHE A C 1
ATOM 5076 O O . PHE A 1 653 ? 25.793 -8.613 -56.162 1.00 74.31 653 PHE A O 1
ATOM 5083 N N . THR A 1 654 ? 25.484 -6.606 -57.149 1.00 83.50 654 THR A N 1
ATOM 5084 C CA . THR A 1 654 ? 25.620 -7.075 -58.531 1.00 83.50 654 THR A CA 1
ATOM 5085 C C . THR A 1 654 ? 27.070 -7.457 -58.843 1.00 83.50 654 THR A C 1
ATOM 5087 O O . THR A 1 654 ? 27.978 -7.315 -58.016 1.00 83.50 654 THR A O 1
ATOM 5090 N N . LEU A 1 655 ? 27.323 -7.978 -60.049 1.00 82.88 655 LEU A N 1
ATOM 5091 C CA . LEU A 1 655 ? 28.696 -8.238 -60.483 1.00 82.88 655 LEU A CA 1
ATOM 5092 C C . LEU A 1 655 ? 29.499 -6.928 -60.596 1.00 82.88 655 LEU A C 1
ATOM 5094 O O . LEU A 1 655 ? 30.661 -6.905 -60.199 1.00 82.88 655 LEU A O 1
ATOM 5098 N N . ILE A 1 656 ? 28.870 -5.844 -61.063 1.00 85.56 656 ILE A N 1
ATOM 5099 C CA . ILE A 1 656 ? 29.493 -4.518 -61.179 1.00 85.56 656 ILE A CA 1
ATOM 5100 C C . ILE A 1 656 ? 29.862 -3.980 -59.792 1.00 85.56 656 ILE A C 1
ATOM 5102 O O . ILE A 1 656 ? 31.019 -3.618 -59.585 1.00 85.56 656 ILE A O 1
ATOM 5106 N N . ASP A 1 657 ? 28.951 -4.042 -58.813 1.00 85.31 657 ASP A N 1
ATOM 5107 C CA . ASP A 1 657 ? 29.239 -3.639 -57.427 1.00 85.31 657 ASP A CA 1
ATOM 5108 C C . ASP A 1 657 ? 30.424 -4.436 -56.845 1.00 85.31 657 ASP A C 1
ATOM 5110 O O . ASP A 1 657 ? 31.355 -3.872 -56.270 1.00 85.31 657 ASP A O 1
ATOM 5114 N N . LYS A 1 658 ? 30.446 -5.762 -57.048 1.00 83.94 658 LYS A N 1
ATOM 5115 C CA . LYS A 1 658 ? 31.530 -6.654 -56.585 1.00 83.94 658 LYS A CA 1
ATOM 5116 C C . LYS A 1 658 ? 32.887 -6.351 -57.222 1.00 83.94 658 LYS A C 1
ATOM 5118 O O . LYS A 1 658 ? 33.915 -6.677 -56.629 1.00 83.94 658 LYS A O 1
ATOM 5123 N N . HIS A 1 659 ? 32.905 -5.758 -58.412 1.00 86.81 659 HIS A N 1
ATOM 5124 C CA . HIS A 1 659 ? 34.115 -5.293 -59.086 1.00 86.81 659 HIS A CA 1
ATOM 5125 C C . HIS A 1 659 ? 34.529 -3.888 -58.620 1.00 86.81 659 HIS A C 1
ATOM 5127 O O . HIS A 1 659 ? 35.695 -3.676 -58.284 1.00 86.81 659 HIS A O 1
ATOM 5133 N N . ALA A 1 660 ? 33.578 -2.961 -58.489 1.00 87.75 660 ALA A N 1
ATOM 5134 C CA . ALA A 1 660 ? 33.795 -1.621 -57.947 1.00 87.75 660 ALA A CA 1
ATOM 5135 C C . ALA A 1 660 ? 34.362 -1.664 -56.513 1.00 87.75 660 ALA A C 1
ATOM 5137 O O . ALA A 1 660 ? 35.362 -1.014 -56.199 1.00 87.75 660 ALA A O 1
ATOM 5138 N N . HIS A 1 661 ? 33.801 -2.519 -55.654 1.00 87.62 661 HIS A N 1
ATOM 5139 C CA . HIS A 1 661 ? 34.232 -2.686 -54.265 1.00 87.62 661 HIS A CA 1
ATOM 5140 C C . HIS A 1 661 ? 35.594 -3.381 -54.080 1.00 87.62 661 HIS A C 1
ATOM 5142 O O . HIS A 1 661 ? 36.026 -3.531 -52.937 1.00 87.62 661 HIS A O 1
ATOM 5148 N N . GLN A 1 662 ? 36.308 -3.752 -55.153 1.00 86.44 662 GLN A N 1
ATOM 5149 C CA . GLN A 1 662 ? 37.716 -4.181 -55.078 1.00 86.44 662 GLN A CA 1
ATOM 5150 C C . GLN A 1 662 ? 38.685 -3.007 -54.858 1.00 86.44 662 GLN A C 1
ATOM 5152 O O . GLN A 1 662 ? 39.845 -3.235 -54.505 1.00 86.44 662 GLN A O 1
ATOM 5157 N N . ALA A 1 663 ? 38.223 -1.760 -55.008 1.00 86.94 663 ALA A N 1
ATOM 5158 C CA . ALA A 1 663 ? 38.998 -0.572 -54.663 1.00 86.94 663 ALA A CA 1
ATOM 5159 C C . ALA A 1 663 ? 39.466 -0.602 -53.192 1.00 86.94 663 ALA A C 1
ATOM 5161 O O . ALA A 1 663 ? 38.741 -1.046 -52.299 1.00 86.94 663 ALA A O 1
ATOM 5162 N N . ALA A 1 664 ? 40.673 -0.106 -52.914 1.00 84.00 664 ALA A N 1
ATOM 5163 C CA . ALA A 1 664 ? 41.234 -0.026 -51.560 1.00 84.00 664 ALA A CA 1
ATOM 5164 C C . ALA A 1 664 ? 40.531 1.018 -50.669 1.00 84.00 664 ALA A C 1
ATOM 5166 O O . ALA A 1 664 ? 40.707 1.007 -49.456 1.00 84.00 664 ALA A O 1
ATOM 5167 N N . THR A 1 665 ? 39.739 1.902 -51.278 1.00 83.00 665 THR A N 1
ATOM 5168 C CA . THR A 1 665 ? 38.853 2.910 -50.668 1.00 83.00 665 THR A CA 1
ATOM 5169 C C . THR A 1 665 ? 37.482 2.351 -50.261 1.00 83.00 665 THR A C 1
ATOM 5171 O O . THR A 1 665 ? 36.713 3.030 -49.582 1.00 83.00 665 THR A O 1
ATOM 5174 N N . SER A 1 666 ? 37.152 1.125 -50.682 1.00 83.75 666 SER A N 1
ATOM 5175 C CA . SER A 1 666 ? 35.859 0.487 -50.428 1.00 83.75 666 SER A CA 1
ATOM 5176 C C . SER A 1 666 ? 35.681 0.135 -48.944 1.00 83.75 666 SER A C 1
ATOM 5178 O O . SER A 1 666 ? 36.524 -0.585 -48.403 1.00 83.75 666 SER A O 1
ATOM 5180 N N . PRO A 1 667 ? 34.563 0.514 -48.291 1.00 75.12 667 PRO A N 1
ATOM 5181 C CA . PRO A 1 667 ? 34.285 0.109 -46.909 1.00 75.12 667 PRO A CA 1
ATOM 5182 C C . PRO A 1 667 ? 34.050 -1.407 -46.763 1.00 75.12 667 PRO A C 1
ATOM 5184 O O . PRO A 1 667 ? 34.117 -1.940 -45.657 1.00 75.12 667 PRO A O 1
ATOM 5187 N N . TYR A 1 668 ? 33.809 -2.115 -47.873 1.00 76.31 668 TYR A N 1
ATOM 5188 C CA . TYR A 1 668 ? 33.616 -3.568 -47.912 1.00 76.31 668 TYR A CA 1
ATOM 5189 C C . TYR A 1 668 ? 34.895 -4.343 -48.283 1.00 76.31 668 TYR A C 1
ATOM 5191 O O . TYR A 1 668 ? 34.889 -5.576 -48.296 1.00 76.31 668 TYR A O 1
ATOM 5199 N N . ASN A 1 669 ? 36.010 -3.650 -48.550 1.00 76.38 669 ASN A N 1
ATOM 5200 C CA . ASN A 1 669 ? 37.313 -4.262 -48.801 1.00 76.38 669 ASN A CA 1
ATOM 5201 C C . ASN A 1 669 ? 38.172 -4.253 -47.527 1.00 76.38 669 ASN A C 1
ATOM 5203 O O . ASN A 1 669 ? 38.283 -3.245 -46.839 1.00 76.38 669 ASN A O 1
ATOM 5207 N N . ARG A 1 670 ? 38.834 -5.375 -47.222 1.00 72.19 670 ARG A N 1
ATOM 5208 C CA . ARG A 1 670 ? 39.744 -5.499 -46.064 1.00 72.19 670 ARG A CA 1
ATOM 5209 C C . ARG A 1 670 ? 41.179 -5.042 -46.364 1.00 72.19 670 ARG A C 1
ATOM 5211 O O . ARG A 1 670 ? 42.074 -5.258 -45.547 1.00 72.19 670 ARG A O 1
ATOM 5218 N N . ALA A 1 671 ? 41.418 -4.462 -47.540 1.00 72.38 671 ALA A N 1
ATOM 5219 C CA . ALA A 1 671 ? 42.677 -3.813 -47.875 1.00 72.38 671 ALA A CA 1
ATOM 5220 C C . ALA A 1 671 ? 42.962 -2.630 -46.932 1.00 72.38 671 ALA A C 1
ATOM 5222 O O . ALA A 1 671 ? 42.061 -2.021 -46.360 1.00 72.38 671 ALA A O 1
ATOM 5223 N N . LYS A 1 672 ? 44.242 -2.289 -46.766 1.00 74.19 672 LYS A N 1
ATOM 5224 C CA . LYS A 1 672 ? 44.628 -1.094 -46.014 1.00 74.19 672 LYS A CA 1
ATOM 5225 C C . LYS A 1 672 ? 44.255 0.146 -46.832 1.00 74.19 672 LYS A C 1
ATOM 5227 O O . LYS A 1 672 ? 44.742 0.282 -47.952 1.00 74.19 672 LYS A O 1
ATOM 5232 N N . LEU A 1 673 ? 43.462 1.045 -46.243 1.00 76.12 673 LEU A N 1
ATOM 5233 C CA . LEU A 1 673 ? 43.126 2.342 -46.838 1.00 76.12 673 LEU A CA 1
ATOM 5234 C C . LEU A 1 673 ? 44.405 3.096 -47.268 1.00 76.12 673 LEU A C 1
ATOM 5236 O O . LEU A 1 673 ? 45.377 3.122 -46.495 1.00 76.12 673 LEU A O 1
ATOM 5240 N N . PRO A 1 674 ? 44.429 3.702 -48.471 1.00 77.75 674 PRO A N 1
ATOM 5241 C CA . PRO A 1 674 ? 45.544 4.534 -48.914 1.00 77.75 674 PRO A CA 1
ATOM 5242 C C . PRO A 1 674 ? 45.699 5.768 -48.013 1.00 77.75 674 PRO A C 1
ATOM 5244 O O . PRO A 1 674 ? 44.740 6.235 -47.399 1.00 77.75 674 PRO A O 1
ATOM 5247 N N . ASN A 1 675 ? 46.923 6.292 -47.907 1.00 73.44 675 ASN A N 1
ATOM 5248 C CA . ASN A 1 675 ? 47.164 7.570 -47.234 1.00 73.44 675 ASN A CA 1
ATOM 5249 C C . ASN A 1 675 ? 46.927 8.744 -48.207 1.00 73.44 675 ASN A C 1
ATOM 5251 O O . ASN A 1 675 ? 46.732 8.537 -49.404 1.00 73.44 675 ASN A O 1
ATOM 5255 N N . GLN A 1 676 ? 46.956 9.977 -47.695 1.00 68.75 676 GLN A N 1
ATOM 5256 C CA . GLN A 1 676 ? 46.691 11.169 -48.508 1.00 68.75 676 GLN A CA 1
ATOM 5257 C C . GLN A 1 676 ? 47.673 11.315 -49.683 1.00 68.75 676 GLN A C 1
ATOM 5259 O O . GLN A 1 676 ? 47.250 11.648 -50.785 1.00 68.75 676 GLN A O 1
ATOM 5264 N N . ASP A 1 677 ? 48.958 11.012 -49.469 1.00 69.31 677 ASP A N 1
ATOM 5265 C CA . ASP A 1 677 ? 49.979 11.064 -50.523 1.00 69.31 677 ASP A CA 1
ATOM 5266 C C . ASP A 1 677 ? 49.680 10.055 -51.649 1.00 69.31 677 ASP A C 1
ATOM 5268 O O . ASP A 1 677 ? 49.779 10.404 -52.821 1.00 69.31 677 ASP A O 1
ATOM 5272 N N . SER A 1 678 ? 49.246 8.835 -51.305 1.00 70.56 678 SER A N 1
ATOM 5273 C CA . SER A 1 678 ? 48.844 7.796 -52.262 1.00 70.56 678 SER A CA 1
ATOM 5274 C C . SER A 1 678 ? 47.550 8.117 -53.003 1.00 70.56 678 SER A C 1
ATOM 5276 O O . SER A 1 678 ? 47.433 7.809 -54.187 1.00 70.56 678 SER A O 1
ATOM 5278 N N . LEU A 1 679 ? 46.580 8.751 -52.336 1.00 68.31 679 LEU A N 1
ATOM 5279 C CA . LEU A 1 679 ? 45.364 9.244 -52.989 1.00 68.31 679 LEU A CA 1
ATOM 5280 C C . LEU A 1 679 ? 45.700 10.329 -54.022 1.00 68.31 679 LEU A C 1
ATOM 5282 O O . LEU A 1 679 ? 45.201 10.268 -55.139 1.00 68.31 679 LEU A O 1
ATOM 5286 N N . ILE A 1 680 ? 46.594 11.265 -53.684 1.00 65.88 680 ILE A N 1
ATOM 5287 C CA . ILE A 1 680 ? 47.061 12.326 -54.595 1.00 65.88 680 ILE A CA 1
ATOM 5288 C C . ILE A 1 680 ? 47.913 11.758 -55.744 1.00 65.88 680 ILE A C 1
ATOM 5290 O O . ILE A 1 680 ? 47.826 12.242 -56.868 1.00 65.88 680 ILE A O 1
ATOM 5294 N N . ALA A 1 681 ? 48.740 10.742 -55.483 1.00 67.62 681 ALA A N 1
ATOM 5295 C CA . ALA A 1 681 ? 49.584 10.099 -56.494 1.00 67.62 681 ALA A CA 1
ATOM 5296 C C . ALA A 1 681 ? 48.846 9.053 -57.356 1.00 67.62 681 ALA A C 1
ATOM 5298 O O . ALA A 1 681 ? 49.415 8.561 -58.331 1.00 67.62 681 ALA A O 1
ATOM 5299 N N . GLY A 1 682 ? 47.618 8.675 -56.985 1.00 68.88 682 GLY A N 1
ATOM 5300 C CA . GLY A 1 682 ? 46.838 7.631 -57.651 1.00 68.88 682 GLY A CA 1
ATOM 5301 C C . GLY A 1 682 ? 47.373 6.201 -57.472 1.00 68.88 682 GLY A C 1
ATOM 5302 O O . GLY A 1 682 ? 46.902 5.301 -58.166 1.00 68.88 682 GLY A O 1
ATOM 5303 N N . ASP A 1 683 ? 48.338 5.961 -56.572 1.00 76.81 683 ASP A N 1
ATOM 5304 C CA . ASP A 1 683 ? 49.146 4.726 -56.506 1.00 76.81 683 ASP A CA 1
ATOM 5305 C C . ASP A 1 683 ? 48.545 3.598 -55.636 1.00 76.81 683 ASP A C 1
ATOM 5307 O O . ASP A 1 683 ? 49.247 2.820 -54.984 1.00 76.81 683 ASP A O 1
ATOM 5311 N N . TYR A 1 684 ? 47.217 3.468 -55.664 1.00 80.75 684 TYR A N 1
ATOM 5312 C CA . TYR A 1 684 ? 46.443 2.503 -54.879 1.00 80.75 684 TYR A CA 1
ATOM 5313 C C . TYR A 1 684 ? 45.571 1.593 -55.760 1.00 80.75 684 TYR A C 1
ATOM 5315 O O . TYR A 1 684 ? 45.310 1.872 -56.928 1.00 80.75 684 TYR A O 1
ATOM 5323 N N . SER A 1 685 ? 45.114 0.465 -55.203 1.00 84.94 685 SER A N 1
ATOM 5324 C CA . SER A 1 685 ? 44.256 -0.479 -55.934 1.00 84.94 685 SER A CA 1
ATOM 5325 C C . SER A 1 685 ? 42.875 0.132 -56.177 1.00 84.94 685 SER A C 1
ATOM 5327 O O . SER A 1 685 ? 42.170 0.436 -55.215 1.00 84.94 685 SER A O 1
ATOM 5329 N N . LYS A 1 686 ? 42.479 0.261 -57.444 1.00 90.00 686 LYS A N 1
ATOM 5330 C CA . LYS A 1 686 ? 41.156 0.728 -57.893 1.00 90.00 686 LYS A CA 1
ATOM 5331 C C . LYS A 1 686 ? 40.260 -0.467 -58.249 1.00 90.00 686 LYS A C 1
ATOM 5333 O O . LYS A 1 686 ? 40.758 -1.578 -58.439 1.00 90.00 686 LYS A O 1
ATOM 5338 N N . GLY A 1 687 ? 38.946 -0.267 -58.288 1.00 89.62 687 GLY A N 1
ATOM 5339 C CA . GLY A 1 687 ? 37.986 -1.290 -58.712 1.00 89.62 687 GLY A CA 1
ATOM 5340 C C . GLY A 1 687 ? 37.911 -1.356 -60.235 1.00 89.62 687 GLY A C 1
ATOM 5341 O O . GLY A 1 687 ? 37.569 -0.361 -60.862 1.00 89.62 687 GLY A O 1
ATOM 5342 N N . ALA A 1 688 ? 38.226 -2.502 -60.839 1.00 90.62 688 ALA A N 1
ATOM 5343 C CA . ALA A 1 688 ? 38.211 -2.662 -62.295 1.00 90.62 688 ALA A CA 1
ATOM 5344 C C . ALA A 1 688 ? 36.830 -3.134 -62.774 1.00 90.62 688 ALA A C 1
ATOM 5346 O O . ALA A 1 688 ? 36.472 -4.303 -62.586 1.00 90.62 688 ALA A O 1
ATOM 5347 N N . VAL A 1 689 ? 36.068 -2.224 -63.382 1.00 91.62 689 VAL A N 1
ATOM 5348 C CA . VAL A 1 689 ? 34.709 -2.439 -63.901 1.00 91.62 689 VAL A CA 1
ATOM 5349 C C . VAL A 1 689 ? 34.733 -2.354 -65.429 1.00 91.62 689 VAL A C 1
ATOM 5351 O O . VAL A 1 689 ? 35.415 -1.507 -65.995 1.00 91.62 689 VAL A O 1
ATOM 5354 N N . LYS A 1 690 ? 33.970 -3.215 -66.110 1.00 90.19 690 LYS A N 1
ATOM 5355 C CA . LYS A 1 690 ? 33.778 -3.155 -67.565 1.00 90.19 690 LYS A CA 1
ATOM 5356 C C . LYS A 1 690 ? 32.289 -3.073 -67.881 1.00 90.19 690 LYS A C 1
ATOM 5358 O O . LYS A 1 690 ? 31.531 -3.885 -67.356 1.00 90.19 690 LYS A O 1
ATOM 5363 N N . ILE A 1 691 ? 31.897 -2.108 -68.714 1.00 88.31 691 ILE A N 1
ATOM 5364 C CA . ILE A 1 691 ? 30.509 -1.895 -69.156 1.00 88.31 691 ILE A CA 1
ATOM 5365 C C . ILE A 1 691 ? 30.531 -1.703 -70.675 1.00 88.31 691 ILE A C 1
ATOM 5367 O O . ILE A 1 691 ? 31.133 -0.753 -71.182 1.00 88.31 691 ILE A O 1
ATOM 5371 N N . GLY A 1 692 ? 29.922 -2.629 -71.414 1.00 84.88 692 GLY A N 1
ATOM 5372 C CA . GLY A 1 692 ? 30.056 -2.711 -72.869 1.00 84.88 692 GLY A CA 1
ATOM 5373 C C . GLY A 1 692 ? 31.525 -2.766 -73.327 1.00 84.88 692 GLY A C 1
ATOM 5374 O O . GLY A 1 692 ? 32.289 -3.653 -72.936 1.00 84.88 692 GLY A O 1
ATOM 5375 N N . GLU A 1 693 ? 31.931 -1.812 -74.170 1.00 83.56 693 GLU A N 1
ATOM 5376 C CA . GLU A 1 693 ? 33.319 -1.684 -74.648 1.00 83.56 693 GLU A CA 1
ATOM 5377 C C . GLU A 1 693 ? 34.216 -0.813 -73.743 1.00 83.56 693 GLU A C 1
ATOM 5379 O O . GLU A 1 693 ? 35.420 -0.747 -73.984 1.00 83.56 693 GLU A O 1
ATOM 5384 N N . LEU A 1 694 ? 33.671 -0.187 -72.690 1.00 88.25 694 LEU A N 1
ATOM 5385 C CA . LEU A 1 694 ? 34.406 0.720 -71.803 1.00 88.25 694 LEU A CA 1
ATOM 5386 C C . LEU A 1 694 ? 35.059 -0.026 -70.634 1.00 88.25 694 LEU A C 1
ATOM 5388 O O . LEU A 1 694 ? 34.387 -0.756 -69.902 1.00 88.25 694 LEU A O 1
ATOM 5392 N N . ASP A 1 695 ? 36.354 0.213 -70.432 1.00 91.00 695 ASP A N 1
ATOM 5393 C CA . ASP A 1 695 ? 37.097 -0.173 -69.231 1.00 91.00 695 ASP A CA 1
ATOM 5394 C C . ASP A 1 695 ? 37.125 1.026 -68.259 1.00 91.00 695 ASP A C 1
ATOM 5396 O O . ASP A 1 695 ? 37.466 2.146 -68.646 1.00 91.00 695 ASP A O 1
ATOM 5400 N N . ILE A 1 696 ? 36.681 0.815 -67.015 1.00 92.69 696 ILE A N 1
ATOM 5401 C CA . ILE A 1 696 ? 36.421 1.864 -66.017 1.00 92.69 696 ILE A CA 1
ATOM 5402 C C . ILE A 1 696 ? 37.176 1.546 -64.722 1.00 92.69 696 ILE A C 1
ATOM 5404 O O . ILE A 1 696 ? 37.011 0.471 -64.133 1.00 92.69 696 ILE A O 1
ATOM 5408 N N . ALA A 1 697 ? 37.953 2.515 -64.239 1.00 91.88 697 ALA A N 1
ATOM 5409 C CA . ALA A 1 697 ? 38.681 2.431 -62.979 1.00 91.88 697 ALA A CA 1
ATOM 5410 C C . ALA A 1 697 ? 37.916 3.173 -61.872 1.00 91.88 697 ALA A C 1
ATOM 5412 O O . ALA A 1 697 ? 37.926 4.400 -61.810 1.00 91.88 697 ALA A O 1
ATOM 5413 N N . ILE A 1 698 ? 37.260 2.429 -60.978 1.00 93.75 698 ILE A N 1
ATOM 5414 C CA . ILE A 1 698 ? 36.525 2.977 -59.832 1.00 93.75 698 ILE A CA 1
ATOM 5415 C C . ILE A 1 698 ? 37.499 3.343 -58.708 1.00 93.75 698 ILE A C 1
ATOM 5417 O O . ILE A 1 698 ? 38.114 2.476 -58.079 1.00 93.75 698 ILE A O 1
ATOM 5421 N N . GLU A 1 699 ? 37.604 4.640 -58.437 1.00 88.12 699 GLU A N 1
ATOM 5422 C CA . GLU A 1 699 ? 38.415 5.217 -57.363 1.00 88.12 699 GLU A CA 1
ATOM 5423 C C . GLU A 1 699 ? 37.678 5.226 -56.028 1.00 88.12 699 GLU A C 1
ATOM 5425 O O . GLU A 1 699 ? 38.249 4.909 -54.985 1.00 88.12 699 GLU A O 1
ATOM 5430 N N . ASN A 1 700 ? 36.387 5.545 -56.069 1.00 89.25 700 ASN A N 1
ATOM 5431 C CA . ASN A 1 700 ? 35.515 5.651 -54.914 1.00 89.25 700 ASN A CA 1
ATOM 5432 C C . ASN A 1 700 ? 34.198 4.925 -55.227 1.00 89.25 700 ASN A C 1
ATOM 5434 O O . ASN A 1 700 ? 33.308 5.515 -55.840 1.00 89.25 700 ASN A O 1
ATOM 5438 N N . PRO A 1 701 ? 34.038 3.650 -54.832 1.00 91.25 701 PRO A N 1
ATOM 5439 C CA . PRO A 1 701 ? 32.771 2.953 -55.013 1.00 91.25 701 PRO A CA 1
ATOM 5440 C C . PRO A 1 701 ? 31.675 3.576 -54.135 1.00 91.25 701 PRO A C 1
ATOM 5442 O O . PRO A 1 701 ? 31.965 4.363 -53.224 1.00 91.25 701 PRO A O 1
ATOM 5445 N N . ALA A 1 702 ? 30.422 3.193 -54.380 1.00 85.25 702 ALA A N 1
ATOM 5446 C CA . ALA A 1 702 ? 29.293 3.547 -53.527 1.00 85.25 702 ALA A CA 1
ATOM 5447 C C . ALA A 1 702 ? 29.597 3.244 -52.045 1.00 85.25 702 ALA A C 1
ATOM 5449 O O . ALA A 1 702 ? 30.429 2.397 -51.711 1.00 85.25 702 ALA A O 1
ATOM 5450 N N . ASP A 1 703 ? 28.981 4.005 -51.146 1.00 83.44 703 ASP A N 1
ATOM 5451 C CA . ASP A 1 703 ? 29.225 3.999 -49.702 1.00 83.44 703 ASP A CA 1
ATOM 5452 C C . ASP A 1 703 ? 30.640 4.395 -49.226 1.00 83.44 703 ASP A C 1
ATOM 5454 O O . ASP A 1 703 ? 30.818 4.623 -48.025 1.00 83.44 703 ASP A O 1
ATOM 5458 N N . SER A 1 704 ? 31.632 4.556 -50.113 1.00 86.62 704 SER A N 1
ATOM 5459 C CA . SER A 1 704 ? 32.944 5.109 -49.743 1.00 86.62 704 SER A CA 1
ATOM 5460 C C . SER A 1 704 ? 32.885 6.618 -49.462 1.00 86.62 704 SER A C 1
ATOM 5462 O O . SER A 1 704 ? 31.941 7.316 -49.842 1.00 86.62 704 SER A O 1
ATOM 5464 N N . ILE A 1 705 ? 33.913 7.137 -48.787 1.00 83.19 705 ILE A N 1
ATOM 5465 C CA . ILE A 1 705 ? 34.084 8.574 -48.541 1.00 83.19 705 ILE A CA 1
ATOM 5466 C C . ILE A 1 705 ? 35.164 9.099 -49.487 1.00 83.19 705 ILE A C 1
ATOM 5468 O O . ILE A 1 705 ? 36.292 8.604 -49.477 1.00 83.19 705 ILE A O 1
ATOM 5472 N N . ARG A 1 706 ? 34.826 10.122 -50.276 1.00 81.44 706 ARG A N 1
ATOM 5473 C CA . ARG A 1 706 ? 35.784 10.925 -51.040 1.00 81.44 706 ARG A CA 1
ATOM 5474 C C . ARG A 1 706 ? 36.122 12.182 -50.242 1.00 81.44 706 ARG A C 1
ATOM 5476 O O . ARG A 1 706 ? 35.230 12.825 -49.691 1.00 81.44 706 ARG A O 1
ATOM 5483 N N . SER A 1 707 ? 37.400 12.539 -50.179 1.00 77.50 707 SER A N 1
ATOM 5484 C CA . SER A 1 707 ? 37.888 13.688 -49.411 1.00 77.50 707 SER A CA 1
ATOM 5485 C C . SER A 1 707 ? 38.968 14.453 -50.161 1.00 77.50 707 SER A C 1
ATOM 5487 O O . SER A 1 707 ? 39.827 13.839 -50.792 1.00 77.50 707 SER A O 1
ATOM 5489 N N . GLY A 1 708 ? 38.979 15.776 -50.026 1.00 71.81 708 GLY A N 1
ATOM 5490 C CA . GLY A 1 708 ? 39.987 16.637 -50.641 1.00 71.81 708 GLY A CA 1
ATOM 5491 C C . GLY A 1 708 ? 40.166 17.960 -49.903 1.00 71.81 708 GLY A C 1
ATOM 5492 O O . GLY A 1 708 ? 39.560 18.195 -48.858 1.00 71.81 708 GLY A O 1
ATOM 5493 N N . THR A 1 709 ? 40.992 18.836 -50.468 1.00 69.94 709 THR A N 1
ATOM 5494 C CA . THR A 1 709 ? 41.246 20.188 -49.954 1.00 69.94 709 THR A CA 1
ATOM 5495 C C . THR A 1 709 ? 41.024 21.188 -51.082 1.00 69.94 709 THR A C 1
ATOM 5497 O O . THR A 1 709 ? 41.536 20.994 -52.182 1.00 69.94 709 THR A O 1
ATOM 5500 N N . ASP A 1 710 ? 40.247 22.242 -50.838 1.00 65.19 710 ASP A N 1
ATOM 5501 C CA . ASP A 1 710 ? 39.983 23.276 -51.840 1.00 65.19 710 ASP A CA 1
ATOM 5502 C C . ASP A 1 710 ? 41.181 24.244 -52.029 1.00 65.19 710 ASP A C 1
ATOM 5504 O O . ASP A 1 710 ? 42.103 24.266 -51.203 1.00 65.19 710 ASP A O 1
ATOM 5508 N N . PRO A 1 711 ? 41.190 25.096 -53.078 1.00 50.31 711 PRO A N 1
ATOM 5509 C CA . PRO A 1 711 ? 42.261 26.074 -53.304 1.00 50.31 711 PRO A CA 1
ATOM 5510 C C . PRO A 1 711 ? 42.431 27.132 -52.196 1.00 50.31 711 PRO A C 1
ATOM 5512 O O . PRO A 1 711 ? 43.412 27.876 -52.211 1.00 50.31 711 PRO A O 1
ATOM 5515 N N . SER A 1 712 ? 41.497 27.225 -51.240 1.00 57.72 712 SER A N 1
ATOM 5516 C CA . SER A 1 712 ? 41.596 28.087 -50.054 1.00 57.72 712 SER A CA 1
ATOM 5517 C C . SER A 1 712 ? 42.230 27.379 -48.845 1.00 57.72 712 SER A C 1
ATOM 5519 O O . SER A 1 712 ? 42.492 28.021 -47.826 1.00 57.72 712 SER A O 1
ATOM 5521 N N . GLY A 1 713 ? 42.522 26.077 -48.962 1.00 63.50 713 GLY A N 1
ATOM 5522 C CA . GLY A 1 713 ? 43.084 25.239 -47.903 1.00 63.50 713 GLY A CA 1
ATOM 5523 C C . GLY A 1 713 ? 42.036 24.601 -46.986 1.00 63.50 713 GLY A C 1
ATOM 5524 O O . GLY A 1 713 ? 42.396 24.113 -45.915 1.00 63.50 713 GLY A O 1
ATOM 5525 N N . LYS A 1 714 ? 40.750 24.611 -47.359 1.00 69.25 714 LYS A N 1
ATOM 5526 C CA . LYS A 1 714 ? 39.666 24.011 -46.569 1.00 69.25 714 LYS A CA 1
ATOM 5527 C C . LYS A 1 714 ? 39.442 22.560 -47.002 1.00 69.25 714 LYS A C 1
ATOM 5529 O O . LYS A 1 714 ? 39.200 22.282 -48.174 1.00 69.25 714 LYS A O 1
ATOM 5534 N N . GLU A 1 715 ? 39.484 21.642 -46.044 1.00 75.56 715 GLU A N 1
ATOM 5535 C CA . GLU A 1 715 ? 39.149 20.231 -46.263 1.00 75.56 715 GLU A CA 1
ATOM 5536 C C . GLU A 1 715 ? 37.636 20.035 -46.478 1.00 75.56 715 GLU A C 1
ATOM 5538 O O . GLU A 1 715 ? 36.809 20.686 -45.828 1.00 75.56 715 GLU A O 1
ATOM 5543 N N . TRP A 1 716 ? 37.279 19.120 -47.380 1.00 78.50 716 TRP A N 1
ATOM 5544 C CA . TRP A 1 716 ? 35.910 18.692 -47.679 1.00 78.50 716 TRP A CA 1
ATOM 5545 C C . TRP A 1 716 ? 35.824 17.161 -47.726 1.00 78.50 716 TRP A C 1
ATOM 5547 O O . TRP A 1 716 ? 36.810 16.484 -48.027 1.00 78.50 716 TRP A O 1
ATOM 5557 N N . GLN A 1 717 ? 34.648 16.609 -47.411 1.00 80.38 717 GLN A N 1
ATOM 5558 C CA . GLN A 1 717 ? 34.377 15.166 -47.444 1.00 80.38 717 GLN A CA 1
ATOM 5559 C C . GLN A 1 717 ? 32.936 14.903 -47.897 1.00 80.38 717 GLN A C 1
ATOM 5561 O O . GLN A 1 717 ? 32.006 15.514 -47.374 1.00 80.38 717 GLN A O 1
ATOM 5566 N N . VAL A 1 718 ? 32.748 13.969 -48.831 1.00 79.81 718 VAL A N 1
ATOM 5567 C CA . VAL A 1 718 ? 31.436 13.554 -49.352 1.00 79.81 718 VAL A CA 1
ATOM 5568 C C . VAL A 1 718 ? 31.341 12.027 -49.330 1.00 79.81 718 VAL A C 1
ATOM 5570 O O . VAL A 1 718 ? 32.287 11.335 -49.706 1.00 79.81 718 VAL A O 1
ATOM 5573 N N . LYS A 1 719 ? 30.199 11.489 -48.883 1.00 85.38 719 LYS A N 1
ATOM 5574 C CA . LYS A 1 719 ? 29.896 10.055 -48.982 1.00 85.38 719 LYS A CA 1
ATOM 5575 C C . LYS A 1 719 ? 29.264 9.765 -50.342 1.00 85.38 719 LYS A C 1
ATOM 5577 O O . LYS A 1 719 ? 28.187 10.282 -50.637 1.00 85.38 719 LYS A O 1
ATOM 5582 N N . MET A 1 720 ? 29.895 8.894 -51.116 1.00 85.19 720 MET A N 1
ATOM 5583 C CA . MET A 1 720 ? 29.424 8.514 -52.444 1.00 85.19 720 MET A CA 1
ATOM 5584 C C . MET A 1 720 ? 28.153 7.664 -52.349 1.00 85.19 720 MET A C 1
ATOM 5586 O O . MET A 1 720 ? 28.109 6.688 -51.600 1.00 85.19 720 MET A O 1
ATOM 5590 N N . GLN A 1 721 ? 27.121 8.020 -53.113 1.00 86.06 721 GLN A N 1
ATOM 5591 C CA . GLN A 1 721 ? 25.895 7.221 -53.265 1.00 86.06 721 GLN A CA 1
ATOM 5592 C C . GLN A 1 721 ? 25.990 6.252 -54.454 1.00 86.06 721 GLN A C 1
ATOM 5594 O O . GLN A 1 721 ? 25.298 5.235 -54.501 1.00 86.06 721 GLN A O 1
ATOM 5599 N N . HIS A 1 722 ? 26.874 6.552 -55.407 1.00 90.31 722 HIS A N 1
ATOM 5600 C CA . HIS A 1 722 ? 27.107 5.771 -56.620 1.00 90.31 722 HIS A CA 1
ATOM 5601 C C . HIS A 1 722 ? 28.610 5.591 -56.854 1.00 90.31 722 HIS A C 1
ATOM 5603 O O . HIS A 1 722 ? 29.422 6.299 -56.257 1.00 90.31 722 HIS A O 1
ATOM 5609 N N . HIS A 1 723 ? 28.995 4.621 -57.683 1.00 92.06 723 HIS A N 1
ATOM 5610 C CA . HIS A 1 723 ? 30.408 4.335 -57.931 1.00 92.06 723 HIS A CA 1
ATOM 5611 C C . HIS A 1 723 ? 31.016 5.442 -58.796 1.00 92.06 723 HIS A C 1
ATOM 5613 O O . HIS A 1 723 ? 30.437 5.806 -59.816 1.00 92.06 723 HIS A O 1
ATOM 5619 N N . TYR A 1 724 ? 32.173 5.964 -58.404 1.00 91.75 724 TYR A N 1
ATOM 5620 C CA . TYR A 1 724 ? 32.860 7.066 -59.073 1.00 91.75 724 TYR A CA 1
ATOM 5621 C C . TYR A 1 724 ? 34.302 6.702 -59.422 1.00 91.75 724 TYR A C 1
ATOM 5623 O O . TYR A 1 724 ? 35.006 6.032 -58.658 1.00 91.75 724 TYR A O 1
ATOM 5631 N N . GLY A 1 725 ? 34.739 7.175 -60.580 1.00 91.38 725 GLY A N 1
ATOM 5632 C CA . GLY A 1 725 ? 36.083 7.002 -61.104 1.00 91.38 725 GLY A CA 1
ATOM 5633 C C . GLY A 1 725 ? 36.172 7.578 -62.510 1.00 91.38 725 GLY A C 1
ATOM 5634 O O . GLY A 1 725 ? 35.407 8.478 -62.847 1.00 91.38 725 GLY A O 1
ATOM 5635 N N . TYR A 1 726 ? 37.050 7.025 -63.341 1.00 89.31 726 TYR A N 1
ATOM 5636 C CA . TYR A 1 726 ? 37.317 7.527 -64.692 1.00 89.31 726 TYR A CA 1
ATOM 5637 C C . TYR A 1 726 ? 37.311 6.408 -65.743 1.00 89.31 726 TYR A C 1
ATOM 5639 O O . TYR A 1 726 ? 37.491 5.223 -65.435 1.00 89.31 726 TYR A O 1
ATOM 5647 N N . ILE A 1 727 ? 37.086 6.788 -67.002 1.00 87.75 727 ILE A N 1
ATOM 5648 C CA . ILE A 1 727 ? 37.086 5.881 -68.157 1.00 87.75 727 ILE A CA 1
ATOM 5649 C C . ILE A 1 727 ? 38.514 5.780 -68.707 1.00 87.75 727 ILE A C 1
ATOM 5651 O O . ILE A 1 727 ? 39.082 6.767 -69.181 1.00 87.75 727 ILE A O 1
ATOM 5655 N N . GLU A 1 728 ? 39.100 4.584 -68.672 1.00 84.69 728 GLU A N 1
ATOM 5656 C CA . GLU A 1 728 ? 40.489 4.374 -69.082 1.00 84.69 728 GLU A CA 1
ATOM 5657 C C . GLU A 1 728 ? 40.694 4.645 -70.584 1.00 84.69 728 GLU A C 1
ATOM 5659 O O . GLU A 1 728 ? 39.846 4.330 -71.420 1.00 84.69 728 GLU A O 1
ATOM 5664 N N . ASN A 1 729 ? 41.872 5.164 -70.948 1.00 80.88 729 ASN A N 1
ATOM 5665 C CA . ASN A 1 729 ? 42.256 5.502 -72.330 1.00 80.88 729 ASN A CA 1
ATOM 5666 C C . ASN A 1 729 ? 41.411 6.620 -72.983 1.00 80.88 729 ASN A C 1
ATOM 5668 O O . ASN A 1 729 ? 41.362 6.717 -74.213 1.00 80.88 729 ASN A O 1
ATOM 5672 N N . THR A 1 730 ? 40.774 7.476 -72.180 1.00 81.06 730 THR A N 1
ATOM 5673 C CA . THR A 1 730 ? 40.097 8.697 -72.646 1.00 81.06 730 THR A CA 1
ATOM 5674 C C . THR A 1 730 ? 40.929 9.952 -72.355 1.00 81.06 730 THR A C 1
ATOM 5676 O O . THR A 1 730 ? 41.996 9.874 -71.754 1.00 81.06 730 THR A O 1
ATOM 5679 N N . MET A 1 731 ? 40.481 11.107 -72.851 1.00 75.81 731 MET A N 1
ATOM 5680 C CA . MET A 1 731 ? 41.117 12.407 -72.626 1.00 75.81 731 MET A CA 1
ATOM 5681 C C . MET A 1 731 ? 40.016 13.466 -72.522 1.00 75.81 731 MET A C 1
ATOM 5683 O O . MET A 1 731 ? 39.260 13.674 -73.478 1.00 75.81 731 MET A O 1
ATOM 5687 N N . GLY A 1 732 ? 39.907 14.081 -71.349 1.00 69.00 732 GLY A N 1
ATOM 5688 C CA . GLY A 1 732 ? 38.984 15.157 -71.020 1.00 69.00 732 GLY A CA 1
ATOM 5689 C C . GLY A 1 732 ? 39.367 16.491 -71.660 1.00 69.00 732 GLY A C 1
ATOM 5690 O O . GLY A 1 732 ? 40.276 16.593 -72.488 1.00 69.00 732 GLY A O 1
ATOM 5691 N N . ALA A 1 733 ? 38.621 17.536 -71.305 1.00 65.31 733 ALA A N 1
ATOM 5692 C CA . ALA A 1 733 ? 38.865 18.893 -71.801 1.00 65.31 733 ALA A CA 1
ATOM 5693 C C . ALA A 1 733 ? 39.885 19.678 -70.947 1.00 65.31 733 ALA A C 1
ATOM 5695 O O . ALA A 1 733 ? 40.454 20.666 -71.413 1.00 65.31 733 ALA A O 1
ATOM 5696 N N . ASP A 1 734 ? 40.109 19.207 -69.725 1.00 58.88 734 ASP A N 1
ATOM 5697 C CA . ASP A 1 734 ? 41.099 19.616 -68.725 1.00 58.88 734 ASP A CA 1
ATOM 5698 C C . ASP A 1 734 ? 42.490 18.999 -68.971 1.00 58.88 734 ASP A C 1
ATOM 5700 O O . ASP A 1 734 ? 43.506 19.666 -68.760 1.00 58.88 734 ASP A O 1
ATOM 5704 N N . GLY A 1 735 ? 42.531 17.769 -69.490 1.00 60.09 735 GLY A N 1
ATOM 5705 C CA . GLY A 1 735 ? 43.749 17.027 -69.829 1.00 60.09 735 GLY A CA 1
ATOM 5706 C C . GLY A 1 735 ? 43.959 15.724 -69.049 1.00 60.09 735 GLY A C 1
ATOM 5707 O O . GLY A 1 735 ? 44.988 15.084 -69.270 1.00 60.09 735 GLY A O 1
ATOM 5708 N N . ASP A 1 736 ? 43.008 15.338 -68.196 1.00 72.75 736 ASP A N 1
ATOM 5709 C CA . ASP A 1 736 ? 42.992 14.070 -67.452 1.00 72.75 736 ASP A CA 1
ATOM 5710 C C . ASP A 1 736 ? 41.967 13.087 -68.080 1.00 72.75 736 ASP A C 1
ATOM 5712 O O . ASP A 1 736 ? 41.324 13.406 -69.086 1.00 72.75 736 ASP A O 1
ATOM 5716 N N . GLU A 1 737 ? 41.827 11.855 -67.577 1.00 81.62 737 GLU A N 1
ATOM 5717 C CA . GLU A 1 737 ? 40.787 10.922 -68.045 1.00 81.62 737 GLU A CA 1
ATOM 5718 C C . GLU A 1 737 ? 39.353 11.412 -67.740 1.00 81.62 737 GLU A C 1
ATOM 5720 O O . GLU A 1 737 ? 39.101 12.109 -66.763 1.00 81.62 737 GLU A O 1
ATOM 5725 N N . ILE A 1 738 ? 38.375 11.015 -68.565 1.00 82.81 738 ILE A N 1
ATOM 5726 C CA . ILE A 1 738 ? 36.979 11.455 -68.412 1.00 82.81 738 ILE A CA 1
ATOM 5727 C C . ILE A 1 738 ? 36.330 10.786 -67.197 1.00 82.81 738 ILE A C 1
ATOM 5729 O O . ILE A 1 738 ? 36.194 9.559 -67.138 1.00 82.81 738 ILE A O 1
ATOM 5733 N N . ASP A 1 739 ? 35.845 11.620 -66.283 1.00 89.25 739 ASP A N 1
ATOM 5734 C CA . ASP A 1 739 ? 35.136 11.221 -65.071 1.00 89.25 739 ASP A CA 1
ATOM 5735 C C . ASP A 1 739 ? 33.774 10.563 -65.345 1.00 89.25 739 ASP A C 1
ATOM 5737 O O . ASP A 1 739 ? 32.987 10.996 -66.195 1.00 89.25 739 ASP A O 1
ATOM 5741 N N . VAL A 1 740 ? 33.454 9.533 -64.559 1.00 91.44 740 VAL A N 1
ATOM 5742 C CA . VAL A 1 740 ? 32.228 8.740 -64.685 1.00 91.44 740 VAL A CA 1
ATOM 5743 C C . VAL A 1 740 ? 31.608 8.374 -63.335 1.00 91.44 740 VAL A C 1
ATOM 5745 O O . VAL A 1 740 ? 32.280 7.945 -62.396 1.00 91.44 740 VAL A O 1
ATOM 5748 N N . PHE A 1 741 ? 30.281 8.489 -63.271 1.00 92.19 741 PHE A N 1
ATOM 5749 C CA . PHE A 1 741 ? 29.435 7.903 -62.238 1.00 92.19 741 PHE A CA 1
ATOM 5750 C C . PHE A 1 741 ? 28.708 6.676 -62.795 1.00 92.19 741 PHE A C 1
ATOM 5752 O O . PHE A 1 741 ? 28.016 6.760 -63.811 1.00 92.19 741 PHE A O 1
ATOM 5759 N N . VAL A 1 742 ? 28.816 5.544 -62.105 1.00 91.50 742 VAL A N 1
ATOM 5760 C CA . VAL A 1 742 ? 28.079 4.310 -62.403 1.00 91.50 742 VAL A CA 1
ATOM 5761 C C . VAL A 1 742 ? 27.058 4.074 -61.293 1.00 91.50 742 VAL A C 1
ATOM 5763 O O . VAL A 1 742 ? 27.417 3.999 -60.114 1.00 91.50 742 VAL A O 1
ATOM 5766 N N . LYS A 1 743 ? 25.779 3.954 -61.669 1.00 91.69 743 LYS A N 1
ATOM 5767 C CA . LYS A 1 743 ? 24.664 3.687 -60.748 1.00 91.69 743 LYS A CA 1
ATOM 5768 C C . LYS A 1 743 ? 24.967 2.480 -59.848 1.00 91.69 743 LYS A C 1
ATOM 5770 O O . LYS A 1 743 ? 25.430 1.439 -60.314 1.00 91.69 743 LYS A O 1
ATOM 5775 N N . ASN A 1 744 ? 24.700 2.630 -58.551 1.00 88.12 744 ASN A N 1
ATOM 5776 C CA . ASN A 1 744 ? 24.830 1.535 -57.585 1.00 88.12 744 ASN A CA 1
ATOM 5777 C C . ASN A 1 744 ? 23.777 0.453 -57.883 1.00 88.12 744 ASN A C 1
ATOM 5779 O O . ASN A 1 744 ? 22.651 0.793 -58.246 1.00 88.12 744 ASN A O 1
ATOM 5783 N N . HIS A 1 745 ? 24.126 -0.825 -57.735 1.00 85.88 745 HIS A N 1
ATOM 5784 C CA . HIS A 1 745 ? 23.280 -1.962 -58.111 1.00 85.88 745 HIS A CA 1
ATOM 5785 C C . HIS A 1 745 ? 22.924 -2.048 -59.607 1.00 85.88 745 HIS A C 1
ATOM 5787 O O . HIS A 1 745 ? 21.896 -2.620 -59.972 1.00 85.88 745 HIS A O 1
ATOM 5793 N N . LEU A 1 746 ? 23.786 -1.535 -60.493 1.00 87.12 746 LEU A N 1
ATOM 5794 C CA . LEU A 1 746 ? 23.667 -1.776 -61.934 1.00 87.12 746 LEU A CA 1
ATOM 5795 C C . LEU A 1 746 ? 23.911 -3.266 -62.236 1.00 87.12 746 LEU A C 1
ATOM 5797 O O . LEU A 1 746 ? 24.968 -3.809 -61.907 1.00 87.12 746 LEU A O 1
ATOM 5801 N N . ASP A 1 747 ? 22.922 -3.941 -62.822 1.00 81.19 747 ASP A N 1
ATOM 5802 C CA . ASP A 1 747 ? 22.910 -5.399 -63.022 1.00 81.19 747 ASP A CA 1
ATOM 5803 C C . ASP A 1 747 ? 23.230 -5.844 -64.462 1.00 81.19 747 ASP A C 1
ATOM 5805 O O . ASP A 1 747 ? 23.489 -7.027 -64.702 1.00 81.19 747 ASP A O 1
ATOM 5809 N N . SER A 1 748 ? 23.236 -4.902 -65.407 1.00 80.75 748 SER A N 1
ATOM 5810 C CA . SER A 1 748 ? 23.312 -5.134 -66.850 1.00 80.75 748 SER A CA 1
ATOM 5811 C C . SER A 1 748 ? 23.935 -3.940 -67.593 1.00 80.75 748 SER A C 1
ATOM 5813 O O . SER A 1 748 ? 24.002 -2.831 -67.061 1.00 80.75 748 SER A O 1
ATOM 5815 N N . ASP A 1 749 ? 24.417 -4.164 -68.822 1.00 84.12 749 ASP A N 1
ATOM 5816 C CA . ASP A 1 749 ? 24.905 -3.085 -69.693 1.00 84.12 749 ASP A CA 1
ATOM 5817 C C . ASP A 1 749 ? 23.720 -2.197 -70.139 1.00 84.12 749 ASP A C 1
ATOM 5819 O O . ASP A 1 749 ? 22.794 -2.712 -70.775 1.00 84.12 749 ASP A O 1
ATOM 5823 N N . PRO A 1 750 ? 23.714 -0.881 -69.848 1.00 87.56 750 PRO A N 1
ATOM 5824 C CA . PRO A 1 750 ? 22.621 0.002 -70.239 1.00 87.56 750 PRO A CA 1
ATOM 5825 C C . PRO A 1 750 ? 22.664 0.328 -71.740 1.00 87.56 750 PRO A C 1
ATOM 5827 O O . PRO A 1 750 ? 23.725 0.374 -72.358 1.00 87.56 750 PRO A O 1
ATOM 5830 N N . GLU A 1 751 ? 21.506 0.621 -72.338 1.00 84.31 751 GLU A N 1
ATOM 5831 C CA . GLU A 1 751 ? 21.428 1.022 -73.754 1.00 84.31 751 GLU A CA 1
ATOM 5832 C C . GLU A 1 751 ? 22.008 2.430 -74.003 1.00 84.31 751 GLU A C 1
ATOM 5834 O O . GLU A 1 751 ? 22.525 2.724 -75.085 1.00 84.31 751 GLU A O 1
ATOM 5839 N N . HIS A 1 752 ? 21.942 3.301 -72.992 1.00 90.06 752 HIS A N 1
ATOM 5840 C CA . HIS A 1 752 ? 22.300 4.714 -73.076 1.00 90.06 752 HIS A CA 1
ATOM 5841 C C . HIS A 1 752 ? 23.102 5.173 -71.847 1.00 90.06 752 HIS A C 1
ATOM 5843 O O . HIS A 1 752 ? 23.050 4.561 -70.780 1.00 90.06 752 HIS A O 1
ATOM 5849 N N . ALA A 1 753 ? 23.817 6.281 -72.008 1.00 91.12 753 ALA A N 1
ATOM 5850 C CA . ALA A 1 753 ? 24.467 7.040 -70.949 1.00 91.12 753 ALA A CA 1
ATOM 5851 C C . ALA A 1 753 ? 24.109 8.525 -71.085 1.00 91.12 753 ALA A C 1
ATOM 5853 O O . ALA A 1 753 ? 23.581 8.962 -72.112 1.00 91.12 753 ALA A O 1
ATOM 5854 N N . TYR A 1 754 ? 24.424 9.304 -70.055 1.00 90.12 754 TYR A N 1
ATOM 5855 C CA . TYR A 1 754 ? 24.227 10.748 -70.055 1.00 90.12 754 TYR A CA 1
ATOM 5856 C C . TYR A 1 754 ? 25.559 11.482 -69.939 1.00 90.12 754 TYR A C 1
ATOM 5858 O O . TYR A 1 754 ? 26.398 11.137 -69.111 1.00 90.12 754 TYR A O 1
ATOM 5866 N N . ILE A 1 755 ? 25.737 12.513 -70.756 1.00 89.19 755 ILE A N 1
ATOM 5867 C CA . ILE A 1 755 ? 26.874 13.429 -70.711 1.00 89.19 755 ILE A CA 1
ATOM 5868 C C . ILE A 1 755 ? 26.425 14.672 -69.951 1.00 89.19 755 ILE A C 1
ATOM 5870 O O . ILE A 1 755 ? 25.519 15.362 -70.411 1.00 89.19 755 ILE A O 1
ATOM 5874 N N . ILE A 1 756 ? 27.055 14.979 -68.821 1.00 88.19 756 ILE A N 1
ATOM 5875 C CA . ILE A 1 756 ? 26.819 16.202 -68.050 1.00 88.19 756 ILE A CA 1
ATOM 5876 C C . ILE A 1 756 ? 27.965 17.174 -68.301 1.00 88.19 756 ILE A C 1
ATOM 5878 O O . ILE A 1 756 ? 29.136 16.845 -68.122 1.00 88.19 756 ILE A O 1
ATOM 5882 N N . ARG A 1 757 ? 27.615 18.397 -68.692 1.00 84.81 757 ARG A N 1
ATOM 5883 C CA . ARG A 1 757 ? 28.541 19.513 -68.864 1.00 84.81 757 ARG A CA 1
ATOM 5884 C C . ARG A 1 757 ? 28.646 20.275 -67.542 1.00 84.81 757 ARG A C 1
ATOM 5886 O O . ARG A 1 757 ? 27.693 20.959 -67.153 1.00 84.81 757 ARG A O 1
ATOM 5893 N N . GLN A 1 758 ? 29.782 20.164 -66.858 1.00 83.44 758 GLN A N 1
ATOM 5894 C CA . GLN A 1 758 ? 30.034 20.851 -65.591 1.00 83.44 758 GLN A CA 1
ATOM 5895 C C . GLN A 1 758 ? 30.344 22.341 -65.817 1.00 83.44 758 GLN A C 1
ATOM 5897 O O . GLN A 1 758 ? 30.862 22.753 -66.862 1.00 83.44 758 GLN A O 1
ATOM 5902 N N . LEU A 1 759 ? 29.984 23.157 -64.828 1.00 83.00 759 LEU A N 1
ATOM 5903 C CA . LEU A 1 759 ? 30.273 24.585 -64.761 1.00 83.00 759 LEU A CA 1
ATOM 5904 C C . LEU A 1 759 ? 31.212 24.891 -63.597 1.00 83.00 759 LEU A C 1
ATOM 5906 O O . LEU A 1 759 ? 30.979 24.452 -62.469 1.00 83.00 759 LEU A O 1
ATOM 5910 N N . ALA A 1 760 ? 32.209 25.729 -63.860 1.00 76.81 760 ALA A N 1
ATOM 5911 C CA . ALA A 1 760 ? 33.067 26.294 -62.835 1.00 76.81 760 ALA A CA 1
ATOM 5912 C C . ALA A 1 760 ? 32.300 27.344 -62.008 1.00 76.81 760 ALA A C 1
ATOM 5914 O O . ALA A 1 760 ? 31.242 27.843 -62.399 1.00 76.81 760 ALA A O 1
ATOM 5915 N N . SER A 1 761 ? 32.856 27.733 -60.857 1.00 73.38 761 SER A N 1
ATOM 5916 C CA . SER A 1 761 ? 32.224 28.701 -59.937 1.00 73.38 761 SER A CA 1
ATOM 5917 C C . SER A 1 761 ? 31.943 30.099 -60.525 1.00 73.38 761 SER A C 1
ATOM 5919 O O . SER A 1 761 ? 31.160 30.853 -59.946 1.00 73.38 761 SER A O 1
ATOM 5921 N N . ASP A 1 762 ? 32.554 30.448 -61.661 1.00 70.88 762 ASP A N 1
ATOM 5922 C CA . ASP A 1 762 ? 32.323 31.690 -62.409 1.00 70.88 762 ASP A CA 1
ATOM 5923 C C . ASP A 1 762 ? 31.324 31.538 -63.576 1.00 70.88 762 ASP A C 1
ATOM 5925 O O . ASP A 1 762 ? 31.035 32.512 -64.274 1.00 70.88 762 ASP A O 1
ATOM 5929 N N . GLY A 1 763 ? 30.768 30.337 -63.770 1.00 71.81 763 GLY A N 1
ATOM 5930 C CA . GLY A 1 763 ? 29.842 30.003 -64.851 1.00 71.81 763 GLY A CA 1
ATOM 5931 C C . GLY A 1 763 ? 30.511 29.680 -66.191 1.00 71.81 763 GLY A C 1
ATOM 5932 O O . GLY A 1 763 ? 29.810 29.575 -67.198 1.00 71.81 763 GLY A O 1
ATOM 5933 N N . THR A 1 764 ? 31.838 29.525 -66.239 1.00 76.69 764 THR A N 1
ATOM 5934 C CA . THR A 1 764 ? 32.533 29.011 -67.429 1.00 76.69 764 THR A CA 1
ATOM 5935 C C . THR A 1 764 ? 32.440 27.484 -67.528 1.00 76.69 764 THR A C 1
ATOM 5937 O O . THR A 1 764 ? 32.060 26.803 -66.575 1.00 76.69 764 THR A O 1
ATOM 5940 N N . PHE A 1 765 ? 32.715 26.937 -68.717 1.00 77.50 765 PHE A N 1
ATOM 5941 C CA . PHE A 1 765 ? 32.858 25.491 -68.903 1.00 77.50 765 PHE A CA 1
ATOM 5942 C C . PHE A 1 765 ? 34.046 24.965 -68.092 1.00 77.50 765 PHE A C 1
ATOM 5944 O O . PHE A 1 765 ? 35.122 25.556 -68.153 1.00 77.50 765 PHE A O 1
ATOM 5951 N N . ASP A 1 766 ? 33.831 23.860 -67.383 1.00 77.88 766 ASP A N 1
ATOM 5952 C CA . ASP A 1 766 ? 34.843 23.193 -66.562 1.00 77.88 766 ASP A CA 1
ATOM 5953 C C . ASP A 1 766 ? 35.283 21.890 -67.251 1.00 77.88 766 ASP A C 1
ATOM 5955 O O . ASP A 1 766 ? 36.328 21.827 -67.895 1.00 77.88 766 ASP A O 1
ATOM 5959 N N . GLU A 1 767 ? 34.412 20.881 -67.225 1.00 82.06 767 GLU A N 1
ATOM 5960 C CA . GLU A 1 767 ? 34.684 19.525 -67.706 1.00 82.06 767 GLU A CA 1
ATOM 5961 C C . GLU A 1 767 ? 33.386 18.796 -68.122 1.00 82.06 767 GLU A C 1
ATOM 5963 O O . GLU A 1 767 ? 32.273 19.309 -67.952 1.00 82.06 767 GLU A O 1
ATOM 5968 N N . HIS A 1 768 ? 33.515 17.583 -68.670 1.00 84.75 768 HIS A N 1
ATOM 5969 C CA . HIS A 1 768 ? 32.386 16.692 -68.956 1.00 84.75 768 HIS A CA 1
ATOM 5970 C C . HIS A 1 768 ? 32.448 15.461 -68.051 1.00 84.75 768 HIS A C 1
ATOM 5972 O O . HIS A 1 768 ? 33.462 14.769 -68.043 1.00 84.75 768 HIS A O 1
ATOM 5978 N N . LYS A 1 769 ? 31.345 15.141 -67.365 1.00 89.31 769 LYS A N 1
ATOM 5979 C CA . LYS A 1 769 ? 31.196 13.905 -66.581 1.00 89.31 769 LYS A CA 1
ATOM 5980 C C . LYS A 1 769 ? 30.136 12.999 -67.187 1.00 89.31 769 LYS A C 1
ATOM 5982 O O . LYS A 1 769 ? 29.084 13.470 -67.616 1.00 89.31 769 LYS A O 1
ATOM 5987 N N . ILE A 1 770 ? 30.391 11.697 -67.202 1.00 90.69 770 ILE A N 1
ATOM 5988 C CA . ILE A 1 770 ? 29.473 10.694 -67.749 1.00 90.69 770 ILE A CA 1
ATOM 5989 C C . ILE A 1 770 ? 28.661 10.054 -66.617 1.00 90.69 770 ILE A C 1
ATOM 5991 O O . ILE A 1 770 ? 29.198 9.751 -65.556 1.00 90.69 770 ILE A O 1
ATOM 5995 N N . VAL A 1 771 ? 27.371 9.809 -66.836 1.00 91.81 771 VAL A N 1
ATOM 5996 C CA . VAL A 1 771 ? 26.514 9.024 -65.937 1.00 91.81 771 VAL A CA 1
ATOM 5997 C C . VAL A 1 771 ? 26.020 7.777 -66.667 1.00 91.81 771 VAL A C 1
ATOM 5999 O O . VAL A 1 771 ? 25.374 7.873 -67.712 1.00 91.81 771 VAL A O 1
ATOM 6002 N N . ILE A 1 772 ? 26.319 6.603 -66.108 1.00 91.75 772 ILE A N 1
ATOM 6003 C CA . ILE A 1 772 ? 26.006 5.285 -66.673 1.00 91.75 772 ILE A CA 1
ATOM 6004 C C . ILE A 1 772 ? 25.012 4.551 -65.762 1.00 91.75 772 ILE A C 1
ATOM 6006 O O . ILE A 1 772 ? 25.212 4.453 -64.549 1.00 91.75 772 ILE A O 1
ATOM 6010 N N . GLY A 1 773 ? 23.948 4.004 -66.360 1.00 88.31 773 GLY A N 1
ATOM 6011 C CA . GLY A 1 773 ? 22.929 3.196 -65.674 1.00 88.31 773 GLY A CA 1
ATOM 6012 C C . GLY A 1 773 ? 21.640 3.933 -65.289 1.00 88.31 773 GLY A C 1
ATOM 6013 O O . GLY A 1 773 ? 20.731 3.305 -64.752 1.00 88.31 773 GLY A O 1
ATOM 6014 N N . ALA A 1 774 ? 21.534 5.235 -65.565 1.00 88.06 774 ALA A N 1
ATOM 6015 C CA . ALA A 1 774 ? 20.276 5.970 -65.435 1.00 88.06 774 ALA A CA 1
ATOM 6016 C C . ALA A 1 774 ? 19.295 5.591 -66.562 1.00 88.06 774 ALA A C 1
ATOM 6018 O O . ALA A 1 774 ? 19.685 5.520 -67.726 1.00 88.06 774 ALA A O 1
ATOM 6019 N N . GLU A 1 775 ? 18.020 5.399 -66.228 1.00 84.44 775 GLU A N 1
ATOM 6020 C CA . GLU A 1 775 ? 16.924 5.180 -67.182 1.00 84.44 775 GLU A CA 1
ATOM 6021 C C . GLU A 1 775 ? 16.327 6.503 -67.692 1.00 84.44 775 GLU A C 1
ATOM 6023 O O . GLU A 1 775 ? 15.677 6.537 -68.739 1.00 84.44 775 GLU A O 1
ATOM 6028 N N . THR A 1 776 ? 16.513 7.599 -66.944 1.00 84.69 776 THR A N 1
ATOM 6029 C CA . THR A 1 776 ? 15.936 8.916 -67.252 1.00 84.69 776 THR A CA 1
ATOM 6030 C C . THR A 1 776 ? 16.915 10.066 -67.008 1.00 84.69 776 THR A C 1
ATOM 6032 O O . THR A 1 776 ? 17.851 9.961 -66.217 1.00 84.69 776 THR A O 1
ATOM 6035 N N . GLU A 1 777 ? 16.669 11.205 -67.662 1.00 84.62 777 GLU A N 1
ATOM 6036 C CA . GLU A 1 777 ? 17.490 12.416 -67.519 1.00 84.62 777 GLU A CA 1
ATOM 6037 C C . GLU A 1 777 ? 17.451 12.978 -66.087 1.00 84.62 777 GLU A C 1
ATOM 6039 O O . GLU A 1 777 ? 18.454 13.483 -65.587 1.00 84.62 777 GLU A O 1
ATOM 6044 N N . ASP A 1 778 ? 16.308 12.869 -65.406 1.00 84.25 778 ASP A N 1
ATOM 6045 C CA . ASP A 1 778 ? 16.162 13.338 -64.026 1.00 84.25 778 ASP A CA 1
ATOM 6046 C C . ASP A 1 778 ? 16.873 12.412 -63.029 1.00 84.25 778 ASP A C 1
ATOM 6048 O O . ASP A 1 778 ? 17.527 12.903 -62.111 1.00 84.25 778 ASP A O 1
ATOM 6052 N N . GLU A 1 779 ? 16.865 11.095 -63.263 1.00 85.38 779 GLU A N 1
ATOM 6053 C CA . GLU A 1 779 ? 17.691 10.148 -62.501 1.00 85.38 779 GLU A CA 1
ATOM 6054 C C . GLU A 1 779 ? 19.192 10.400 -62.726 1.00 85.38 779 GLU A C 1
ATOM 6056 O O . GLU A 1 779 ? 19.978 10.348 -61.784 1.00 85.38 779 GLU A O 1
ATOM 6061 N N . ALA A 1 780 ? 19.611 10.749 -63.947 1.00 86.06 780 ALA A N 1
ATOM 6062 C CA . ALA A 1 780 ? 21.004 11.103 -64.217 1.00 86.06 780 ALA A CA 1
ATOM 6063 C C . ALA A 1 780 ? 21.442 12.386 -63.478 1.00 86.06 780 ALA A C 1
ATOM 6065 O O . ALA A 1 780 ? 22.561 12.450 -62.960 1.00 86.06 780 ALA A O 1
ATOM 6066 N N . LYS A 1 781 ? 20.552 13.385 -63.358 1.00 86.88 781 LYS A N 1
ATOM 6067 C CA . LYS A 1 781 ? 20.774 14.573 -62.510 1.00 86.88 781 LYS A CA 1
ATOM 6068 C C . LYS A 1 781 ? 20.848 14.207 -61.028 1.00 86.88 781 LYS A C 1
ATOM 6070 O O . LYS A 1 781 ? 21.687 14.757 -60.319 1.00 86.88 781 LYS A O 1
ATOM 6075 N N . GLU A 1 782 ? 19.999 13.296 -60.554 1.00 88.12 782 GLU A N 1
ATOM 6076 C CA . GLU A 1 782 ? 20.011 12.819 -59.166 1.00 88.12 782 GLU A CA 1
ATOM 6077 C C . GLU A 1 782 ? 21.307 12.060 -58.839 1.00 88.12 782 GLU A C 1
ATOM 6079 O O . GLU A 1 782 ? 21.960 12.366 -57.838 1.00 88.12 782 GLU A O 1
ATOM 6084 N N . ILE A 1 783 ? 21.751 11.158 -59.720 1.00 85.75 783 ILE A N 1
ATOM 6085 C CA . ILE A 1 783 ? 23.034 10.448 -59.598 1.00 85.75 783 ILE A CA 1
ATOM 6086 C C . ILE A 1 783 ? 24.205 11.436 -59.553 1.00 85.75 783 ILE A C 1
ATOM 6088 O O . ILE A 1 783 ? 25.108 11.276 -58.737 1.00 85.75 783 ILE A O 1
ATOM 6092 N N . TYR A 1 784 ? 24.191 12.487 -60.374 1.00 87.75 784 TYR A N 1
ATOM 6093 C CA . TYR A 1 784 ? 25.212 13.533 -60.315 1.00 87.75 784 TYR A CA 1
ATOM 6094 C C . TYR A 1 784 ? 25.157 14.307 -58.989 1.00 87.75 784 TYR A C 1
ATOM 6096 O O . TYR A 1 784 ? 26.126 14.309 -58.234 1.00 87.75 784 TYR A O 1
ATOM 6104 N N . HIS A 1 785 ? 24.020 14.926 -58.657 1.00 86.19 785 HIS A N 1
ATOM 6105 C CA . HIS A 1 785 ? 23.900 15.802 -57.486 1.00 86.19 785 HIS A CA 1
ATOM 6106 C C . HIS A 1 785 ? 24.074 15.084 -56.140 1.00 86.19 785 HIS A C 1
ATOM 6108 O O . HIS A 1 785 ? 24.579 15.696 -55.199 1.00 86.19 785 HIS A O 1
ATOM 6114 N N . SER A 1 786 ? 23.693 13.809 -56.037 1.00 84.69 786 SER A N 1
ATOM 6115 C CA . SER A 1 786 ? 23.829 13.010 -54.809 1.00 84.69 786 SER A CA 1
ATOM 6116 C C . SER A 1 786 ? 25.282 12.737 -54.397 1.00 84.69 786 SER A C 1
ATOM 6118 O O . SER A 1 786 ? 25.528 12.389 -53.243 1.00 84.69 786 SER A O 1
ATOM 6120 N N . ASN A 1 787 ? 26.246 12.941 -55.302 1.00 83.00 787 ASN A N 1
ATOM 6121 C CA . ASN A 1 787 ? 27.676 12.749 -55.058 1.00 83.00 787 ASN A CA 1
ATOM 6122 C C . ASN A 1 787 ? 28.459 14.065 -54.823 1.00 83.00 787 ASN A C 1
ATOM 6124 O O . ASN A 1 787 ? 29.689 14.046 -54.806 1.00 83.00 787 ASN A O 1
ATOM 6128 N N . PHE A 1 788 ? 27.774 15.197 -54.595 1.00 82.19 788 PHE A N 1
ATOM 6129 C CA . PHE A 1 788 ? 28.380 16.494 -54.240 1.00 82.19 788 PHE A CA 1
ATOM 6130 C C . PHE A 1 788 ? 27.785 17.093 -52.948 1.00 82.19 788 PHE A C 1
ATOM 6132 O O . PHE A 1 788 ? 26.756 16.646 -52.444 1.00 82.19 788 PHE A O 1
ATOM 6139 N N . GLU A 1 789 ? 28.424 18.135 -52.395 1.00 75.44 789 GLU A N 1
ATOM 6140 C CA . GLU A 1 789 ? 27.897 18.854 -51.223 1.00 75.44 789 GLU A CA 1
ATOM 6141 C C . GLU A 1 789 ? 26.544 19.542 -51.516 1.00 75.44 789 GLU A C 1
ATOM 6143 O O . GLU A 1 789 ? 26.294 20.078 -52.601 1.00 75.44 789 GLU A O 1
ATOM 6148 N N . ALA A 1 790 ? 25.669 19.578 -50.505 1.00 70.94 790 ALA A N 1
ATOM 6149 C CA . ALA A 1 790 ? 24.337 20.168 -50.611 1.00 70.94 790 ALA A CA 1
ATOM 6150 C C . ALA A 1 790 ? 24.397 21.659 -51.000 1.00 70.94 790 ALA A C 1
ATOM 6152 O O . ALA A 1 790 ? 24.852 22.505 -50.229 1.00 70.94 790 ALA A O 1
ATOM 6153 N N . GLY A 1 791 ? 23.884 21.979 -52.191 1.00 68.69 791 GLY A N 1
ATOM 6154 C CA . GLY A 1 791 ? 23.937 23.322 -52.775 1.00 68.69 791 GLY A CA 1
ATOM 6155 C C . GLY A 1 791 ? 24.940 23.488 -53.921 1.00 68.69 791 GLY A C 1
ATOM 6156 O O . GLY A 1 791 ? 25.049 24.600 -54.433 1.00 68.69 791 GLY A O 1
ATOM 6157 N N . TRP A 1 792 ? 25.625 22.423 -54.360 1.00 77.44 792 TRP A N 1
ATOM 6158 C CA . TRP A 1 792 ? 26.463 22.411 -55.569 1.00 77.44 792 TRP A CA 1
ATOM 6159 C C . TRP A 1 792 ? 25.778 23.086 -56.771 1.00 77.44 792 TRP A C 1
ATOM 6161 O O . TRP A 1 792 ? 24.661 22.725 -57.139 1.00 77.44 792 TRP A O 1
ATOM 6171 N N . GLN A 1 793 ? 26.447 24.080 -57.368 1.00 77.56 793 GLN A N 1
ATOM 6172 C CA . GLN A 1 793 ? 25.946 24.855 -58.517 1.00 77.56 793 GLN A CA 1
ATOM 6173 C C . GLN A 1 793 ? 26.654 24.504 -59.838 1.00 77.56 793 GLN A C 1
ATOM 6175 O O . GLN A 1 793 ? 26.387 25.136 -60.852 1.00 77.56 793 GLN A O 1
ATOM 6180 N N . GLY A 1 794 ? 27.541 23.503 -59.850 1.00 79.06 794 GLY A N 1
ATOM 6181 C CA . GLY A 1 794 ? 28.321 23.134 -61.036 1.00 79.06 794 GLY A CA 1
ATOM 6182 C C . GLY A 1 794 ? 27.555 22.341 -62.101 1.00 79.06 794 GLY A C 1
ATOM 6183 O O . GLY A 1 794 ? 28.172 21.812 -63.015 1.00 79.06 794 GLY A O 1
ATOM 6184 N N . PHE A 1 795 ? 26.232 22.185 -62.005 1.00 85.38 795 PHE A N 1
ATOM 6185 C CA . PHE A 1 795 ? 25.446 21.545 -63.067 1.00 85.38 795 PHE A CA 1
ATOM 6186 C C . PHE A 1 795 ? 25.144 22.552 -64.188 1.00 85.38 795 PHE A C 1
ATOM 6188 O O . PHE A 1 795 ? 24.501 23.569 -63.934 1.00 85.38 795 PHE A O 1
ATOM 6195 N N . GLY A 1 796 ? 25.587 22.265 -65.416 1.00 83.38 796 GLY A N 1
ATOM 6196 C CA . GLY A 1 796 ? 25.283 23.065 -66.604 1.00 83.38 796 GLY A CA 1
ATOM 6197 C C . GLY A 1 796 ? 24.150 22.477 -67.442 1.00 83.38 796 GLY A C 1
ATOM 6198 O O . GLY A 1 796 ? 22.992 22.865 -67.303 1.00 83.38 796 GLY A O 1
ATOM 6199 N N . SER A 1 797 ? 24.496 21.562 -68.346 1.00 83.25 797 SER A N 1
ATOM 6200 C CA . SER A 1 797 ? 23.562 20.904 -69.269 1.00 83.25 797 SER A CA 1
ATOM 6201 C C . SER A 1 797 ? 23.795 19.393 -69.316 1.00 83.25 797 SER A C 1
ATOM 6203 O O . SER A 1 797 ? 24.793 18.896 -68.792 1.00 83.25 797 SER A O 1
ATOM 6205 N N . ILE A 1 798 ? 22.854 18.660 -69.916 1.00 88.38 798 ILE A N 1
ATOM 6206 C CA . ILE A 1 798 ? 22.879 17.198 -70.011 1.00 88.38 798 ILE A CA 1
ATOM 6207 C C . ILE A 1 798 ? 22.450 16.730 -71.414 1.00 88.38 798 ILE A C 1
ATOM 6209 O O . ILE A 1 798 ? 21.519 17.289 -71.992 1.00 88.38 798 ILE A O 1
ATOM 6213 N N . GLU A 1 799 ? 23.129 15.723 -71.969 1.00 86.81 799 GLU A N 1
ATOM 6214 C CA . GLU A 1 799 ? 22.793 15.061 -73.243 1.00 86.81 799 GLU A CA 1
ATOM 6215 C C . GLU A 1 799 ? 22.627 13.551 -73.036 1.00 86.81 799 GLU A C 1
ATOM 6217 O O . GLU A 1 799 ? 23.406 12.939 -72.311 1.00 86.81 799 GLU A O 1
ATOM 6222 N N . LEU A 1 800 ? 21.650 12.940 -73.710 1.00 88.19 800 LEU A N 1
ATOM 6223 C CA . LEU A 1 800 ? 21.523 11.487 -73.847 1.00 88.19 800 LEU A CA 1
ATOM 6224 C C . LEU A 1 800 ? 22.365 10.981 -75.031 1.00 88.19 800 LEU A C 1
ATOM 6226 O O . LEU A 1 800 ? 22.235 11.492 -76.143 1.00 88.19 800 LEU A O 1
ATOM 6230 N N . ILE A 1 801 ? 23.136 9.913 -74.826 1.00 86.94 801 ILE A N 1
ATOM 6231 C CA . ILE A 1 801 ? 23.908 9.229 -75.872 1.00 86.94 801 ILE A CA 1
ATOM 6232 C C . ILE A 1 801 ? 23.732 7.707 -75.785 1.00 86.94 801 ILE A C 1
ATOM 6234 O O . ILE A 1 801 ? 23.650 7.148 -74.696 1.00 86.94 801 ILE A O 1
ATOM 6238 N N . ALA A 1 802 ? 23.684 7.010 -76.923 1.00 86.81 802 ALA A N 1
ATOM 6239 C CA . ALA A 1 802 ? 23.696 5.547 -76.939 1.00 86.81 802 ALA A CA 1
ATOM 6240 C C . ALA A 1 802 ? 25.079 5.011 -76.530 1.00 86.81 802 ALA A C 1
ATOM 6242 O O . ALA A 1 802 ? 26.105 5.512 -76.995 1.00 86.81 802 ALA A O 1
ATOM 6243 N N . MET A 1 803 ? 25.131 3.954 -75.714 1.00 86.06 803 MET A N 1
ATOM 6244 C CA . MET A 1 803 ? 26.401 3.395 -75.216 1.00 86.06 803 MET A CA 1
ATOM 6245 C C . MET A 1 803 ? 27.345 2.924 -76.336 1.00 86.06 803 MET A C 1
ATOM 6247 O O . MET A 1 803 ? 28.561 2.962 -76.168 1.00 86.06 803 MET A O 1
ATOM 6251 N N . ALA A 1 804 ? 26.805 2.543 -77.499 1.00 83.88 804 ALA A N 1
ATOM 6252 C CA . ALA A 1 804 ? 27.587 2.172 -78.681 1.00 83.88 804 ALA A CA 1
ATOM 6253 C C . ALA A 1 804 ? 28.258 3.367 -79.395 1.00 83.88 804 ALA A C 1
ATOM 6255 O O . ALA A 1 804 ? 29.282 3.186 -80.050 1.00 83.88 804 ALA A O 1
ATOM 6256 N N . ASP A 1 805 ? 27.709 4.580 -79.267 1.00 82.56 805 ASP A N 1
ATOM 6257 C CA . ASP A 1 805 ? 28.229 5.794 -79.918 1.00 82.56 805 ASP A CA 1
ATOM 6258 C C . ASP A 1 805 ? 29.205 6.574 -79.015 1.00 82.56 805 ASP A C 1
ATOM 6260 O O . ASP A 1 805 ? 30.000 7.392 -79.492 1.00 82.56 805 ASP A O 1
ATOM 6264 N N . LEU A 1 806 ? 29.181 6.309 -77.705 1.00 83.12 806 LEU A N 1
ATOM 6265 C CA . LEU A 1 806 ? 30.006 6.982 -76.700 1.00 83.12 806 LEU A CA 1
ATOM 6266 C C . LEU A 1 806 ? 31.530 6.870 -76.966 1.00 83.12 806 LEU A C 1
ATOM 6268 O O . LEU A 1 806 ? 32.189 7.915 -76.960 1.00 83.12 806 LEU A O 1
ATOM 6272 N N . PRO A 1 807 ? 32.107 5.700 -77.330 1.00 80.88 807 PRO A N 1
ATOM 6273 C CA . PRO A 1 807 ? 33.525 5.601 -77.701 1.00 80.88 807 PRO A CA 1
ATOM 6274 C C . PRO A 1 807 ? 33.917 6.451 -78.920 1.00 80.88 807 PRO A C 1
ATOM 6276 O O . PRO A 1 807 ? 35.063 6.891 -79.027 1.00 80.88 807 PRO A O 1
ATOM 6279 N N . ALA A 1 808 ? 32.982 6.694 -79.847 1.00 74.06 808 ALA A N 1
ATOM 6280 C CA . ALA A 1 808 ? 33.225 7.519 -81.028 1.00 74.06 808 ALA A CA 1
ATOM 6281 C C . ALA A 1 808 ? 33.199 9.020 -80.696 1.00 74.06 808 ALA A C 1
ATOM 6283 O O . ALA A 1 808 ? 33.989 9.778 -81.265 1.00 74.06 808 ALA A O 1
ATOM 6284 N N . LYS A 1 809 ? 32.363 9.463 -79.742 1.00 72.06 809 LYS A N 1
ATOM 6285 C CA . LYS A 1 809 ? 32.374 10.864 -79.283 1.00 72.06 809 LYS A CA 1
ATOM 6286 C C . LYS A 1 809 ? 33.681 11.250 -78.588 1.00 72.06 809 LYS A C 1
ATOM 6288 O O . LYS A 1 809 ? 34.155 12.355 -78.819 1.00 72.06 809 LYS A O 1
ATOM 6293 N N . PHE A 1 810 ? 34.337 10.340 -77.863 1.00 71.69 810 PHE A N 1
ATOM 6294 C CA . PHE A 1 810 ? 35.666 10.603 -77.284 1.00 71.69 810 PHE A CA 1
ATOM 6295 C C . PHE A 1 810 ? 36.761 10.904 -78.332 1.00 71.69 810 PHE A C 1
ATOM 6297 O O . PHE A 1 810 ? 37.813 11.435 -77.987 1.00 71.69 810 PHE A O 1
ATOM 6304 N N . GLN A 1 811 ? 36.528 10.602 -79.616 1.00 60.06 811 GLN A N 1
ATOM 6305 C CA . GLN A 1 811 ? 37.475 10.844 -80.715 1.00 60.06 811 GLN A CA 1
ATOM 6306 C C . GLN A 1 811 ? 37.201 12.150 -81.490 1.00 60.06 811 GLN A C 1
ATOM 6308 O O . GLN A 1 811 ? 37.930 12.473 -82.436 1.00 60.06 811 GLN A O 1
ATOM 6313 N N . HIS A 1 812 ? 36.166 12.914 -81.124 1.00 52.59 812 HIS A N 1
ATOM 6314 C CA . HIS A 1 812 ? 35.755 14.140 -81.814 1.00 52.59 812 HIS A CA 1
ATOM 6315 C C . HIS A 1 812 ? 35.592 15.314 -80.833 1.00 52.59 812 HIS A C 1
ATOM 6317 O O . HIS A 1 812 ? 35.010 15.186 -79.765 1.00 52.59 812 HIS A O 1
ATOM 6323 N N . THR A 1 813 ? 36.147 16.477 -81.189 1.00 48.22 813 THR A N 1
ATOM 6324 C CA . THR A 1 813 ? 36.299 17.633 -80.287 1.00 48.22 813 THR A CA 1
ATOM 6325 C C . THR A 1 813 ? 34.975 18.186 -79.750 1.00 48.22 813 THR A C 1
ATOM 6327 O O . THR A 1 813 ? 34.105 18.584 -80.520 1.00 48.22 813 THR A O 1
ATOM 6330 N N . TRP A 1 814 ? 34.908 18.317 -78.423 1.00 51.81 814 TRP A N 1
ATOM 6331 C CA . TRP A 1 814 ? 33.774 18.712 -77.571 1.00 51.81 814 TRP A CA 1
ATOM 6332 C C . TRP A 1 814 ? 33.181 20.133 -77.763 1.00 51.81 814 TRP A C 1
ATOM 6334 O O . TRP A 1 814 ? 32.504 20.651 -76.882 1.00 51.81 814 TRP A O 1
ATOM 6344 N N . SER A 1 815 ? 33.426 20.810 -78.886 1.00 41.88 815 SER A N 1
ATOM 6345 C CA . SER A 1 815 ? 33.188 22.257 -79.043 1.00 41.88 815 SER A CA 1
ATOM 6346 C C . SER A 1 815 ? 31.766 22.688 -79.452 1.00 41.88 815 SER A C 1
ATOM 6348 O O . SER A 1 815 ? 31.559 23.869 -79.721 1.00 41.88 815 SER A O 1
ATOM 6350 N N . GLU A 1 816 ? 30.792 21.776 -79.551 1.00 41.03 816 GLU A N 1
ATOM 6351 C CA . GLU A 1 816 ? 29.455 22.071 -80.118 1.00 41.03 816 GLU A CA 1
ATOM 6352 C C . GLU A 1 816 ? 28.324 22.252 -79.076 1.00 41.03 816 GLU A C 1
ATOM 6354 O O . GLU A 1 816 ? 27.175 22.454 -79.459 1.00 41.03 816 GLU A O 1
ATOM 6359 N N . PHE A 1 817 ? 28.620 22.224 -77.768 1.00 44.12 817 PHE A N 1
ATOM 6360 C CA . PHE A 1 817 ? 27.602 22.082 -76.705 1.00 44.12 817 PHE A CA 1
ATOM 6361 C C . PHE A 1 817 ? 27.055 23.372 -76.047 1.00 44.12 817 PHE A C 1
ATOM 6363 O O . PHE A 1 817 ? 26.236 23.308 -75.129 1.00 44.12 817 PHE A O 1
ATOM 6370 N N . ASP A 1 818 ? 27.478 24.552 -76.506 1.00 43.38 818 ASP A N 1
ATOM 6371 C CA . ASP A 1 818 ? 27.502 25.780 -75.687 1.00 43.38 818 ASP A CA 1
ATOM 6372 C C . ASP A 1 818 ? 26.366 26.807 -75.920 1.00 43.38 818 ASP A C 1
ATOM 6374 O O . ASP A 1 818 ? 26.569 28.012 -75.758 1.00 43.38 818 ASP A O 1
ATOM 6378 N N . SER A 1 819 ? 25.144 26.386 -76.280 1.00 39.66 819 SER A N 1
ATOM 6379 C CA . SER A 1 819 ? 24.027 27.345 -76.420 1.00 39.66 819 SER A CA 1
ATOM 6380 C C . SER A 1 819 ? 22.618 26.805 -76.129 1.00 39.66 819 SER A C 1
ATOM 6382 O O . SER A 1 819 ? 22.077 26.078 -76.960 1.00 39.66 819 SER A O 1
ATOM 6384 N N . ILE A 1 820 ? 21.995 27.264 -75.026 1.00 31.05 820 ILE A N 1
ATOM 6385 C CA . ILE A 1 820 ? 20.595 27.759 -74.906 1.00 31.05 820 ILE A CA 1
ATOM 6386 C C . ILE A 1 820 ? 20.330 28.310 -73.475 1.00 31.05 820 ILE A C 1
ATOM 6388 O O . ILE A 1 820 ? 21.143 28.133 -72.575 1.00 31.05 820 ILE A O 1
ATOM 6392 N N . ASP A 1 821 ? 19.254 29.093 -73.324 1.00 33.28 821 ASP A N 1
ATOM 6393 C CA . ASP A 1 821 ? 19.130 30.278 -72.454 1.00 33.28 821 ASP A CA 1
ATOM 6394 C C . ASP A 1 821 ? 18.437 30.120 -71.067 1.00 33.28 821 ASP A C 1
ATOM 6396 O O . ASP A 1 821 ? 17.836 29.105 -70.722 1.00 33.28 821 ASP A O 1
ATOM 6400 N N . SER A 1 822 ? 18.510 31.217 -70.307 1.00 35.69 822 SER A N 1
ATOM 6401 C CA . SER A 1 822 ? 18.046 31.537 -68.939 1.00 35.69 822 SER A CA 1
ATOM 6402 C C . SER A 1 822 ? 16.523 31.743 -68.725 1.00 35.69 822 SER A C 1
ATOM 6404 O O . SER A 1 822 ? 15.835 32.036 -69.700 1.00 35.69 822 SER A O 1
ATOM 6406 N N . ILE A 1 823 ? 16.002 31.700 -67.460 1.00 29.36 823 ILE A N 1
ATOM 6407 C CA . ILE A 1 823 ? 14.814 32.487 -66.967 1.00 29.36 823 ILE A CA 1
ATOM 6408 C C . ILE A 1 823 ? 14.440 32.384 -65.436 1.00 29.36 823 ILE A C 1
ATOM 6410 O O . ILE A 1 823 ? 14.217 31.303 -64.906 1.00 29.36 823 ILE A O 1
ATOM 6414 N N . VAL A 1 824 ? 14.235 33.562 -64.793 1.00 27.95 824 VAL A N 1
ATOM 6415 C CA . VAL A 1 824 ? 13.344 33.938 -63.632 1.00 27.95 824 VAL A CA 1
ATOM 6416 C C . VAL A 1 824 ? 13.697 33.659 -62.137 1.00 27.95 824 VAL A C 1
ATOM 6418 O O . VAL A 1 824 ? 14.412 32.738 -61.767 1.00 27.95 824 VAL A O 1
ATOM 6421 N N . THR A 1 825 ? 13.209 34.567 -61.264 1.00 35.44 825 THR A N 1
ATOM 6422 C CA . THR A 1 825 ? 13.702 34.928 -59.911 1.00 35.44 825 THR A CA 1
ATOM 6423 C C . THR A 1 825 ? 12.624 35.042 -58.803 1.00 35.44 825 THR A C 1
ATOM 6425 O O . THR A 1 825 ? 11.428 35.062 -59.070 1.00 35.44 825 THR A O 1
ATOM 6428 N N . LYS A 1 826 ? 13.082 35.197 -57.545 1.00 36.66 826 LYS A N 1
ATOM 6429 C CA . LYS A 1 826 ? 12.327 35.367 -56.275 1.00 36.66 826 LYS A CA 1
ATOM 6430 C C . LYS A 1 826 ? 11.264 36.490 -56.242 1.00 36.66 826 LYS A C 1
ATOM 6432 O O . LYS A 1 826 ? 11.637 37.654 -56.319 1.00 36.66 826 LYS A O 1
ATOM 6437 N N . GLU A 1 827 ? 10.020 36.148 -55.885 1.00 36.38 827 GLU A N 1
ATOM 6438 C CA . GLU A 1 827 ? 9.045 37.000 -55.162 1.00 36.38 827 GLU A CA 1
ATOM 6439 C C . GLU A 1 827 ? 7.906 36.123 -54.559 1.00 36.38 827 GLU A C 1
ATOM 6441 O O . GLU A 1 827 ? 7.607 35.079 -55.131 1.00 36.38 827 GLU A O 1
ATOM 6446 N N . ASN A 1 828 ? 7.285 36.547 -53.434 1.00 34.56 828 ASN A N 1
ATOM 6447 C CA . ASN A 1 828 ? 6.115 35.966 -52.694 1.00 34.56 828 ASN A CA 1
ATOM 6448 C C . ASN A 1 828 ? 6.343 35.098 -51.420 1.00 34.56 828 ASN A C 1
ATOM 6450 O O . ASN A 1 828 ? 6.111 33.892 -51.452 1.00 34.56 828 ASN A O 1
ATOM 6454 N N . VAL A 1 829 ? 6.662 35.699 -50.253 1.00 34.25 829 VAL A N 1
ATOM 6455 C CA . VAL A 1 829 ? 6.587 35.013 -48.920 1.00 34.25 829 VAL A CA 1
ATOM 6456 C C . VAL A 1 829 ? 6.097 35.925 -47.757 1.00 34.25 829 VAL A C 1
ATOM 6458 O O . VAL A 1 829 ? 6.252 35.581 -46.591 1.00 34.25 829 VAL A O 1
ATOM 6461 N N . LEU A 1 830 ? 5.522 37.111 -48.009 1.00 39.31 830 LEU A N 1
ATOM 6462 C CA . LEU A 1 830 ? 5.364 38.161 -46.970 1.00 39.31 830 LEU A CA 1
ATOM 6463 C C . LEU A 1 830 ? 3.947 38.391 -46.389 1.00 39.31 830 LEU A C 1
ATOM 6465 O O . LEU A 1 830 ? 3.718 39.435 -45.790 1.00 39.31 830 LEU A O 1
ATOM 6469 N N . ASP A 1 831 ? 3.018 37.433 -46.502 1.00 37.53 831 ASP A N 1
ATOM 6470 C CA . ASP A 1 831 ? 1.570 37.704 -46.331 1.00 37.53 831 ASP A CA 1
ATOM 6471 C C . ASP A 1 831 ? 0.847 36.896 -45.216 1.00 37.53 831 ASP A C 1
ATOM 6473 O O . ASP A 1 831 ? -0.364 36.704 -45.272 1.00 37.53 831 ASP A O 1
ATOM 6477 N N . VAL A 1 832 ? 1.567 36.356 -44.212 1.00 38.69 832 VAL A N 1
ATOM 6478 C CA . VAL A 1 832 ? 1.002 35.345 -43.267 1.00 38.69 832 VAL A CA 1
ATOM 6479 C C . VAL A 1 832 ? 1.142 35.675 -41.761 1.00 38.69 832 VAL A C 1
ATOM 6481 O O . VAL A 1 832 ? 0.551 34.990 -40.930 1.00 38.69 832 VAL A O 1
ATOM 6484 N N . ILE A 1 833 ? 1.889 36.709 -41.352 1.00 39.00 833 ILE A N 1
ATOM 6485 C CA . ILE A 1 833 ? 2.309 36.865 -39.934 1.00 39.00 833 ILE A CA 1
ATOM 6486 C C . ILE A 1 833 ? 1.414 37.803 -39.079 1.00 39.00 833 ILE A C 1
ATOM 6488 O O . ILE A 1 833 ? 1.456 37.734 -37.850 1.00 39.00 833 ILE A O 1
ATOM 6492 N N . ASP A 1 834 ? 0.514 38.587 -39.678 1.00 38.25 834 ASP A N 1
ATOM 6493 C CA . ASP A 1 834 ? -0.219 39.682 -39.000 1.00 38.25 834 ASP A CA 1
ATOM 6494 C C . ASP A 1 834 ? -1.512 39.293 -38.229 1.00 38.25 834 ASP A C 1
ATOM 6496 O O . ASP A 1 834 ? -2.356 40.148 -37.963 1.00 38.25 834 ASP A O 1
ATOM 6500 N N . GLN A 1 835 ? -1.707 38.027 -37.825 1.00 41.03 835 GLN A N 1
ATOM 6501 C CA . GLN A 1 835 ? -2.956 37.576 -37.158 1.00 41.03 835 GLN A CA 1
ATOM 6502 C C . GLN A 1 835 ? -2.818 36.950 -35.751 1.00 41.03 835 GLN A C 1
ATOM 6504 O O . GLN A 1 835 ? -3.775 36.356 -35.257 1.00 41.03 835 GLN A O 1
ATOM 6509 N N . LEU A 1 836 ? -1.670 37.068 -35.067 1.00 37.03 836 LEU A N 1
ATOM 6510 C CA . LEU A 1 836 ? -1.426 36.348 -33.795 1.00 37.03 836 LEU A CA 1
ATOM 6511 C C . LEU A 1 836 ? -0.941 37.192 -32.595 1.00 37.03 836 LEU A C 1
ATOM 6513 O O . LEU A 1 836 ? -0.328 36.655 -31.671 1.00 37.03 836 LEU A O 1
ATOM 6517 N N . ILE A 1 837 ? -1.250 38.494 -32.547 1.00 38.84 837 ILE A N 1
ATOM 6518 C CA . ILE A 1 837 ? -0.911 39.365 -31.402 1.00 38.84 837 ILE A CA 1
ATOM 6519 C C . ILE A 1 837 ? -2.128 40.197 -30.961 1.00 38.84 837 ILE A C 1
ATOM 6521 O O . ILE A 1 837 ? -2.231 41.361 -31.324 1.00 38.84 837 ILE A O 1
ATOM 6525 N N . ASP A 1 838 ? -3.036 39.609 -30.165 1.00 34.62 838 ASP A N 1
ATOM 6526 C CA . ASP A 1 838 ? -4.110 40.382 -29.493 1.00 34.62 838 ASP A CA 1
ATOM 6527 C C . ASP A 1 838 ? -4.699 39.735 -28.207 1.00 34.62 838 ASP A C 1
ATOM 6529 O O . ASP A 1 838 ? -5.801 40.059 -27.777 1.00 34.62 838 ASP A O 1
ATOM 6533 N N . VAL A 1 839 ? -4.008 38.761 -27.582 1.00 38.72 839 VAL A N 1
ATOM 6534 C CA . VAL A 1 839 ? -4.609 37.902 -26.520 1.00 38.72 839 VAL A CA 1
ATOM 6535 C C . VAL A 1 839 ? -3.912 37.974 -25.147 1.00 38.72 839 VAL A C 1
ATOM 6537 O O . VAL A 1 839 ? -4.474 37.517 -24.154 1.00 38.72 839 VAL A O 1
ATOM 6540 N N . VAL A 1 840 ? -2.707 38.546 -25.032 1.00 35.31 840 VAL A N 1
ATOM 6541 C CA . VAL A 1 840 ? -1.872 38.411 -23.812 1.00 35.31 840 VAL A CA 1
ATOM 6542 C C . VAL A 1 840 ? -1.486 39.763 -23.205 1.00 35.31 840 VAL A C 1
ATOM 6544 O O . VAL A 1 840 ? -0.308 40.038 -22.999 1.00 35.31 840 VAL A O 1
ATOM 6547 N N . ASP A 1 841 ? -2.481 40.601 -22.899 1.00 33.72 841 ASP A N 1
ATOM 6548 C CA . ASP A 1 841 ? -2.238 41.895 -22.237 1.00 33.72 841 ASP A CA 1
ATOM 6549 C C . ASP A 1 841 ? -3.298 42.259 -21.177 1.00 33.72 841 ASP A C 1
ATOM 6551 O O . ASP A 1 841 ? -3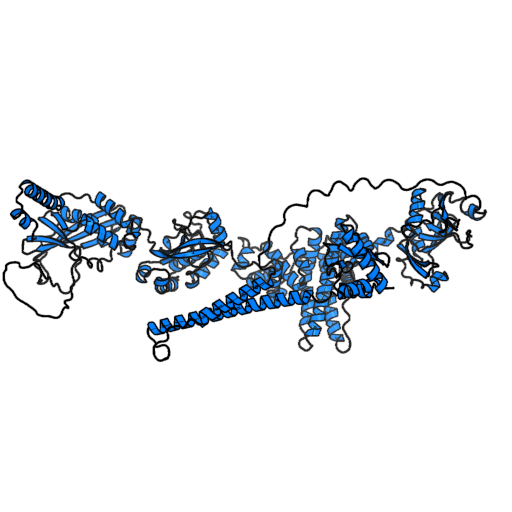.809 43.376 -21.120 1.00 33.72 841 ASP A O 1
ATOM 6555 N N . HIS A 1 842 ? -3.670 41.295 -20.321 1.00 31.78 842 HIS A N 1
ATOM 6556 C CA . HIS A 1 842 ? -4.548 41.533 -19.168 1.00 31.78 842 HIS A CA 1
ATOM 6557 C C . HIS A 1 842 ? -4.079 40.821 -17.884 1.00 31.78 842 HIS A C 1
ATOM 6559 O O . HIS A 1 842 ? -3.772 39.632 -17.890 1.00 31.78 842 HIS A O 1
ATOM 6565 N N . LEU A 1 843 ? -4.160 41.571 -16.772 1.00 30.31 843 LEU A N 1
ATOM 6566 C CA . LEU A 1 843 ? -3.991 41.188 -15.355 1.00 30.31 843 LEU A CA 1
ATOM 6567 C C . LEU A 1 843 ? -2.549 41.053 -14.807 1.00 30.31 843 LEU A C 1
ATOM 6569 O O . LEU A 1 843 ? -1.911 40.007 -14.882 1.00 30.31 843 LEU A O 1
ATOM 6573 N N . GLY A 1 844 ? -2.103 42.087 -14.083 1.00 33.16 844 GLY A N 1
ATOM 6574 C CA . GLY A 1 844 ? -1.138 41.959 -12.975 1.00 33.16 844 GLY A CA 1
ATOM 6575 C C . GLY A 1 844 ? -1.824 42.218 -11.623 1.00 33.16 844 GLY A C 1
ATOM 6576 O O . GLY A 1 844 ? -2.956 42.692 -11.632 1.00 33.16 844 GLY A O 1
ATOM 6577 N N . VAL A 1 845 ? -1.168 41.948 -10.474 1.00 30.73 845 VAL A N 1
ATOM 6578 C CA . VAL A 1 845 ? -1.527 42.519 -9.145 1.00 30.73 845 VAL A CA 1
ATOM 6579 C C . VAL A 1 845 ? -0.497 42.214 -8.018 1.00 30.73 845 VAL A C 1
ATOM 6581 O O . VAL A 1 845 ? -0.058 41.083 -7.855 1.00 30.73 845 VAL A O 1
ATOM 6584 N N . GLN A 1 846 ? -0.197 43.263 -7.232 1.00 29.55 846 GLN A N 1
ATOM 6585 C CA . GLN A 1 846 ? 0.245 43.370 -5.813 1.00 29.55 846 GLN A CA 1
ATOM 6586 C C . GLN A 1 846 ? 1.546 42.753 -5.237 1.00 29.55 846 GLN A C 1
ATOM 6588 O O . GLN A 1 846 ? 1.857 41.570 -5.338 1.00 29.55 846 GLN A O 1
ATOM 6593 N N . GLU A 1 847 ? 2.216 43.592 -4.431 1.00 41.16 847 GLU A N 1
ATOM 6594 C CA . GLU A 1 847 ? 3.296 43.255 -3.497 1.00 41.16 847 GLU A CA 1
ATOM 6595 C C . GLU A 1 847 ? 2.812 43.262 -2.031 1.00 41.16 847 GLU A C 1
ATOM 6597 O O . GLU A 1 847 ? 2.421 44.310 -1.525 1.00 41.16 847 GLU A O 1
ATOM 6602 N N . ASN A 1 848 ? 2.894 42.123 -1.327 1.00 42.81 848 ASN A N 1
ATOM 6603 C CA . ASN A 1 848 ? 3.441 42.009 0.045 1.00 42.81 848 ASN A CA 1
ATOM 6604 C C . ASN A 1 848 ? 3.315 40.568 0.575 1.00 42.81 848 ASN A C 1
ATOM 6606 O O . ASN A 1 848 ? 2.385 40.188 1.284 1.00 42.81 848 ASN A O 1
ATOM 6610 N N . GLN A 1 849 ? 4.303 39.754 0.222 1.00 32.34 849 GLN A N 1
ATOM 6611 C CA . GLN A 1 849 ? 4.582 38.430 0.778 1.00 32.34 849 GLN A CA 1
ATOM 6612 C C . GLN A 1 849 ? 6.108 38.331 0.927 1.00 32.34 849 GLN A C 1
ATOM 6614 O O . GLN A 1 849 ? 6.803 38.935 0.106 1.00 32.34 849 GLN A O 1
ATOM 6619 N N . PRO A 1 850 ? 6.660 37.578 1.901 1.00 35.84 850 PRO A N 1
ATOM 6620 C CA . PRO A 1 850 ? 8.097 37.304 1.931 1.00 35.84 850 PRO A CA 1
ATOM 6621 C C . PRO A 1 850 ? 8.505 36.667 0.596 1.00 35.84 850 PRO A C 1
ATOM 6623 O O . PRO A 1 850 ? 7.969 35.621 0.207 1.00 35.84 850 PRO A O 1
ATOM 6626 N N . LYS A 1 851 ? 9.361 37.379 -0.150 1.00 49.59 851 LYS A N 1
ATOM 6627 C CA . LYS A 1 851 ? 9.516 37.208 -1.604 1.00 49.59 851 LYS A CA 1
ATOM 6628 C C . LYS A 1 851 ? 10.336 35.969 -1.965 1.00 49.59 851 LYS A C 1
ATOM 6630 O O . LYS A 1 851 ? 10.238 35.491 -3.093 1.00 49.59 851 LYS A O 1
ATOM 6635 N N . THR A 1 852 ? 11.098 35.409 -1.025 1.00 65.69 852 THR A N 1
ATOM 6636 C CA . THR A 1 852 ? 11.912 34.207 -1.237 1.00 65.69 852 THR A CA 1
ATOM 6637 C C . THR A 1 852 ? 11.536 33.048 -0.308 1.00 65.69 852 THR A C 1
ATOM 6639 O O . THR A 1 852 ? 10.964 33.209 0.772 1.00 65.69 852 THR A O 1
ATOM 6642 N N . VAL A 1 853 ? 11.883 31.831 -0.736 1.00 63.91 853 VAL A N 1
ATOM 6643 C CA . VAL A 1 853 ? 11.681 30.606 0.057 1.00 63.91 853 VAL A CA 1
ATOM 6644 C C . VAL A 1 853 ? 12.601 30.582 1.286 1.00 63.91 853 VAL A C 1
ATOM 6646 O O . VAL A 1 853 ? 12.183 30.115 2.344 1.00 63.91 853 VAL A O 1
ATOM 6649 N N . LEU A 1 854 ? 13.812 31.143 1.178 1.00 70.06 854 LEU A N 1
ATOM 6650 C CA . LEU A 1 854 ? 14.792 31.164 2.265 1.00 70.06 854 LEU A CA 1
ATOM 6651 C C . LEU A 1 854 ? 14.317 32.029 3.444 1.00 70.06 854 LEU A C 1
ATOM 6653 O O . LEU A 1 854 ? 14.362 31.580 4.586 1.00 70.06 854 LEU A O 1
ATOM 6657 N N . GLU A 1 855 ? 13.756 33.213 3.172 1.00 73.75 855 GLU A N 1
ATOM 6658 C CA . GLU A 1 855 ? 13.165 34.087 4.201 1.00 73.75 855 GLU A CA 1
ATOM 6659 C C . GLU A 1 855 ? 12.022 33.386 4.952 1.00 73.75 855 GLU A C 1
ATOM 6661 O O . GLU A 1 855 ? 11.975 33.410 6.181 1.00 73.75 855 GLU A O 1
ATOM 6666 N N . LYS A 1 856 ? 11.134 32.680 4.234 1.00 72.06 856 LYS A N 1
ATOM 6667 C CA . LYS A 1 856 ? 10.057 31.878 4.849 1.00 72.06 856 LYS A CA 1
ATOM 6668 C C . LYS A 1 856 ? 10.608 30.771 5.757 1.00 72.06 856 LYS A C 1
ATOM 6670 O O . LYS A 1 856 ? 10.008 30.463 6.787 1.00 72.06 856 LYS A O 1
ATOM 6675 N N . MET A 1 857 ? 11.746 30.176 5.400 1.00 74.44 857 MET A N 1
ATOM 6676 C CA . MET A 1 857 ? 12.397 29.132 6.196 1.00 74.44 857 MET A CA 1
ATOM 6677 C C . MET A 1 857 ? 13.126 29.694 7.422 1.00 74.44 857 MET A C 1
ATOM 6679 O O . MET A 1 857 ? 13.056 29.063 8.477 1.00 74.44 857 MET A O 1
ATOM 6683 N N . ALA A 1 858 ? 13.737 30.877 7.316 1.00 73.75 858 ALA A N 1
ATOM 6684 C CA . ALA A 1 858 ? 14.352 31.595 8.433 1.00 73.75 858 ALA A CA 1
ATOM 6685 C C . ALA A 1 858 ? 13.309 32.073 9.462 1.00 73.75 858 ALA A C 1
ATOM 6687 O O . ALA A 1 858 ? 13.478 31.848 10.658 1.00 73.75 858 ALA A O 1
ATOM 6688 N N . VAL A 1 859 ? 12.174 32.624 9.010 1.00 77.81 859 VAL A N 1
ATOM 6689 C CA . VAL A 1 859 ? 11.037 32.979 9.887 1.00 77.81 859 VAL A CA 1
ATOM 6690 C C . VAL A 1 859 ? 10.515 31.753 10.645 1.00 77.81 859 VAL A C 1
ATOM 6692 O O . VAL A 1 859 ? 10.212 31.835 11.835 1.00 77.81 859 VAL A O 1
ATOM 6695 N N . LYS A 1 860 ? 10.450 30.588 9.986 1.00 84.25 860 LYS A N 1
ATOM 6696 C CA . LYS A 1 860 ? 10.065 29.333 10.645 1.00 84.25 860 LYS A CA 1
ATOM 6697 C C . LYS A 1 860 ? 11.103 28.867 11.675 1.00 84.25 860 LYS A C 1
ATOM 6699 O O . LYS A 1 860 ? 10.702 28.357 12.716 1.00 84.25 860 LYS A O 1
ATOM 6704 N N . LEU A 1 861 ? 12.399 29.034 11.403 1.00 85.38 861 LEU A N 1
ATOM 6705 C CA . LEU A 1 861 ? 13.458 28.698 12.357 1.00 85.38 861 LEU A CA 1
ATOM 6706 C C . LEU A 1 861 ? 13.345 29.546 13.632 1.00 85.38 861 LEU A C 1
ATOM 6708 O O . LEU A 1 861 ? 13.263 28.980 14.718 1.00 85.38 861 LEU A O 1
ATOM 6712 N N . ALA A 1 862 ? 13.229 30.870 13.489 1.00 78.19 862 ALA A N 1
ATOM 6713 C CA . ALA A 1 862 ? 13.069 31.785 14.620 1.00 78.19 862 ALA A CA 1
ATOM 6714 C C . ALA A 1 862 ? 11.856 31.422 15.500 1.00 78.19 862 ALA A C 1
ATOM 6716 O O . ALA A 1 862 ? 11.948 31.445 16.724 1.00 78.19 862 ALA A O 1
ATOM 6717 N N . ARG A 1 863 ? 10.736 31.004 14.887 1.00 85.50 863 ARG A N 1
ATOM 6718 C CA . ARG A 1 863 ? 9.547 30.542 15.626 1.00 85.50 863 ARG A CA 1
ATOM 6719 C C . ARG A 1 863 ? 9.799 29.260 16.429 1.00 85.50 863 ARG A C 1
ATOM 6721 O O . ARG A 1 863 ? 9.281 29.123 17.530 1.00 85.50 863 ARG A O 1
ATOM 6728 N N . LEU A 1 864 ? 10.570 28.314 15.889 1.00 82.44 864 LEU A N 1
ATOM 6729 C CA . LEU A 1 864 ? 10.904 27.069 16.593 1.00 82.44 864 LEU A CA 1
ATOM 6730 C C . LEU A 1 864 ? 11.867 27.315 17.762 1.00 82.44 864 LEU A C 1
ATOM 6732 O O . LEU A 1 864 ? 11.715 26.693 18.812 1.00 82.44 864 LEU A O 1
ATOM 6736 N N . GLU A 1 865 ? 12.819 28.236 17.601 1.00 81.75 865 GLU A N 1
ATOM 6737 C CA . GLU A 1 865 ? 13.737 28.646 18.671 1.00 81.75 865 GLU A CA 1
ATOM 6738 C C . GLU A 1 865 ? 12.994 29.383 19.804 1.00 81.75 865 GLU A C 1
ATOM 6740 O O . GLU A 1 865 ? 13.253 29.111 20.975 1.00 81.75 865 GLU A O 1
ATOM 6745 N N . ASP A 1 866 ? 11.998 30.217 19.487 1.00 84.69 866 ASP A N 1
ATOM 6746 C CA . ASP A 1 866 ? 11.110 30.856 20.474 1.00 84.69 866 ASP A CA 1
ATOM 6747 C C . ASP A 1 866 ? 10.211 29.845 21.224 1.00 84.69 866 ASP A C 1
ATOM 6749 O O . ASP A 1 866 ? 10.113 29.864 22.456 1.00 84.69 866 ASP A O 1
ATOM 6753 N N . GLU A 1 867 ? 9.628 28.874 20.508 1.00 82.69 867 GLU A N 1
ATOM 6754 C CA . GLU A 1 867 ? 8.877 27.761 21.112 1.00 82.69 867 GLU A CA 1
ATOM 6755 C C . GLU A 1 867 ? 9.756 26.910 22.054 1.00 82.69 867 GLU A C 1
ATOM 6757 O O . GLU A 1 867 ? 9.308 26.514 23.134 1.00 82.69 867 GLU A O 1
ATOM 6762 N N . PHE A 1 868 ? 11.015 26.647 21.683 1.00 91.00 868 PHE A N 1
ATOM 6763 C CA . PHE A 1 868 ? 11.981 25.940 22.533 1.00 91.00 868 PHE A CA 1
ATOM 6764 C C . PHE A 1 868 ? 12.350 26.759 23.774 1.00 91.00 868 PHE A C 1
ATOM 6766 O O . PHE A 1 868 ? 12.283 26.238 24.889 1.00 91.00 868 PHE A O 1
ATOM 6773 N N . ASN A 1 869 ? 12.667 28.046 23.605 1.00 82.12 869 ASN A N 1
ATOM 6774 C CA . ASN A 1 869 ? 12.990 28.952 24.709 1.00 82.12 869 ASN A CA 1
ATOM 6775 C C . ASN A 1 869 ? 11.824 29.088 25.698 1.00 82.12 869 ASN A C 1
ATOM 6777 O O . ASN A 1 869 ? 12.049 29.139 26.908 1.00 82.12 869 ASN A O 1
ATOM 6781 N N . THR A 1 870 ? 10.580 29.061 25.212 1.00 85.81 870 THR A N 1
ATOM 6782 C CA . THR A 1 870 ? 9.376 29.061 26.057 1.00 85.81 870 THR A CA 1
ATOM 6783 C C . THR A 1 870 ? 9.314 27.818 26.953 1.00 85.81 870 THR A C 1
ATOM 6785 O O . THR A 1 870 ? 9.128 27.935 28.163 1.00 85.81 870 THR A O 1
ATOM 6788 N N . ILE A 1 871 ? 9.543 26.621 26.398 1.00 82.75 871 ILE A N 1
ATOM 6789 C CA . ILE A 1 871 ? 9.561 25.357 27.164 1.00 82.75 871 ILE A CA 1
ATOM 6790 C C . ILE A 1 871 ? 10.781 25.294 28.103 1.00 82.75 871 ILE A C 1
ATOM 6792 O O . ILE A 1 871 ? 10.700 24.741 29.201 1.00 82.75 871 ILE A O 1
ATOM 6796 N N . PHE A 1 872 ? 11.912 25.875 27.698 1.00 79.81 872 PHE A N 1
ATOM 6797 C CA . PHE A 1 872 ? 13.129 25.937 28.508 1.00 79.81 872 PHE A CA 1
ATOM 6798 C C . PHE A 1 872 ? 13.002 26.912 29.691 1.00 79.81 872 PHE A C 1
ATOM 6800 O O . PHE A 1 872 ? 13.559 26.653 30.759 1.00 79.81 872 PHE A O 1
ATOM 6807 N N . SER A 1 873 ? 12.231 27.988 29.525 1.00 78.31 873 SER A N 1
ATOM 6808 C CA . SER A 1 873 ? 11.956 28.986 30.568 1.00 78.31 873 SER A CA 1
ATOM 6809 C C . SER A 1 873 ? 10.888 28.529 31.567 1.00 78.31 873 SER A C 1
ATOM 6811 O O . SER A 1 873 ? 10.901 28.970 32.714 1.00 78.31 873 SER A O 1
ATOM 6813 N N . ASP A 1 874 ? 9.992 27.623 31.162 1.00 78.12 874 ASP A N 1
ATOM 6814 C CA . ASP A 1 874 ? 8.978 27.023 32.034 1.00 78.12 874 ASP A CA 1
ATOM 6815 C C . ASP A 1 874 ? 9.645 26.204 33.156 1.00 78.12 874 ASP A C 1
ATOM 6817 O O . ASP A 1 874 ? 10.273 25.171 32.903 1.00 78.12 874 ASP A O 1
ATOM 6821 N N . GLN A 1 875 ? 9.566 26.693 34.396 1.00 60.50 875 GLN A N 1
ATOM 6822 C CA . GLN A 1 875 ? 10.184 26.089 35.581 1.00 60.50 875 GLN A CA 1
ATOM 6823 C C . GLN A 1 875 ? 9.195 25.116 36.245 1.00 60.50 875 GLN A C 1
ATOM 6825 O O . GLN A 1 875 ? 8.218 25.567 36.849 1.00 60.50 875 GLN A O 1
ATOM 6830 N N . PRO A 1 876 ? 9.428 23.788 36.213 1.00 58.84 876 PRO A N 1
ATOM 6831 C CA . PRO A 1 876 ? 8.586 22.858 36.953 1.00 58.84 876 PRO A CA 1
ATOM 6832 C C . PRO A 1 876 ? 8.733 23.120 38.457 1.00 58.84 876 PRO A C 1
ATOM 6834 O O . PRO A 1 876 ? 9.844 23.266 38.964 1.00 58.84 876 PRO A O 1
ATOM 6837 N N . PHE A 1 877 ? 7.603 23.157 39.166 1.00 51.50 877 PHE A N 1
ATOM 6838 C CA . PHE A 1 877 ? 7.515 23.512 40.585 1.00 51.50 877 PHE A CA 1
ATOM 6839 C C . PHE A 1 877 ? 8.341 22.553 41.466 1.00 51.50 877 PHE A C 1
ATOM 6841 O O . PHE A 1 877 ? 7.850 21.504 41.892 1.00 51.50 877 PHE A O 1
ATOM 6848 N N . MET A 1 878 ? 9.603 22.898 41.740 1.00 52.44 878 MET A N 1
ATOM 6849 C CA . MET A 1 878 ? 10.437 22.151 42.681 1.00 52.44 878 MET A CA 1
ATOM 6850 C C . MET A 1 878 ? 9.898 22.340 44.102 1.00 52.44 878 MET A C 1
ATOM 6852 O O . MET A 1 878 ? 9.563 23.452 44.512 1.00 52.44 878 MET A O 1
ATOM 6856 N N . GLY A 1 879 ? 9.829 21.254 44.873 1.00 47.53 879 GLY A N 1
ATOM 6857 C CA . GLY A 1 879 ? 9.528 21.343 46.301 1.00 47.53 879 GLY A CA 1
ATOM 6858 C C . GLY A 1 879 ? 10.570 22.194 47.037 1.00 47.53 879 GLY A C 1
ATOM 6859 O O . GLY A 1 879 ? 11.748 22.196 46.672 1.00 47.53 879 GLY A O 1
ATOM 6860 N N . HIS A 1 880 ? 10.142 22.908 48.084 1.00 44.03 880 HIS A N 1
ATOM 6861 C CA . HIS A 1 880 ? 11.042 23.700 48.928 1.00 44.03 880 HIS A CA 1
ATOM 6862 C C . HIS A 1 880 ? 12.257 22.870 49.380 1.00 44.03 880 HIS A C 1
ATOM 6864 O O . HIS A 1 880 ? 12.097 21.863 50.066 1.00 44.03 880 HIS A O 1
ATOM 6870 N N . GLY A 1 881 ? 13.463 23.336 49.039 1.00 45.91 881 GLY A N 1
ATOM 6871 C CA . GLY A 1 881 ? 14.723 22.812 49.579 1.00 45.91 881 GLY A CA 1
ATOM 6872 C C . GLY A 1 881 ? 15.592 21.977 48.634 1.00 45.91 881 GLY A C 1
ATOM 6873 O O . GLY A 1 881 ? 16.660 21.554 49.060 1.00 45.91 881 GLY A O 1
ATOM 6874 N N . GLY A 1 882 ? 15.194 21.749 47.375 1.00 49.06 882 GLY A N 1
ATOM 6875 C CA . GLY A 1 882 ? 16.070 21.103 46.379 1.00 49.06 882 GLY A CA 1
ATOM 6876 C C . GLY A 1 882 ? 16.418 19.637 46.675 1.00 49.06 882 GLY A C 1
ATOM 6877 O O . GLY A 1 882 ? 17.442 19.137 46.214 1.00 49.06 882 GLY A O 1
ATOM 6878 N N . THR A 1 883 ? 15.591 18.943 47.458 1.00 48.59 883 THR A N 1
ATOM 6879 C CA . THR A 1 883 ? 15.761 17.518 47.760 1.00 48.59 883 THR A CA 1
ATOM 6880 C C . THR A 1 883 ? 15.334 16.627 46.581 1.00 48.59 883 THR A C 1
ATOM 6882 O O . THR A 1 883 ? 14.398 16.978 45.857 1.00 48.59 883 THR A O 1
ATOM 6885 N N . PRO A 1 884 ? 15.985 15.461 46.369 1.00 52.09 884 PRO A N 1
ATOM 6886 C CA . PRO A 1 884 ? 15.594 14.513 45.324 1.00 52.09 884 PRO A CA 1
ATOM 6887 C C . PRO A 1 884 ? 14.142 14.041 45.472 1.00 52.09 884 PRO A C 1
ATOM 6889 O O . PRO A 1 884 ? 13.607 14.008 46.581 1.00 52.09 884 PRO A O 1
ATOM 6892 N N . PHE A 1 885 ? 13.520 13.647 44.354 1.00 56.47 885 PHE A N 1
ATOM 6893 C CA . PHE A 1 885 ? 12.118 13.217 44.292 1.00 56.47 885 PHE A CA 1
ATOM 6894 C C . PHE A 1 885 ? 11.772 12.192 45.385 1.00 56.47 885 PHE A C 1
ATOM 6896 O O . PHE A 1 885 ? 12.181 11.034 45.320 1.00 56.47 885 PHE A O 1
ATOM 6903 N N . VAL A 1 886 ? 10.989 12.624 46.375 1.00 58.44 886 VAL A N 1
ATOM 6904 C CA . VAL A 1 886 ? 10.502 11.768 47.465 1.00 58.44 886 VAL A CA 1
ATOM 6905 C C . VAL A 1 886 ? 9.549 10.719 46.892 1.00 58.44 886 VAL A C 1
ATOM 6907 O O . VAL A 1 886 ? 8.668 11.069 46.103 1.00 58.44 886 VAL A O 1
ATOM 6910 N N . ASP A 1 887 ? 9.673 9.454 47.304 1.00 59.38 887 ASP A N 1
ATOM 6911 C CA . ASP A 1 887 ? 8.787 8.382 46.833 1.00 59.38 887 ASP A CA 1
ATOM 6912 C C . ASP A 1 887 ? 7.402 8.426 47.506 1.00 59.38 887 ASP A C 1
ATOM 6914 O O . ASP A 1 887 ? 7.026 7.614 48.348 1.00 59.38 887 ASP A O 1
ATOM 6918 N N . ASN A 1 888 ? 6.626 9.430 47.116 1.00 72.44 888 ASN A N 1
ATOM 6919 C CA . ASN A 1 888 ? 5.200 9.542 47.372 1.00 72.44 888 ASN A CA 1
ATOM 6920 C C . ASN A 1 888 ? 4.475 9.927 46.070 1.00 72.44 888 ASN A C 1
ATOM 6922 O O . ASN A 1 888 ? 5.106 10.261 45.062 1.00 72.44 888 ASN A O 1
ATOM 6926 N N . SER A 1 889 ? 3.141 9.884 46.074 1.00 63.50 889 SER A N 1
ATOM 6927 C CA . SER A 1 889 ? 2.318 10.161 44.885 1.00 63.50 889 SER A CA 1
ATOM 6928 C C . SER A 1 889 ? 2.640 11.513 44.234 1.00 63.50 889 SER A C 1
ATOM 6930 O O . SER A 1 889 ? 2.757 11.602 43.010 1.00 63.50 889 SER A O 1
ATOM 6932 N N . LYS A 1 890 ? 2.868 12.550 45.049 1.00 62.28 890 LYS A N 1
ATOM 6933 C CA . LYS A 1 890 ? 3.194 13.907 44.592 1.00 62.28 890 LYS A CA 1
ATOM 6934 C C . LYS A 1 890 ? 4.598 13.986 43.979 1.00 62.28 890 LYS A C 1
ATOM 6936 O O . LYS A 1 890 ? 4.763 14.600 42.928 1.00 62.28 890 LYS A O 1
ATOM 6941 N N . GLY A 1 891 ? 5.594 13.325 44.572 1.00 66.12 891 GLY A N 1
ATOM 6942 C CA . GLY A 1 891 ? 6.954 13.239 44.028 1.00 66.12 891 GLY A CA 1
ATOM 6943 C C . GLY A 1 891 ? 7.025 12.453 42.715 1.00 66.12 891 GLY A C 1
ATOM 6944 O O . GLY A 1 891 ? 7.641 12.919 41.757 1.00 66.12 891 GLY A O 1
ATOM 6945 N N . ARG A 1 892 ? 6.297 11.331 42.608 1.00 71.38 892 ARG A N 1
ATOM 6946 C CA . ARG A 1 892 ? 6.139 10.578 41.347 1.00 71.38 892 ARG A CA 1
ATOM 6947 C C . ARG A 1 892 ? 5.404 11.378 40.265 1.00 71.38 892 ARG A C 1
ATOM 6949 O O . ARG A 1 892 ? 5.727 11.257 39.085 1.00 71.38 892 ARG A O 1
ATOM 6956 N N . GLN A 1 893 ? 4.448 12.233 40.632 1.00 70.75 893 GLN A N 1
ATOM 6957 C CA . GLN A 1 893 ? 3.807 13.163 39.694 1.00 70.75 893 GLN A CA 1
ATOM 6958 C C . GLN A 1 893 ? 4.773 14.264 39.216 1.00 70.75 893 GLN A C 1
ATOM 6960 O O . GLN A 1 893 ? 4.850 14.517 38.016 1.00 70.75 893 GLN A O 1
ATOM 6965 N N . MET A 1 894 ? 5.556 14.872 40.118 1.00 66.62 894 MET A N 1
ATOM 6966 C CA . MET A 1 894 ? 6.584 15.859 39.748 1.00 66.62 894 MET A CA 1
ATOM 6967 C C . MET A 1 894 ? 7.650 15.261 38.824 1.00 66.62 894 MET A C 1
ATOM 6969 O O . MET A 1 894 ? 8.025 15.900 37.842 1.00 66.62 894 MET A O 1
ATOM 6973 N N . ARG A 1 895 ? 8.097 14.029 39.099 1.00 71.50 895 ARG A N 1
ATOM 6974 C CA . ARG A 1 895 ? 9.070 13.308 38.269 1.00 71.50 895 ARG A CA 1
ATOM 6975 C C . ARG A 1 895 ? 8.556 13.101 36.840 1.00 71.50 895 ARG A C 1
ATOM 6977 O O . ARG A 1 895 ? 9.214 13.545 35.905 1.00 71.50 895 ARG A O 1
ATOM 6984 N N . ARG A 1 896 ? 7.333 12.580 36.678 1.00 75.06 896 ARG A N 1
ATOM 6985 C CA . ARG A 1 896 ? 6.691 12.409 35.358 1.00 75.06 896 ARG A CA 1
ATOM 6986 C C . ARG A 1 896 ? 6.494 13.733 34.608 1.00 75.06 896 ARG A C 1
ATOM 6988 O O . ARG A 1 896 ? 6.623 13.769 33.389 1.00 75.06 896 ARG A O 1
ATOM 6995 N N . ASN A 1 897 ? 6.211 14.831 35.312 1.00 75.69 897 ASN A N 1
ATOM 6996 C CA . ASN A 1 897 ? 6.121 16.159 34.693 1.00 75.69 897 ASN A CA 1
ATOM 6997 C C . ASN A 1 897 ? 7.496 16.690 34.248 1.00 75.69 897 ASN A C 1
ATOM 6999 O O . ASN A 1 897 ? 7.589 17.336 33.205 1.00 75.69 897 ASN A O 1
ATOM 7003 N N . HIS A 1 898 ? 8.562 16.401 35.001 1.00 78.88 898 HIS A N 1
ATOM 7004 C CA . HIS A 1 898 ? 9.932 16.729 34.606 1.00 78.88 898 HIS A CA 1
ATOM 7005 C C . HIS A 1 898 ? 10.375 15.910 33.384 1.00 78.88 898 HIS A C 1
ATOM 7007 O O . HIS A 1 898 ? 10.869 16.485 32.420 1.00 78.88 898 HIS A O 1
ATOM 7013 N N . GLU A 1 899 ? 10.140 14.596 33.386 1.00 79.62 899 GLU A N 1
ATOM 7014 C CA . GLU A 1 899 ? 10.466 13.684 32.277 1.00 79.62 899 GLU A CA 1
ATOM 7015 C C . GLU A 1 899 ? 9.757 14.120 30.977 1.00 79.62 899 GLU A C 1
ATOM 7017 O O . GLU A 1 899 ? 10.428 14.412 29.985 1.00 79.62 899 GLU A O 1
ATOM 7022 N N . LYS A 1 900 ? 8.438 14.368 31.016 1.00 82.25 900 LYS A N 1
ATOM 7023 C CA . LYS A 1 900 ? 7.671 14.912 29.871 1.00 82.25 900 LYS A CA 1
ATOM 7024 C C . LYS A 1 900 ? 8.167 16.272 29.366 1.00 82.25 900 LYS A C 1
ATOM 7026 O O . LYS A 1 900 ? 8.020 16.594 28.187 1.00 82.25 900 LYS A O 1
ATOM 7031 N N . ARG A 1 901 ? 8.734 17.113 30.239 1.00 84.25 901 ARG A N 1
ATOM 7032 C CA . ARG A 1 901 ? 9.346 18.389 29.834 1.00 84.25 901 ARG A CA 1
ATOM 7033 C C . ARG A 1 901 ? 10.662 18.160 29.088 1.00 84.25 901 ARG A C 1
ATOM 7035 O O . ARG A 1 901 ? 10.896 18.835 28.089 1.00 84.25 901 ARG A O 1
ATOM 7042 N N . GLN A 1 902 ? 11.488 17.212 29.534 1.00 80.94 902 GLN A N 1
ATOM 7043 C CA . GLN A 1 902 ? 12.732 16.854 28.841 1.00 80.94 902 GLN A CA 1
ATOM 7044 C C . GLN A 1 902 ? 12.452 16.259 27.454 1.00 80.94 902 GLN A C 1
ATOM 7046 O O . GLN A 1 902 ? 13.075 16.676 26.481 1.00 80.94 902 GLN A O 1
ATOM 7051 N N . GLU A 1 903 ? 11.452 15.380 27.332 1.00 84.94 903 GLU A N 1
ATOM 7052 C CA . GLU A 1 903 ? 10.993 14.843 26.040 1.00 84.94 903 GLU A CA 1
ATOM 7053 C C . GLU A 1 903 ? 10.573 15.961 25.069 1.00 84.94 903 GLU A C 1
ATOM 7055 O O . GLU A 1 903 ? 10.989 15.978 23.909 1.00 84.94 903 GLU A O 1
ATOM 7060 N N . ARG A 1 904 ? 9.801 16.951 25.548 1.00 85.69 904 ARG A N 1
ATOM 7061 C CA . ARG A 1 904 ? 9.386 18.114 24.741 1.00 85.69 904 ARG A CA 1
ATOM 7062 C C . ARG A 1 904 ? 10.564 18.989 24.303 1.00 85.69 904 ARG A C 1
ATOM 7064 O O . ARG A 1 904 ? 10.550 19.474 23.172 1.00 85.69 904 ARG A O 1
ATOM 7071 N N . LEU A 1 905 ? 11.570 19.180 25.160 1.00 84.62 905 LEU A N 1
ATOM 7072 C CA . LEU A 1 905 ? 12.796 19.907 24.809 1.00 84.62 905 LEU A CA 1
ATOM 7073 C C . LEU A 1 905 ? 13.599 19.162 23.737 1.00 84.62 905 LEU A C 1
ATOM 7075 O O . LEU A 1 905 ? 13.946 19.761 22.722 1.00 84.62 905 LEU A O 1
ATOM 7079 N N . GLN A 1 906 ? 13.822 17.855 23.906 1.00 84.75 906 GLN A N 1
ATOM 7080 C CA . GLN A 1 906 ? 14.531 17.026 22.924 1.00 84.75 906 GLN A CA 1
ATOM 7081 C C . GLN A 1 906 ? 13.813 17.000 21.565 1.00 84.75 906 GLN A C 1
ATOM 7083 O O . GLN A 1 906 ? 14.454 17.154 20.523 1.00 84.75 906 GLN A O 1
ATOM 7088 N N . ALA A 1 907 ? 12.482 16.876 21.562 1.00 84.75 907 ALA A N 1
ATOM 7089 C CA . ALA A 1 907 ? 11.681 16.926 20.340 1.00 84.75 907 ALA A CA 1
ATOM 7090 C C . ALA A 1 907 ? 11.822 18.275 19.610 1.00 84.75 907 ALA A C 1
ATOM 7092 O O . ALA A 1 907 ? 12.081 18.298 18.406 1.00 84.75 907 ALA A O 1
ATOM 7093 N N . LYS A 1 908 ? 11.724 19.401 20.331 1.00 85.00 908 LYS A N 1
ATOM 7094 C CA . LYS A 1 908 ? 11.870 20.741 19.736 1.00 85.00 908 LYS A CA 1
ATOM 7095 C C . LYS A 1 908 ? 13.290 21.031 19.261 1.00 85.00 908 LYS A C 1
ATOM 7097 O O . LYS A 1 908 ? 13.455 21.610 18.191 1.00 85.00 908 LYS A O 1
ATOM 7102 N N . GLN A 1 909 ? 14.309 20.567 19.980 1.00 85.56 909 GLN A N 1
ATOM 7103 C CA . GLN A 1 909 ? 15.700 20.688 19.542 1.00 85.56 909 GLN A CA 1
ATOM 7104 C C . GLN A 1 909 ? 15.947 19.923 18.230 1.00 85.56 909 GLN A C 1
ATOM 7106 O O . GLN A 1 909 ? 16.597 20.446 17.328 1.00 85.56 909 GLN A O 1
ATOM 7111 N N . LYS A 1 910 ? 15.343 18.738 18.065 1.00 87.31 910 LYS A N 1
ATOM 7112 C CA . LYS A 1 910 ? 15.390 17.971 16.809 1.00 87.31 910 LYS A CA 1
ATOM 7113 C C . LYS A 1 910 ? 14.668 18.676 15.650 1.00 87.31 910 LYS A C 1
ATOM 7115 O O . LYS A 1 910 ? 15.152 18.626 14.522 1.00 87.31 910 LYS A O 1
ATOM 7120 N N . GLU A 1 911 ? 13.540 19.346 15.902 1.00 85.25 911 GLU A N 1
ATOM 7121 C CA . GLU A 1 911 ? 12.852 20.162 14.885 1.00 85.25 911 GLU A CA 1
ATOM 7122 C C . GLU A 1 911 ? 13.680 21.380 14.443 1.00 85.25 911 GLU A C 1
ATOM 7124 O O . GLU A 1 911 ? 13.699 21.701 13.252 1.00 85.25 911 GLU A O 1
ATOM 7129 N N . ILE A 1 912 ? 14.369 22.041 15.381 1.00 84.56 912 ILE A N 1
ATOM 7130 C CA . ILE A 1 912 ? 15.286 23.157 15.103 1.00 84.56 912 ILE A CA 1
ATOM 7131 C C . ILE A 1 912 ? 16.438 22.683 14.212 1.00 84.56 912 ILE A C 1
ATOM 7133 O O . ILE A 1 912 ? 16.679 23.294 13.171 1.00 84.56 912 ILE A O 1
ATOM 7137 N N . GLU A 1 913 ? 17.092 21.573 14.563 1.00 83.50 913 GLU A N 1
ATOM 7138 C CA . GLU A 1 913 ? 18.229 21.040 13.801 1.00 83.50 913 GLU A CA 1
ATOM 7139 C C . GLU A 1 913 ? 17.822 20.671 12.366 1.00 83.50 913 GLU A C 1
ATOM 7141 O O . GLU A 1 913 ? 18.407 21.151 11.399 1.00 83.50 913 GLU A O 1
ATOM 7146 N N . GLN A 1 914 ? 16.704 19.953 12.204 1.00 85.62 914 GLN A N 1
ATOM 7147 C CA . GLN A 1 914 ? 16.153 19.631 10.882 1.00 85.62 914 GLN A CA 1
ATOM 7148 C C . GLN A 1 914 ? 15.758 20.866 10.059 1.00 85.62 914 GLN A C 1
ATOM 7150 O O . GLN A 1 914 ? 15.702 20.797 8.828 1.00 85.62 914 GLN A O 1
ATOM 7155 N N . GLN A 1 915 ? 15.406 21.981 10.704 1.00 86.00 915 GLN A N 1
ATOM 7156 C CA . GLN A 1 915 ? 15.101 23.234 10.016 1.00 86.00 915 GLN A CA 1
ATOM 7157 C C . GLN A 1 915 ? 16.390 23.986 9.635 1.00 86.00 915 GLN A C 1
ATOM 7159 O O . GLN A 1 915 ? 16.414 24.582 8.556 1.00 86.00 915 GLN A O 1
ATOM 7164 N N . LYS A 1 916 ? 17.457 23.897 10.445 1.00 80.12 916 LYS A N 1
ATOM 7165 C CA . LYS A 1 916 ? 18.807 24.399 10.124 1.00 80.12 916 LYS A CA 1
ATOM 7166 C C . LYS A 1 916 ? 19.420 23.641 8.947 1.00 80.12 916 LYS A C 1
ATOM 7168 O O . LYS A 1 916 ? 19.778 24.286 7.966 1.00 80.12 916 LYS A O 1
ATOM 7173 N N . ASP A 1 917 ? 19.385 22.307 8.955 1.00 82.69 917 ASP A N 1
ATOM 7174 C CA . ASP A 1 917 ? 19.810 21.462 7.825 1.00 82.69 917 ASP A CA 1
ATOM 7175 C C . ASP A 1 917 ? 19.119 21.860 6.513 1.00 82.69 917 ASP A C 1
ATOM 7177 O O . ASP A 1 917 ? 19.748 21.993 5.464 1.00 82.69 917 ASP A O 1
ATOM 7181 N N . LYS A 1 918 ? 17.799 22.085 6.553 1.00 78.69 918 LYS A N 1
ATOM 7182 C CA . LYS A 1 918 ? 17.018 22.477 5.368 1.00 78.69 918 LYS A CA 1
ATOM 7183 C C . LYS A 1 918 ? 17.387 23.867 4.852 1.00 78.69 918 LYS A C 1
ATOM 7185 O O . LYS A 1 918 ? 17.339 24.080 3.640 1.00 78.69 918 LYS A O 1
ATOM 7190 N N . ILE A 1 919 ? 17.736 24.799 5.740 1.00 80.25 919 ILE A N 1
ATOM 7191 C CA . ILE A 1 919 ? 18.255 26.117 5.357 1.00 80.25 919 ILE A CA 1
ATOM 7192 C C . ILE A 1 919 ? 19.642 25.946 4.734 1.00 80.25 919 ILE A C 1
ATOM 7194 O O . ILE A 1 919 ? 19.817 26.348 3.589 1.00 80.25 919 ILE A O 1
ATOM 7198 N N . GLN A 1 920 ? 20.565 25.239 5.391 1.00 73.88 920 GLN A N 1
ATOM 7199 C CA . GLN A 1 920 ? 21.925 25.000 4.899 1.00 73.88 920 GLN A CA 1
ATOM 7200 C C . GLN A 1 920 ? 21.943 24.285 3.535 1.00 73.88 920 GLN A C 1
ATOM 7202 O O . GLN A 1 920 ? 22.683 24.673 2.633 1.00 73.88 920 GLN A O 1
ATOM 7207 N N . GLN A 1 921 ? 21.084 23.283 3.322 1.00 72.12 921 GLN A N 1
ATOM 7208 C CA . GLN A 1 921 ? 20.927 22.629 2.016 1.00 72.12 921 GLN A CA 1
ATOM 7209 C C . GLN A 1 921 ? 20.375 23.582 0.946 1.00 72.12 921 GLN A C 1
ATOM 7211 O O . GLN A 1 921 ? 20.741 23.476 -0.228 1.00 72.12 921 GLN A O 1
ATOM 7216 N N . MET A 1 922 ? 19.487 24.511 1.313 1.00 67.50 922 MET A N 1
ATOM 7217 C CA . MET A 1 922 ? 18.957 25.501 0.376 1.00 67.50 922 MET A CA 1
ATOM 7218 C C . MET A 1 922 ? 19.981 26.599 0.067 1.00 67.50 922 MET A C 1
ATOM 7220 O O . MET A 1 922 ? 20.116 26.977 -1.094 1.00 67.50 922 MET A O 1
ATOM 7224 N N . GLU A 1 923 ? 20.753 27.038 1.058 1.00 70.75 923 GLU A N 1
ATOM 7225 C CA . GLU A 1 923 ? 21.907 27.926 0.899 1.00 70.75 923 GLU A CA 1
ATOM 7226 C C . GLU A 1 923 ? 22.974 27.284 0.012 1.00 70.75 923 GLU A C 1
ATOM 7228 O O . GLU A 1 923 ? 23.422 27.919 -0.937 1.00 70.75 923 GLU A O 1
ATOM 7233 N N . TRP A 1 924 ? 23.299 26.003 0.210 1.00 60.19 924 TRP A N 1
ATOM 7234 C CA . TRP A 1 924 ? 24.217 25.256 -0.655 1.00 60.19 924 TRP A CA 1
ATOM 7235 C C . TRP A 1 924 ? 23.707 25.168 -2.102 1.00 60.19 924 TRP A C 1
ATOM 7237 O O . TRP A 1 924 ? 24.460 25.405 -3.045 1.00 60.19 924 TRP A O 1
ATOM 7247 N N . ARG A 1 925 ? 22.401 24.936 -2.307 1.00 59.25 925 ARG A N 1
ATOM 7248 C CA . ARG A 1 925 ? 21.766 24.983 -3.643 1.00 59.25 925 ARG A CA 1
ATOM 7249 C C . ARG A 1 925 ? 21.749 26.388 -4.260 1.00 59.25 925 ARG A C 1
ATOM 7251 O O . ARG A 1 925 ? 21.708 26.503 -5.484 1.00 59.25 925 ARG A O 1
ATOM 7258 N N . ILE A 1 926 ? 21.754 27.451 -3.455 1.00 58.47 926 ILE A N 1
ATOM 7259 C CA . ILE A 1 926 ? 21.843 28.844 -3.922 1.00 58.47 926 ILE A CA 1
ATOM 7260 C C . ILE A 1 926 ? 23.303 29.209 -4.242 1.00 58.47 926 ILE A C 1
ATOM 7262 O O . ILE A 1 926 ? 23.564 29.770 -5.304 1.00 58.47 926 ILE A O 1
ATOM 7266 N N . ALA A 1 927 ? 24.262 28.806 -3.408 1.00 51.97 927 ALA A N 1
ATOM 7267 C CA . ALA A 1 927 ? 25.696 28.947 -3.654 1.00 51.97 927 ALA A CA 1
ATOM 7268 C C . ALA A 1 927 ? 26.126 28.183 -4.921 1.00 51.97 927 ALA A C 1
ATOM 7270 O O . ALA A 1 927 ? 26.797 28.745 -5.786 1.00 51.97 927 ALA A O 1
ATOM 7271 N N . GLY A 1 928 ? 25.624 26.959 -5.114 1.00 46.03 928 GLY A N 1
ATOM 7272 C CA . GLY A 1 928 ? 25.804 26.163 -6.333 1.00 46.03 928 GLY A CA 1
ATOM 7273 C C . GLY A 1 928 ? 25.128 26.729 -7.593 1.00 46.03 928 GLY A C 1
ATOM 7274 O O . GLY A 1 928 ? 25.376 26.236 -8.688 1.00 46.03 928 GLY A O 1
ATOM 7275 N N . ARG A 1 929 ? 24.300 27.782 -7.484 1.00 46.03 929 ARG A N 1
ATOM 7276 C CA . ARG A 1 929 ? 23.802 28.569 -8.637 1.00 46.03 929 ARG A CA 1
ATOM 7277 C C . ARG A 1 929 ? 24.709 29.755 -8.995 1.00 46.03 929 ARG A C 1
ATOM 7279 O O . ARG A 1 929 ? 24.454 30.436 -9.996 1.00 46.03 929 ARG A O 1
ATOM 7286 N N . ASN A 1 930 ? 25.754 30.013 -8.206 1.00 39.97 930 ASN A N 1
ATOM 7287 C CA . ASN A 1 930 ? 26.751 31.055 -8.458 1.00 39.97 930 ASN A CA 1
ATOM 7288 C C . ASN A 1 930 ? 28.082 30.536 -9.014 1.00 39.97 930 ASN A C 1
ATOM 7290 O O . ASN A 1 930 ? 28.865 31.349 -9.496 1.00 39.97 930 ASN A O 1
ATOM 7294 N N . THR A 1 931 ? 28.313 29.224 -9.063 1.00 43.09 931 THR A N 1
ATOM 7295 C CA . THR A 1 931 ? 29.426 28.646 -9.826 1.00 43.09 931 THR A CA 1
ATOM 7296 C C . THR A 1 931 ? 29.083 28.537 -11.317 1.00 43.09 931 THR A C 1
ATOM 7298 O O . THR A 1 931 ? 27.980 28.150 -11.708 1.00 43.09 931 THR A O 1
ATOM 7301 N N . GLN A 1 932 ? 30.032 28.928 -12.172 1.00 46.19 932 GLN A N 1
ATOM 7302 C CA . GLN A 1 932 ? 29.902 28.872 -13.631 1.00 46.19 932 GLN A CA 1
ATOM 7303 C C . GLN A 1 932 ? 29.803 27.409 -14.098 1.00 46.19 932 GLN A C 1
ATOM 7305 O O . GLN A 1 932 ? 30.545 26.545 -13.632 1.00 46.19 932 GLN A O 1
ATOM 7310 N N . THR A 1 933 ? 28.897 27.106 -15.030 1.00 47.12 933 THR A N 1
ATOM 7311 C CA . THR A 1 933 ? 28.747 25.729 -15.535 1.00 47.12 933 THR A CA 1
ATOM 7312 C C . THR A 1 933 ? 29.904 25.344 -16.463 1.00 47.12 933 THR A C 1
ATOM 7314 O O . THR A 1 933 ? 30.425 26.191 -17.197 1.00 47.12 933 THR A O 1
ATOM 7317 N N . LYS A 1 934 ? 30.250 24.049 -16.529 1.00 47.53 934 LYS A N 1
ATOM 7318 C CA . LYS A 1 934 ? 31.246 23.539 -17.494 1.00 47.53 934 LYS A CA 1
ATOM 7319 C C . LYS A 1 934 ? 30.879 23.871 -18.954 1.00 47.53 934 LYS A C 1
ATOM 7321 O O . LYS A 1 934 ? 31.776 24.141 -19.743 1.00 47.53 934 LYS A O 1
ATOM 7326 N N . LYS A 1 935 ? 29.582 23.935 -19.306 1.00 43.84 935 LYS A N 1
ATOM 7327 C CA . LYS A 1 935 ? 29.118 24.388 -20.636 1.00 43.84 935 LYS A CA 1
ATOM 7328 C C . LYS A 1 935 ? 29.419 25.869 -20.896 1.00 43.84 935 LYS A C 1
ATOM 7330 O O . LYS A 1 935 ? 29.885 26.191 -21.979 1.00 43.84 935 LYS A O 1
ATOM 7335 N N . SER A 1 936 ? 29.207 26.757 -19.920 1.00 43.03 936 SER A N 1
ATOM 7336 C CA . SER A 1 936 ? 29.569 28.179 -20.065 1.00 43.03 936 SER A CA 1
ATOM 7337 C C . SER A 1 936 ? 31.083 28.392 -20.173 1.00 43.03 936 SER A C 1
ATOM 7339 O O . SER A 1 936 ? 31.503 29.179 -21.011 1.00 43.03 936 SER A O 1
ATOM 7341 N N . ALA A 1 937 ? 31.904 27.651 -19.419 1.00 45.72 937 ALA A N 1
ATOM 7342 C CA . ALA A 1 937 ? 33.365 27.726 -19.546 1.00 45.72 937 ALA A CA 1
ATOM 7343 C C . ALA A 1 937 ? 33.843 27.295 -20.949 1.00 45.72 937 ALA A C 1
ATOM 7345 O O . ALA A 1 937 ? 34.531 28.051 -21.628 1.00 45.72 937 ALA A O 1
ATOM 7346 N N . LYS A 1 938 ? 33.370 26.138 -21.438 1.00 49.56 938 LYS A N 1
ATOM 7347 C CA . LYS A 1 938 ? 33.715 25.599 -22.769 1.00 49.56 938 LYS A CA 1
ATOM 7348 C C . LYS A 1 938 ? 33.169 26.431 -23.948 1.00 49.56 938 LYS A C 1
ATOM 7350 O O . LYS A 1 938 ? 33.603 26.245 -25.079 1.00 49.56 938 LYS A O 1
ATOM 7355 N N . PHE A 1 939 ? 32.200 27.319 -23.699 1.00 52.22 939 PHE A N 1
ATOM 7356 C CA . PHE A 1 939 ? 31.659 28.268 -24.683 1.00 52.22 939 PHE A CA 1
ATOM 7357 C C . PHE A 1 939 ? 32.497 29.556 -24.767 1.00 52.22 939 PHE A C 1
ATOM 7359 O O . PHE A 1 939 ? 32.711 30.071 -25.863 1.00 52.22 939 PHE A O 1
ATOM 7366 N N . ILE A 1 940 ? 33.007 30.038 -23.626 1.00 48.38 940 ILE A N 1
ATOM 7367 C CA . ILE A 1 940 ? 33.915 31.197 -23.533 1.00 48.38 940 ILE A CA 1
ATOM 7368 C C . ILE A 1 940 ? 35.227 30.917 -24.273 1.00 48.38 940 ILE A C 1
ATOM 7370 O O . ILE A 1 940 ? 35.698 31.748 -25.041 1.00 48.38 940 ILE A O 1
ATOM 7374 N N . GLU A 1 941 ? 35.765 29.711 -24.101 1.00 51.16 941 GLU A N 1
ATOM 7375 C CA . GLU A 1 941 ? 37.033 29.257 -24.687 1.00 51.16 941 GLU A CA 1
ATOM 7376 C C . GLU A 1 941 ? 37.018 29.167 -26.230 1.00 51.16 941 GLU A C 1
ATOM 7378 O O . GLU A 1 941 ? 38.073 29.104 -26.853 1.00 51.16 941 GLU A O 1
ATOM 7383 N N . LYS A 1 942 ? 35.831 29.187 -26.863 1.00 52.62 942 LYS A N 1
ATOM 7384 C CA . LYS A 1 942 ? 35.658 29.031 -28.321 1.00 52.62 942 LYS A CA 1
ATOM 7385 C C . LYS A 1 942 ? 35.231 30.291 -29.084 1.00 52.62 942 LYS A C 1
ATOM 7387 O O . LYS A 1 942 ? 35.167 30.233 -30.306 1.00 52.62 942 LYS A O 1
ATOM 7392 N N . ASN A 1 943 ? 34.921 31.408 -28.419 1.00 57.28 943 ASN A N 1
ATOM 7393 C CA . ASN A 1 943 ? 34.446 32.624 -29.098 1.00 57.28 943 ASN A CA 1
ATOM 7394 C C . ASN A 1 943 ? 35.070 33.905 -28.505 1.00 57.28 943 ASN A C 1
ATOM 7396 O O . ASN A 1 943 ? 34.450 34.530 -27.636 1.00 57.28 943 ASN A O 1
ATOM 7400 N N . PRO A 1 944 ? 36.245 34.359 -28.991 1.00 60.84 944 PRO A N 1
ATOM 7401 C CA . PRO A 1 944 ? 36.917 35.553 -28.460 1.00 60.84 944 PRO A CA 1
ATOM 7402 C C . PRO A 1 944 ? 36.072 36.831 -28.582 1.00 60.84 944 PRO A C 1
ATOM 7404 O O . PRO A 1 944 ? 36.183 37.735 -27.760 1.00 60.84 944 PRO A O 1
ATOM 7407 N N . ILE A 1 945 ? 35.150 36.881 -29.547 1.00 59.94 945 ILE A N 1
ATOM 7408 C CA . ILE A 1 945 ? 34.291 38.045 -29.803 1.00 59.94 945 ILE A CA 1
ATOM 7409 C C . ILE A 1 945 ? 33.306 38.318 -28.652 1.00 59.94 945 ILE A C 1
ATOM 7411 O O . ILE A 1 945 ? 32.831 39.436 -28.500 1.00 59.94 945 ILE A O 1
ATOM 7415 N N . HIS A 1 946 ? 33.048 37.352 -27.761 1.00 65.62 946 HIS A N 1
ATOM 7416 C CA . HIS A 1 946 ? 32.239 37.605 -26.565 1.00 65.62 946 HIS A CA 1
ATOM 7417 C C . HIS A 1 946 ? 32.968 38.398 -25.457 1.00 65.62 946 HIS A C 1
ATOM 7419 O O . HIS A 1 946 ? 32.301 38.783 -24.495 1.00 65.62 946 HIS A O 1
ATOM 7425 N N . LEU A 1 947 ? 34.279 38.688 -25.558 1.00 69.12 947 LEU A N 1
ATOM 7426 C CA . LEU A 1 947 ? 35.011 39.440 -24.519 1.00 69.12 947 LEU A CA 1
ATOM 7427 C C . LEU A 1 947 ? 34.354 40.788 -24.182 1.00 69.12 947 LEU A C 1
ATOM 7429 O O . LEU A 1 947 ? 34.145 41.080 -23.005 1.00 69.12 947 LEU A O 1
ATOM 7433 N N . GLY A 1 948 ? 33.961 41.570 -25.191 1.00 75.81 948 GLY A N 1
ATOM 7434 C CA . GLY A 1 948 ? 33.319 42.870 -24.980 1.00 75.81 948 GLY A CA 1
ATOM 7435 C C . GLY A 1 948 ? 31.986 42.771 -24.234 1.00 75.81 948 GLY A C 1
ATOM 7436 O O . GLY A 1 948 ? 31.697 43.594 -23.368 1.00 75.81 948 GLY A O 1
ATOM 7437 N N . LEU A 1 949 ? 31.203 41.711 -24.477 1.00 79.94 949 LEU A N 1
ATOM 7438 C CA . LEU A 1 949 ? 29.961 41.448 -23.738 1.00 79.94 949 LEU A CA 1
ATOM 7439 C C . LEU A 1 949 ? 30.214 41.086 -22.268 1.00 79.94 949 LEU A C 1
ATOM 7441 O O . LEU A 1 949 ? 29.449 41.508 -21.401 1.00 79.94 949 LEU A O 1
ATOM 7445 N N . PHE A 1 950 ? 31.297 40.362 -21.967 1.00 78.06 950 PHE A N 1
ATOM 7446 C CA . PHE A 1 950 ? 31.707 40.108 -20.583 1.00 78.06 950 PHE A CA 1
ATOM 7447 C C . PHE A 1 950 ? 32.237 41.365 -19.886 1.00 78.06 950 PHE A C 1
ATOM 7449 O O . PHE A 1 950 ? 32.016 41.530 -18.688 1.00 78.06 950 PHE A O 1
ATOM 7456 N N . GLU A 1 951 ? 32.895 42.275 -20.604 1.00 77.81 951 GLU A N 1
ATOM 7457 C CA . GLU A 1 951 ? 33.354 43.538 -20.020 1.00 77.81 951 GLU A CA 1
ATOM 7458 C C . GLU A 1 951 ? 32.176 44.474 -19.703 1.00 77.81 951 GLU A C 1
ATOM 7460 O O . GLU A 1 951 ? 32.121 45.047 -18.614 1.00 77.81 951 GLU A O 1
ATOM 7465 N N . LEU A 1 952 ? 31.156 44.533 -20.571 1.00 81.12 952 LEU A N 1
ATOM 7466 C CA . LEU A 1 952 ? 29.890 45.204 -20.251 1.00 81.12 952 LEU A CA 1
ATOM 7467 C C . LEU A 1 952 ? 29.137 44.541 -19.083 1.00 81.12 952 LEU A C 1
ATOM 7469 O O . LEU A 1 952 ? 28.435 45.230 -18.339 1.00 81.12 952 LEU A O 1
ATOM 7473 N N . GLU A 1 953 ? 29.267 43.223 -18.893 1.00 81.62 953 GLU A N 1
ATOM 7474 C CA . GLU A 1 953 ? 28.705 42.526 -17.728 1.00 81.62 953 GLU A CA 1
ATOM 7475 C C . GLU A 1 953 ? 29.446 42.895 -16.432 1.00 81.62 953 GLU A C 1
ATOM 7477 O O . GLU A 1 953 ? 28.794 43.180 -15.426 1.00 81.62 953 GLU A O 1
ATOM 7482 N N . LYS A 1 954 ? 30.785 42.995 -16.450 1.00 80.19 954 LYS A N 1
ATOM 7483 C CA . LYS A 1 954 ? 31.571 43.505 -15.304 1.00 80.19 954 LYS A CA 1
ATOM 7484 C C . LYS A 1 954 ? 31.207 44.948 -14.949 1.00 80.19 954 LYS A C 1
ATOM 7486 O O . LYS A 1 954 ? 31.147 45.286 -13.770 1.00 80.19 954 LYS A O 1
ATOM 7491 N N . GLN A 1 955 ? 30.930 45.781 -15.953 1.00 79.38 955 GLN A N 1
ATOM 7492 C CA . GLN A 1 955 ? 30.441 47.154 -15.774 1.00 79.38 955 GLN A CA 1
ATOM 7493 C C . GLN A 1 955 ? 28.964 47.218 -15.330 1.00 79.38 955 GLN A C 1
ATOM 7495 O O . GLN A 1 955 ? 28.442 48.302 -15.078 1.00 79.38 955 GLN A O 1
ATOM 7500 N N . GLY A 1 956 ? 28.272 46.078 -15.221 1.00 81.00 956 GLY A N 1
ATOM 7501 C CA . GLY A 1 956 ? 26.879 46.001 -14.781 1.00 81.00 956 GLY A CA 1
ATOM 7502 C C . GLY A 1 956 ? 25.860 46.505 -15.809 1.00 81.00 956 GLY A C 1
ATOM 7503 O O . GLY A 1 956 ? 24.699 46.711 -15.458 1.00 81.00 956 GLY A O 1
ATOM 7504 N N . LEU A 1 957 ? 26.257 46.691 -17.070 1.00 80.62 957 LEU A N 1
ATOM 7505 C CA . LEU A 1 957 ? 25.402 47.212 -18.144 1.00 80.62 957 LEU A CA 1
ATOM 7506 C C . LEU A 1 957 ? 24.580 46.111 -18.827 1.00 80.62 957 LEU A C 1
ATOM 7508 O O . LEU A 1 957 ? 23.458 46.355 -19.273 1.00 80.62 957 LEU A O 1
ATOM 7512 N N . VAL A 1 958 ? 25.104 44.885 -18.856 1.00 84.25 958 VAL A N 1
ATOM 7513 C CA . VAL A 1 958 ? 24.397 43.687 -19.334 1.00 84.25 958 VAL A CA 1
ATOM 7514 C C . VAL A 1 958 ? 24.518 42.538 -18.329 1.00 84.25 958 VAL A C 1
ATOM 7516 O O . VAL A 1 958 ? 25.219 42.648 -17.323 1.00 84.25 958 VAL A O 1
ATOM 7519 N N . LYS A 1 959 ? 23.810 41.433 -18.572 1.00 85.00 959 LYS A N 1
ATOM 7520 C CA . LYS A 1 959 ? 23.836 40.229 -17.735 1.00 85.00 959 LYS A CA 1
ATOM 7521 C C . LYS A 1 959 ? 23.675 38.966 -18.574 1.00 85.00 959 LYS A C 1
ATOM 7523 O O . LYS A 1 959 ? 22.671 38.808 -19.274 1.00 85.00 959 LYS A O 1
ATOM 7528 N N . GLN A 1 960 ? 24.629 38.044 -18.487 1.00 83.50 960 GLN A N 1
ATOM 7529 C CA . GLN A 1 960 ? 24.614 36.802 -19.250 1.00 83.50 960 GLN A CA 1
ATOM 7530 C C . GLN A 1 960 ? 23.447 35.909 -18.820 1.00 83.50 960 GLN A C 1
ATOM 7532 O O . GLN A 1 960 ? 23.198 35.653 -17.633 1.00 83.50 960 GLN A O 1
ATOM 7537 N N . TRP A 1 961 ? 22.737 35.354 -19.800 1.00 78.19 961 TRP A N 1
ATOM 7538 C CA . TRP A 1 961 ? 21.688 34.391 -19.525 1.00 78.19 961 TRP A CA 1
ATOM 7539 C C . TRP A 1 961 ? 22.279 33.018 -19.191 1.00 78.19 961 TRP A C 1
ATOM 7541 O O . TRP A 1 961 ? 22.544 32.202 -20.068 1.00 78.19 961 TRP A O 1
ATOM 7551 N N . LYS A 1 962 ? 22.413 32.715 -17.893 1.00 58.44 962 LYS A N 1
ATOM 7552 C CA . LYS A 1 962 ? 23.003 31.455 -17.386 1.00 58.44 962 LYS A CA 1
ATOM 7553 C C . LYS A 1 962 ? 22.416 30.148 -17.967 1.00 58.44 962 LYS A C 1
ATOM 7555 O O . LYS A 1 962 ? 23.053 29.108 -17.834 1.00 58.44 962 LYS A O 1
ATOM 7560 N N . ARG A 1 963 ? 21.214 30.161 -18.569 1.00 57.22 963 ARG A N 1
ATOM 7561 C CA . ARG A 1 963 ? 20.616 28.990 -19.254 1.00 57.22 963 ARG A CA 1
ATOM 7562 C C . ARG A 1 963 ? 21.001 28.867 -20.730 1.00 57.22 963 ARG A C 1
ATOM 7564 O O . ARG A 1 963 ? 20.981 27.756 -21.245 1.00 57.22 963 ARG A O 1
ATOM 7571 N N . ASN A 1 964 ? 21.315 29.972 -21.400 1.00 68.69 964 ASN A N 1
ATOM 7572 C CA . ASN A 1 964 ? 21.779 29.974 -22.780 1.00 68.69 964 ASN A CA 1
ATOM 7573 C C . ASN A 1 964 ? 22.840 31.086 -22.957 1.00 68.69 964 ASN A C 1
ATOM 7575 O O . ASN A 1 964 ? 22.474 32.239 -23.203 1.00 68.69 964 ASN A O 1
ATOM 7579 N N . PRO A 1 965 ? 24.138 30.759 -22.787 1.00 68.00 965 PRO A N 1
ATOM 7580 C CA . PRO A 1 965 ? 25.213 31.737 -22.583 1.00 68.00 965 PRO A CA 1
ATOM 7581 C C . PRO A 1 965 ? 25.530 32.621 -23.801 1.00 68.00 965 PRO A C 1
ATOM 7583 O O . PRO A 1 965 ? 26.318 33.556 -23.668 1.00 68.00 965 PRO A O 1
ATOM 7586 N N . GLN A 1 966 ? 24.909 32.365 -24.956 1.00 72.69 966 GLN A N 1
ATOM 7587 C CA . GLN A 1 966 ? 25.024 33.198 -26.157 1.00 72.69 966 GLN A CA 1
ATOM 7588 C C . GLN A 1 966 ? 24.282 34.548 -26.055 1.00 72.69 966 GLN A C 1
ATOM 7590 O O . GLN A 1 966 ? 24.545 35.436 -26.861 1.00 72.69 966 GLN A O 1
ATOM 7595 N N . TYR A 1 967 ? 23.373 34.716 -25.080 1.00 83.50 967 TYR A N 1
ATOM 7596 C CA . TYR A 1 967 ? 22.571 35.934 -24.893 1.00 83.50 967 TYR A CA 1
ATOM 7597 C C . TYR A 1 967 ? 22.953 36.710 -23.625 1.00 83.50 967 TYR A C 1
ATOM 7599 O O . TYR A 1 967 ? 23.063 36.134 -22.539 1.00 83.50 967 TYR A O 1
ATOM 7607 N N . PHE A 1 968 ? 23.057 38.032 -23.754 1.00 87.81 968 PHE A N 1
ATOM 7608 C CA . PHE A 1 968 ? 23.351 38.977 -22.675 1.00 87.81 968 PHE A CA 1
ATOM 7609 C C . PHE A 1 968 ? 22.236 40.022 -22.601 1.00 87.81 968 PHE A C 1
ATOM 7611 O O . PHE A 1 968 ? 22.113 40.862 -23.489 1.00 87.81 968 PHE A O 1
ATOM 7618 N N . PHE A 1 969 ? 21.400 39.964 -21.566 1.00 88.19 969 PHE A N 1
ATOM 7619 C CA . PHE A 1 969 ? 20.280 40.893 -21.400 1.00 88.19 969 PHE A CA 1
ATOM 7620 C C . PHE A 1 969 ? 20.768 42.267 -20.943 1.00 88.19 969 PHE A C 1
ATOM 7622 O O . PHE A 1 969 ? 21.618 42.348 -20.058 1.00 88.19 969 PHE A O 1
ATOM 7629 N N . VAL A 1 970 ? 20.228 43.341 -21.520 1.00 86.50 970 VAL A N 1
ATOM 7630 C CA . VAL A 1 970 ? 20.574 44.718 -21.141 1.00 86.50 970 VAL A CA 1
ATOM 7631 C C . VAL A 1 970 ? 19.904 45.063 -19.813 1.00 86.50 970 VAL A C 1
ATOM 7633 O O . VAL A 1 970 ? 18.682 44.970 -19.680 1.00 86.50 970 VAL A O 1
ATOM 7636 N N . ASN A 1 971 ? 20.689 45.469 -18.814 1.00 79.75 971 ASN A N 1
ATOM 7637 C CA . ASN A 1 971 ? 20.144 45.803 -17.502 1.00 79.75 971 ASN A CA 1
ATOM 7638 C C . ASN A 1 971 ? 19.319 47.097 -17.593 1.00 79.75 971 ASN A C 1
ATOM 7640 O O . ASN A 1 971 ? 19.795 48.123 -18.073 1.00 79.75 971 ASN A O 1
ATOM 7644 N N . GLY A 1 972 ? 18.072 47.033 -17.120 1.00 75.31 972 GLY A N 1
ATOM 7645 C CA . GLY A 1 972 ? 17.105 48.132 -17.189 1.00 75.31 972 GLY A CA 1
ATOM 7646 C C . GLY A 1 972 ? 16.105 48.053 -18.350 1.00 75.31 972 GLY A C 1
ATOM 7647 O O . GLY A 1 972 ? 15.169 48.845 -18.351 1.00 75.31 972 GLY A O 1
ATOM 7648 N N . LEU A 1 973 ? 16.247 47.104 -19.288 1.00 79.31 973 LEU A N 1
ATOM 7649 C CA . LEU A 1 973 ? 15.298 46.885 -20.394 1.00 79.31 973 LEU A CA 1
ATOM 7650 C C . LEU A 1 973 ? 14.571 45.530 -20.249 1.00 79.31 973 LEU A C 1
ATOM 7652 O O . LEU A 1 973 ? 15.183 44.536 -19.854 1.00 79.31 973 LEU A O 1
ATOM 7656 N N . ASP A 1 974 ? 13.272 45.453 -20.575 1.00 79.12 974 ASP A N 1
ATOM 7657 C CA . ASP A 1 974 ? 12.506 44.196 -20.457 1.00 79.12 974 ASP A CA 1
ATOM 7658 C C . ASP A 1 974 ? 12.798 43.242 -21.623 1.00 79.12 974 ASP A C 1
ATOM 7660 O O . ASP A 1 974 ? 12.349 43.452 -22.748 1.00 79.12 974 ASP A O 1
ATOM 7664 N N . LYS A 1 975 ? 13.505 42.144 -21.326 1.00 79.94 975 LYS A N 1
ATOM 7665 C CA . LYS A 1 975 ? 13.781 41.027 -22.253 1.00 79.94 975 LYS A CA 1
ATOM 7666 C C . LYS A 1 975 ? 14.485 41.437 -23.555 1.00 79.94 975 LYS A C 1
ATOM 7668 O O . LYS A 1 975 ? 14.353 40.739 -24.557 1.00 79.94 975 LYS A O 1
ATOM 7673 N N . VAL A 1 976 ? 15.284 42.501 -23.518 1.00 83.00 976 VAL A N 1
ATOM 7674 C CA . VAL A 1 976 ? 16.144 42.921 -24.633 1.00 83.00 976 VAL A CA 1
ATOM 7675 C C . VAL A 1 976 ? 17.553 42.361 -24.433 1.00 83.00 976 VAL A C 1
ATOM 7677 O O . VAL A 1 976 ? 18.121 42.529 -23.352 1.00 83.00 976 VAL A O 1
ATOM 7680 N N . ALA A 1 977 ? 18.130 41.695 -25.438 1.00 87.19 977 ALA A N 1
ATOM 7681 C CA . ALA A 1 977 ? 19.454 41.076 -25.325 1.00 87.19 977 ALA A CA 1
ATOM 7682 C C . ALA A 1 977 ? 20.377 41.349 -26.516 1.00 87.19 977 ALA A C 1
ATOM 7684 O O . ALA A 1 977 ? 19.938 41.497 -27.654 1.00 87.19 977 ALA A O 1
ATOM 7685 N N . LEU A 1 978 ? 21.678 41.334 -26.236 1.00 84.12 978 LEU A N 1
ATOM 7686 C CA . LEU A 1 978 ? 22.754 41.266 -27.215 1.00 84.12 978 LEU A CA 1
ATOM 7687 C C . LEU A 1 978 ? 23.215 39.814 -27.403 1.00 84.12 978 LEU A C 1
ATOM 7689 O O . LEU A 1 978 ? 23.188 39.014 -26.462 1.00 84.12 978 LEU A O 1
ATOM 7693 N N . ALA A 1 979 ? 23.653 39.484 -28.614 1.00 82.00 979 ALA A N 1
ATOM 7694 C CA . ALA A 1 979 ? 24.296 38.219 -28.963 1.00 82.00 979 ALA A CA 1
ATOM 7695 C C . ALA A 1 979 ? 25.265 38.418 -30.141 1.00 82.00 979 ALA A C 1
ATOM 7697 O O . ALA A 1 979 ? 25.227 39.445 -30.820 1.00 82.00 979 ALA A O 1
ATOM 7698 N N . THR A 1 980 ? 26.137 37.440 -30.378 1.00 75.44 980 THR A N 1
ATOM 7699 C CA . THR A 1 980 ? 27.096 37.472 -31.491 1.00 75.44 980 THR A CA 1
ATOM 7700 C C . THR A 1 980 ? 26.491 36.813 -32.728 1.00 75.44 980 THR A C 1
ATOM 7702 O O . THR A 1 980 ? 26.035 35.673 -32.658 1.00 75.44 980 THR A O 1
ATOM 7705 N N . PHE A 1 981 ? 26.524 37.507 -33.864 1.00 68.12 981 PHE A N 1
ATOM 7706 C CA . PHE A 1 981 ? 26.088 37.014 -35.172 1.00 68.12 981 PHE A CA 1
ATOM 7707 C C . PHE A 1 981 ? 27.163 37.344 -36.210 1.00 68.12 981 PHE A C 1
ATOM 7709 O O . PHE A 1 981 ? 27.629 38.479 -36.266 1.00 68.12 981 PHE A O 1
ATOM 7716 N N . ASN A 1 982 ? 27.575 36.363 -37.019 1.00 63.06 982 ASN A N 1
ATOM 7717 C CA . ASN A 1 982 ? 28.555 36.526 -38.107 1.00 63.06 982 ASN A CA 1
ATOM 7718 C C . ASN A 1 982 ? 29.817 37.324 -37.704 1.00 63.06 982 ASN A C 1
ATOM 7720 O O . ASN A 1 982 ? 30.286 38.189 -38.440 1.00 63.06 982 ASN A O 1
ATOM 7724 N N . GLY A 1 983 ? 30.338 37.066 -36.501 1.00 64.38 983 GLY A N 1
ATOM 7725 C CA . GLY A 1 983 ? 31.537 37.727 -35.981 1.00 64.38 983 GLY A CA 1
ATOM 7726 C C . GLY A 1 983 ? 31.350 39.163 -35.467 1.00 64.38 983 GLY A C 1
ATOM 7727 O O . GLY A 1 983 ? 32.342 39.853 -35.258 1.00 64.38 983 GLY A O 1
ATOM 7728 N N . LYS A 1 984 ? 30.116 39.634 -35.241 1.00 73.50 984 LYS A N 1
ATOM 7729 C CA . LYS A 1 984 ? 29.841 40.931 -34.594 1.00 73.50 984 LYS A CA 1
ATOM 7730 C C . LYS A 1 984 ? 28.789 40.806 -33.499 1.00 73.50 984 LYS A C 1
ATOM 7732 O O . LYS A 1 984 ? 27.853 40.016 -33.605 1.00 73.50 984 LYS A O 1
ATOM 7737 N N . ILE A 1 985 ? 28.925 41.609 -32.450 1.00 81.69 985 ILE A N 1
ATOM 7738 C CA . ILE A 1 985 ? 27.921 41.734 -31.391 1.00 81.69 985 ILE A CA 1
ATOM 7739 C C . ILE A 1 985 ? 26.784 42.627 -31.896 1.00 81.69 985 ILE A C 1
ATOM 7741 O O . ILE A 1 985 ? 27.028 43.730 -32.385 1.00 81.69 985 ILE A O 1
ATOM 7745 N N . GLY A 1 986 ? 25.541 42.171 -31.762 1.00 82.19 986 GLY A N 1
ATOM 7746 C CA . GLY A 1 986 ? 24.353 42.907 -32.189 1.00 82.19 986 GLY A CA 1
ATOM 7747 C C . GLY A 1 986 ? 23.116 42.565 -31.364 1.00 82.19 986 GLY A C 1
ATOM 7748 O O . GLY A 1 986 ? 23.156 41.721 -30.465 1.00 82.19 986 GLY A O 1
ATOM 7749 N N . LEU A 1 987 ? 22.001 43.233 -31.670 1.00 82.81 987 LEU A N 1
ATOM 7750 C CA . LEU A 1 987 ? 20.706 42.932 -31.061 1.00 82.81 987 LEU A CA 1
ATOM 7751 C C . LEU A 1 987 ? 20.285 41.495 -31.393 1.00 82.81 987 LEU A C 1
ATOM 7753 O O . LEU A 1 987 ? 20.326 41.076 -32.546 1.00 82.81 987 LEU A O 1
ATOM 7757 N N . ALA A 1 988 ? 19.846 40.744 -30.390 1.00 81.00 988 ALA A N 1
ATOM 7758 C CA . ALA A 1 988 ? 19.376 39.385 -30.585 1.00 81.00 988 ALA A CA 1
ATOM 7759 C C . ALA A 1 988 ? 17.986 39.359 -31.235 1.00 81.00 988 ALA A C 1
ATOM 7761 O O . ALA A 1 988 ? 17.013 39.796 -30.625 1.00 81.00 988 ALA A O 1
ATOM 7762 N N . ASN A 1 989 ? 17.863 38.718 -32.403 1.00 74.62 989 ASN A N 1
ATOM 7763 C CA . ASN A 1 989 ? 16.591 38.539 -33.131 1.00 74.62 989 ASN A CA 1
ATOM 7764 C C . ASN A 1 989 ? 15.453 37.921 -32.287 1.00 74.62 989 ASN A C 1
ATOM 7766 O O . ASN A 1 989 ? 14.283 38.083 -32.610 1.00 74.62 989 ASN A O 1
ATOM 7770 N N . ARG A 1 990 ? 15.786 37.202 -31.204 1.00 68.94 990 ARG A N 1
ATOM 7771 C CA . ARG A 1 990 ? 14.827 36.575 -30.273 1.00 68.94 990 ARG A CA 1
ATOM 7772 C C . ARG A 1 990 ? 14.381 37.490 -29.119 1.00 68.94 990 ARG A C 1
ATOM 7774 O O . ARG A 1 990 ? 13.402 37.188 -28.446 1.00 68.94 990 ARG A O 1
ATOM 7781 N N . PHE A 1 991 ? 15.130 38.555 -28.855 1.00 79.69 991 PHE A N 1
ATOM 7782 C CA . PHE A 1 991 ? 15.039 39.404 -27.666 1.00 79.69 991 PHE A CA 1
ATOM 7783 C C . PHE A 1 991 ? 15.269 40.861 -28.083 1.00 79.69 991 PHE A C 1
ATOM 7785 O O . PHE A 1 991 ? 16.246 41.495 -27.683 1.00 79.69 991 PHE A O 1
ATOM 7792 N N . THR A 1 992 ? 14.407 41.342 -28.979 1.00 78.06 992 THR A N 1
ATOM 7793 C CA . THR A 1 992 ? 14.521 42.636 -29.656 1.00 78.06 992 THR A CA 1
ATOM 7794 C C . THR A 1 992 ? 14.069 43.805 -28.778 1.00 78.06 992 THR A C 1
ATOM 7796 O O . THR A 1 992 ? 13.253 43.649 -27.871 1.00 78.06 992 THR A O 1
ATOM 7799 N N . ALA A 1 993 ? 14.594 44.998 -29.064 1.00 80.12 993 ALA A N 1
ATOM 7800 C CA . ALA A 1 993 ? 14.055 46.251 -28.539 1.00 80.12 993 ALA A CA 1
ATOM 7801 C C . ALA A 1 993 ? 12.634 46.494 -29.081 1.00 80.12 993 ALA A C 1
ATOM 7803 O O . ALA A 1 993 ? 12.377 46.228 -30.256 1.00 80.12 993 ALA A O 1
ATOM 7804 N N . LYS A 1 994 ? 11.729 47.017 -28.244 1.00 78.69 994 LYS A N 1
ATOM 7805 C CA . LYS A 1 994 ? 10.326 47.299 -28.608 1.00 78.69 994 LYS A CA 1
ATOM 7806 C C . LYS A 1 994 ? 10.088 48.782 -28.900 1.00 78.69 994 LYS A C 1
ATOM 7808 O O . LYS A 1 994 ? 9.133 49.131 -29.584 1.00 78.69 994 LYS A O 1
ATOM 7813 N N . THR A 1 995 ? 10.947 49.657 -28.383 1.00 82.50 995 THR A N 1
ATOM 7814 C CA . THR A 1 995 ? 10.879 51.112 -28.576 1.00 82.50 995 THR A CA 1
ATOM 7815 C C . THR A 1 995 ? 12.147 51.656 -29.233 1.00 82.50 995 THR A C 1
ATOM 7817 O O . THR A 1 995 ? 13.227 51.072 -29.118 1.00 82.50 995 THR A O 1
ATOM 7820 N N . GLN A 1 996 ? 12.053 52.824 -29.880 1.00 77.31 996 GLN A N 1
ATOM 7821 C CA . GLN A 1 996 ? 13.224 53.468 -30.487 1.00 77.31 996 GLN A CA 1
ATOM 7822 C C . GLN A 1 996 ? 14.308 53.803 -29.446 1.00 77.31 996 GLN A C 1
ATOM 7824 O O . GLN A 1 996 ? 15.492 53.668 -29.732 1.00 77.31 996 GLN A O 1
ATOM 7829 N N . ALA A 1 997 ? 13.917 54.192 -28.227 1.00 76.06 997 ALA A N 1
ATOM 7830 C CA . ALA A 1 997 ? 14.854 54.506 -27.147 1.00 76.06 997 ALA A CA 1
ATOM 7831 C C . ALA A 1 997 ? 15.646 53.268 -26.683 1.00 76.06 997 ALA A C 1
ATOM 7833 O O . ALA A 1 997 ? 16.858 53.346 -26.489 1.00 76.06 997 ALA A O 1
ATOM 7834 N N . GLU A 1 998 ? 14.982 52.114 -26.566 1.00 82.31 998 GLU A N 1
ATOM 7835 C CA . GLU A 1 998 ? 15.652 50.833 -26.319 1.00 82.31 998 GLU A CA 1
ATOM 7836 C C . GLU A 1 998 ? 16.582 50.458 -27.474 1.00 82.31 998 GLU A C 1
ATOM 7838 O O . GLU A 1 998 ? 17.704 50.023 -27.234 1.00 82.31 998 GLU A O 1
ATOM 7843 N N . LEU A 1 999 ? 16.146 50.649 -28.724 1.00 81.38 999 LEU A N 1
ATOM 7844 C CA . LEU A 1 999 ? 16.933 50.299 -29.904 1.00 81.38 999 LEU A CA 1
ATOM 7845 C C . LEU A 1 999 ? 18.223 51.126 -30.001 1.00 81.38 999 LEU A C 1
ATOM 7847 O O . LEU A 1 999 ? 19.281 50.556 -30.258 1.00 81.38 999 LEU A O 1
ATOM 7851 N N . GLU A 1 1000 ? 18.166 52.438 -29.754 1.00 83.06 1000 GLU A N 1
ATOM 7852 C CA . GLU A 1 1000 ? 19.376 53.270 -29.705 1.00 83.06 1000 GLU A CA 1
ATOM 7853 C C . GLU A 1 1000 ? 20.284 52.885 -28.528 1.00 83.06 1000 GLU A C 1
ATOM 7855 O O . GLU A 1 1000 ? 21.489 52.735 -28.722 1.00 83.06 1000 GLU A O 1
ATOM 7860 N N . ARG A 1 1001 ? 19.728 52.604 -27.339 1.00 81.81 1001 ARG A N 1
ATOM 7861 C CA . ARG A 1 1001 ? 20.526 52.145 -26.187 1.00 81.81 1001 ARG A CA 1
ATOM 7862 C C . ARG A 1 1001 ? 21.210 50.796 -26.439 1.00 81.81 1001 ARG A C 1
ATOM 7864 O O . ARG A 1 1001 ? 22.333 50.573 -25.995 1.00 81.81 1001 ARG A O 1
ATOM 7871 N N . VAL A 1 1002 ? 20.553 49.894 -27.163 1.00 84.00 1002 VAL A N 1
ATOM 7872 C CA . VAL A 1 1002 ? 21.131 48.613 -27.590 1.00 84.00 1002 VAL A CA 1
ATOM 7873 C C . VAL A 1 1002 ? 22.227 48.819 -28.629 1.00 84.00 1002 VAL A C 1
ATOM 7875 O O . VAL A 1 1002 ? 23.269 48.182 -28.513 1.00 84.00 1002 VAL A O 1
ATOM 7878 N N . LYS A 1 1003 ? 22.024 49.686 -29.630 1.00 84.50 1003 LYS A N 1
ATOM 7879 C CA . LYS A 1 1003 ? 23.048 50.005 -30.641 1.00 84.50 1003 LYS A CA 1
ATOM 7880 C C . LYS A 1 1003 ? 24.297 50.606 -30.002 1.00 84.50 1003 LYS A C 1
ATOM 7882 O O . LYS A 1 1003 ? 25.396 50.192 -30.348 1.00 84.50 1003 LYS A O 1
ATOM 7887 N N . GLU A 1 1004 ? 24.126 51.528 -29.055 1.00 88.00 1004 GLU A N 1
ATOM 7888 C CA . GLU A 1 1004 ? 25.209 52.134 -28.273 1.00 88.00 1004 GLU A CA 1
ATOM 7889 C C . GLU A 1 1004 ? 26.028 51.063 -27.534 1.00 88.00 1004 GLU A C 1
ATOM 7891 O O . GLU A 1 1004 ? 27.245 50.987 -27.693 1.00 88.00 1004 GLU A O 1
ATOM 7896 N N . LEU A 1 1005 ? 25.361 50.174 -26.787 1.00 84.94 1005 LEU A N 1
ATOM 7897 C CA . LEU A 1 1005 ? 26.026 49.089 -26.061 1.00 84.94 1005 LEU A CA 1
ATOM 7898 C C . LEU A 1 1005 ? 26.633 48.033 -27.000 1.00 84.94 1005 LEU A C 1
ATOM 7900 O O . LEU A 1 1005 ? 27.697 47.501 -26.703 1.00 84.94 1005 LEU A O 1
ATOM 7904 N N . ALA A 1 1006 ? 26.008 47.742 -28.142 1.00 84.81 1006 ALA A N 1
ATOM 7905 C CA . ALA A 1 1006 ? 26.572 46.851 -29.152 1.00 84.81 1006 ALA A CA 1
ATOM 7906 C C . ALA A 1 1006 ? 27.840 47.447 -29.779 1.00 84.81 1006 ALA A C 1
ATOM 7908 O O . ALA A 1 1006 ? 28.834 46.739 -29.912 1.00 84.81 1006 ALA A O 1
ATOM 7909 N N . ALA A 1 1007 ? 27.835 48.735 -30.135 1.00 84.38 1007 ALA A N 1
ATOM 7910 C CA . ALA A 1 1007 ? 29.010 49.427 -30.663 1.00 84.38 1007 ALA A CA 1
ATOM 7911 C C . ALA A 1 1007 ? 30.160 49.396 -29.646 1.00 84.38 1007 ALA A C 1
ATOM 7913 O O . ALA A 1 1007 ? 31.228 48.877 -29.962 1.00 84.38 1007 ALA A O 1
ATOM 7914 N N . LEU A 1 1008 ? 29.892 49.805 -28.401 1.00 82.50 1008 LEU A N 1
ATOM 7915 C CA . LEU A 1 1008 ? 30.857 49.773 -27.300 1.00 82.50 1008 LEU A CA 1
ATOM 7916 C C . LEU A 1 1008 ? 31.425 48.362 -27.058 1.00 82.50 1008 LEU A C 1
ATOM 7918 O O . LEU A 1 1008 ? 32.621 48.199 -26.837 1.00 82.50 1008 LEU A O 1
ATOM 7922 N N . ALA A 1 1009 ? 30.593 47.319 -27.137 1.00 81.00 1009 ALA A N 1
ATOM 7923 C CA . ALA A 1 1009 ? 31.048 45.941 -26.971 1.00 81.00 1009 ALA A CA 1
ATOM 7924 C C . ALA A 1 1009 ? 31.898 45.429 -28.150 1.00 81.00 1009 ALA A C 1
ATOM 7926 O O . ALA A 1 1009 ? 32.780 44.604 -27.929 1.00 81.00 1009 ALA A O 1
ATOM 7927 N N . ASN A 1 1010 ? 31.662 45.898 -29.382 1.00 80.19 1010 ASN A N 1
ATOM 7928 C CA . ASN A 1 1010 ? 32.521 45.571 -30.527 1.00 80.19 1010 ASN A CA 1
ATOM 7929 C C . ASN A 1 1010 ? 33.848 46.356 -30.487 1.00 80.19 1010 ASN A C 1
ATOM 7931 O O . ASN A 1 1010 ? 34.880 45.796 -30.838 1.00 80.19 1010 ASN A O 1
ATOM 7935 N N . GLU A 1 1011 ? 33.849 47.615 -30.031 1.00 79.38 1011 GLU A N 1
ATOM 7936 C CA . GLU A 1 1011 ? 35.075 48.417 -29.853 1.00 79.38 1011 GLU A CA 1
ATOM 7937 C C . GLU A 1 1011 ? 36.021 47.832 -28.793 1.00 79.38 1011 GLU A C 1
ATOM 7939 O O . GLU A 1 1011 ? 37.231 47.956 -28.919 1.00 79.38 1011 GLU A O 1
ATOM 7944 N N . LEU A 1 1012 ? 35.491 47.140 -27.779 1.00 69.50 1012 LEU A N 1
ATOM 7945 C CA . LEU A 1 1012 ? 36.279 46.433 -26.756 1.00 69.50 1012 LEU A CA 1
ATOM 7946 C C . LEU A 1 1012 ? 36.879 45.092 -27.240 1.00 69.50 1012 LEU A C 1
ATOM 7948 O O . LEU A 1 1012 ? 37.485 44.371 -26.446 1.00 69.50 1012 LEU A O 1
ATOM 7952 N N . VAL A 1 1013 ? 36.661 44.728 -28.507 1.00 64.31 1013 VAL A N 1
ATOM 7953 C CA . VAL A 1 1013 ? 37.075 43.458 -29.138 1.00 64.31 1013 VAL A CA 1
ATOM 7954 C C . VAL A 1 1013 ? 37.947 43.688 -30.386 1.00 64.31 1013 VAL A C 1
ATOM 7956 O O . VAL A 1 1013 ? 38.620 42.754 -30.826 1.00 64.31 1013 VAL A O 1
ATOM 7959 N N . ALA A 1 1014 ? 37.933 44.905 -30.939 1.00 55.34 1014 ALA A N 1
ATOM 7960 C CA . ALA A 1 1014 ? 38.748 45.345 -32.073 1.00 55.34 1014 ALA A CA 1
ATOM 7961 C C . ALA A 1 1014 ? 40.142 45.840 -31.639 1.00 55.34 1014 ALA A C 1
ATOM 7963 O O . ALA A 1 1014 ? 41.071 45.683 -32.462 1.00 55.34 1014 ALA A O 1
#

pLDDT: mean 74.33, std 17.15, range [23.61, 96.62]

Radius of gyration: 52.64 Å; Cα contacts (8 Å, |Δi|>4): 1393; chains: 1; bounding box: 116×83×161 Å

Foldseek 3Di:
DPLVVVLVVDPDVVVSVVSVVVVVVVVVVQEDADADLVVLVVVLLVLCVPCVVQVVDNLSSLVVSCVVPPAQHWAQAPQGTEGEHAPDPPPLCVPVPFPQSVCSSVVNVQRHPFDKDDWAADPDDFPFQFGTWIWRWDWDDDDWKIKTKIFIWTQGPVGHTYGYQGDDDDDDDDDDDDDDDDDDDDDDDPDDGDDDDDDDRRMDIWMAGPVGDTDDRLVSVVVVCVVSVVALKDWFDKAWAAFLVGDIFIWTKIKHALVQAAFQAALQLHGDPVADNLLDPDRCSFPLNNVVLQVCLQPPDLVQQDDDNYLATHNFEAEVSNYTNYDSSVSSSLVVNLVVVNCVVNLVVCQVCVVVSGHHSVSSVSYPRMGIHIYTDDDDDSSVSSVRSNDDSDDDDDLQRLLLVLLVLDDPVLLVQQDADLQLHCQDPSNPVSLVSSLVSVHSVVSSVQADSVRGGDVVSVLSVLSNLCCNQQVDVVLNVVSVPPVDLLCPLVSSLCSLQSSLSNVLLVLLVPPPPPDDPVVSVVQSVVQSCVVNVLSSLLVVLLVVCVVVVHDSLVSLVVCVVVVNHDFCSSLLNLVCNVCSVHSNLSNLLSNQLSVVSSVLSVVCVVVVPDDDRDRDGSNVSNVRSLVVCCVPPDDPDDPDSPPVPVVLAAPQLVQQCQWCQHPPDPHPRDDPVCLVVVVGQFRFGDAVPWTWTFNAAAQGKDWDADPVRRIDIFHQRFTKGFTPPFAKPVGDGAIETEGGSQHHRDQKKKWWFWADPVRDTDIIYIYGDDPDPVVSVVNVVNGDPDPDPGTDDMDMDTPVCVVVVSVDDPPPDDDDDDDDDDDDDPDPDPPPPDDPDDDDDDDDDPPDPLVVLVVVLVVLVVVLVVLVPDDQDDDPPPDQQDPDPVSVVSVVVVVVSVVVNVVSVVVNVVSVVVSVVVVVVVVVVPDQDPVLVVVCVPALLCPLVVVCVVVVQWDADSVDRQWIHGPPADQWTWGDDPSFIATDPVRHDPDPVSRVSRVVSRVSSNVVRD

Mean predicted aligned error: 23.78 Å

Sequence (1014 aa):
MSDFAKIDSIQDESEVLKTIDELISKIENNEIVEWDSEQAEKQYREYLSNLDKYDGKSIAASKAYFNDYLNGKLVKTKIGLVRINSKSRGKVHDRMRDIKYLAIPYIPEVLMTGDVSELVPLNKERTDSVEGYYNFEKSKQLNDYTLNITLKVALDSEGHLLYYLGASKEKSQLTPISQVVNPIGLEAGFDSIQSRYEDEINIDVQVLDKDGNVLSQANALKALLKKYGINNIVKGRTNKVKTAKGTQVSTVFALLESDEIIASHTSTGAENPNFPQELQPRDRSRESSQAWVQKTSNGLDPESLGRSGRADTGAPIVGDDLVVESGNGRTMAIQLAYERGQAEEYREWLVEEAEYFGFSADQVENFTAPILVRIRTSEVDRVQFTVEANQDDKLSFSATERAQSDAKRLDENLLALFTPGDDGDLLTAGNQKFIQGFLKSIGDTEAAQYLTTEGKPTQALVTRIKAAIFSKAYNDDRLLEMMADQTKPDLQNMLNALGAAAPKFIEAQAVSRGDIQDVSSSIVDGIEQALDKRVANAIIDAANTIIAAKRNDQDIVEFVQQQGLFGDLGEGVPELAVFLSKNSRSAKKMSLLFKAMAEFAEKQALDQLNIGLFGEPEPVSIQDAINYAVSVINDNYGDHGTISMFDSANDSFTLIDKHAHQAATSPYNRAKLPNQDSLIAGDYSKGAVKIGELDIAIENPADSIRSGTDPSGKEWQVKMQHHYGYIENTMGADGDEIDVFVKNHLDSDPEHAYIIRQLASDGTFDEHKIVIGAETEDEAKEIYHSNFEAGWQGFGSIELIAMADLPAKFQHTWSEFDSIDSIVTKENVLDVIDQLIDVVDHLGVQENQPKTVLEKMAVKLARLEDEFNTIFSDQPFMGHGGTPFVDNSKGRQMRRNHEKRQERLQAKQKEIEQQKDKIQQMEWRIAGRNTQTKKSAKFIEKNPIHLGLFELEKQGLVKQWKRNPQYFFVNGLDKVALATFNGKIGLANRFTAKTQAELERVKELAALANELVA

InterPro domains:
  IPR040824 Large polyvalent protein-associated domain 3 [PF18798] (63-163)
  IPR041398 DdrB-like domain [PF18763] (245-376)
  IPR041595 Inorganic pyrophosphatase domain [PF18823] (681-808)